Protein 6WOP (pdb70)

InterPro domains:
  IPR004632 4-aminobutyrate aminotransferase, bacterial [TIGR00700] (11-415)
  IPR005814 Aminotransferase class-III [PF00202] (26-413)
  IPR005814 Aminotransferase class-III [PIRSF000521] (18-413)
  IPR005814 Aminotransferase class-III [cd00610] (27-415)
  IPR015421 Pyridoxal phosphate-dependent transferase, major domain [G3DSA:3.40.640.10] (60-319)
  IPR015422 Pyridoxal phosphate-dependent transferase, small domain [G3DSA:3.90.1150.10] (7-411)
  IPR015424 Pyridoxal phosphate-dependent transferase [SSF53383] (26-415)
  IPR049704 Aminotransferases class-III pyridoxal-phosphate attachment site [PS00600] (237-274)
  IPR050103 Class-III Pyridoxal-phosphate-dependent Aminotransferase [PTHR11986] (25-416)

CATH classification: 3.40.640.10

Sequence (834 aa):
TQHSALNARKQQATPRGVGVMCQWYAEKAENATIWDKEGNQFIDFAGGIAVLNTGHRHPKVIAAVTEQLTKFTHTAYQVTPYESYVALAERINERAPIAGPAKAAFFTTGAEAVENAVKIARCYTGRHGIITFGNGFHGRSFMTMAMTGKTAPYKRDFGVMPAGVFHARYPVPAKGISVDAAIESVEDIFSEDIAPHHDVAAIVLEPVQGEEGGFNVVPAEFLKRLRAICDKHGILLVADEVQSGFARTGKLFAMNHYETKADLITMAKSLGGGFPISGVVGRAEVMDAPNPGGLGGTYAGSPIAVAAAHAVIDAIEEEENLCDRANELGAELVATLKDIQQATGDVVTDIRALGSMVAVELETAEQAKVVQNYAMENGLLLLTCGKYGNVIRFLYPLTIPAEQFRQGLDILKQGFATLKQHSALNARKQQATPRGVGVMCQWYAEKAENATIWDKEGNQFIDFAGGIAVLNTGHRHPKVIAAVTEQLTKFTHTAYQVTPYESYVALAERINERAPIAGPAKAAFFTTGAEAVENAVKIARCYTGRHGIITFGNGFHGRRSFMTMAMTGKTAPYKRDFGVMPAGVFHARYPVPAKGISVDAAIESVEDIFSEDIAPHHDVAAIVLEPVQGEGGFNVVPAEFLKRLRAICDKHGILLVADEVQSGFARTGKLFAMNHYETKADLITMAKSLGGGFPISGVVGRAEVMDAPNPGGLGGTYAGSPIAVAAAHAVIDAIEEENLCDRANELGAELVATLKDIQQATGDVVTDIRALGSMVAVELETAEQAKVVQNYAMENGLLLLTCGKYGNVIRFLYPL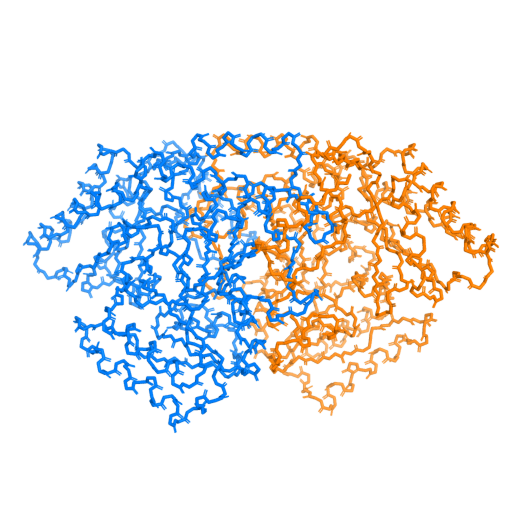TIPAEQFRQGLDILKQGFATLKA

Secondary structure (DSSP, 8-state):
-HHHHHHHHHHHHS-TTB----SS-EEEEEBTEEEETT--EEEESSHHHHT-TT-BT-HHHHHHHHHHHTT-S---TTTS--HHHHHHHHHHHHHS--SSSEEEEEESSHHHHHHHHHHHHHHHHT--EEEEETT----SSHHHHHHSS--TTTTTTS----SSEEEEPPPBGGGTB-HHHHHHHHHHHHHHT--GGGEEEEEE-SEETTTT-EEPPHHHHHHHHHHHHHHT-EEEEE-TTTTTTTTSSSSGGGG-SS--SEEEE-GGGGTSS--EEEEEEHHHHT-SPTTSB--SSTT-HHHHHHHHHHHHHHHHTTHHHHHHHHHHHHHHHHHHHHHH-SS-EEEEEEETTEEEEEES-HHHHHHHHHHHHHTTEE-EEESTTS-EEEE---TT--HHHHHHHHHHHHHHHHTT-/--HHHHHHHHHHS-TTB----SS-EEEEEBTEEEETT--EEEESSHHHHT-TT-BT-HHHHHHHHHHTTT-S---TTTS--HHHHHHHHHHHHHS--SSSEEEEEESSHHHHHHHHHHHHHHHHT--EEEEETT----SSHHHHHHSS--TTTTTTS-PPPSSEEEEPPPBGGGTB-HHHHHHHHHHHHHHT--GGGEEEEEE-SEETTTT-EEPPHHHHHHHHHHHHHHT-EEEEE-TTTTTTTTSSSSGGGGSS---SEEEE-GGGGTSS--EEEEEEHHHHT-SPTTSB--SSTT-HHHHHHHHHHHHHHHHTTHHHHHHHHHHHHHHHHHHHHHHSSS-EEEEEEETTEEEEEES-HHHHHHHHHHHHHTTEE-EEESTTS-EEEE---TT--HHHHHHHHHHHHHHHHHHH-

Nearest PDB structures (foldseek):
  6wop-assembly1_A  TM=1.002E+00  e=9.503E-93  Acinetobacter baumannii ATCC 19606 = CIP 70.34 = JCM 6841
  7jh3-assembly2_B  TM=9.934E-01  e=3.295E-67  Escherichia coli K-12
  1sff-assembly1_A  TM=9.896E-01  e=2.834E-61  Escherichia coli
  1szk-assembly1_D  TM=9.873E-01  e=7.994E-61  Escherichia coli
  1szu-assembly1_D  TM=9.875E-01  e=2.878E-60  Escherichia coli

Structure (mmCIF, N/CA/C/O backbone):
data_6WOP
#
_entry.id   6WOP
#
_cell.length_a   92.379
_cell.length_b   188.453
_cell.length_c   114.113
_cell.angle_alpha   90.000
_cell.angle_beta   90.000
_cell.angle_gamma   90.000
#
_symmetry.space_group_name_H-M   'C 2 2 21'
#
loop_
_entity.id
_entity.type
_entity.pdbx_description
1 polymer '4-aminobutyrate transaminase'
2 non-polymer 'D(-)-TARTARIC ACID'
3 non-polymer 'CHLORIDE ION'
4 water water
#
loop_
_atom_site.group_PDB
_atom_site.id
_atom_site.type_symbol
_atom_site.label_atom_id
_atom_site.label_alt_id
_atom_site.label_comp_id
_atom_site.label_asym_id
_atom_site.label_entity_id
_atom_site.label_seq_id
_atom_site.pdbx_PDB_ins_code
_atom_site.Cartn_x
_atom_site.Cartn_y
_atom_site.Cartn_z
_atom_site.occupancy
_atom_site.B_iso_or_equiv
_atom_site.auth_seq_id
_atom_site.auth_comp_id
_atom_site.auth_asym_id
_atom_site.auth_atom_id
_atom_site.pdbx_PDB_model_num
ATOM 1 N N . THR A 1 3 ? 11.41900 39.90100 30.13900 1.000 76.25300 3 THR A N 1
ATOM 2 C CA . THR A 1 3 ? 10.59700 38.76200 30.51300 1.000 75.45856 3 THR A CA 1
ATOM 3 C C . THR A 1 3 ? 9.34500 38.72000 29.63300 1.000 74.48412 3 THR A C 1
ATOM 4 O O . THR A 1 3 ? 8.58700 37.73100 29.65600 1.000 70.40860 3 THR A O 1
ATOM 8 N N . GLN A 1 4 ? 9.14600 39.77900 28.83200 1.000 76.59514 4 GLN A N 1
ATOM 9 C CA . GLN A 1 4 ? 8.09700 39.73000 27.81300 1.000 74.61356 4 GLN A CA 1
ATOM 10 C C . GLN A 1 4 ? 8.33700 38.60700 26.80600 1.000 68.00065 4 GLN A C 1
ATOM 11 O O . GLN A 1 4 ? 7.36800 38.02400 26.28600 1.000 64.55372 4 GLN A O 1
ATOM 17 N N . HIS A 1 5 ? 9.60500 38.27700 26.50900 1.000 64.82424 5 HIS A N 1
ATOM 18 C CA . HIS A 1 5 ? 9.83700 37.12700 25.62200 1.000 57.00358 5 HIS A CA 1
ATOM 19 C C . HIS A 1 5 ? 9.61500 35.80400 26.36300 1.000 45.21409 5 HIS A C 1
ATOM 20 O O . HIS A 1 5 ? 9.21300 34.81400 25.75700 1.000 39.91720 5 HIS A O 1
ATOM 27 N N . SER A 1 6 ? 9.84600 35.77700 27.67000 1.000 44.68473 6 SER A N 1
ATOM 28 C CA . SER A 1 6 ? 9.43800 34.62100 28.46100 1.000 38.17789 6 SER A CA 1
ATOM 29 C C . SER A 1 6 ? 7.92900 34.44700 28.41900 1.000 33.95089 6 SER A C 1
ATOM 30 O O . SER A 1 6 ? 7.43700 33.32200 28.20700 1.000 28.23818 6 SER A O 1
ATOM 33 N N . ALA A 1 7 ? 7.17200 35.55300 28.58400 1.000 32.77103 7 ALA A N 1
ATOM 34 C CA . ALA A 1 7 ? 5.70700 35.48900 28.48700 1.000 34.16009 7 ALA A CA 1
ATOM 35 C C . ALA A 1 7 ? 5.25300 34.96600 27.12400 1.000 31.86677 7 ALA A C 1
ATOM 36 O O . ALA A 1 7 ? 4.30900 34.15300 27.01900 1.000 26.11187 7 ALA A O 1
ATOM 38 N N . LEU A 1 8 ? 5.95000 35.37100 26.06200 1.000 26.54674 8 LEU A N 1
ATOM 39 C CA . LEU A 1 8 ? 5.57600 34.90700 24.73900 1.000 25.15176 8 LEU A CA 1
ATOM 40 C C . LEU A 1 8 ? 5.89000 33.43700 24.53000 1.000 22.88254 8 LEU A C 1
ATOM 41 O O . LEU A 1 8 ? 5.14700 32.72000 23.83500 1.000 21.39141 8 LEU A O 1
ATOM 46 N N . ASN A 1 9 ? 7.01800 32.96600 25.03500 1.000 23.53520 9 ASN A N 1
ATOM 47 C CA . ASN A 1 9 ? 7.27200 31.54200 24.83800 1.000 27.37051 9 ASN A CA 1
ATOM 48 C C . ASN A 1 9 ? 6.32100 30.69400 25.67800 1.000 22.77968 9 ASN A C 1
ATOM 49 O O . ASN A 1 9 ? 5.96700 29.59100 25.25900 1.000 24.94338 9 ASN A O 1
ATOM 54 N N . ALA A 1 10 ? 5.88300 31.17000 26.85100 1.000 24.27262 10 ALA A N 1
ATOM 55 C CA . ALA A 1 10 ? 4.82300 30.44400 27.56900 1.000 24.51066 10 ALA A CA 1
ATOM 56 C C . ALA A 1 10 ? 3.52300 30.41600 26.74400 1.000 27.02034 10 ALA A C 1
ATOM 57 O O . ALA A 1 10 ? 2.82800 29.39400 26.68500 1.000 23.51295 10 ALA A O 1
ATOM 59 N N . ARG A 1 11 ? 3.15600 31.53100 26.12500 1.000 22.66547 11 ARG A N 1
ATOM 60 C CA . ARG A 1 11 ? 1.94900 31.51100 25.29500 1.000 21.44304 11 ARG A CA 1
ATOM 61 C C . ARG A 1 11 ? 2.10800 30.52700 24.14400 1.000 23.39934 11 ARG A C 1
ATOM 62 O O . ARG A 1 11 ? 1.16800 29.79400 23.80100 1.000 21.06785 11 ARG A O 1
ATOM 70 N N . LYS A 1 12 ? 3.28800 30.52000 23.51700 1.000 24.86133 12 LYS A N 1
ATOM 71 C CA . LYS A 1 12 ? 3.53200 29.58100 22.41500 1.000 21.21874 12 LYS A CA 1
ATOM 72 C C . LYS A 1 12 ? 3.26800 28.15400 22.84800 1.000 20.46871 12 LYS A C 1
ATOM 73 O O . LYS A 1 12 ? 2.62200 27.37100 22.13500 1.000 21.21140 12 LYS A O 1
ATOM 79 N N . GLN A 1 13 ? 3.81700 27.78100 23.98400 1.000 25.05513 13 GLN A N 1
ATOM 80 C CA . GLN A 1 13 ? 3.68200 26.39400 24.40500 1.000 24.45542 13 GLN A CA 1
ATOM 81 C C . GLN A 1 13 ? 2.25200 26.08600 24.77300 1.000 23.86955 13 GLN A C 1
ATOM 82 O O . GLN A 1 13 ? 1.77800 24.97200 24.56500 1.000 26.06281 13 GLN A O 1
ATOM 88 N N . GLN A 1 14 ? 1.55000 27.03700 25.37700 1.000 21.89939 14 GLN A N 1
ATOM 89 C CA . GLN A 1 14 ? 0.15200 26.79900 25.72000 1.000 20.60906 14 GLN A CA 1
ATOM 90 C C . GLN A 1 14 ? -0.71400 26.68100 24.46600 1.000 21.30134 14 GLN A C 1
ATOM 91 O O . GLN A 1 14 ? -1.68800 25.94100 24.47500 1.000 24.05545 14 GLN A O 1
ATOM 97 N N . ALA A 1 15 ? -0.42900 27.45100 23.40000 1.000 18.15446 15 ALA A N 1
ATOM 98 C CA . ALA A 1 15 ? -1.37900 27.53000 22.28400 1.000 17.26250 15 ALA A CA 1
ATOM 99 C C . ALA A 1 15 ? -1.05300 26.61800 21.09000 1.000 18.33759 15 ALA A C 1
ATOM 100 O O . ALA A 1 15 ? -1.93900 26.39300 20.25400 1.000 16.45666 15 ALA A O 1
ATOM 102 N N . THR A 1 16 ? 0.18200 26.12200 20.96500 1.000 19.39837 16 THR A N 1
ATOM 103 C CA . THR A 1 16 ? 0.57300 25.42200 19.75000 1.000 17.99384 16 THR A CA 1
ATOM 104 C C . THR A 1 16 ? 1.22400 24.09300 20.12400 1.000 19.89424 16 THR A C 1
ATOM 105 O O . THR A 1 16 ? 1.74200 23.94900 21.23900 1.000 22.24966 16 THR A O 1
ATOM 109 N N . PRO A 1 17 ? 1.21300 23.09700 19.21000 1.000 18.57935 17 PRO A N 1
ATOM 110 C CA . PRO A 1 17 ? 1.80000 21.79200 19.52000 1.000 21.10458 17 PRO A CA 1
ATOM 111 C C . PRO A 1 17 ? 3.31200 21.82200 19.61400 1.000 23.99007 17 PRO A C 1
ATOM 112 O O . PRO A 1 17 ? 3.99400 22.57300 18.92100 1.000 22.59739 17 PRO A O 1
ATOM 116 N N . ARG A 1 18 ? 3.83500 20.89600 20.41100 1.000 21.67531 18 ARG A N 1
ATOM 117 C CA . ARG A 1 18 ? 5.27900 20.76800 20.49500 1.000 23.93083 18 ARG A CA 1
ATOM 118 C C . ARG A 1 18 ? 5.89600 20.25500 19.20700 1.000 25.35419 18 ARG A C 1
ATOM 119 O O . ARG A 1 18 ? 7.12400 20.36700 19.04400 1.000 26.22772 18 ARG A O 1
ATOM 127 N N . GLY A 1 19 ? 5.08700 19.71600 18.29100 1.000 23.04409 19 GLY A N 1
ATOM 128 C CA . GLY A 1 19 ? 5.62800 19.05800 17.10200 1.000 24.73604 19 GLY A CA 1
ATOM 129 C C . GLY A 1 19 ? 6.26800 20.02900 16.14000 1.000 25.43571 19 GLY A C 1
ATOM 130 O O . GLY A 1 19 ? 7.18000 19.66800 15.40700 1.000 25.70706 19 GLY A O 1
ATOM 131 N N . VAL A 1 20 ? 5.86400 21.28400 16.18300 1.000 25.32224 20 VAL A N 1
ATOM 132 C CA . VAL A 1 20 ? 6.59700 22.30300 15.43300 1.000 27.55357 20 VAL A CA 1
ATOM 133 C C . VAL A 1 20 ? 7.82600 22.72200 16.23500 1.000 25.30811 20 VAL A C 1
ATOM 134 O O . VAL A 1 20 ? 7.68700 23.45500 17.20800 1.000 24.49920 20 VAL A O 1
ATOM 138 N N . GLY A 1 21 ? 9.01700 22.30000 15.80200 1.000 25.67060 21 GLY A N 1
ATOM 139 C CA . GLY A 1 21 ? 10.24600 22.66900 16.50100 1.000 28.31890 21 GLY A CA 1
ATOM 140 C C . GLY A 1 21 ? 10.69900 24.07700 16.08700 1.000 34.40806 21 GLY A C 1
ATOM 141 O O . GLY A 1 21 ? 10.79800 24.39100 14.89200 1.000 41.39343 21 GLY A O 1
ATOM 142 N N . VAL A 1 22 ? 10.92600 24.93600 17.05700 1.000 29.36409 22 VAL A N 1
ATOM 143 C CA . VAL A 1 22 ? 11.26600 26.32500 16.74200 1.000 27.14592 22 VAL A CA 1
ATOM 144 C C . VAL A 1 22 ? 12.68700 26.57800 17.22500 1.000 26.99578 22 VAL A C 1
ATOM 145 O O . VAL A 1 22 ? 13.00200 26.30900 18.39200 1.000 23.24804 22 VAL A O 1
ATOM 149 N N . MET A 1 23 ? 13.55600 27.05900 16.33100 1.000 27.56223 23 MET A N 1
ATOM 150 C CA . MET A 1 23 ? 14.95700 27.16400 16.70800 1.000 28.62149 23 MET A CA 1
ATOM 151 C C . MET A 1 23 ? 15.25700 28.40900 17.53800 1.000 26.37887 23 MET A C 1
ATOM 152 O O . MET A 1 23 ? 15.90800 28.30300 18.57700 1.000 26.21073 23 MET A O 1
ATOM 157 N N . CYS A 1 24 ? 14.86200 29.59500 17.08400 1.000 23.41091 24 CYS A N 1
ATOM 158 C CA . CYS A 1 24 ? 15.27000 30.80000 17.81200 1.000 26.60973 24 CYS A CA 1
ATOM 159 C C . CYS A 1 24 ? 14.34700 31.01500 19.01300 1.000 28.09027 24 CYS A C 1
ATOM 160 O O . CYS A 1 24 ? 13.13300 30.83000 18.92500 1.000 24.65304 24 CYS A O 1
ATOM 163 N N . GLN A 1 25 ? 14.93900 31.47400 20.12400 1.000 32.33258 25 GLN A N 1
ATOM 164 C CA . GLN A 1 25 ? 14.15300 31.74900 21.33000 1.000 33.56844 25 GLN A CA 1
ATOM 165 C C . GLN A 1 25 ? 13.52500 33.14400 21.27900 1.000 35.01711 25 GLN A C 1
ATOM 166 O O . GLN A 1 25 ? 12.60400 33.46300 22.06600 1.000 35.49341 25 GLN A O 1
ATOM 172 N N . TRP A 1 26 ? 14.01100 33.97400 20.36900 1.000 26.78889 26 TRP A N 1
ATOM 173 C CA . TRP A 1 26 ? 13.55300 35.33100 20.20800 1.000 24.34914 26 TRP A CA 1
ATOM 174 C C . TRP A 1 26 ? 12.63000 35.38800 18.99800 1.000 22.98003 26 TRP A C 1
ATOM 175 O O . TRP A 1 26 ? 12.56200 34.44000 18.20800 1.000 22.35067 26 TRP A O 1
ATOM 186 N N . TYR A 1 27 ? 11.86700 36.47500 18.89000 1.000 23.46874 27 TYR A N 1
ATOM 187 C CA . TYR A 1 27 ? 10.79600 36.56600 17.88900 1.000 23.73169 27 TYR A CA 1
ATOM 188 C C . TYR A 1 27 ? 11.11200 37.69300 16.90700 1.000 23.42001 27 TYR A C 1
ATOM 189 O O . TYR A 1 27 ? 11.63300 38.73400 17.31600 1.000 25.14408 27 TYR A O 1
ATOM 198 N N . ALA A 1 28 ? 10.77500 37.51400 15.63400 1.000 21.51246 28 ALA A N 1
ATOM 199 C CA . ALA A 1 28 ? 11.11400 38.52100 14.65100 1.000 20.76371 28 ALA A CA 1
ATOM 200 C C . ALA A 1 28 ? 10.13300 39.68900 14.73100 1.000 21.12242 28 ALA A C 1
ATOM 201 O O . ALA A 1 28 ? 8.90700 39.51300 14.82900 1.000 22.04033 28 ALA A O 1
ATOM 203 N N . GLU A 1 29 ? 10.68600 40.88500 14.66900 1.000 18.67435 29 GLU A N 1
ATOM 204 C CA . GLU A 1 29 ? 9.88200 42.09700 14.60500 1.000 21.01635 29 GLU A CA 1
ATOM 205 C C . GLU A 1 29 ? 9.95100 42.77600 13.24200 1.000 19.43950 29 GLU A C 1
ATOM 206 O O . GLU A 1 29 ? 8.95700 43.34600 12.78300 1.000 21.30998 29 GLU A O 1
ATOM 212 N N . LYS A 1 30 ? 11.07800 42.66600 12.55500 1.000 18.51548 30 LYS A N 1
ATOM 213 C CA . LYS A 1 30 ? 11.26800 43.34700 11.28300 1.000 19.90199 30 LYS A CA 1
ATOM 214 C C . LYS A 1 30 ? 12.46800 42.68900 10.61900 1.000 20.32033 30 LYS A C 1
ATOM 215 O O . LYS A 1 30 ? 13.35500 42.18900 11.31500 1.000 21.05527 30 LYS A O 1
ATOM 221 N N . ALA A 1 31 ? 12.49800 42.69200 9.28900 1.000 14.43503 31 ALA A N 1
ATOM 222 C CA . ALA A 1 31 ? 13.65400 42.13700 8.59800 1.000 19.20087 31 ALA A CA 1
ATOM 223 C C . ALA A 1 31 ? 13.81500 42.90600 7.30000 1.000 18.57838 31 ALA A C 1
ATOM 224 O O . ALA A 1 31 ? 12.82600 43.36300 6.72500 1.000 17.70929 31 ALA A O 1
ATOM 226 N N . GLU A 1 32 ? 15.05600 43.10600 6.87700 1.000 17.56143 32 GLU A N 1
ATOM 227 C CA . GLU A 1 32 ? 15.27800 43.83300 5.62600 1.000 15.33971 32 GLU A CA 1
ATOM 228 C C . GLU A 1 32 ? 16.64000 43.43300 5.08600 1.000 18.70947 32 GLU A C 1
ATOM 229 O O . GLU A 1 32 ? 17.67700 43.64000 5.75800 1.000 19.01724 32 GLU A O 1
ATOM 235 N N . ASN A 1 33 ? 16.62900 42.96400 3.83000 1.000 16.82201 33 ASN A N 1
ATOM 236 C CA . ASN A 1 33 ? 17.79700 42.46400 3.10000 1.000 18.46038 33 ASN A CA 1
ATOM 237 C C . ASN A 1 33 ? 18.37400 41.31800 3.93400 1.000 17.93324 33 ASN A C 1
ATOM 238 O O . ASN A 1 33 ? 17.73500 40.25300 4.00900 1.000 17.71604 33 ASN A O 1
ATOM 243 N N . ALA A 1 34 ? 19.51400 41.51300 4.60800 1.000 18.21431 34 ALA A N 1
ATOM 244 C CA . ALA A 1 34 ? 20.09300 40.44600 5.43200 1.000 19.57983 34 ALA A CA 1
ATOM 245 C C . ALA A 1 34 ? 20.14200 40.83700 6.91600 1.000 18.72692 34 ALA A C 1
ATOM 246 O O . ALA A 1 34 ? 20.97700 40.31500 7.67100 1.000 18.71853 34 ALA A O 1
ATOM 248 N N . THR A 1 35 ? 19.30900 41.78800 7.33800 1.000 19.25450 35 THR A N 1
ATOM 249 C CA . THR A 1 35 ? 19.20700 42.22300 8.73200 1.000 17.68274 35 THR A CA 1
ATOM 250 C C . THR A 1 35 ? 17.84700 41.82300 9.30200 1.000 19.98903 35 THR A C 1
ATOM 251 O O . THR A 1 35 ? 16.81400 42.08700 8.66700 1.000 20.78598 35 THR A O 1
ATOM 255 N N . ILE A 1 36 ? 17.83700 41.22500 10.49600 1.000 19.73010 36 ILE A N 1
ATOM 256 C CA . ILE A 1 36 ? 16.59700 40.85600 11.19300 1.000 17.81227 36 ILE A CA 1
ATOM 257 C C . ILE A 1 36 ? 16.64500 41.48000 12.56900 1.000 19.71331 36 ILE A C 1
ATOM 258 O O . ILE A 1 36 ? 17.70800 41.48200 13.20700 1.000 21.72969 36 ILE A O 1
ATOM 263 N N . TRP A 1 37 ? 15.51200 42.02100 13.03200 1.000 19.52363 37 TRP A N 1
ATOM 264 C CA . TRP A 1 37 ? 15.44900 42.65900 14.35300 1.000 24.05035 37 TRP A CA 1
ATOM 265 C C . TRP A 1 37 ? 14.47100 41.89600 15.22200 1.000 25.78766 37 TRP A C 1
ATOM 266 O O . TRP A 1 37 ? 13.41900 41.46600 14.73500 1.000 25.37741 37 TRP A O 1
ATOM 277 N N . ASP A 1 38 ? 14.80700 41.71400 16.48500 1.000 27.79038 38 ASP A N 1
ATOM 278 C CA . ASP A 1 38 ? 13.86800 41.06800 17.37100 1.000 30.65302 38 ASP A CA 1
ATOM 279 C C . ASP A 1 38 ? 12.98100 42.12400 18.01400 1.000 32.44577 38 ASP A C 1
ATOM 280 O O . ASP A 1 38 ? 13.11700 43.33600 17.79200 1.000 28.91440 38 ASP A O 1
ATOM 285 N N . LYS A 1 39 ? 12.08200 41.64500 18.87100 1.000 35.94749 39 LYS A N 1
ATOM 286 C CA . LYS A 1 39 ? 11.09200 42.52100 19.44700 1.000 42.46084 39 LYS A CA 1
ATOM 287 C C . LYS A 1 39 ? 11.71400 43.52200 20.38800 1.000 47.18590 39 LYS A C 1
ATOM 288 O O . LYS A 1 39 ? 11.11900 44.58000 20.61100 1.000 48.15642 39 LYS A O 1
ATOM 294 N N . GLU A 1 40 ? 12.91700 43.23700 20.89800 1.000 46.38925 40 GLU A N 1
ATOM 295 C CA . GLU A 1 40 ? 13.61900 44.17000 21.76400 1.000 47.66624 40 GLU A CA 1
ATOM 296 C C . GLU A 1 40 ? 14.61900 45.05300 21.05100 1.000 44.29219 40 GLU A C 1
ATOM 297 O O . GLU A 1 40 ? 15.27700 45.84700 21.70900 1.000 46.10018 40 GLU A O 1
ATOM 303 N N . GLY A 1 41 ? 14.74000 44.96600 19.73300 1.000 41.15338 41 GLY A N 1
ATOM 304 C CA . GLY A 1 41 ? 15.59200 45.88100 18.99500 1.000 38.67467 41 GLY A CA 1
ATOM 305 C C . GLY A 1 41 ? 16.95400 45.32500 18.62700 1.000 35.92152 41 GLY A C 1
ATOM 306 O O . GLY A 1 41 ? 17.69300 45.99600 17.88300 1.000 35.06733 41 GLY A O 1
ATOM 307 N N . ASN A 1 42 ? 17.31500 44.13800 19.13600 1.000 33.35044 42 ASN A N 1
ATOM 308 C CA . ASN A 1 42 ? 18.60300 43.52800 18.81900 1.000 27.58632 42 ASN A CA 1
ATOM 309 C C . ASN A 1 42 ? 18.66200 43.20400 17.33400 1.000 25.65533 42 ASN A C 1
ATOM 310 O O . ASN A 1 42 ? 17.69400 42.73900 16.74300 1.000 24.99603 42 ASN A O 1
ATOM 315 N N . GLN A 1 43 ? 19.81800 43.42000 16.74300 1.000 28.18922 43 GLN A N 1
ATOM 316 C CA . GLN A 1 43 ? 20.01600 43.22100 15.31400 1.000 29.81252 43 GLN A CA 1
ATOM 317 C C . GLN A 1 43 ? 20.75800 41.90600 15.08300 1.000 30.74423 43 GLN A C 1
ATOM 318 O O . GLN A 1 43 ? 21.72500 41.60000 15.79900 1.000 32.35049 43 GLN A O 1
ATOM 324 N N . PHE A 1 44 ? 20.31700 41.14100 14.07500 1.000 25.27710 44 PHE A N 1
ATOM 325 C CA . PHE A 1 44 ? 20.94500 39.87900 13.68500 1.000 23.69562 44 PHE A CA 1
ATOM 326 C C . PHE A 1 44 ? 21.33900 39.92700 12.21900 1.000 28.49342 44 PHE A C 1
ATOM 327 O O . PHE A 1 44 ? 20.60800 40.47700 11.38600 1.000 28.71215 44 PHE A O 1
ATOM 335 N N . ILE A 1 45 ? 22.51600 39.41400 11.90400 1.000 26.88317 45 ILE A N 1
ATOM 336 C CA . ILE A 1 45 ? 22.90700 39.30300 10.50300 1.000 23.47194 45 ILE A CA 1
ATOM 337 C C . ILE A 1 45 ? 22.33900 37.97400 10.05200 1.000 24.21044 45 ILE A C 1
ATOM 338 O O . ILE A 1 45 ? 22.53900 36.96100 10.72000 1.000 24.98832 45 ILE A O 1
ATOM 343 N N . ASP A 1 46 ? 21.66300 37.96700 8.93500 1.000 20.65601 46 ASP A N 1
ATOM 344 C CA . ASP A 1 46 ? 20.93600 36.77000 8.51000 1.000 19.83015 46 ASP A CA 1
ATOM 345 C C . ASP A 1 46 ? 21.81700 35.91800 7.59200 1.000 18.77992 46 ASP A C 1
ATOM 346 O O . ASP A 1 46 ? 21.94400 36.20900 6.39700 1.000 19.28132 46 ASP A O 1
ATOM 351 N N . PHE A 1 47 ? 22.37400 34.82500 8.11300 1.000 19.57211 47 PHE A N 1
ATOM 352 C CA . PHE A 1 47 ? 22.95400 33.80800 7.23900 1.000 19.74659 47 PHE A CA 1
ATOM 353 C C . PHE A 1 47 ? 22.01800 32.60900 7.03200 1.000 19.67870 47 PHE A C 1
ATOM 354 O O . PHE A 1 47 ? 22.49200 31.51600 6.67900 1.000 19.01134 47 PHE A O 1
ATOM 362 N N . ALA A 1 48 ? 20.72100 32.78200 7.26900 1.000 21.71802 48 ALA A N 1
ATOM 363 C CA . ALA A 1 48 ? 19.73500 31.71000 7.09500 1.000 20.95085 48 ALA A CA 1
ATOM 364 C C . ALA A 1 48 ? 18.82700 31.91400 5.90800 1.000 20.52178 48 ALA A C 1
ATOM 365 O O . ALA A 1 48 ? 18.38900 30.92700 5.30300 1.000 22.29111 48 ALA A O 1
ATOM 367 N N . GLY A 1 49 ? 18.48100 33.15700 5.61000 1.000 18.83016 49 GLY A N 1
ATOM 368 C CA . GLY A 1 49 ? 17.64400 33.42000 4.46200 1.000 17.63193 49 GLY A CA 1
ATOM 369 C C . GLY A 1 49 ? 16.30100 32.72800 4.55500 1.000 19.61331 49 GLY A C 1
ATOM 370 O O . GLY A 1 49 ? 15.74700 32.33100 3.52500 1.000 20.23481 49 GLY A O 1
ATOM 371 N N . GLY A 1 50 ? 15.77200 32.54700 5.76500 1.000 16.40421 50 GLY A N 1
ATOM 372 C CA . GLY A 1 50 ? 14.51900 31.79800 5.90000 1.000 17.24270 50 GLY A CA 1
ATOM 373 C C . GLY A 1 50 ? 14.63200 30.38500 5.36500 1.000 18.92346 50 GLY A C 1
ATOM 374 O O . GLY A 1 50 ? 13.62100 29.80700 4.95100 1.000 16.55906 50 GLY A O 1
ATOM 375 N N . ILE A 1 51 ? 15.84500 29.81100 5.38300 1.000 19.27305 51 ILE A N 1
ATOM 376 C CA . ILE A 1 51 ? 16.21200 28.50800 4.81700 1.000 21.15491 51 ILE A CA 1
ATOM 377 C C . ILE A 1 51 ? 16.13700 28.59100 3.30500 1.000 18.52601 51 ILE A C 1
ATOM 378 O O . ILE A 1 51 ? 15.28300 27.90300 2.68700 1.000 20.31540 51 ILE A O 1
ATOM 383 N N . ALA A 1 52 ? 16.98400 29.44700 2.72000 1.000 17.46819 52 ALA A N 1
ATOM 384 C CA . ALA A 1 52 ? 17.23100 29.51700 1.26700 1.000 18.68428 52 ALA A CA 1
ATOM 385 C C . ALA A 1 52 ? 16.05500 30.10200 0.50500 1.000 19.45470 52 ALA A C 1
ATOM 386 O O . ALA A 1 52 ? 15.98200 29.97800 -0.72000 1.000 18.28429 52 ALA A O 1
ATOM 388 N N . VAL A 1 53 ? 15.15400 30.79600 1.20200 1.000 17.39535 53 VAL A N 1
ATOM 389 C CA . VAL A 1 53 ? 13.98400 31.43500 0.58400 1.000 17.65975 53 VAL A CA 1
ATOM 390 C C . VAL A 1 53 ? 14.26300 32.86900 0.16100 1.000 15.70709 53 VAL A C 1
ATOM 391 O O . VAL A 1 53 ? 13.52100 33.42200 -0.68500 1.000 18.53882 53 VAL A O 1
ATOM 395 N N . LEU A 1 54 ? 15.32000 33.48500 0.67600 1.000 18.64874 54 LEU A N 1
ATOM 396 C CA . LEU A 1 54 ? 15.52200 34.92300 0.49600 1.000 17.76004 54 LEU A CA 1
ATOM 397 C C . LEU A 1 54 ? 16.84300 35.19400 -0.21000 1.000 19.66586 54 LEU A C 1
ATOM 398 O O . LEU A 1 54 ? 17.63600 36.05100 0.22900 1.000 17.43617 54 LEU A O 1
ATOM 403 N N . ASN A 1 55 ? 17.06300 34.53900 -1.36400 1.000 15.73262 55 ASN A N 1
ATOM 404 C CA . ASN A 1 55 ? 18.27800 34.85200 -2.12600 1.000 14.30924 55 ASN A CA 1
ATOM 405 C C . ASN A 1 55 ? 18.32600 36.32300 -2.51000 1.000 14.54897 55 ASN A C 1
ATOM 406 O O . ASN A 1 55 ? 19.42200 36.89000 -2.61500 1.000 14.88728 55 ASN A O 1
ATOM 411 N N . THR A 1 56 ? 17.16600 36.95300 -2.70800 1.000 15.57160 56 THR A N 1
ATOM 412 C CA . THR A 1 56 ? 17.03900 38.40000 -2.99400 1.000 16.42526 56 THR A CA 1
ATOM 413 C C . THR A 1 56 ? 16.86000 39.24100 -1.73200 1.000 16.38069 56 THR A C 1
ATOM 414 O O . THR A 1 56 ? 16.67200 40.46400 -1.84100 1.000 17.99819 56 THR A O 1
ATOM 418 N N . GLY A 1 57 ? 16.88800 38.62000 -0.55700 1.000 19.54556 57 GLY A N 1
ATOM 419 C CA . GLY A 1 57 ? 16.85300 39.31700 0.71300 1.000 20.03559 57 GLY A CA 1
ATOM 420 C C . GLY A 1 57 ? 15.43400 39.52700 1.20300 1.000 19.82990 57 GLY A C 1
ATOM 421 O O . GLY A 1 57 ? 14.46900 39.46300 0.44400 1.000 19.26945 57 GLY A O 1
ATOM 422 N N . HIS A 1 58 ? 15.30500 39.75300 2.52400 1.000 19.22201 58 HIS A N 1
ATOM 423 C CA . HIS A 1 58 ? 14.01000 40.12000 3.10500 1.000 18.73331 58 HIS A CA 1
ATOM 424 C C . HIS A 1 58 ? 13.51300 41.42900 2.49300 1.000 16.18827 58 HIS A C 1
ATOM 425 O O . HIS A 1 58 ? 14.23800 42.43500 2.47500 1.000 18.25209 58 HIS A O 1
ATOM 432 N N . ARG A 1 59 ? 12.27700 41.43500 2.00800 1.000 16.77201 59 ARG A N 1
ATOM 433 C CA . ARG A 1 59 ? 11.64000 42.66700 1.52600 1.000 14.40090 59 ARG A CA 1
ATOM 434 C C . ARG A 1 59 ? 12.52200 43.40400 0.51300 1.000 14.97329 59 ARG A C 1
ATOM 435 O O . ARG A 1 59 ? 12.72400 44.62200 0.61200 1.000 15.20664 59 ARG A O 1
ATOM 443 N N . HIS A 1 60 ? 13.03900 42.66200 -0.48200 1.000 14.57754 60 HIS A N 1
ATOM 444 C CA . HIS A 1 60 ? 13.74000 43.32900 -1.56700 1.000 15.40291 60 HIS A CA 1
ATOM 445 C C . HIS A 1 60 ? 12.83200 44.40600 -2.15200 1.000 21.28441 60 HIS A C 1
ATOM 446 O O . HIS A 1 60 ? 11.64800 44.13100 -2.42500 1.000 18.38900 60 HIS A O 1
ATOM 453 N N . PRO A 1 61 ? 13.33900 45.63900 -2.36200 1.000 22.51189 61 PRO A N 1
ATOM 454 C CA . PRO A 1 61 ? 12.45100 46.73700 -2.78300 1.000 21.72103 61 PRO A CA 1
ATOM 455 C C . PRO A 1 61 ? 11.66600 46.45600 -4.04300 1.000 22.48294 61 PRO A C 1
ATOM 456 O O . PRO A 1 61 ? 10.50300 46.88100 -4.14200 1.000 23.53691 61 PRO A O 1
ATOM 460 N N . LYS A 1 62 ? 12.26400 45.80600 -5.03700 1.000 19.54833 62 LYS A N 1
ATOM 461 C CA . LYS A 1 62 ? 11.56100 45.49400 -6.26800 1.000 23.31615 62 LYS A CA 1
ATOM 462 C C . LYS A 1 62 ? 10.42500 44.49800 -6.03200 1.000 20.35259 62 LYS A C 1
ATOM 463 O O . LYS A 1 62 ? 9.38700 44.56800 -6.69800 1.000 21.79750 62 LYS A O 1
ATOM 469 N N . VAL A 1 63 ? 10.74700 43.44300 -5.29700 1.000 18.50437 63 VAL A N 1
ATOM 470 C CA . VAL A 1 63 ? 9.74900 42.44700 -4.94800 1.000 17.29726 63 VAL A CA 1
ATOM 471 C C . VAL A 1 63 ? 8.55500 43.09900 -4.24400 1.000 18.19673 63 VAL A C 1
ATOM 472 O O . VAL A 1 63 ? 7.37600 42.85900 -4.59300 1.000 18.69975 63 VAL A O 1
ATOM 476 N N . ILE A 1 64 ? 8.83500 43.90500 -3.20700 1.000 16.61641 64 ILE A N 1
ATOM 477 C CA . ILE A 1 64 ? 7.75800 44.50000 -2.44600 1.000 15.60246 64 ILE A CA 1
ATOM 478 C C . ILE A 1 64 ? 6.95500 45.44700 -3.33400 1.000 18.71694 64 ILE A C 1
ATOM 479 O O . ILE A 1 64 ? 5.71100 45.47800 -3.26000 1.000 19.17109 64 ILE A O 1
ATOM 484 N N . ALA A 1 65 ? 7.64800 46.22500 -4.19600 1.000 21.03270 65 ALA A N 1
ATOM 485 C CA . ALA A 1 65 ? 6.91800 47.09100 -5.12800 1.000 18.77510 65 ALA A CA 1
ATOM 486 C C . ALA A 1 65 ? 5.98400 46.26600 -6.02200 1.000 20.03743 65 ALA A C 1
ATOM 487 O O . ALA A 1 65 ? 4.83000 46.64100 -6.25100 1.000 18.09589 65 ALA A O 1
ATOM 489 N N . ALA A 1 66 ? 6.45300 45.12500 -6.50500 1.000 15.82178 66 ALA A N 1
ATOM 490 C CA . ALA A 1 66 ? 5.59900 44.32800 -7.40000 1.000 17.04457 66 ALA A CA 1
ATOM 491 C C . ALA A 1 66 ? 4.39400 43.79700 -6.66500 1.000 18.83073 66 ALA A C 1
ATOM 492 O O . ALA A 1 66 ? 3.29600 43.71800 -7.24500 1.000 19.90053 66 ALA A O 1
ATOM 494 N N . VAL A 1 67 ? 4.58800 43.36400 -5.40300 1.000 16.27468 67 VAL A N 1
ATOM 495 C CA . VAL A 1 67 ? 3.48600 42.84700 -4.58400 1.000 14.68706 67 VAL A CA 1
ATOM 496 C C . VAL A 1 67 ? 2.54200 43.97700 -4.20900 1.000 16.98028 67 VAL A C 1
ATOM 497 O O . VAL A 1 67 ? 1.31900 43.80600 -4.20800 1.000 15.60821 67 VAL A O 1
ATOM 501 N N . THR A 1 68 ? 3.09400 45.14800 -3.88800 1.000 16.26669 68 THR A N 1
ATOM 502 C CA . THR A 1 68 ? 2.24600 46.29600 -3.57000 1.000 16.76150 68 THR A CA 1
ATOM 503 C C . THR A 1 68 ? 1.35200 46.60500 -4.75000 1.000 19.55796 68 THR A C 1
ATOM 504 O O . THR A 1 68 ? 0.15900 46.90100 -4.57600 1.000 18.06633 68 THR A O 1
ATOM 508 N N . GLU A 1 69 ? 1.90500 46.52000 -5.98100 1.000 18.60304 69 GLU A N 1
ATOM 509 C CA . GLU A 1 69 ? 1.06900 46.82100 -7.14300 1.000 17.47144 69 GLU A CA 1
ATOM 510 C C . GLU A 1 69 ? 0.01100 45.73800 -7.33800 1.000 17.87288 69 GLU A C 1
ATOM 511 O O . GLU A 1 69 ? -1.14600 46.03600 -7.62400 1.000 19.15834 69 GLU A O 1
ATOM 517 N N . GLN A 1 70 ? 0.39000 44.47700 -7.20200 1.000 16.08698 70 GLN A N 1
ATOM 518 C CA . GLN A 1 70 ? -0.62500 43.42000 -7.34300 1.000 15.77567 70 GLN A CA 1
ATOM 519 C C . GLN A 1 70 ? -1.72000 43.52700 -6.27200 1.000 18.95645 70 GLN A C 1
ATOM 520 O O . GLN A 1 70 ? -2.87300 43.13800 -6.52900 1.000 18.72202 70 GLN A O 1
ATOM 526 N N . LEU A 1 71 ? -1.41200 44.05300 -5.07800 1.000 16.46213 71 LEU A N 1
ATOM 527 C CA . LEU A 1 71 ? -2.45300 44.19300 -4.07900 1.000 19.24687 71 LEU A CA 1
ATOM 528 C C . LEU A 1 71 ? -3.52600 45.18100 -4.51500 1.000 21.62344 71 LEU A C 1
ATOM 529 O O . LEU A 1 71 ? -4.61000 45.16600 -3.93100 1.000 21.03964 71 LEU A O 1
ATOM 534 N N . THR A 1 72 ? -3.22700 46.07600 -5.46700 1.000 18.33683 72 THR A N 1
ATOM 535 C CA . THR A 1 72 ? -4.25000 46.97400 -5.97800 1.000 17.64766 72 THR A CA 1
ATOM 536 C C . THR A 1 72 ? -5.09200 46.30000 -7.05500 1.000 18.80528 72 THR A C 1
ATOM 537 O O . THR A 1 72 ? -6.05200 46.89300 -7.54000 1.000 20.40267 72 THR A O 1
ATOM 541 N N . LYS A 1 73 ? -4.75700 45.09100 -7.44900 1.000 15.58413 73 LYS A N 1
ATOM 542 C CA . LYS A 1 73 ? -5.47100 44.43200 -8.53200 1.000 18.64160 73 LYS A CA 1
ATOM 543 C C . LYS A 1 73 ? -6.30600 43.26000 -8.01800 1.000 18.86803 73 LYS A C 1
ATOM 544 O O . LYS A 1 73 ? -7.54300 43.33000 -8.05000 1.000 17.48839 73 LYS A O 1
ATOM 550 N N . PHE A 1 74 ? -5.66300 42.19700 -7.54800 1.000 16.20037 74 PHE A N 1
ATOM 551 C CA . PHE A 1 74 ? -6.35600 41.04400 -6.96900 1.000 16.66647 74 PHE A CA 1
ATOM 552 C C . PHE A 1 74 ? -5.30900 40.16000 -6.31100 1.000 17.85016 74 PHE A C 1
ATOM 553 O O . PHE A 1 74 ? -4.14500 40.16400 -6.71600 1.000 19.89030 74 PHE A O 1
ATOM 561 N N . THR A 1 75 ? -5.72400 39.42600 -5.27400 1.000 13.65099 75 THR A N 1
ATOM 562 C CA . THR A 1 75 ? -4.81300 38.53600 -4.59600 1.000 13.01783 75 THR A CA 1
ATOM 563 C C . THR A 1 75 ? -5.11600 37.07400 -4.83600 1.000 15.67664 75 THR A C 1
ATOM 564 O O . THR A 1 75 ? -4.23400 36.24600 -4.59200 1.000 15.80955 75 THR A O 1
ATOM 568 N N . HIS A 1 76 ? -6.28700 36.73700 -5.33000 1.000 13.98849 76 HIS A N 1
ATOM 569 C CA . HIS A 1 76 ? -6.65700 35.33000 -5.48500 1.000 14.17450 76 HIS A CA 1
ATOM 570 C C . HIS A 1 76 ? -7.90100 35.23400 -6.35500 1.000 17.47137 76 HIS A C 1
ATOM 571 O O . HIS A 1 76 ? -8.94100 35.84500 -6.03300 1.000 18.12880 76 HIS A O 1
ATOM 578 N N . THR A 1 77 ? -7.80600 34.48300 -7.47000 1.000 16.46876 77 THR A N 1
ATOM 579 C CA . THR A 1 77 ? -8.98800 34.09600 -8.24000 1.000 16.75497 77 THR A CA 1
ATOM 580 C C . THR A 1 77 ? -9.23600 32.59900 -8.28500 1.000 18.03039 77 THR A C 1
ATOM 581 O O . THR A 1 77 ? -10.34900 32.20200 -8.66500 1.000 17.48831 77 THR A O 1
ATOM 585 N N . ALA A 1 78 ? -8.23800 31.77200 -7.91000 1.000 18.66623 78 ALA A N 1
ATOM 586 C CA . ALA A 1 78 ? -8.10500 30.35800 -8.25400 1.000 17.90831 78 ALA A CA 1
ATOM 587 C C . ALA A 1 78 ? -7.83800 30.26600 -9.73900 1.000 16.83844 78 ALA A C 1
ATOM 588 O O . ALA A 1 78 ? -8.75100 30.45300 -10.55100 1.000 16.96439 78 ALA A O 1
ATOM 590 N N . TYR A 1 79 ? -6.56100 30.08600 -10.10100 1.000 17.02717 79 TYR A N 1
ATOM 591 C CA . TYR A 1 79 ? -6.19400 30.11400 -11.51400 1.000 19.23296 79 TYR A CA 1
ATOM 592 C C . TYR A 1 79 ? -7.05100 29.14700 -12.34400 1.000 20.27564 79 TYR A C 1
ATOM 593 O O . TYR A 1 79 ? -7.39600 29.44300 -13.49000 1.000 19.20067 79 TYR A O 1
ATOM 602 N N . GLN A 1 80 ? -7.42100 27.98800 -11.78100 1.000 16.72757 80 GLN A N 1
ATOM 603 C CA . GLN A 1 80 ? -8.20100 27.06100 -12.58600 1.000 19.12594 80 GLN A CA 1
ATOM 604 C C . GLN A 1 80 ? -9.62500 27.55200 -12.79700 1.000 20.77744 80 GLN A C 1
ATOM 605 O O . GLN A 1 80 ? -10.30600 27.01900 -13.69100 1.000 23.80172 80 GLN A O 1
ATOM 611 N N . VAL A 1 81 ? -10.06900 28.56900 -12.03200 1.000 17.07641 81 VAL A N 1
ATOM 612 C CA . VAL A 1 81 ? -11.38700 29.17000 -12.27200 1.000 19.13888 81 VAL A CA 1
ATOM 613 C C . VAL A 1 81 ? -11.19500 30.32100 -13.25900 1.000 19.72219 81 VAL A C 1
ATOM 614 O O . VAL A 1 81 ? -11.77400 30.32600 -14.35000 1.000 20.83620 81 VAL A O 1
ATOM 618 N N . THR A 1 82 ? -10.41000 31.31900 -12.87300 1.000 19.38692 82 THR A N 1
ATOM 619 C CA . THR A 1 82 ? -10.14100 32.47800 -13.72900 1.000 17.43409 82 THR A CA 1
ATOM 620 C C . THR A 1 82 ? -8.63300 32.66300 -13.82900 1.000 18.02321 82 THR A C 1
ATOM 621 O O . THR A 1 82 ? -7.97100 32.98800 -12.80900 1.000 18.64985 82 THR A O 1
ATOM 625 N N . PRO A 1 83 ? -8.04900 32.51100 -14.99900 1.000 17.74454 83 PRO A N 1
ATOM 626 C CA . PRO A 1 83 ? -6.60100 32.63500 -15.13000 1.000 16.55946 83 PRO A CA 1
ATOM 627 C C . PRO A 1 83 ? -6.19400 34.10300 -15.15700 1.000 20.36728 83 PRO A C 1
ATOM 628 O O . PRO A 1 83 ? -7.03700 35.02200 -15.22300 1.000 19.17658 83 PRO A O 1
ATOM 632 N N . TYR A 1 84 ? -4.88500 34.31300 -15.07000 1.000 19.52200 84 TYR A N 1
ATOM 633 C CA . TYR A 1 84 ? -4.28300 35.63700 -15.09800 1.000 18.92225 84 TYR A CA 1
ATOM 634 C C . TYR A 1 84 ? -3.09100 35.56800 -16.04100 1.000 19.45395 84 TYR A C 1
ATOM 635 O O . TYR A 1 84 ? -2.48200 34.50900 -16.19500 1.000 20.11289 84 TYR A O 1
ATOM 644 N N . GLU A 1 85 ? -2.75200 36.68500 -16.67300 1.000 16.97955 85 GLU A N 1
ATOM 645 C CA . GLU A 1 85 ? -1.63300 36.69200 -17.61100 1.000 16.63050 85 GLU A CA 1
ATOM 646 C C . GLU A 1 85 ? -0.29700 36.54800 -16.89000 1.000 18.41632 85 GLU A C 1
ATOM 647 O O . GLU A 1 85 ? 0.64700 35.99300 -17.46100 1.000 20.92221 85 GLU A O 1
ATOM 653 N N . SER A 1 86 ? -0.17000 37.05800 -15.63700 1.000 16.99623 86 SER A N 1
ATOM 654 C CA . SER A 1 86 ? 1.17000 37.03100 -15.04100 1.000 16.19730 86 SER A CA 1
ATOM 655 C C . SER A 1 86 ? 1.67400 35.59300 -14.83700 1.000 14.40776 86 SER A C 1
ATOM 656 O O . SER A 1 86 ? 2.89100 35.34400 -14.81400 1.000 15.74346 86 SER A O 1
ATOM 659 N N . TYR A 1 87 ? 0.77100 34.66600 -14.63900 1.000 14.85859 87 TYR A N 1
ATOM 660 C CA . TYR A 1 87 ? 1.09700 33.23200 -14.49600 1.000 16.63811 87 TYR A CA 1
ATOM 661 C C . TYR A 1 87 ? 1.64700 32.65200 -15.81900 1.000 15.53983 87 TYR A C 1
ATOM 662 O O . TYR A 1 87 ? 2.65300 32.04900 -15.87100 1.000 16.28203 87 TYR A O 1
ATOM 671 N N . VAL A 1 88 ? 0.94300 32.94400 -16.88300 1.000 15.05813 88 VAL A N 1
ATOM 672 C CA . VAL A 1 88 ? 1.41400 32.50600 -18.18700 1.000 16.46135 88 VAL A CA 1
ATOM 673 C C . VAL A 1 88 ? 2.77100 33.10400 -18.43900 1.000 15.85428 88 VAL A C 1
ATOM 674 O O . VAL A 1 88 ? 3.64400 32.45500 -18.98000 1.000 19.48068 88 VAL A O 1
ATOM 678 N N . ALA A 1 89 ? 2.90900 34.41900 -18.16900 1.000 18.29944 89 ALA A N 1
ATOM 679 C CA . ALA A 1 89 ? 4.17900 35.08100 -18.46300 1.000 17.95507 89 ALA A CA 1
ATOM 680 C C . ALA A 1 89 ? 5.29800 34.45700 -17.62900 1.000 17.18404 89 ALA A C 1
ATOM 681 O O . ALA A 1 89 ? 6.42800 34.31000 -18.10600 1.000 18.74309 89 ALA A O 1
ATOM 683 N N . LEU A 1 90 ? 5.01500 34.13900 -16.34300 1.000 16.59435 90 LEU A N 1
ATOM 684 C CA . LEU A 1 90 ? 6.04100 33.50500 -15.50400 1.000 17.88259 90 LEU A CA 1
ATOM 685 C C . LEU A 1 90 ? 6.43600 32.14000 -16.06400 1.000 18.15027 90 LEU A C 1
ATOM 686 O O . LEU A 1 90 ? 7.61700 31.80500 -16.11000 1.000 16.98610 90 LEU A O 1
ATOM 691 N N . ALA A 1 91 ? 5.46000 31.35400 -16.52700 1.000 18.36841 91 ALA A N 1
ATOM 692 C CA . ALA A 1 91 ? 5.80100 30.07700 -17.16800 1.000 18.70747 91 ALA A CA 1
ATOM 693 C C . ALA A 1 91 ? 6.71900 30.30600 -18.36800 1.000 20.47052 91 ALA A C 1
ATOM 694 O O . ALA A 1 91 ? 7.74700 29.63000 -18.50900 1.000 17.51388 91 ALA A O 1
ATOM 696 N N . GLU A 1 92 ? 6.41000 31.34300 -19.18700 1.000 17.69841 92 GLU A N 1
ATOM 697 C CA . GLU A 1 92 ? 7.24100 31.61900 -20.36400 1.000 20.08149 92 GLU A CA 1
ATOM 698 C C . GLU A 1 92 ? 8.66700 31.94900 -19.95600 1.000 18.26866 92 GLU A C 1
ATOM 699 O O . GLU A 1 92 ? 9.64000 31.49100 -20.57700 1.000 19.31841 92 GLU A O 1
ATOM 705 N N . ARG A 1 93 ? 8.81200 32.76400 -18.89900 1.000 17.21971 93 ARG A N 1
ATOM 706 C CA . ARG A 1 93 ? 10.13900 33.17500 -18.46200 1.000 23.48381 93 ARG A CA 1
ATOM 707 C C . ARG A 1 93 ? 10.95400 32.00100 -17.90000 1.000 22.17590 93 ARG A C 1
ATOM 708 O O . ARG A 1 93 ? 12.16800 31.92300 -18.10500 1.000 20.79262 93 ARG A O 1
ATOM 716 N N . ILE A 1 94 ? 10.32200 31.10900 -17.15800 1.000 19.53082 94 ILE A N 1
ATOM 717 C CA . ILE A 1 94 ? 11.03300 29.92600 -16.66100 1.000 17.54658 94 ILE A CA 1
ATOM 718 C C . ILE A 1 94 ? 11.33100 28.97200 -17.79200 1.000 19.02324 94 ILE A C 1
ATOM 719 O O . ILE A 1 94 ? 12.42000 28.38200 -17.84600 1.000 22.80869 94 ILE A O 1
ATOM 724 N N . ASN A 1 95 ? 10.34900 28.73700 -18.69400 1.000 18.20599 95 ASN A N 1
ATOM 725 C CA . ASN A 1 95 ? 10.60500 27.85500 -19.84600 1.000 19.66479 95 ASN A CA 1
ATOM 726 C C . ASN A 1 95 ? 11.81900 28.33300 -20.61800 1.000 26.43346 95 ASN A C 1
ATOM 727 O O . ASN A 1 95 ? 12.63500 27.53700 -21.10600 1.000 26.82636 95 ASN A O 1
ATOM 732 N N . GLU A 1 96 ? 11.95700 29.64500 -20.75800 1.000 20.82802 96 GLU A N 1
ATOM 733 C CA . GLU A 1 96 ? 13.07400 30.15200 -21.53400 1.000 22.18972 96 GLU A CA 1
ATOM 734 C C . GLU A 1 96 ? 14.40900 29.85400 -20.84600 1.000 22.21930 96 GLU A C 1
ATOM 735 O O . GLU A 1 96 ? 15.40700 29.58300 -21.51000 1.000 27.85903 96 GLU A O 1
ATOM 741 N N . ARG A 1 97 ? 14.43700 29.89900 -19.52100 1.000 22.01440 97 ARG A N 1
ATOM 742 C CA . ARG A 1 97 ? 15.67000 29.82300 -18.75600 1.000 23.04292 97 ARG A CA 1
ATOM 743 C C . ARG A 1 97 ? 16.05500 28.42500 -18.28100 1.000 27.77382 97 ARG A C 1
ATOM 744 O O . ARG A 1 97 ? 17.23300 28.19600 -17.94400 1.000 31.01020 97 ARG A O 1
ATOM 752 N N . ALA A 1 98 ? 15.12000 27.51200 -18.22300 1.000 20.62231 98 ALA A N 1
ATOM 753 C CA . ALA A 1 98 ? 15.36300 26.22600 -17.54700 1.000 19.95107 98 ALA A CA 1
ATOM 754 C C . ALA A 1 98 ? 16.18300 25.30700 -18.44200 1.000 19.98969 98 ALA A C 1
ATOM 755 O O . ALA A 1 98 ? 15.98200 25.28600 -19.65200 1.000 21.78775 98 ALA A O 1
ATOM 757 N N . PRO A 1 99 ? 17.07900 24.51400 -17.87500 1.000 21.99570 99 PRO A N 1
ATOM 758 C CA . PRO A 1 99 ? 17.88300 23.59900 -18.71700 1.000 22.87259 99 PRO A CA 1
ATOM 759 C C . PRO A 1 99 ? 17.13300 22.30300 -19.04900 1.000 23.90656 99 PRO A C 1
ATOM 760 O O . PRO A 1 99 ? 17.33600 21.25200 -18.46000 1.000 26.71376 99 PRO A O 1
ATOM 764 N N . ILE A 1 100 ? 16.28900 22.37600 -20.06600 1.000 21.08748 100 ILE A N 1
ATOM 765 C CA . ILE A 1 100 ? 15.38200 21.31000 -20.49500 1.000 19.54372 100 ILE A CA 1
ATOM 766 C C . ILE A 1 100 ? 15.66300 21.08700 -21.97700 1.000 24.52774 100 ILE A C 1
ATOM 767 O O . ILE A 1 100 ? 15.80200 22.05000 -22.73400 1.000 25.24702 100 ILE A O 1
ATOM 772 N N . ALA A 1 101 ? 15.70900 19.84000 -22.39400 1.000 22.32281 101 ALA A N 1
ATOM 773 C CA . ALA A 1 101 ? 15.96800 19.52300 -23.79500 1.000 26.79661 101 ALA A CA 1
ATOM 774 C C . ALA A 1 101 ? 14.67300 19.65800 -24.59500 1.000 26.73311 101 ALA A C 1
ATOM 775 O O . ALA A 1 101 ? 13.70100 18.93600 -24.33500 1.000 26.04289 101 ALA A O 1
ATOM 777 N N . GLY A 1 102 ? 14.67400 20.55900 -25.59300 1.000 23.78822 102 GLY A N 1
ATOM 778 C CA . GLY A 1 102 ? 13.52100 20.74800 -26.44800 1.000 25.95097 102 GLY A CA 1
ATOM 779 C C . GLY A 1 102 ? 12.55700 21.70800 -25.77600 1.000 25.57297 102 GLY A C 1
ATOM 780 O O . GLY A 1 102 ? 12.89600 22.26300 -24.74100 1.000 25.09023 102 GLY A O 1
ATOM 781 N N . PRO A 1 103 ? 11.35200 21.89600 -26.31200 1.000 24.92996 103 PRO A N 1
ATOM 782 C CA . PRO A 1 103 ? 10.42800 22.88000 -25.73000 1.000 26.18129 103 PRO A CA 1
ATOM 783 C C . PRO A 1 103 ? 10.02900 22.48600 -24.31300 1.000 21.56426 103 PRO A C 1
ATOM 784 O O . PRO A 1 103 ? 9.75800 21.31700 -24.03500 1.000 19.48256 103 PRO A O 1
ATOM 788 N N . ALA A 1 104 ? 9.97200 23.47300 -23.43400 1.000 19.87901 104 ALA A N 1
ATOM 789 C CA . ALA A 1 104 ? 9.59600 23.20000 -22.05000 1.000 20.62620 104 ALA A CA 1
ATOM 790 C C . ALA A 1 104 ? 8.18000 23.69600 -21.78000 1.000 21.28286 104 ALA A C 1
ATOM 791 O O . ALA A 1 104 ? 7.64200 24.54500 -22.50300 1.000 21.76129 104 ALA A O 1
ATOM 793 N N . LYS A 1 105 ? 7.55300 23.14200 -20.74200 1.000 18.85911 105 LYS A N 1
ATOM 794 C CA . LYS A 1 105 ? 6.33900 23.74900 -20.20700 1.000 16.72432 105 LYS A CA 1
ATOM 795 C C . LYS A 1 105 ? 6.47700 23.84500 -18.69200 1.000 19.08571 105 LYS A C 1
ATOM 796 O O . LYS A 1 105 ? 7.27100 23.12100 -18.10200 1.000 17.96580 105 LYS A O 1
ATOM 802 N N . ALA A 1 106 ? 5.69000 24.71700 -18.05700 1.000 15.97525 106 ALA A N 1
ATOM 803 C CA . ALA A 1 106 ? 5.80500 24.88500 -16.61900 1.000 17.04118 106 ALA A CA 1
ATOM 804 C C . ALA A 1 106 ? 4.42000 25.06500 -16.01900 1.000 16.70948 106 ALA A C 1
ATOM 805 O O . ALA A 1 106 ? 3.50100 25.59100 -16.65300 1.000 18.62081 106 ALA A O 1
ATOM 807 N N . ALA A 1 107 ? 4.28800 24.69300 -14.76000 1.000 14.56546 107 ALA A N 1
ATOM 808 C CA . ALA A 1 107 ? 3.07200 24.99600 -14.02700 1.000 13.95832 107 ALA A CA 1
ATOM 809 C C . ALA A 1 107 ? 3.48700 25.36900 -12.62200 1.000 14.49846 107 ALA A C 1
ATOM 810 O O . ALA A 1 107 ? 4.54300 24.93700 -12.17100 1.000 15.23083 107 ALA A O 1
ATOM 812 N N . PHE A 1 108 ? 2.63700 26.11200 -11.91900 1.000 14.08304 108 PHE A N 1
ATOM 813 C CA . PHE A 1 108 ? 2.98600 26.62100 -10.58000 1.000 13.28730 108 PHE A CA 1
ATOM 814 C C . PHE A 1 108 ? 2.03700 26.03800 -9.55900 1.000 16.14765 108 PHE A C 1
ATOM 815 O O . PHE A 1 108 ? 0.83700 25.88200 -9.83400 1.000 16.49190 108 PHE A O 1
ATOM 823 N N . PHE A 1 109 ? 2.60100 25.67600 -8.40300 1.000 15.02702 109 PHE A N 1
ATOM 824 C CA . PHE A 1 109 ? 1.80200 25.22700 -7.26700 1.000 14.58838 109 PHE A CA 1
ATOM 825 C C . PHE A 1 109 ? 2.11500 26.15000 -6.10400 1.000 13.91963 109 PHE A C 1
ATOM 826 O O . PHE A 1 109 ? 2.43400 27.33500 -6.34500 1.000 16.96113 109 PHE A O 1
ATOM 834 N N . THR A 1 110 ? 2.01200 25.65000 -4.87000 1.000 13.10948 110 THR A N 1
ATOM 835 C CA . THR A 1 110 ? 2.26000 26.53000 -3.72300 1.000 15.59703 110 THR A CA 1
ATOM 836 C C . THR A 1 110 ? 3.50200 26.15900 -2.93500 1.000 16.73570 110 THR A C 1
ATOM 837 O O . THR A 1 110 ? 4.30200 27.04800 -2.61500 1.000 15.23685 110 THR A O 1
ATOM 841 N N . THR A 1 111 ? 3.67600 24.88400 -2.57000 1.000 14.49320 111 THR A N 1
ATOM 842 C CA . THR A 1 111 ? 4.79300 24.52000 -1.70100 1.000 14.66403 111 THR A CA 1
ATOM 843 C C . THR A 1 111 ? 5.88300 23.73200 -2.42900 1.000 14.74654 111 THR A C 1
ATOM 844 O O . THR A 1 111 ? 5.66500 23.13000 -3.49300 1.000 15.79100 111 THR A O 1
ATOM 848 N N . GLY A 1 112 ? 7.06300 23.68700 -1.80400 1.000 14.33227 112 GLY A N 1
ATOM 849 C CA . GLY A 1 112 ? 8.12900 22.85200 -2.34700 1.000 12.62266 112 GLY A CA 1
ATOM 850 C C . GLY A 1 112 ? 7.71200 21.39200 -2.43900 1.000 14.04894 112 GLY A C 1
ATOM 851 O O . GLY A 1 112 ? 7.94400 20.74100 -3.45600 1.000 14.97337 112 GLY A O 1
ATOM 852 N N . ALA A 1 113 ? 7.03900 20.88800 -1.41000 1.000 15.34687 113 ALA A N 1
ATOM 853 C CA . ALA A 1 113 ? 6.56700 19.48100 -1.43800 1.000 14.81386 113 ALA A CA 1
ATOM 854 C C . ALA A 1 113 ? 5.57400 19.25000 -2.57400 1.000 13.42221 113 ALA A C 1
ATOM 855 O O . ALA A 1 113 ? 5.59400 18.19300 -3.24200 1.000 14.40402 113 ALA A O 1
ATOM 857 N N . GLU A 1 114 ? 4.66200 20.22000 -2.80300 1.000 16.41496 114 GLU A N 1
ATOM 858 C CA . GLU A 1 114 ? 3.73500 20.10400 -3.93600 1.000 13.75418 114 GLU A CA 1
ATOM 859 C C . GLU A 1 114 ? 4.47500 20.03700 -5.24300 1.000 15.36975 114 GLU A C 1
ATOM 860 O O . GLU A 1 114 ? 4.08000 19.30800 -6.15000 1.000 18.76836 114 GLU A O 1
ATOM 866 N N . ALA A 1 115 ? 5.50000 20.86800 -5.41900 1.000 17.19194 115 ALA A N 1
ATOM 867 C CA . ALA A 1 115 ? 6.26000 20.78200 -6.67900 1.000 17.03323 115 ALA A CA 1
ATOM 868 C C . ALA A 1 115 ? 6.86400 19.38500 -6.86100 1.000 17.43197 115 ALA A C 1
ATOM 869 O O . ALA A 1 115 ? 6.73500 18.76700 -7.93900 1.000 13.93622 115 ALA A O 1
ATOM 871 N N . VAL A 1 116 ? 7.49700 18.86300 -5.80700 1.000 16.94879 116 VAL A N 1
ATOM 872 C CA . VAL A 1 116 ? 8.06200 17.49500 -5.88100 1.000 14.17696 116 VAL A CA 1
ATOM 873 C C . VAL A 1 116 ? 6.95000 16.48000 -6.13600 1.000 14.41762 116 VAL A C 1
ATOM 874 O O . VAL A 1 116 ? 7.07800 15.57800 -6.98100 1.000 15.34506 116 VAL A O 1
ATOM 878 N N . GLU A 1 117 ? 5.84400 16.61000 -5.40000 1.000 16.53710 117 GLU A N 1
ATOM 879 C CA . GLU A 1 117 ? 4.76900 15.61500 -5.50700 1.000 15.75195 117 GLU A CA 1
ATOM 880 C C . GLU A 1 117 ? 4.13500 15.65400 -6.89700 1.000 15.94650 117 GLU A C 1
ATOM 881 O O . GLU A 1 117 ? 3.82400 14.59600 -7.47900 1.000 15.26396 117 GLU A O 1
ATOM 887 N N . ASN A 1 118 ? 3.97400 16.86800 -7.47000 1.000 13.84583 118 ASN A N 1
ATOM 888 C CA . ASN A 1 118 ? 3.46700 16.94600 -8.83700 1.000 12.08549 118 ASN A CA 1
ATOM 889 C C . ASN A 1 118 ? 4.48500 16.48500 -9.86000 1.000 14.50320 118 ASN A C 1
ATOM 890 O O . ASN A 1 118 ? 4.09800 15.91900 -10.87700 1.000 16.83995 118 ASN A O 1
ATOM 895 N N . ALA A 1 119 ? 5.76900 16.64500 -9.61600 1.000 11.90598 119 ALA A N 1
ATOM 896 C CA . ALA A 1 119 ? 6.70900 16.05700 -10.58300 1.000 12.62638 119 ALA A CA 1
ATOM 897 C C . ALA A 1 119 ? 6.59700 14.53600 -10.58900 1.000 16.21463 119 ALA A C 1
ATOM 898 O O . ALA A 1 119 ? 6.69700 13.88500 -11.65100 1.000 12.74638 119 ALA A O 1
ATOM 900 N N . VAL A 1 120 ? 6.33600 13.95100 -9.40800 1.000 18.12818 120 VAL A N 1
ATOM 901 C CA . VAL A 1 120 ? 6.14200 12.49600 -9.32800 1.000 17.48739 120 VAL A CA 1
ATOM 902 C C . VAL A 1 120 ? 4.83000 12.08400 -10.01000 1.000 15.72703 120 VAL A C 1
ATOM 903 O O . VAL A 1 120 ? 4.77900 11.05700 -10.72500 1.000 14.80517 120 VAL A O 1
ATOM 907 N N . LYS A 1 121 ? 3.73300 12.81800 -9.74400 1.000 15.92890 121 LYS A N 1
ATOM 908 C CA . LYS A 1 121 ? 2.47700 12.57200 -10.44300 1.000 15.36192 121 LYS A CA 1
ATOM 909 C C . LYS A 1 121 ? 2.65600 12.60500 -11.95900 1.000 16.14582 121 LYS A C 1
ATOM 910 O O . LYS A 1 121 ? 2.13300 11.74600 -12.69300 1.000 15.44595 121 LYS A O 1
ATOM 916 N N . ILE A 1 122 ? 3.33800 13.63400 -12.45400 1.000 15.86121 122 ILE A N 1
ATOM 917 C CA . ILE A 1 122 ? 3.56600 13.78200 -13.89800 1.000 15.71292 122 ILE A CA 1
ATOM 918 C C . ILE A 1 122 ? 4.39900 12.61200 -14.43400 1.000 14.57175 122 ILE A C 1
ATOM 919 O O . ILE A 1 122 ? 4.09200 12.01300 -15.48100 1.000 16.22534 122 ILE A O 1
ATOM 924 N N . ALA A 1 123 ? 5.46100 12.26700 -13.73100 1.000 14.23868 123 ALA A N 1
ATOM 925 C CA . ALA A 1 123 ? 6.31200 11.15400 -14.17200 1.000 16.63899 123 ALA A CA 1
ATOM 926 C C . ALA A 1 123 ? 5.56000 9.83200 -14.15700 1.000 17.64212 123 ALA A C 1
ATOM 927 O O . ALA A 1 123 ? 5.72300 9.01100 -15.06600 1.000 16.61802 123 ALA A O 1
ATOM 929 N N . ARG A 1 124 ? 4.77700 9.58600 -13.10900 1.000 14.94837 124 ARG A N 1
ATOM 930 C CA . ARG A 1 124 ? 3.98000 8.36600 -13.06800 1.000 17.32483 124 ARG A CA 1
ATOM 931 C C . ARG A 1 124 ? 3.03000 8.34200 -14.24600 1.000 17.69702 124 ARG A C 1
ATOM 932 O O . ARG A 1 124 ? 2.89000 7.32500 -14.91200 1.000 17.35325 124 ARG A O 1
ATOM 940 N N . CYS A 1 125 ? 2.38800 9.46600 -14.53500 1.000 18.90142 125 CYS A N 1
ATOM 941 C CA . CYS A 1 125 ? 1.42200 9.53100 -15.61800 1.000 17.69971 125 CYS A CA 1
ATOM 942 C C . CYS A 1 125 ? 2.12300 9.25700 -16.95200 1.000 15.72216 125 CYS A C 1
ATOM 943 O O . CYS A 1 125 ? 1.65500 8.44800 -17.74900 1.000 14.69793 125 CYS A O 1
ATOM 946 N N . TYR A 1 126 ? 3.22700 9.97600 -17.19400 1.000 17.02570 126 TYR A N 1
ATOM 947 C CA . TYR A 1 126 ? 3.92000 9.87600 -18.49100 1.000 18.34968 126 TYR A CA 1
ATOM 948 C C . TYR A 1 126 ? 4.44500 8.46400 -18.74500 1.000 19.55837 126 TYR A C 1
ATOM 949 O O . TYR A 1 126 ? 4.35000 7.94300 -19.87000 1.000 19.04825 126 TYR A O 1
ATOM 958 N N . THR A 1 127 ? 5.02700 7.83500 -17.72300 1.000 18.01980 127 THR A N 1
ATOM 959 C CA . THR A 1 127 ? 5.61900 6.52100 -17.89900 1.000 18.07682 127 THR A CA 1
ATOM 960 C C . THR A 1 127 ? 4.61500 5.39800 -17.69300 1.000 20.00376 127 THR A C 1
ATOM 961 O O . THR A 1 127 ? 4.86100 4.25000 -18.12800 1.000 19.64748 127 THR A O 1
ATOM 965 N N . GLY A 1 128 ? 3.48600 5.66700 -17.05200 1.000 18.28451 128 GLY A N 1
ATOM 966 C CA . GLY A 1 128 ? 2.60600 4.59200 -16.65200 1.000 20.10226 128 GLY A CA 1
ATOM 967 C C . GLY A 1 128 ? 3.21100 3.65200 -15.63900 1.000 20.86468 128 GLY A C 1
ATOM 968 O O . GLY A 1 128 ? 2.76000 2.51100 -15.52900 1.000 21.21424 128 GLY A O 1
ATOM 969 N N . ARG A 1 129 ? 4.20900 4.10700 -14.88200 1.000 16.34638 129 ARG A N 1
ATOM 970 C CA . ARG A 1 129 ? 4.89500 3.35100 -13.85300 1.000 16.83663 129 ARG A CA 1
ATOM 971 C C . ARG A 1 129 ? 4.70600 4.00300 -12.50000 1.000 18.97490 129 ARG A C 1
ATOM 972 O O . ARG A 1 129 ? 4.29100 5.15700 -12.42800 1.000 19.45746 129 ARG A O 1
ATOM 980 N N . HIS A 1 130 ? 5.00300 3.25200 -11.41300 1.000 18.36562 130 HIS A N 1
ATOM 981 C CA . HIS A 1 130 ? 4.72400 3.78500 -10.08300 1.000 16.98964 130 HIS A CA 1
ATOM 982 C C . HIS A 1 130 ? 5.95500 4.06600 -9.26300 1.000 16.69436 130 HIS A C 1
ATOM 983 O O . HIS A 1 130 ? 5.87000 4.86000 -8.30700 1.000 15.69419 130 HIS A O 1
ATOM 990 N N . GLY A 1 131 ? 7.09800 3.44600 -9.57100 1.000 15.27400 131 GLY A N 1
ATOM 991 C CA . GLY A 1 131 ? 8.18300 3.46500 -8.60000 1.000 15.95384 131 GLY A CA 1
ATOM 992 C C . GLY A 1 131 ? 8.98700 4.75000 -8.63200 1.000 16.58811 131 GLY A C 1
ATOM 993 O O . GLY A 1 131 ? 9.12700 5.39700 -9.68000 1.000 16.81324 131 GLY A O 1
ATOM 994 N N . ILE A 1 132 ? 9.62300 5.05800 -7.49200 1.000 14.24787 132 ILE A N 1
ATOM 995 C CA . ILE A 1 132 ? 10.43300 6.26300 -7.36100 1.000 15.67411 132 ILE A CA 1
ATOM 996 C C . ILE A 1 132 ? 11.70700 5.91700 -6.61500 1.000 16.79002 132 ILE A C 1
ATOM 997 O O . ILE A 1 132 ? 11.64600 5.31000 -5.54400 1.000 18.98829 132 ILE A O 1
ATOM 1002 N N . ILE A 1 133 ? 12.85800 6.31300 -7.13900 1.000 17.12293 133 ILE A N 1
ATOM 1003 C CA . ILE A 1 133 ? 14.10800 6.12700 -6.43600 1.000 15.67579 133 ILE A CA 1
ATOM 1004 C C . ILE A 1 133 ? 14.62700 7.50000 -6.01900 1.000 17.60093 133 ILE A C 1
ATOM 1005 O O . ILE A 1 133 ? 14.77300 8.40000 -6.86200 1.000 14.99619 133 ILE A O 1
ATOM 1010 N N . THR A 1 134 ? 14.89600 7.66300 -4.73700 1.000 17.53462 134 THR A N 1
ATOM 1011 C CA . THR A 1 134 ? 15.54400 8.84900 -4.21000 1.000 14.87732 134 THR A CA 1
ATOM 1012 C C . THR A 1 134 ? 16.82300 8.39100 -3.50500 1.000 15.98228 134 THR A C 1
ATOM 1013 O O . THR A 1 134 ? 17.24800 7.23100 -3.61900 1.000 18.93318 134 THR A O 1
ATOM 1017 N N . PHE A 1 135 ? 17.47100 9.31200 -2.76600 1.000 14.41452 135 PHE A N 1
ATOM 1018 C CA . PHE A 1 135 ? 18.77900 9.02600 -2.19600 1.000 16.96755 135 PHE A CA 1
ATOM 1019 C C . PHE A 1 135 ? 18.78300 9.27700 -0.69100 1.000 16.84271 135 PHE A C 1
ATOM 1020 O O . PHE A 1 135 ? 18.09300 10.15200 -0.17800 1.000 18.86007 135 PHE A O 1
ATOM 1028 N N . GLY A 1 136 ? 19.60600 8.51300 0.00800 1.000 17.90930 136 GLY A N 1
ATOM 1029 C CA . GLY A 1 136 ? 19.72200 8.70100 1.42900 1.000 18.79050 136 GLY A CA 1
ATOM 1030 C C . GLY A 1 136 ? 20.15500 10.13000 1.68600 1.000 19.20229 136 GLY A C 1
ATOM 1031 O O . GLY A 1 136 ? 20.97000 10.68700 0.94300 1.000 19.07409 136 GLY A O 1
ATOM 1032 N N . ASN A 1 137 ? 19.59300 10.71600 2.73900 1.000 17.44542 137 ASN A N 1
ATOM 1033 C CA . ASN A 1 137 ? 19.80200 12.10600 3.15400 1.000 17.24120 137 ASN A CA 1
ATOM 1034 C C . ASN A 1 137 ? 19.12800 13.09100 2.21500 1.000 20.24880 137 ASN A C 1
ATOM 1035 O O . ASN A 1 137 ? 19.20800 14.32300 2.46800 1.000 23.44764 137 ASN A O 1
ATOM 1040 N N . GLY A 1 138 ? 18.44400 12.63400 1.16100 1.000 22.09151 138 GLY A N 1
ATOM 1041 C CA . GLY A 1 138 ? 17.69400 13.55300 0.32900 1.000 20.80387 138 GLY A CA 1
ATOM 1042 C C . GLY A 1 138 ? 16.54500 14.13400 1.13700 1.000 21.51067 138 GLY A C 1
ATOM 1043 O O . GLY A 1 138 ? 16.03100 13.49600 2.06800 1.000 18.11183 138 GLY A O 1
ATOM 1044 N N . PHE A 1 139 ? 16.15900 15.38800 0.84100 1.000 17.72593 139 PHE A N 1
ATOM 1045 C CA . PHE A 1 139 ? 15.00600 15.93000 1.55700 1.000 15.85771 139 PHE A CA 1
ATOM 1046 C C . PHE A 1 139 ? 14.03800 16.51800 0.55100 1.000 16.92867 139 PHE A C 1
ATOM 1047 O O . PHE A 1 139 ? 14.43100 17.38600 -0.23400 1.000 18.00227 139 PHE A O 1
ATOM 1055 N N . HIS A 1 140 ? 12.75900 16.09000 0.60200 1.000 13.90264 140 HIS A N 1
ATOM 1056 C CA . HIS A 1 140 ? 11.81400 16.40800 -0.46700 1.000 12.87181 140 HIS A CA 1
ATOM 1057 C C . HIS A 1 140 ? 10.46700 16.91100 0.01100 1.000 16.29945 140 HIS A C 1
ATOM 1058 O O . HIS A 1 140 ? 9.67600 17.34700 -0.82700 1.000 17.85939 140 HIS A O 1
ATOM 1065 N N . GLY A 1 141 ? 10.17900 16.87500 1.31300 1.000 16.57788 141 GLY A N 1
ATOM 1066 C CA . GLY A 1 141 ? 8.93700 17.46900 1.80600 1.000 17.81691 141 GLY A CA 1
ATOM 1067 C C . GLY A 1 141 ? 8.32300 16.62200 2.90900 1.000 20.20171 141 GLY A C 1
ATOM 1068 O O . GLY A 1 141 ? 8.85800 15.56100 3.25500 1.000 19.01333 141 GLY A O 1
ATOM 1069 N N . ARG A 1 142 ? 7.17100 17.05900 3.43800 1.000 16.26579 142 ARG A N 1
ATOM 1070 C CA . ARG A 1 142 ? 6.60600 16.46600 4.63100 1.000 15.51135 142 ARG A CA 1
ATOM 1071 C C . ARG A 1 142 ? 5.24300 15.82300 4.38500 1.000 16.50656 142 ARG A C 1
ATOM 1072 O O . ARG A 1 142 ? 4.53800 15.52000 5.34600 1.000 18.00254 142 ARG A O 1
ATOM 1080 N N . SER A 1 143 ? 4.83300 15.64300 3.12900 1.000 13.89760 143 SER A N 1
ATOM 1081 C CA . SER A 1 143 ? 3.65600 14.87800 2.74400 1.000 14.49371 143 SER A CA 1
ATOM 1082 C C . SER A 1 143 ? 3.98400 13.38600 2.97700 1.000 16.10241 143 SER A C 1
ATOM 1083 O O . SER A 1 143 ? 5.13500 13.01000 3.25500 1.000 16.40769 143 SER A O 1
ATOM 1086 N N . PHE A 1 144 ? 2.97700 12.50700 2.90300 1.000 14.28274 144 PHE A N 1
ATOM 1087 C CA . PHE A 1 144 ? 3.31500 11.09000 3.03800 1.000 14.04351 144 PHE A CA 1
ATOM 1088 C C . PHE A 1 144 ? 4.19900 10.66600 1.88700 1.000 17.49079 144 PHE A C 1
ATOM 1089 O O . PHE A 1 144 ? 5.25000 10.05500 2.11000 1.000 19.66603 144 PHE A O 1
ATOM 1097 N N . MET A 1 145 ? 3.88600 11.09900 0.64500 1.000 16.46210 145 MET A N 1
ATOM 1098 C CA . MET A 1 145 ? 4.78800 10.65000 -0.41500 1.000 15.45285 145 MET A CA 1
ATOM 1099 C C . MET A 1 145 ? 6.16300 11.31700 -0.31500 1.000 16.63977 145 MET A C 1
ATOM 1100 O O . MET A 1 145 ? 7.19200 10.65600 -0.55700 1.000 14.86047 145 MET A O 1
ATOM 1105 N N . THR A 1 146 ? 6.22500 12.65700 -0.06400 1.000 15.10281 146 THR A N 1
ATOM 1106 C CA . THR A 1 146 ? 7.55000 13.25300 -0.00100 1.000 16.51659 146 THR A CA 1
ATOM 1107 C C . THR A 1 146 ? 8.30000 12.86100 1.27600 1.000 17.57219 146 THR A C 1
ATOM 1108 O O . THR A 1 146 ? 9.53500 12.88700 1.28200 1.000 18.46451 146 THR A O 1
ATOM 1112 N N . MET A 1 147 ? 7.60100 12.47500 2.34600 1.000 13.96611 147 MET A N 1
ATOM 1113 C CA . MET A 1 147 ? 8.33200 11.93700 3.49600 1.000 16.19742 147 MET A CA 1
ATOM 1114 C C . MET A 1 147 ? 8.97800 10.60600 3.13800 1.000 16.43578 147 MET A C 1
ATOM 1115 O O . MET A 1 147 ? 10.08400 10.30700 3.59700 1.000 16.37370 147 MET A O 1
ATOM 1120 N N . ALA A 1 148 ? 8.25900 9.76100 2.40500 1.000 17.57376 148 ALA A N 1
ATOM 1121 C CA . ALA A 1 148 ? 8.84500 8.48300 1.98200 1.000 17.13214 148 ALA A CA 1
ATOM 1122 C C . ALA A 1 148 ? 10.05800 8.73500 1.10000 1.000 17.43981 148 ALA A C 1
ATOM 1123 O O . ALA A 1 148 ? 11.07400 8.06600 1.21500 1.000 17.36203 148 ALA A O 1
ATOM 1125 N N . MET A 1 149 ? 9.97900 9.72700 0.22700 1.000 12.94564 149 MET A N 1
ATOM 1126 C CA . MET A 1 149 ? 11.11700 10.06200 -0.62900 1.000 12.84055 149 MET A CA 1
ATOM 1127 C C . MET A 1 149 ? 12.29000 10.61600 0.17000 1.000 16.17092 149 MET A C 1
ATOM 1128 O O . MET A 1 149 ? 13.45800 10.33000 -0.15000 1.000 14.75648 149 MET A O 1
ATOM 1133 N N . THR A 1 150 ? 11.99600 11.44100 1.18100 1.000 15.43957 150 THR A N 1
ATOM 1134 C CA . THR A 1 150 ? 13.01500 11.99200 2.06600 1.000 13.70838 150 THR A CA 1
ATOM 1135 C C . THR A 1 150 ? 13.80000 10.86300 2.73500 1.000 16.61839 150 THR A C 1
ATOM 1136 O O . THR A 1 150 ? 13.19600 9.92700 3.29000 1.000 17.50842 150 THR A O 1
ATOM 1140 N N . GLY A 1 151 ? 15.15100 10.99300 2.72300 1.000 15.85606 151 GLY A N 1
ATOM 1141 C CA . GLY A 1 151 ? 16.02600 9.89700 3.12600 1.000 15.54738 151 GLY A CA 1
ATOM 1142 C C . GLY A 1 151 ? 16.55400 10.13100 4.52100 1.000 16.98549 151 GLY A C 1
ATOM 1143 O O . GLY A 1 151 ? 17.74300 10.00100 4.79100 1.000 18.71421 151 GLY A O 1
ATOM 1144 N N . LYS A 1 152 ? 15.68500 10.54100 5.40700 1.000 15.46380 152 LYS A N 1
ATOM 1145 C CA . LYS A 1 152 ? 16.02100 10.74400 6.78800 1.000 16.82501 152 LYS A CA 1
ATOM 1146 C C . LYS A 1 152 ? 14.77300 10.44400 7.59900 1.000 22.25364 152 LYS A C 1
ATOM 1147 O O . LYS A 1 152 ? 13.81500 11.10600 7.48200 1.000 21.40269 152 LYS A O 1
ATOM 1153 N N . THR A 1 153 ? 14.83200 9.48800 8.48600 1.000 21.86677 153 THR A N 1
ATOM 1154 C CA . THR A 1 153 ? 13.60900 9.12000 9.17200 1.000 18.96953 153 THR A CA 1
ATOM 1155 C C . THR A 1 153 ? 13.40600 9.99700 10.38700 1.000 23.90712 153 THR A C 1
ATOM 1156 O O . THR A 1 153 ? 12.26200 10.28200 10.75900 1.000 25.88492 153 THR A O 1
ATOM 1160 N N . ALA A 1 154 ? 14.50300 10.42100 11.04900 1.000 20.77261 154 ALA A N 1
ATOM 1161 C CA . ALA A 1 154 ? 14.26500 11.20700 12.25900 1.000 19.70096 154 ALA A CA 1
ATOM 1162 C C . ALA A 1 154 ? 14.71700 12.62300 12.01500 1.000 26.04724 154 ALA A C 1
ATOM 1163 O O . ALA A 1 154 ? 15.84500 12.79100 11.55300 1.000 27.18032 154 ALA A O 1
ATOM 1165 N N . PRO A 1 155 ? 13.91200 13.66600 12.34200 1.000 23.64363 155 PRO A N 1
ATOM 1166 C CA . PRO A 1 155 ? 12.61000 13.64200 13.02200 1.000 25.55599 155 PRO A CA 1
ATOM 1167 C C . PRO A 1 155 ? 11.40000 13.52300 12.08200 1.000 24.79100 155 PRO A C 1
ATOM 1168 O O . PRO A 1 155 ? 10.28200 13.49200 12.58900 1.000 24.23092 155 PRO A O 1
ATOM 1172 N N . TYR A 1 156 ? 11.63300 13.45100 10.76300 1.000 19.45997 156 TYR A N 1
ATOM 1173 C CA . TYR A 1 156 ? 10.60400 13.79300 9.78700 1.000 20.41553 156 TYR A CA 1
ATOM 1174 C C . TYR A 1 156 ? 9.51900 12.73200 9.68300 1.000 20.14880 156 TYR A C 1
ATOM 1175 O O . TYR A 1 156 ? 8.34300 13.06000 9.48400 1.000 24.39266 156 TYR A O 1
ATOM 1184 N N . LYS A 1 157 ? 9.86900 11.46900 9.72900 1.000 20.06170 157 LYS A N 1
ATOM 1185 C CA . LYS A 1 157 ? 8.79100 10.50400 9.47400 1.000 22.69374 157 LYS A CA 1
ATOM 1186 C C . LYS A 1 157 ? 8.66300 9.39500 10.49700 1.000 20.97689 157 LYS A C 1
ATOM 1187 O O . LYS A 1 157 ? 7.68700 8.64500 10.40400 1.000 22.38907 157 LYS A O 1
ATOM 1193 N N . ARG A 1 158 ? 9.55300 9.32600 11.52700 1.000 19.09690 158 ARG A N 1
ATOM 1194 C CA . ARG A 1 158 ? 9.46900 8.29300 12.56300 1.000 19.90483 158 ARG A CA 1
ATOM 1195 C C . ARG A 1 158 ? 8.12500 8.26800 13.32000 1.000 18.97706 158 ARG A C 1
ATOM 1196 O O . ARG A 1 158 ? 7.78400 7.25100 13.94900 1.000 20.62005 158 ARG A O 1
ATOM 1204 N N . ASP A 1 159 ? 7.39900 9.38000 13.37700 1.000 19.03216 159 ASP A N 1
ATOM 1205 C CA . ASP A 1 159 ? 6.16200 9.39400 14.15300 1.000 19.67020 159 ASP A CA 1
ATOM 1206 C C . ASP A 1 159 ? 4.97000 8.86300 13.36100 1.000 19.24407 159 ASP A C 1
ATOM 1207 O O . ASP A 1 159 ? 3.88700 8.75500 13.93300 1.000 19.81194 159 ASP A O 1
ATOM 1212 N N . PHE A 1 160 ? 5.09600 8.63900 12.04300 1.000 18.34372 160 PHE A N 1
ATOM 1213 C CA . PHE A 1 160 ? 3.89600 8.59400 11.19400 1.000 17.97584 160 PHE A CA 1
ATOM 1214 C C . PHE A 1 160 ? 3.67800 7.25000 10.48100 1.000 21.34602 160 PHE A C 1
ATOM 1215 O O . PHE A 1 160 ? 2.78100 7.15200 9.62400 1.000 17.28461 160 PHE A O 1
ATOM 1223 N N . GLY A 1 161 ? 4.31700 6.17400 10.94000 1.000 20.27628 161 GLY A N 1
ATOM 1224 C CA . GLY A 1 161 ? 3.81700 4.85200 10.50800 1.000 17.73284 161 GLY A CA 1
ATOM 1225 C C . GLY A 1 161 ? 4.15900 4.51800 9.06100 1.000 17.49538 161 GLY A C 1
ATOM 1226 O O . GLY A 1 161 ? 5.15500 4.97500 8.49200 1.000 16.52184 161 GLY A O 1
ATOM 1227 N N . VAL A 1 162 ? 3.32500 3.68400 8.44300 1.000 16.77351 162 VAL A N 1
ATOM 1228 C CA . VAL A 1 162 ? 3.72100 3.08000 7.17500 1.000 16.14852 162 VAL A CA 1
ATOM 1229 C C . VAL A 1 162 ? 3.78100 4.12300 6.07000 1.000 18.90697 162 VAL A C 1
ATOM 1230 O O . VAL A 1 162 ? 2.98000 5.06500 6.02700 1.000 17.42333 162 VAL A O 1
ATOM 1234 N N . MET A 1 163 ? 4.73200 3.95400 5.15000 1.000 18.11529 163 MET A N 1
ATOM 1235 C CA . MET A 1 163 ? 4.96700 4.92600 4.07900 1.000 18.09782 163 MET A CA 1
ATOM 1236 C C . MET A 1 163 ? 4.48900 4.27300 2.78900 1.000 17.31278 163 MET A C 1
ATOM 1237 O O . MET A 1 163 ? 4.45700 3.03800 2.70300 1.000 14.98120 163 MET A O 1
ATOM 1242 N N . PRO A 1 164 ? 4.12700 5.05300 1.76500 1.000 16.77655 164 PRO A N 1
ATOM 1243 C CA . PRO A 1 164 ? 3.64800 4.42300 0.52500 1.000 18.91201 164 PRO A CA 1
ATOM 1244 C C . PRO A 1 164 ? 4.67200 3.51900 -0.14800 1.000 21.13038 164 PRO A C 1
ATOM 1245 O O . PRO A 1 164 ? 5.88100 3.76400 -0.14900 1.000 19.37715 164 PRO A O 1
ATOM 1249 N N . ALA A 1 165 ? 4.15100 2.47300 -0.76800 1.000 17.02399 165 ALA A N 1
ATOM 1250 C CA . ALA A 1 165 ? 4.96000 1.49000 -1.46400 1.000 18.73395 165 ALA A CA 1
ATOM 1251 C C . ALA A 1 165 ? 5.65200 2.08800 -2.68500 1.000 19.14008 165 ALA A C 1
ATOM 1252 O O . ALA A 1 165 ? 5.18200 3.07200 -3.26700 1.000 20.50943 165 ALA A O 1
ATOM 1254 N N . GLY A 1 166 ? 6.72600 1.40500 -3.12900 1.000 15.81192 166 GLY A N 1
ATOM 1255 C CA . GLY A 1 166 ? 7.39200 1.73100 -4.39200 1.000 18.26764 166 GLY A CA 1
ATOM 1256 C C . GLY A 1 166 ? 8.38600 2.88300 -4.31200 1.000 18.75346 166 GLY A C 1
ATOM 1257 O O . GLY A 1 166 ? 8.72700 3.47800 -5.33900 1.000 22.12768 166 GLY A O 1
ATOM 1258 N N . VAL A 1 167 ? 8.84500 3.23600 -3.11500 1.000 12.95843 167 VAL A N 1
ATOM 1259 C CA . VAL A 1 167 ? 9.87600 4.26700 -2.94400 1.000 12.89628 167 VAL A CA 1
ATOM 1260 C C . VAL A 1 167 ? 11.10600 3.62700 -2.32900 1.000 18.44147 167 VAL A C 1
ATOM 1261 O O . VAL A 1 167 ? 10.99900 2.99000 -1.27000 1.000 17.12774 167 VAL A O 1
ATOM 1265 N N . PHE A 1 168 ? 12.28900 3.83700 -2.94300 1.000 15.65656 168 PHE A N 1
ATOM 1266 C CA . PHE A 1 168 ? 13.49100 3.20000 -2.41600 1.000 14.72857 168 PHE A CA 1
ATOM 1267 C C . PHE A 1 168 ? 14.63700 4.19400 -2.40500 1.000 16.94157 168 PHE A C 1
ATOM 1268 O O . PHE A 1 168 ? 14.69600 5.06900 -3.25900 1.000 19.32018 168 PHE A O 1
ATOM 1276 N N . HIS A 1 169 ? 15.60400 3.99900 -1.49800 1.000 19.79753 169 HIS A N 1
ATOM 1277 C CA . HIS A 1 169 ? 16.73800 4.92300 -1.38300 1.000 16.33963 169 HIS A CA 1
ATOM 1278 C C . HIS A 1 169 ? 18.05700 4.30700 -1.81600 1.000 22.74091 169 HIS A C 1
ATOM 1279 O O . HIS A 1 169 ? 18.49100 3.26900 -1.26800 1.000 19.32598 169 HIS A O 1
ATOM 1286 N N . ALA A 1 170 ? 18.74400 4.99500 -2.72700 1.000 22.25961 170 ALA A N 1
ATOM 1287 C CA . ALA A 1 170 ? 20.12600 4.65400 -3.08600 1.000 22.47000 170 ALA A CA 1
ATOM 1288 C C . ALA A 1 170 ? 21.12000 5.53800 -2.31400 1.000 22.43777 170 ALA A C 1
ATOM 1289 O O . ALA A 1 170 ? 20.71400 6.46600 -1.59300 1.000 17.76579 170 ALA A O 1
ATOM 1291 N N . ARG A 1 171 ? 22.40900 5.27700 -2.51600 1.000 20.78043 171 ARG A N 1
ATOM 1292 C CA . ARG A 1 171 ? 23.44400 6.07100 -1.90700 1.000 20.23471 171 ARG A CA 1
ATOM 1293 C C . ARG A 1 171 ? 23.82700 7.24300 -2.78900 1.000 23.10119 171 ARG A C 1
ATOM 1294 O O . ARG A 1 171 ? 24.19800 7.05600 -3.90700 1.000 22.19132 171 ARG A O 1
ATOM 1302 N N . TYR A 1 172 ? 23.72700 8.43800 -2.25500 1.000 20.62593 172 TYR A N 1
ATOM 1303 C CA . TYR A 1 172 ? 24.22600 9.60800 -2.94500 1.000 19.49560 172 TYR A CA 1
ATOM 1304 C C . TYR A 1 172 ? 25.75500 9.59600 -2.97300 1.000 21.78505 172 TYR A C 1
ATOM 1305 O O . TYR A 1 172 ? 26.39300 9.25900 -1.96700 1.000 22.20570 172 TYR A O 1
ATOM 1314 N N . PRO A 1 173 ? 26.37300 10.02100 -4.08400 1.000 22.72143 173 PRO A N 1
ATOM 1315 C CA . PRO A 1 173 ? 27.83700 10.01600 -4.20000 1.000 22.49297 173 PRO A CA 1
ATOM 1316 C C . PRO A 1 173 ? 28.45400 11.12100 -3.35700 1.000 21.41306 173 PRO A C 1
ATOM 1317 O O . PRO A 1 173 ? 28.12000 12.31400 -3.52200 1.000 20.27118 173 PRO A O 1
ATOM 1321 N N . VAL A 1 174 ? 29.33000 10.72300 -2.44400 1.000 20.26131 174 VAL A N 1
ATOM 1322 C CA . VAL A 1 174 ? 30.05500 11.64000 -1.55500 1.000 23.31665 174 VAL A CA 1
ATOM 1323 C C . VAL A 1 174 ? 31.48000 11.10300 -1.47700 1.000 25.62411 174 VAL A C 1
ATOM 1324 O O . VAL A 1 174 ? 31.83200 10.38400 -0.53300 1.000 23.80618 174 VAL A O 1
ATOM 1328 N N . PRO A 1 175 ? 32.32800 11.38700 -2.46900 1.000 26.98998 175 PRO A N 1
ATOM 1329 C CA . PRO A 1 175 ? 33.63400 10.73400 -2.50600 1.000 29.83203 175 PRO A CA 1
ATOM 1330 C C . PRO A 1 175 ? 34.46900 11.06700 -1.28600 1.000 32.69338 175 PRO A C 1
ATOM 1331 O O . PRO A 1 175 ? 35.19900 10.18900 -0.83600 1.000 29.30090 175 PRO A O 1
ATOM 1335 N N . ALA A 1 176 ? 34.36200 12.29200 -0.71600 1.000 31.72088 176 ALA A N 1
ATOM 1336 C CA . ALA A 1 176 ? 35.06100 12.60800 0.53800 1.000 37.74197 176 ALA A CA 1
ATOM 1337 C C . ALA A 1 176 ? 34.67200 11.68200 1.68600 1.000 37.97467 176 ALA A C 1
ATOM 1338 O O . ALA A 1 176 ? 35.41500 11.55800 2.66000 1.000 38.37188 176 ALA A O 1
ATOM 1340 N N . LYS A 1 177 ? 33.52200 11.04300 1.60800 1.000 35.04174 177 LYS A N 1
ATOM 1341 C CA . LYS A 1 177 ? 33.08400 10.15300 2.66400 1.000 34.11783 177 LYS A CA 1
ATOM 1342 C C . LYS A 1 177 ? 33.17900 8.72000 2.20700 1.000 34.38323 177 LYS A C 1
ATOM 1343 O O . LYS A 1 177 ? 32.55000 7.85200 2.79800 1.000 36.37846 177 LYS A O 1
ATOM 1349 N N . GLY A 1 178 ? 33.93900 8.46800 1.15300 1.000 31.69643 178 GLY A N 1
ATOM 1350 C CA . GLY A 1 178 ? 34.15700 7.10500 0.73500 1.000 31.39318 178 GLY A CA 1
ATOM 1351 C C . GLY A 1 178 ? 32.95900 6.46200 0.08100 1.000 33.63828 178 GLY A C 1
ATOM 1352 O O . GLY A 1 178 ? 32.82600 5.23700 0.12800 1.000 37.24562 178 GLY A O 1
ATOM 1353 N N . ILE A 1 179 ? 32.05500 7.24800 -0.50000 1.000 27.34587 179 ILE A N 1
ATOM 1354 C CA . ILE A 1 179 ? 31.01400 6.70300 -1.35700 1.000 25.49206 179 ILE A CA 1
ATOM 1355 C C . ILE A 1 179 ? 31.29800 7.20800 -2.77100 1.000 27.58924 179 ILE A C 1
ATOM 1356 O O . ILE A 1 179 ? 30.92800 8.32200 -3.14200 1.000 26.05229 179 ILE A O 1
ATOM 1361 N N . SER A 1 180 ? 31.99100 6.39300 -3.56200 1.000 28.19868 180 SER A N 1
ATOM 1362 C CA . SER A 1 180 ? 32.39500 6.78800 -4.89900 1.000 27.58436 180 SER A CA 1
ATOM 1363 C C . SER A 1 180 ? 31.18800 6.86600 -5.83300 1.000 29.94263 180 SER A C 1
ATOM 1364 O O . SER A 1 180 ? 30.08500 6.39100 -5.52800 1.000 28.01940 180 SER A O 1
ATOM 1367 N N . VAL A 1 181 ? 31.40200 7.49500 -6.98600 1.000 27.92971 181 VAL A N 1
ATOM 1368 C CA . VAL A 1 181 ? 30.37000 7.45600 -8.02500 1.000 27.33345 181 VAL A CA 1
ATOM 1369 C C . VAL A 1 181 ? 30.04300 6.01000 -8.39100 1.000 26.98730 181 VAL A C 1
ATOM 1370 O O . VAL A 1 181 ? 28.86900 5.63500 -8.49200 1.000 26.29490 181 VAL A O 1
ATOM 1374 N N . ASP A 1 182 ? 31.07600 5.15500 -8.52900 1.000 25.17237 182 ASP A N 1
ATOM 1375 C CA . ASP A 1 182 ? 30.80000 3.72900 -8.78200 1.000 25.78926 182 ASP A CA 1
ATOM 1376 C C . ASP A 1 182 ? 29.87300 3.14100 -7.73600 1.000 31.69515 182 ASP A C 1
ATOM 1377 O O . ASP A 1 182 ? 28.91900 2.41000 -8.06700 1.000 28.90510 182 ASP A O 1
ATOM 1382 N N . ALA A 1 183 ? 30.16900 3.38700 -6.44700 1.000 26.97976 183 ALA A N 1
ATOM 1383 C CA . ALA A 1 183 ? 29.33400 2.78400 -5.40100 1.000 27.67817 183 ALA A CA 1
ATOM 1384 C C . ALA A 1 183 ? 27.92100 3.30100 -5.46200 1.000 26.28769 183 ALA A C 1
ATOM 1385 O O . ALA A 1 183 ? 26.96600 2.56000 -5.16500 1.000 24.76755 183 ALA A O 1
ATOM 1387 N N . ALA A 1 184 ? 27.75400 4.60400 -5.74800 1.000 23.80545 184 ALA A N 1
ATOM 1388 C CA . ALA A 1 184 ? 26.40700 5.16100 -5.83100 1.000 19.55700 184 ALA A CA 1
ATOM 1389 C C . ALA A 1 184 ? 25.64100 4.56400 -7.00600 1.000 22.78708 184 ALA A C 1
ATOM 1390 O O . ALA A 1 184 ? 24.45100 4.21900 -6.89800 1.000 22.03377 184 ALA A O 1
ATOM 1392 N N . ILE A 1 185 ? 26.28700 4.45900 -8.16000 1.000 23.94900 185 ILE A N 1
ATOM 1393 C CA . ILE A 1 185 ? 25.60000 3.88300 -9.30100 1.000 20.96150 185 ILE A CA 1
ATOM 1394 C C . ILE A 1 185 ? 25.27100 2.42600 -9.01000 1.000 20.77084 185 ILE A C 1
ATOM 1395 O O . ILE A 1 185 ? 24.15500 1.95200 -9.26100 1.000 21.94533 185 ILE A O 1
ATOM 1400 N N . GLU A 1 186 ? 26.20700 1.71400 -8.40000 1.000 23.11120 186 GLU A N 1
ATOM 1401 C CA . GLU A 1 186 ? 25.95000 0.31100 -8.06500 1.000 24.71217 186 GLU A CA 1
ATOM 1402 C C . GLU A 1 186 ? 24.75700 0.17300 -7.14500 1.000 25.68028 186 GLU A C 1
ATOM 1403 O O . GLU A 1 186 ? 23.98200 -0.78900 -7.28200 1.000 22.90909 186 GLU A O 1
ATOM 1409 N N . SER A 1 187 ? 24.56100 1.13700 -6.20500 1.000 21.84636 187 SER A N 1
ATOM 1410 C CA . SER A 1 187 ? 23.40600 1.02900 -5.29200 1.000 23.80815 187 SER A CA 1
ATOM 1411 C C . SER A 1 187 ? 22.08000 1.22700 -6.02000 1.000 20.53821 187 SER A C 1
ATOM 1412 O O . SER A 1 187 ? 21.08800 0.57900 -5.68200 1.000 19.54444 187 SER A O 1
ATOM 1415 N N . VAL A 1 188 ? 22.04400 2.07600 -7.06300 1.000 19.41512 188 VAL A N 1
ATOM 1416 C CA . VAL A 1 188 ? 20.84500 2.15600 -7.91900 1.000 16.71649 188 VAL A CA 1
ATOM 1417 C C . VAL A 1 188 ? 20.58200 0.81400 -8.62300 1.000 19.28874 188 VAL A C 1
ATOM 1418 O O . VAL A 1 188 ? 19.45900 0.27000 -8.65600 1.000 19.74686 188 VAL A O 1
ATOM 1422 N N . GLU A 1 189 ? 21.62500 0.23400 -9.17900 1.000 19.34465 189 GLU A N 1
ATOM 1423 C CA . GLU A 1 189 ? 21.42700 -1.02900 -9.86500 1.000 20.07628 189 GLU A CA 1
ATOM 1424 C C . GLU A 1 189 ? 20.99100 -2.13100 -8.88800 1.000 23.29940 189 GLU A C 1
ATOM 1425 O O . GLU A 1 189 ? 20.27100 -3.06200 -9.27900 1.000 26.18003 189 GLU A O 1
ATOM 1431 N N . ASP A 1 190 ? 21.47100 -2.09800 -7.64200 1.000 25.29242 190 ASP A N 1
ATOM 1432 C CA . ASP A 1 190 ? 20.99800 -3.09500 -6.67600 1.000 25.26051 190 ASP A CA 1
ATOM 1433 C C . ASP A 1 190 ? 19.50000 -2.92000 -6.41900 1.000 21.36629 190 ASP A C 1
ATOM 1434 O O . ASP A 1 190 ? 18.79200 -3.88800 -6.15000 1.000 18.19913 190 ASP A O 1
ATOM 1439 N N . ILE A 1 191 ? 19.00600 -1.67600 -6.42900 1.000 19.45050 191 ILE A N 1
ATOM 1440 C CA . ILE A 1 191 ? 17.56000 -1.47500 -6.28800 1.000 17.24122 191 ILE A CA 1
ATOM 1441 C C . ILE A 1 191 ? 16.82300 -2.17900 -7.43100 1.000 17.63289 191 ILE A C 1
ATOM 1442 O O . ILE A 1 191 ? 15.81400 -2.86800 -7.21400 1.000 19.78919 191 ILE A O 1
ATOM 1447 N N . PHE A 1 192 ? 17.30600 -2.00800 -8.67300 1.000 17.73722 192 PHE A N 1
ATOM 1448 C CA . PHE A 1 192 ? 16.68300 -2.73000 -9.79500 1.000 18.14175 192 PHE A CA 1
ATOM 1449 C C . PHE A 1 192 ? 16.75200 -4.22600 -9.57000 1.000 19.40150 192 PHE A C 1
ATOM 1450 O O . PHE A 1 192 ? 15.84400 -4.98500 -9.97800 1.000 19.11112 192 PHE A O 1
ATOM 1458 N N . SER A 1 193 ? 17.89900 -4.69700 -9.04400 1.000 18.94531 193 SER A N 1
ATOM 1459 C CA . SER A 1 193 ? 18.09400 -6.13200 -8.92700 1.000 26.49185 193 SER A CA 1
ATOM 1460 C C . SER A 1 193 ? 17.26400 -6.73700 -7.81000 1.000 20.69525 193 SER A C 1
ATOM 1461 O O . SER A 1 193 ? 17.00900 -7.93200 -7.84300 1.000 20.32082 193 SER A O 1
ATOM 1464 N N . GLU A 1 194 ? 16.94700 -5.96800 -6.78000 1.000 20.13196 194 GLU A N 1
ATOM 1465 C CA . GLU A 1 194 ? 16.41200 -6.49300 -5.52600 1.000 20.24210 194 GLU A CA 1
ATOM 1466 C C . GLU A 1 194 ? 15.01100 -6.02400 -5.19300 1.000 18.99596 194 GLU A C 1
ATOM 1467 O O . GLU A 1 194 ? 14.27000 -6.79200 -4.55300 1.000 18.17593 194 GLU A O 1
ATOM 1473 N N . ASP A 1 195 ? 14.68000 -4.76000 -5.49200 1.000 18.50592 195 ASP A N 1
ATOM 1474 C CA . ASP A 1 195 ? 13.47700 -4.09900 -4.99600 1.000 21.05760 195 ASP A CA 1
ATOM 1475 C C . ASP A 1 195 ? 12.40900 -3.92700 -6.06300 1.000 20.60630 195 ASP A C 1
ATOM 1476 O O . ASP A 1 195 ? 11.19800 -4.13300 -5.80600 1.000 16.99112 195 ASP A O 1
ATOM 1481 N N . ILE A 1 196 ? 12.81400 -3.45800 -7.23800 1.000 21.66372 196 ILE A N 1
ATOM 1482 C CA . ILE A 1 196 ? 11.82100 -3.00800 -8.21600 1.000 19.98037 196 ILE A CA 1
ATOM 1483 C C . ILE A 1 196 ? 12.43900 -3.05300 -9.61000 1.000 21.57596 196 ILE A C 1
ATOM 1484 O O . ILE A 1 196 ? 13.53600 -2.51700 -9.83700 1.000 20.75451 196 ILE A O 1
ATOM 1489 N N . ALA A 1 197 ? 11.74800 -3.68000 -10.56100 1.000 20.40976 197 ALA A N 1
ATOM 1490 C CA . ALA A 1 197 ? 12.29100 -3.77800 -11.90100 1.000 21.92199 197 ALA A CA 1
ATOM 1491 C C . ALA A 1 197 ? 12.40800 -2.39100 -12.54500 1.000 18.46802 197 ALA A C 1
ATOM 1492 O O . ALA A 1 197 ? 11.58900 -1.50000 -12.30800 1.000 17.98346 197 ALA A O 1
ATOM 1494 N N . PRO A 1 198 ? 13.42000 -2.18300 -13.40300 1.000 22.30636 198 PRO A N 1
ATOM 1495 C CA . PRO A 1 198 ? 13.54300 -0.84700 -14.02600 1.000 23.63635 198 PRO A CA 1
ATOM 1496 C C . PRO A 1 198 ? 12.26000 -0.40300 -14.73800 1.000 19.92533 198 PRO A C 1
ATOM 1497 O O . PRO A 1 198 ? 11.92500 0.78400 -14.71200 1.000 19.69477 198 PRO A O 1
ATOM 1501 N N . HIS A 1 199 ? 11.50900 -1.32100 -15.37800 1.000 18.53513 199 HIS A N 1
ATOM 1502 C CA A HIS A 1 199 ? 10.34400 -0.87700 -16.13500 0.500 19.23279 199 HIS A CA 1
ATOM 1503 C CA B HIS A 1 199 ? 10.33000 -0.89700 -16.13200 0.500 19.23116 199 HIS A CA 1
ATOM 1504 C C . HIS A 1 199 ? 9.14700 -0.62300 -15.22700 1.000 18.37313 199 HIS A C 1
ATOM 1505 O O . HIS A 1 199 ? 8.05400 -0.28600 -15.71700 1.000 21.44695 199 HIS A O 1
ATOM 1518 N N . ASP A 1 200 ? 9.31900 -0.75300 -13.91200 1.000 18.29934 200 ASP A N 1
ATOM 1519 C CA . ASP A 1 200 ? 8.30200 -0.24000 -12.99800 1.000 17.80100 200 ASP A CA 1
ATOM 1520 C C . ASP A 1 200 ? 8.71900 1.04800 -12.30800 1.000 19.73268 200 ASP A C 1
ATOM 1521 O O . ASP A 1 200 ? 8.03700 1.46200 -11.36000 1.000 16.78042 200 ASP A O 1
ATOM 1526 N N . VAL A 1 201 ? 9.86700 1.62100 -12.66500 1.000 17.50678 201 VAL A N 1
ATOM 1527 C CA . VAL A 1 201 ? 10.35600 2.85700 -12.02600 1.000 17.87590 201 VAL A CA 1
ATOM 1528 C C . VAL A 1 201 ? 9.95000 4.02800 -12.91700 1.000 15.80784 201 VAL A C 1
ATOM 1529 O O . VAL A 1 201 ? 10.38400 4.10800 -14.06700 1.000 14.82276 201 VAL A O 1
ATOM 1533 N N . ALA A 1 202 ? 9.15200 4.96600 -12.36300 1.000 16.46854 202 ALA A N 1
ATOM 1534 C CA . ALA A 1 202 ? 8.75100 6.17500 -13.08700 1.000 16.80771 202 ALA A CA 1
ATOM 1535 C C . ALA A 1 202 ? 9.86500 7.20800 -13.12200 1.000 16.29669 202 ALA A C 1
ATOM 1536 O O . ALA A 1 202 ? 10.08500 7.85200 -14.15900 1.000 16.38767 202 ALA A O 1
ATOM 1538 N N . ALA A 1 203 ? 10.55600 7.42200 -12.00600 1.000 13.50620 203 ALA A N 1
ATOM 1539 C CA . ALA A 1 203 ? 11.53200 8.49100 -11.97500 1.000 18.22489 203 ALA A CA 1
ATOM 1540 C C . ALA A 1 203 ? 12.60000 8.17800 -10.96000 1.000 14.99101 203 ALA A C 1
ATOM 1541 O O . ALA A 1 203 ? 12.34000 7.52100 -9.93400 1.000 17.50359 203 ALA A O 1
ATOM 1543 N N . ILE A 1 204 ? 13.79500 8.71800 -11.23000 1.000 16.36964 204 ILE A N 1
ATOM 1544 C CA . ILE A 1 204 ? 14.85200 8.86500 -10.22500 1.000 17.38865 204 ILE A CA 1
ATOM 1545 C C . ILE A 1 204 ? 14.96700 10.33000 -9.88200 1.000 18.62423 204 ILE A C 1
ATOM 1546 O O . ILE A 1 204 ? 15.13700 11.18100 -10.78500 1.000 19.51562 204 ILE A O 1
ATOM 1551 N N . VAL A 1 205 ? 14.91000 10.63400 -8.58900 1.000 17.11562 205 VAL A N 1
ATOM 1552 C CA . VAL A 1 205 ? 14.78500 12.02200 -8.13800 1.000 16.83844 205 VAL A CA 1
ATOM 1553 C C . VAL A 1 205 ? 15.95000 12.35300 -7.22700 1.000 16.68639 205 VAL A C 1
ATOM 1554 O O . VAL A 1 205 ? 16.17900 11.64600 -6.23000 1.000 15.82909 205 VAL A O 1
ATOM 1558 N N . LEU A 1 206 ? 16.64100 13.46100 -7.51800 1.000 17.47279 206 LEU A N 1
ATOM 1559 C CA . LEU A 1 206 ? 17.76700 13.82600 -6.67400 1.000 16.72481 206 LEU A CA 1
ATOM 1560 C C . LEU A 1 206 ? 17.95700 15.33700 -6.65100 1.000 18.26379 206 LEU A C 1
ATOM 1561 O O . LEU A 1 206 ? 17.70400 16.02900 -7.64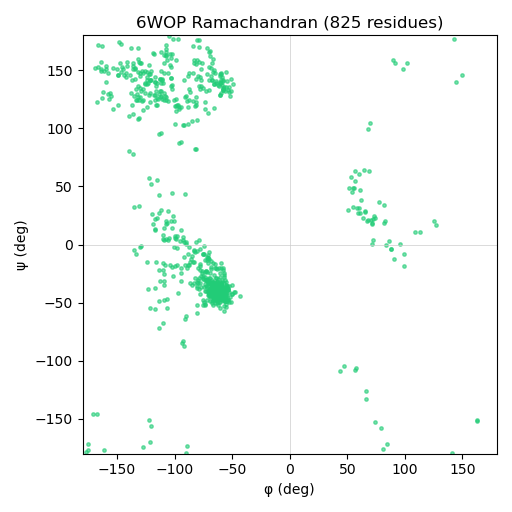000 1.000 18.40775 206 LEU A O 1
ATOM 1566 N N . GLU A 1 207 ? 18.48300 15.80200 -5.54700 1.000 19.36981 207 GLU A N 1
ATOM 1567 C CA . GLU A 1 207 ? 18.93800 17.19400 -5.45600 1.000 19.30337 207 GLU A CA 1
ATOM 1568 C C . GLU A 1 207 ? 20.31900 17.29900 -6.08100 1.000 21.35267 207 GLU A C 1
ATOM 1569 O O . GLU A 1 207 ? 21.23700 16.58800 -5.63300 1.000 24.51218 207 GLU A O 1
ATOM 1575 N N . PRO A 1 208 ? 20.53000 18.15700 -7.10200 1.000 20.91115 208 PRO A N 1
ATOM 1576 C CA . PRO A 1 208 ? 21.90900 18.37200 -7.59200 1.000 23.40346 208 PRO A CA 1
ATOM 1577 C C . PRO A 1 208 ? 22.84400 18.83900 -6.48900 1.000 22.25921 208 PRO A C 1
ATOM 1578 O O . PRO A 1 208 ? 24.04700 18.58700 -6.57100 1.000 25.62850 208 PRO A O 1
ATOM 1582 N N . VAL A 1 209 ? 22.35200 19.51900 -5.45200 1.000 21.07953 209 VAL A N 1
ATOM 1583 C CA . VAL A 1 209 ? 23.13600 19.79200 -4.24700 1.000 21.70623 209 VAL A CA 1
ATOM 1584 C C . VAL A 1 209 ? 22.23100 19.41500 -3.07000 1.000 19.37134 209 VAL A C 1
ATOM 1585 O O . VAL A 1 209 ? 21.26100 20.12500 -2.79300 1.000 17.15193 209 VAL A O 1
ATOM 1589 N N . GLN A 1 210 ? 22.51000 18.31500 -2.36400 1.000 18.73018 210 GLN A N 1
ATOM 1590 C CA . GLN A 1 210 ? 21.56200 17.96100 -1.29300 1.000 16.86938 210 GLN A CA 1
ATOM 1591 C C . GLN A 1 210 ? 21.55300 19.07100 -0.25900 1.000 18.76858 210 GLN A C 1
ATOM 1592 O O . GLN A 1 210 ? 22.60500 19.58600 0.09800 1.000 21.85854 210 GLN A O 1
ATOM 1598 N N . GLY A 1 211 ? 20.36000 19.43200 0.20700 1.000 19.33390 211 GLY A N 1
ATOM 1599 C CA . GLY A 1 211 ? 20.17800 20.62500 1.04300 1.000 19.35667 211 GLY A CA 1
ATOM 1600 C C . GLY A 1 211 ? 20.27600 20.27400 2.52300 1.000 23.14612 211 GLY A C 1
ATOM 1601 O O . GLY A 1 211 ? 21.34200 20.34000 3.13500 1.000 27.14173 211 GLY A O 1
ATOM 1602 N N . GLU A 1 212 ? 19.15100 19.88100 3.10700 1.000 22.10202 212 GLU A N 1
ATOM 1603 C CA A GLU A 1 212 ? 19.17100 19.42300 4.48900 0.500 23.56134 212 GLU A CA 1
ATOM 1604 C CA B GLU A 1 212 ? 19.14300 19.38600 4.48200 0.500 23.63149 212 GLU A CA 1
ATOM 1605 C C . GLU A 1 212 ? 20.19800 18.31700 4.69800 1.000 23.89244 212 GLU A C 1
ATOM 1606 O O . GLU A 1 212 ? 20.71900 18.17000 5.80200 1.000 26.66200 212 GLU A O 1
ATOM 1617 N N . GLY A 1 213 ? 20.50700 17.53400 3.64700 1.000 21.56214 213 GLY A N 1
ATOM 1618 C CA . GLY A 1 213 ? 21.44400 16.44700 3.73500 1.000 24.42284 213 GLY A CA 1
ATOM 1619 C C . GLY A 1 213 ? 22.89400 16.82300 3.89800 1.000 26.34558 213 GLY A C 1
ATOM 1620 O O . GLY A 1 213 ? 23.69900 15.92200 4.13300 1.000 26.37744 213 GLY A O 1
ATOM 1621 N N . GLY A 1 214 ? 23.26100 18.10400 3.77500 1.000 27.60550 214 GLY A N 1
ATOM 1622 C CA . GLY A 1 214 ? 24.59700 18.55700 4.16800 1.000 24.20476 214 GLY A CA 1
ATOM 1623 C C . GLY A 1 214 ? 25.36200 19.33200 3.10800 1.000 21.40486 214 GLY A C 1
ATOM 1624 O O . GLY A 1 214 ? 26.58000 19.47800 3.22000 1.000 25.11836 214 GLY A O 1
ATOM 1625 N N . PHE A 1 215 ? 24.64800 19.82400 2.07800 1.000 19.84138 215 PHE A N 1
ATOM 1626 C CA . PHE A 1 215 ? 25.25800 20.51100 0.95300 1.000 21.21164 215 PHE A CA 1
ATOM 1627 C C . PHE A 1 215 ? 26.30400 19.63200 0.28600 1.000 19.03229 215 PHE A C 1
ATOM 1628 O O . PHE A 1 215 ? 27.48000 19.95900 0.25300 1.000 20.31081 215 PHE A O 1
ATOM 1636 N N . ASN A 1 216 ? 25.83400 18.51300 -0.24800 1.000 20.45706 216 ASN A N 1
ATOM 1637 C CA . ASN A 1 216 ? 26.62000 17.58000 -1.02800 1.000 20.91371 216 ASN A CA 1
ATOM 1638 C C . ASN A 1 216 ? 26.40200 17.85700 -2.51200 1.000 20.21887 216 ASN A C 1
ATOM 1639 O O . ASN A 1 216 ? 25.27700 17.65800 -3.00900 1.000 21.57914 216 ASN A O 1
ATOM 1644 N N . VAL A 1 217 ? 27.48700 18.18700 -3.23100 1.000 23.13758 217 VAL A N 1
ATOM 1645 C CA . VAL A 1 217 ? 27.39400 18.58300 -4.64400 1.000 21.23607 217 VAL A CA 1
ATOM 1646 C C . VAL A 1 217 ? 27.55100 17.33000 -5.49900 1.000 21.98102 217 VAL A C 1
ATOM 1647 O O . VAL A 1 217 ? 28.50900 16.58200 -5.31800 1.000 22.19934 217 VAL A O 1
ATOM 1651 N N . VAL A 1 218 ? 26.60700 17.09500 -6.40900 1.000 22.30690 218 VAL A N 1
ATOM 1652 C CA . VAL A 1 218 ? 26.63300 15.83900 -7.19700 1.000 23.06568 218 VAL A CA 1
ATOM 1653 C C . VAL A 1 218 ? 27.79900 15.88700 -8.17400 1.000 24.30660 218 VAL A C 1
ATOM 1654 O O . VAL A 1 218 ? 28.00000 16.91000 -8.83800 1.000 22.66347 218 VAL A O 1
ATOM 1658 N N . PRO A 1 219 ? 28.61400 14.84100 -8.27500 1.000 24.23711 219 PRO A N 1
ATOM 1659 C CA . PRO A 1 219 ? 29.64000 14.84000 -9.31900 1.000 27.69170 219 PRO A CA 1
ATOM 1660 C C . PRO A 1 219 ? 29.01100 14.75800 -10.70400 1.000 27.08399 219 PRO A C 1
ATOM 1661 O O . PRO A 1 219 ? 28.02200 14.04600 -10.90200 1.000 23.48780 219 PRO A O 1
ATOM 1665 N N . ALA A 1 220 ? 29.60000 15.49700 -11.66900 1.000 26.96999 220 ALA A N 1
ATOM 1666 C CA . ALA A 1 220 ? 29.12700 15.42400 -13.05800 1.000 27.98976 220 ALA A CA 1
ATOM 1667 C C . ALA A 1 220 ? 29.07500 13.97500 -13.56600 1.000 27.66023 220 ALA A C 1
ATOM 1668 O O . ALA A 1 220 ? 28.14600 13.59400 -14.28700 1.000 27.64727 220 ALA A O 1
ATOM 1670 N N . GLU A 1 221 ? 30.08200 13.16700 -13.23600 1.000 24.60109 221 GLU A N 1
ATOM 1671 C CA . GLU A 1 221 ? 30.10500 11.79000 -13.73600 1.000 29.35011 221 GLU A CA 1
ATOM 1672 C C . GLU A 1 221 ? 28.89600 11.01300 -13.22900 1.000 28.31691 221 GLU A C 1
ATOM 1673 O O . GLU A 1 221 ? 28.35100 10.13500 -13.92700 1.000 26.52604 221 GLU A O 1
ATOM 1679 N N . PHE A 1 222 ? 28.44500 11.32100 -12.01600 1.000 24.05508 222 PHE A N 1
ATOM 1680 C CA . PHE A 1 222 ? 27.29000 10.59800 -11.51700 1.000 24.57114 222 PHE A CA 1
ATOM 1681 C C . PHE A 1 222 ? 26.03500 10.96200 -12.31200 1.000 26.50381 222 PHE A C 1
ATOM 1682 O O . PHE A 1 222 ? 25.25800 10.08000 -12.68500 1.000 23.60424 222 PHE A O 1
ATOM 1690 N N . LEU A 1 223 ? 25.82100 12.26200 -12.58100 1.000 21.43932 223 LEU A N 1
ATOM 1691 C CA . LEU A 1 223 ? 24.69400 12.67000 -13.41300 1.000 21.96101 223 LEU A CA 1
ATOM 1692 C C . LEU A 1 223 ? 24.72500 12.04000 -14.78900 1.000 20.99668 223 LEU A C 1
ATOM 1693 O O . LEU A 1 223 ? 23.67900 11.61600 -15.29500 1.000 24.72923 223 LEU A O 1
ATOM 1698 N N . LYS A 1 224 ? 25.90700 12.00400 -15.42400 1.000 22.23417 224 LYS A N 1
ATOM 1699 C CA . LYS A 1 224 ? 25.90700 11.44500 -16.76500 1.000 24.06045 224 LYS A CA 1
ATOM 1700 C C . LYS A 1 224 ? 25.66500 9.94300 -16.71500 1.000 22.76298 224 LYS A C 1
ATOM 1701 O O . LYS A 1 224 ? 24.89700 9.40100 -17.50900 1.000 24.63232 224 LYS A O 1
ATOM 1707 N N . ARG A 1 225 ? 26.21200 9.21000 -15.78200 1.000 23.34792 225 ARG A N 1
ATOM 1708 C CA . ARG A 1 225 ? 25.90100 7.79200 -15.68100 1.000 24.32253 225 ARG A CA 1
ATOM 1709 C C . ARG A 1 225 ? 24.43200 7.53900 -15.31900 1.000 24.51039 225 ARG A C 1
ATOM 1710 O O . ARG A 1 225 ? 23.79600 6.69800 -15.86500 1.000 24.31389 225 ARG A O 1
ATOM 1718 N N . LEU A 1 226 ? 23.93100 8.32100 -14.39000 1.000 22.59288 226 LEU A N 1
ATOM 1719 C CA . LEU A 1 226 ? 22.50700 8.20900 -14.06800 1.000 27.31529 226 LEU A CA 1
ATOM 1720 C C . LEU A 1 226 ? 21.63500 8.50500 -15.28100 1.000 26.86521 226 LEU A C 1
ATOM 1721 O O . LEU A 1 226 ? 20.62200 7.84200 -15.50100 1.000 18.96190 226 LEU A O 1
ATOM 1726 N N . ARG A 1 227 ? 21.96400 9.55100 -16.03200 1.000 22.44024 227 ARG A N 1
ATOM 1727 C CA . ARG A 1 227 ? 21.21600 9.86800 -17.24300 1.000 24.70921 227 ARG A CA 1
ATOM 1728 C C . ARG A 1 227 ? 21.21300 8.68400 -18.21800 1.000 24.76050 227 ARG A C 1
ATOM 1729 O O . ARG A 1 227 ? 20.17000 8.32300 -18.78900 1.000 26.47706 227 ARG A O 1
ATOM 1737 N N . ALA A 1 228 ? 22.36400 8.05600 -18.41300 1.000 22.25723 228 ALA A N 1
ATOM 1738 C CA . ALA A 1 228 ? 22.41600 6.92500 -19.34200 1.000 25.01802 228 ALA A CA 1
ATOM 1739 C C . ALA A 1 228 ? 21.54800 5.75600 -18.84100 1.000 25.77374 228 ALA A C 1
ATOM 1740 O O . ALA A 1 228 ? 20.88400 5.07500 -19.64000 1.000 23.29716 228 ALA A O 1
ATOM 1742 N N . ILE A 1 229 ? 21.51300 5.52000 -17.52600 1.000 25.16908 229 ILE A N 1
ATOM 1743 C CA . ILE A 1 229 ? 20.65100 4.44700 -16.98600 1.000 23.57583 229 ILE A CA 1
ATOM 1744 C C . ILE A 1 229 ? 19.18400 4.78200 -17.20000 1.000 23.12247 229 ILE A C 1
ATOM 1745 O O . ILE A 1 229 ? 18.39900 3.92400 -17.64800 1.000 25.01339 229 ILE A O 1
ATOM 1750 N N . CYS A 1 230 ? 18.78400 6.02500 -16.87200 1.000 23.16054 230 CYS A N 1
ATOM 1751 C CA . CYS A 1 230 ? 17.40000 6.41600 -17.15900 1.000 22.59565 230 CYS A CA 1
ATOM 1752 C C . CYS A 1 230 ? 17.05400 6.28000 -18.64200 1.000 23.50474 230 CYS A C 1
ATOM 1753 O O . CYS A 1 230 ? 15.99400 5.74500 -18.99600 1.000 23.29151 230 CYS A O 1
ATOM 1756 N N . ASP A 1 231 ? 17.92900 6.70400 -19.56700 1.000 23.15012 231 ASP A N 1
ATOM 1757 C CA . ASP A 1 231 ? 17.59100 6.63300 -20.98700 1.000 23.76147 231 ASP A CA 1
ATOM 1758 C C . ASP A 1 231 ? 17.43600 5.18700 -21.42500 1.000 26.07191 231 ASP A C 1
ATOM 1759 O O . ASP A 1 231 ? 16.53000 4.85200 -22.20300 1.000 27.08548 231 ASP A O 1
ATOM 1764 N N . LYS A 1 232 ? 18.28100 4.35800 -20.92000 1.000 24.82528 232 LYS A N 1
ATOM 1765 C CA . LYS A 1 232 ? 18.27000 2.96000 -21.24300 1.000 26.31681 232 LYS A CA 1
ATOM 1766 C C . LYS A 1 232 ? 16.98600 2.27200 -20.81200 1.000 25.62884 232 LYS A C 1
ATOM 1767 O O . LYS A 1 232 ? 16.51000 1.39800 -21.46600 1.000 26.16377 232 LYS A O 1
ATOM 1773 N N . HIS A 1 233 ? 16.45000 2.68700 -19.68300 1.000 23.08013 233 HIS A N 1
ATOM 1774 C CA . HIS A 1 233 ? 15.25300 2.04900 -19.12100 1.000 24.37057 233 HIS A CA 1
ATOM 1775 C C . HIS A 1 233 ? 13.96200 2.85400 -19.27100 1.000 24.13953 233 HIS A C 1
ATOM 1776 O O . HIS A 1 233 ? 12.92900 2.42600 -18.73800 1.000 21.72652 233 HIS A O 1
ATOM 1783 N N . GLY A 1 234 ? 13.98700 4.00500 -19.95400 1.000 24.14944 234 GLY A N 1
ATOM 1784 C CA . GLY A 1 234 ? 12.77600 4.78400 -20.07800 1.000 25.42856 234 GLY A CA 1
ATOM 1785 C C . GLY A 1 234 ? 12.34200 5.43600 -18.78600 1.000 24.89570 234 GLY A C 1
ATOM 1786 O O . GLY A 1 234 ? 11.17600 5.78900 -18.65200 1.000 22.28946 234 GLY A O 1
ATOM 1787 N N . ILE A 1 235 ? 13.25100 5.61100 -17.82900 1.000 17.37967 235 ILE A N 1
ATOM 1788 C CA . ILE A 1 235 ? 12.93100 6.23700 -16.54600 1.000 16.56022 235 ILE A CA 1
ATOM 1789 C C . ILE A 1 235 ? 13.12500 7.75500 -16.69100 1.000 16.97094 235 ILE A C 1
ATOM 1790 O O . ILE A 1 235 ? 14.07200 8.17600 -17.36300 1.000 18.86363 235 ILE A O 1
ATOM 1795 N N . LEU A 1 236 ? 12.30200 8.58000 -16.01500 1.000 16.95712 236 LEU A N 1
ATOM 1796 C CA . LEU A 1 236 ? 12.58600 10.02200 -15.99800 1.000 16.76281 236 LEU A CA 1
ATOM 1797 C C . LEU A 1 236 ? 13.59700 10.45400 -14.93800 1.000 20.17680 236 LEU A C 1
ATOM 1798 O O . LEU A 1 236 ? 13.60800 9.95900 -13.81200 1.000 19.88269 236 LEU A O 1
ATOM 1803 N N . LEU A 1 237 ? 14.38600 11.49700 -15.26200 1.000 18.44307 237 LEU A N 1
ATOM 1804 C CA . LEU A 1 237 ? 15.33200 12.03300 -14.29500 1.000 17.58152 237 LEU A CA 1
ATOM 1805 C C . LEU A 1 237 ? 14.76300 13.35100 -13.78700 1.000 16.34944 237 LEU A C 1
ATOM 1806 O O . LEU A 1 237 ? 14.46500 14.22400 -14.59400 1.000 17.40059 237 LEU A O 1
ATOM 1811 N N . VAL A 1 238 ? 14.59100 13.48400 -12.47100 1.000 15.00517 238 VAL A N 1
ATOM 1812 C CA . VAL A 1 238 ? 14.01500 14.69700 -11.87900 1.000 16.22859 238 VAL A CA 1
ATOM 1813 C C . VAL A 1 238 ? 15.07600 15.38400 -11.03300 1.000 17.15694 238 VAL A C 1
ATOM 1814 O O . VAL A 1 238 ? 15.61600 14.77100 -10.11300 1.000 19.04429 238 VAL A O 1
ATOM 1818 N N . ALA A 1 239 ? 15.35000 16.65200 -11.29600 1.000 16.36991 239 ALA A N 1
ATOM 1819 C CA . ALA A 1 239 ? 16.25900 17.45100 -10.47200 1.000 16.09632 239 ALA A CA 1
ATOM 1820 C C . ALA A 1 239 ? 15.43100 18.24700 -9.48600 1.000 17.93282 239 ALA A C 1
ATOM 1821 O O . ALA A 1 239 ? 14.61500 19.05600 -9.90600 1.000 18.14090 239 ALA A O 1
ATOM 1823 N N . ASP A 1 240 ? 15.61800 18.02800 -8.18600 1.000 17.62819 240 ASP A N 1
ATOM 1824 C CA . ASP A 1 240 ? 14.87500 18.80600 -7.17700 1.000 16.10235 240 ASP A CA 1
ATOM 1825 C C . ASP A 1 240 ? 15.72700 20.02000 -6.81700 1.000 16.93138 240 ASP A C 1
ATOM 1826 O O . ASP A 1 240 ? 16.71500 19.91100 -6.08700 1.000 18.50965 240 ASP A O 1
ATOM 1831 N N . GLU A 1 241 ? 15.36100 21.18800 -7.36500 1.000 16.48211 241 GLU A N 1
ATOM 1832 C CA . GLU A 1 241 ? 16.04000 22.44200 -7.10000 1.000 16.93978 241 GLU A CA 1
ATOM 1833 C C . GLU A 1 241 ? 15.23500 23.36300 -6.18500 1.000 17.92241 241 GLU A C 1
ATOM 1834 O O . GLU A 1 241 ? 15.36600 24.59300 -6.25000 1.000 16.86358 241 GLU A O 1
ATOM 1840 N N . VAL A 1 242 ? 14.40900 22.78900 -5.29600 1.000 17.08401 242 VAL A N 1
ATOM 1841 C CA . VAL A 1 242 ? 13.67400 23.64700 -4.36200 1.000 13.69423 242 VAL A CA 1
ATOM 1842 C C . VAL A 1 242 ? 14.63600 24.50100 -3.54100 1.000 16.22238 242 VAL A C 1
ATOM 1843 O O . VAL A 1 242 ? 14.41900 25.71300 -3.38300 1.000 16.62035 242 VAL A O 1
ATOM 1847 N N . GLN A 1 243 ? 15.75500 23.92000 -3.07500 1.000 19.76761 243 GLN A N 1
ATOM 1848 C CA . GLN A 1 243 ? 16.75700 24.67900 -2.29400 1.000 20.49315 243 GLN A CA 1
ATOM 1849 C C . GLN A 1 243 ? 17.91300 25.24100 -3.12100 1.000 21.91431 243 GLN A C 1
ATOM 1850 O O . GLN A 1 243 ? 18.42500 26.32400 -2.80300 1.000 22.67580 243 GLN A O 1
ATOM 1856 N N . SER A 1 244 ? 18.33100 24.59000 -4.20100 1.000 19.00129 244 SER A N 1
ATOM 1857 C CA . SER A 1 244 ? 19.49800 24.96300 -5.02400 1.000 16.52747 244 SER A CA 1
ATOM 1858 C C . SER A 1 244 ? 19.21900 26.04800 -6.06000 1.000 22.09854 244 SER A C 1
ATOM 1859 O O . SER A 1 244 ? 20.16600 26.51700 -6.69800 1.000 24.76372 244 SER A O 1
ATOM 1862 N N . GLY A 1 245 ? 17.93700 26.32900 -6.35100 1.000 21.79879 245 GLY A N 1
ATOM 1863 C CA . GLY A 1 245 ? 17.53800 27.14900 -7.48800 1.000 20.43721 245 GLY A CA 1
ATOM 1864 C C . GLY A 1 245 ? 17.65500 28.63900 -7.22400 1.000 23.73774 245 GLY A C 1
ATOM 1865 O O . GLY A 1 245 ? 18.01500 29.08400 -6.12800 1.000 26.09522 245 GLY A O 1
ATOM 1866 N N . PHE A 1 246 ? 17.38300 29.41100 -8.28500 1.000 20.30504 246 PHE A N 1
ATOM 1867 C CA . PHE A 1 246 ? 17.35000 30.88000 -8.23900 1.000 17.64080 246 PHE A CA 1
ATOM 1868 C C . PHE A 1 246 ? 18.62800 31.47100 -7.64600 1.000 18.17378 246 PHE A C 1
ATOM 1869 O O . PHE A 1 246 ? 18.60900 32.25600 -6.68300 1.000 17.94944 246 PHE A O 1
ATOM 1877 N N . ALA A 1 247 ? 19.73400 31.11600 -8.32000 1.000 17.00310 247 ALA A N 1
ATOM 1878 C CA . ALA A 1 247 ? 21.05600 31.76500 -8.30800 1.000 19.52298 247 ALA A CA 1
ATOM 1879 C C . ALA A 1 247 ? 21.92100 31.32700 -7.12900 1.000 18.70989 247 ALA A C 1
ATOM 1880 O O . ALA A 1 247 ? 23.09100 31.74800 -7.05400 1.000 20.31920 247 ALA A O 1
ATOM 1882 N N . ARG A 1 248 ? 21.43100 30.45600 -6.25200 1.000 20.30766 248 ARG A N 1
ATOM 1883 C CA . ARG A 1 248 ? 22.21200 30.05000 -5.07100 1.000 20.95904 248 ARG A CA 1
ATOM 1884 C C . ARG A 1 248 ? 23.59800 29.52500 -5.43100 1.000 22.24229 248 ARG A C 1
ATOM 1885 O O . ARG A 1 248 ? 24.58100 29.80200 -4.73900 1.000 17.98050 248 ARG A O 1
ATOM 1893 N N . THR A 1 249 ? 23.70400 28.76900 -6.51600 1.000 23.07034 249 THR A N 1
ATOM 1894 C CA . THR A 1 249 ? 24.94400 28.06300 -6.82900 1.000 18.51307 249 THR A CA 1
ATOM 1895 C C . THR A 1 249 ? 25.76900 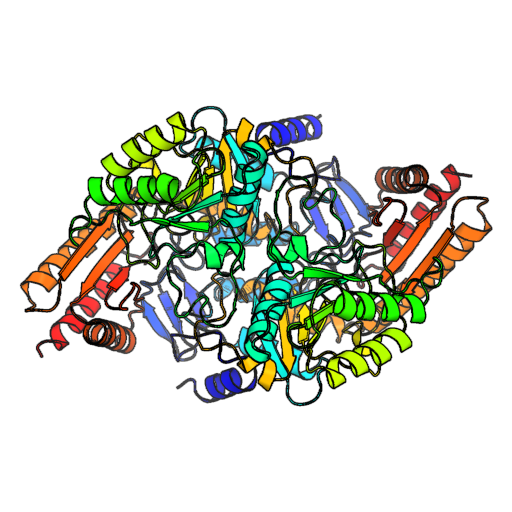28.82300 -7.83900 1.000 22.68935 249 THR A C 1
ATOM 1896 O O . THR A 1 249 ? 26.75400 28.28700 -8.33700 1.000 23.32147 249 THR A O 1
ATOM 1900 N N . GLY A 1 250 ? 25.37600 30.04900 -8.18900 1.000 19.27792 250 GLY A N 1
ATOM 1901 C CA . GLY A 1 250 ? 26.24400 30.85300 -9.05100 1.000 20.24428 250 GLY A CA 1
ATOM 1902 C C . GLY A 1 250 ? 25.85200 30.75100 -10.51300 1.000 23.84339 250 GLY A C 1
ATOM 1903 O O . GLY A 1 250 ? 26.47600 31.40500 -11.37000 1.000 23.76282 250 GLY A O 1
ATOM 1904 N N . LYS A 1 251 ? 24.81200 29.97500 -10.80300 1.000 24.94730 251 LYS A N 1
ATOM 1905 C CA . LYS A 1 251 ? 24.06900 29.99800 -12.06200 1.000 26.69667 251 LYS A CA 1
ATOM 1906 C C . LYS A 1 251 ? 22.61500 29.90200 -11.64900 1.000 23.58192 251 LYS A C 1
ATOM 1907 O O . LYS A 1 251 ? 22.33000 29.63200 -10.48400 1.000 20.75813 251 LYS A O 1
ATOM 1913 N N . LEU A 1 252 ? 21.67500 30.12900 -12.57500 1.000 22.74742 252 LEU A N 1
ATOM 1914 C CA . LEU A 1 252 ? 20.29100 30.25200 -12.11000 1.000 20.12262 252 LEU A CA 1
ATOM 1915 C C . LEU A 1 252 ? 19.83000 28.95500 -11.45600 1.000 18.88267 252 LEU A C 1
ATOM 1916 O O . LEU A 1 252 ? 19.31100 28.94900 -10.32400 1.000 17.47302 252 LEU A O 1
ATOM 1921 N N . PHE A 1 253 ? 20.07600 27.82500 -12.12600 1.000 20.89474 253 PHE A N 1
ATOM 1922 C CA . PHE A 1 253 ? 19.79700 26.47800 -11.61100 1.000 20.50215 253 PHE A CA 1
ATOM 1923 C C . PHE A 1 253 ? 21.11800 25.75100 -11.37600 1.000 20.93359 253 PHE A C 1
ATOM 1924 O O . PHE A 1 253 ? 22.04600 25.87800 -12.17700 1.000 20.75572 253 PHE A O 1
ATOM 1932 N N . ALA A 1 254 ? 21.20200 24.95500 -10.31300 1.000 19.39207 254 ALA A N 1
ATOM 1933 C CA . ALA A 1 254 ? 22.41900 24.15300 -10.15500 1.000 19.89372 254 ALA A CA 1
ATOM 1934 C C . ALA A 1 254 ? 22.64600 23.26500 -11.37600 1.000 21.48328 254 ALA A C 1
ATOM 1935 O O . ALA A 1 254 ? 23.78400 23.00300 -11.75300 1.000 22.03676 254 ALA A O 1
ATOM 1937 N N . MET A 1 255 ? 21.57100 22.80200 -12.01300 1.000 21.84755 255 MET A N 1
ATOM 1938 C CA . MET A 1 255 ? 21.71700 21.92300 -13.17700 1.000 18.25502 255 MET A CA 1
ATOM 1939 C C . MET A 1 255 ? 22.38300 22.66400 -14.32000 1.000 22.67575 255 MET A C 1
ATOM 1940 O O . MET A 1 255 ? 22.91800 22.03700 -15.24100 1.000 24.10189 255 MET A O 1
ATOM 1945 N N . ASN A 1 256 ? 22.42000 24.01100 -14.26200 1.000 20.41205 256 ASN A N 1
ATOM 1946 C CA . ASN A 1 256 ? 23.12700 24.74100 -15.31700 1.000 20.29339 256 ASN A CA 1
ATOM 1947 C C . ASN A 1 256 ? 24.61500 24.51200 -15.30400 1.000 22.93703 256 ASN A C 1
ATOM 1948 O O . ASN A 1 256 ? 25.27400 24.85400 -16.28700 1.000 24.49110 256 ASN A O 1
ATOM 1953 N N . HIS A 1 257 ? 25.16500 23.97900 -14.22200 1.000 24.09452 257 HIS A N 1
ATOM 1954 C CA . HIS A 1 257 ? 26.59200 23.64300 -14.19500 1.000 27.06226 257 HIS A CA 1
ATOM 1955 C C . HIS A 1 257 ? 26.91800 22.34700 -14.92500 1.000 29.03349 257 HIS A C 1
ATOM 1956 O O . HIS A 1 257 ? 28.10000 21.99300 -15.00500 1.000 29.99619 257 HIS A O 1
ATOM 1963 N N . TYR A 1 258 ? 25.91900 21.62900 -15.43300 1.000 26.86552 258 TYR A N 1
ATOM 1964 C CA . TYR A 1 258 ? 26.11700 20.27000 -15.91600 1.000 28.16713 258 TYR A CA 1
ATOM 1965 C C . TYR A 1 258 ? 25.65300 20.15400 -17.35800 1.000 29.11882 258 TYR A C 1
ATOM 1966 O O . TYR A 1 258 ? 24.72500 20.84600 -17.78400 1.000 25.70210 258 TYR A O 1
ATOM 1975 N N . GLU A 1 259 ? 26.33100 19.27100 -18.09400 1.000 25.91604 259 GLU A N 1
ATOM 1976 C CA . GLU A 1 259 ? 25.95900 18.90500 -19.45800 1.000 27.91904 259 GLU A CA 1
ATOM 1977 C C . GLU A 1 259 ? 24.66900 18.10200 -19.45800 1.000 25.15899 259 GLU A C 1
ATOM 1978 O O . GLU A 1 259 ? 23.85800 18.19900 -20.38900 1.000 26.34063 259 GLU A O 1
ATOM 1984 N N . THR A 1 260 ? 24.55600 17.21300 -18.48600 1.000 24.34764 260 THR A N 1
ATOM 1985 C CA . THR A 1 260 ? 23.39500 16.34800 -18.40300 1.000 23.64353 260 THR A CA 1
ATOM 1986 C C . THR A 1 260 ? 22.15900 17.17400 -18.12100 1.000 23.35048 260 THR A C 1
ATOM 1987 O O . THR A 1 260 ? 22.17400 18.04300 -17.23700 1.000 21.83911 260 THR A O 1
ATOM 1991 N N . LYS A 1 261 ? 21.05600 16.84700 -18.80300 1.000 21.74708 261 LYS A N 1
ATOM 1992 C CA . LYS A 1 261 ? 19.78500 17.51000 -18.55800 1.000 26.93936 261 LYS A CA 1
ATOM 1993 C C . LYS A 1 261 ? 18.75600 16.57000 -17.92900 1.000 26.67290 261 LYS A C 1
ATOM 1994 O O . LYS A 1 261 ? 18.60300 15.41000 -18.33500 1.000 29.14068 261 LYS A O 1
ATOM 2000 N N . ALA A 1 262 ? 18.02000 17.10500 -16.97400 1.000 23.06612 262 ALA A N 1
ATOM 2001 C CA . ALA A 1 262 ? 16.89100 16.42300 -16.34600 1.000 20.41302 262 ALA A CA 1
ATOM 2002 C C . ALA A 1 262 ? 15.63700 16.58600 -17.20000 1.000 22.18359 262 ALA A C 1
ATOM 2003 O O . ALA A 1 262 ? 15.51600 17.53800 -17.98600 1.000 20.97552 262 ALA A O 1
ATOM 2005 N N . ASP A 1 263 ? 14.68900 15.64800 -17.04500 1.000 18.90469 263 ASP A N 1
ATOM 2006 C CA . ASP A 1 263 ? 13.44200 15.73700 -17.77300 1.000 18.68557 263 ASP A CA 1
ATOM 2007 C C . ASP A 1 263 ? 12.47500 16.69700 -17.10600 1.000 16.93970 263 ASP A C 1
ATOM 2008 O O . ASP A 1 263 ? 11.61900 17.27300 -17.78800 1.000 18.17780 263 ASP A O 1
ATOM 2013 N N . LEU A 1 264 ? 12.53900 16.77600 -15.76800 1.000 17.83305 264 LEU A N 1
ATOM 2014 C CA . LEU A 1 264 ? 11.69900 17.61200 -14.91300 1.000 19.31374 264 LEU A CA 1
ATOM 2015 C C . LEU A 1 264 ? 12.56100 18.32000 -13.87100 1.000 19.44112 264 LEU A C 1
ATOM 2016 O O . LEU A 1 264 ? 13.51500 17.73100 -13.33200 1.000 16.65766 264 LEU A O 1
ATOM 2021 N N . ILE A 1 265 ? 12.22300 19.57700 -13.55000 1.000 20.30619 265 ILE A N 1
ATOM 2022 C CA . ILE A 1 265 ? 12.93700 20.31100 -12.50500 1.000 16.70229 265 ILE A CA 1
ATOM 2023 C C . ILE A 1 265 ? 11.92000 20.91100 -11.55100 1.000 17.30457 265 ILE A C 1
ATOM 2024 O O . ILE A 1 265 ? 10.95000 21.53900 -11.99800 1.000 20.33178 265 ILE A O 1
ATOM 2029 N N . THR A 1 266 ? 12.15700 20.78200 -10.23500 1.000 14.34950 266 THR A N 1
ATOM 2030 C CA . THR A 1 266 ? 11.22600 21.40500 -9.31100 1.000 14.82188 266 THR A CA 1
ATOM 2031 C C . THR A 1 266 ? 11.83900 22.68300 -8.74800 1.000 18.28074 266 THR A C 1
ATOM 2032 O O . THR A 1 266 ? 13.06400 22.78800 -8.61100 1.000 18.48922 266 THR A O 1
ATOM 2036 N N . MET A 1 267 ? 10.97300 23.62400 -8.36100 1.000 14.54957 267 MET A N 1
ATOM 2037 C CA . MET A 1 267 ? 11.39200 24.94500 -7.87400 1.000 18.31260 267 MET A CA 1
ATOM 2038 C C . MET A 1 267 ? 10.49000 25.36600 -6.74200 1.000 17.04364 267 MET A C 1
ATOM 2039 O O . MET A 1 267 ? 9.28700 25.10300 -6.76700 1.000 17.80142 267 MET A O 1
ATOM 2044 N N . ALA A 1 268 ? 11.05400 26.11500 -5.79500 1.000 15.27402 268 ALA A N 1
ATOM 2045 C CA . ALA A 1 268 ? 10.22900 26.81600 -4.81100 1.000 14.57598 268 ALA A CA 1
ATOM 2046 C C . ALA A 1 268 ? 11.12000 27.80900 -4.07400 1.000 13.81592 268 ALA A C 1
ATOM 2047 O O . ALA A 1 268 ? 12.06000 28.33600 -4.68200 1.000 15.68426 268 ALA A O 1
ATOM 2049 N N . LYS A 1 269 ? 10.85800 28.02400 -2.77400 1.000 15.07313 269 LYS A N 1
ATOM 2050 C CA . LYS A 1 269 ? 11.68800 28.84600 -1.90100 1.000 15.52143 269 LYS A CA 1
ATOM 2051 C C . LYS A 1 269 ? 12.03800 30.17200 -2.57900 1.000 14.45557 269 LYS A C 1
ATOM 2052 O O . LYS A 1 269 ? 11.18200 31.05200 -2.67400 1.000 16.31243 269 LYS A O 1
ATOM 2058 N N . SER A 1 270 ? 13.27900 30.33400 -3.06200 1.000 13.82275 270 SER A N 1
ATOM 2059 C CA . SER A 1 270 ? 13.61500 31.68900 -3.47900 1.000 15.79297 270 SER A CA 1
ATOM 2060 C C . SER A 1 270 ? 12.95300 32.08900 -4.79800 1.000 16.77086 270 SER A C 1
ATOM 2061 O O . SER A 1 270 ? 12.95700 33.28500 -5.12100 1.000 18.91811 270 SER A O 1
ATOM 2064 N N . LEU A 1 271 ? 12.30000 31.14900 -5.51600 1.000 16.04123 271 LEU A N 1
ATOM 2065 C CA . LEU A 1 271 ? 11.41600 31.49400 -6.63700 1.000 15.64799 271 LEU A CA 1
ATOM 2066 C C . LEU A 1 271 ? 10.54800 32.69300 -6.24200 1.000 16.39115 271 LEU A C 1
ATOM 2067 O O . LEU A 1 271 ? 10.37800 33.62300 -7.02400 1.000 16.28728 271 LEU A O 1
ATOM 2072 N N . GLY A 1 272 ? 9.99800 32.68200 -5.04200 1.000 14.82564 272 GLY A N 1
ATOM 2073 C CA . GLY A 1 272 ? 8.97800 33.64300 -4.63500 1.000 13.00821 272 GLY A CA 1
ATOM 2074 C C . GLY A 1 272 ? 9.53400 34.78000 -3.78600 1.000 15.40691 272 GLY A C 1
ATOM 2075 O O . GLY A 1 272 ? 8.76600 35.68400 -3.38400 1.000 14.76428 272 GLY A O 1
ATOM 2076 N N . GLY A 1 273 ? 10.82900 34.73500 -3.48400 1.000 14.54718 273 GLY A N 1
ATOM 2077 C CA . GLY A 1 273 ? 11.46700 35.83700 -2.71100 1.000 15.82645 273 GLY A CA 1
ATOM 2078 C C . GLY A 1 273 ? 10.80100 36.16100 -1.38500 1.000 15.88086 273 GLY A C 1
ATOM 2079 O O . GLY A 1 273 ? 10.87400 37.31200 -0.91700 1.000 18.08128 273 GLY A O 1
ATOM 2080 N N . GLY A 1 274 ? 10.23000 35.17600 -0.72200 1.000 15.39707 274 GLY A N 1
ATOM 2081 C CA . GLY A 1 274 ? 9.54200 35.42500 0.52200 1.000 16.30760 274 GLY A CA 1
ATOM 2082 C C . GLY A 1 274 ? 8.01500 35.30900 0.46100 1.000 15.82820 274 GLY A C 1
ATOM 2083 O O . GLY A 1 274 ? 7.34600 35.71600 1.44300 1.000 17.76479 274 GLY A O 1
ATOM 2084 N N . PHE A 1 275 ? 7.45000 34.77900 -0.64400 1.000 13.21375 275 PHE A N 1
ATOM 2085 C CA . PHE A 1 275 ? 5.99700 34.57300 -0.72900 1.000 15.47096 275 PHE A CA 1
ATOM 2086 C C . PHE A 1 275 ? 5.70500 33.15900 -1.23200 1.000 14.54284 275 PHE A C 1
ATOM 2087 O O . PHE A 1 275 ? 6.46100 32.65100 -2.06400 1.000 17.41467 275 PHE A O 1
ATOM 2095 N N . PRO A 1 276 ? 4.59500 32.53800 -0.82100 1.000 17.35198 276 PRO A N 1
ATOM 2096 C CA . PRO A 1 276 ? 4.42200 31.08600 -1.11600 1.000 14.00712 276 PRO A CA 1
ATOM 2097 C C . PRO A 1 276 ? 4.10000 30.84400 -2.58100 1.000 15.98442 276 PRO A C 1
ATOM 2098 O O . PRO A 1 276 ? 3.02400 31.23200 -3.08000 1.000 14.57367 276 PRO A O 1
ATOM 2102 N N . ILE A 1 277 ? 5.01900 30.13400 -3.25000 1.000 17.39791 277 ILE A N 1
ATOM 2103 C CA . ILE A 1 277 ? 4.79800 29.62900 -4.60000 1.000 15.20246 277 ILE A CA 1
ATOM 2104 C C . ILE A 1 277 ? 5.84900 28.56300 -4.86000 1.000 14.68672 277 ILE A C 1
ATOM 2105 O O . ILE A 1 277 ? 6.95000 28.61400 -4.30100 1.000 13.11388 277 ILE A O 1
ATOM 2110 N N . SER A 1 278 ? 5.55400 27.65700 -5.80600 1.000 13.77439 278 SER A N 1
ATOM 2111 C CA . SER A 1 278 ? 6.45800 26.58100 -6.25000 1.000 13.54384 278 SER A CA 1
ATOM 2112 C C . SER A 1 278 ? 6.20000 26.35400 -7.72400 1.000 15.80458 278 SER A C 1
ATOM 2113 O O . SER A 1 278 ? 5.31000 26.98600 -8.31100 1.000 15.37999 278 SER A O 1
ATOM 2116 N N . GLY A 1 279 ? 7.03100 25.50300 -8.37200 1.000 17.80168 279 GLY A N 1
ATOM 2117 C CA . GLY A 1 279 ? 6.68500 25.15200 -9.74100 1.000 16.22636 279 GLY A CA 1
ATOM 2118 C C . GLY A 1 279 ? 7.42600 23.91800 -10.21500 1.000 14.74266 279 GLY A C 1
ATOM 2119 O O . GLY A 1 279 ? 8.36200 23.45500 -9.57600 1.000 13.19336 279 GLY A O 1
ATOM 2120 N N . VAL A 1 280 ? 7.01600 23.43900 -11.38300 1.000 14.24401 280 VAL A N 1
ATOM 2121 C CA . VAL A 1 280 ? 7.63000 22.30500 -12.06000 1.000 14.31190 280 VAL A CA 1
ATOM 2122 C C . VAL A 1 280 ? 7.80300 22.76900 -13.47400 1.000 19.02599 280 VAL A C 1
ATOM 2123 O O . VAL A 1 280 ? 6.83800 23.27100 -14.06400 1.000 16.94905 280 VAL A O 1
ATOM 2127 N N . VAL A 1 281 ? 9.02100 22.61700 -14.01500 1.000 19.40084 281 VAL A N 1
ATOM 2128 C CA . VAL A 1 281 ? 9.25000 22.89400 -15.43300 1.000 15.85934 281 VAL A CA 1
ATOM 2129 C C . VAL A 1 281 ? 9.79800 21.61100 -16.04600 1.000 18.33927 281 VAL A C 1
ATOM 2130 O O . VAL A 1 281 ? 10.50100 20.86100 -15.36200 1.000 20.25828 281 VAL A O 1
ATOM 2134 N N . GLY A 1 282 ? 9.46900 21.34100 -17.31200 1.000 18.06058 282 GLY A N 1
ATOM 2135 C CA . GLY A 1 282 ? 10.08000 20.16600 -17.91000 1.000 18.66729 282 GLY A CA 1
ATOM 2136 C C . GLY A 1 282 ? 9.74200 19.98800 -19.37000 1.000 17.66815 282 GLY A C 1
ATOM 2137 O O . GLY A 1 282 ? 9.09600 20.83200 -19.98100 1.000 17.94551 282 GLY A O 1
ATOM 2138 N N . ARG A 1 283 ? 10.13900 18.82600 -19.90800 1.000 17.60705 283 ARG A N 1
ATOM 2139 C CA . ARG A 1 283 ? 9.89800 18.58000 -21.32500 1.000 21.60171 283 ARG A CA 1
ATOM 2140 C C . ARG A 1 283 ? 8.40900 18.67700 -21.59600 1.000 22.40392 283 ARG A C 1
ATOM 2141 O O . ARG A 1 283 ? 7.60200 18.14300 -20.84300 1.000 20.81423 283 ARG A O 1
ATOM 2149 N N . ALA A 1 284 ? 8.03000 19.40200 -22.64800 1.000 20.94723 284 ALA A N 1
ATOM 2150 C CA . ALA A 1 284 ? 6.59300 19.63100 -22.90300 1.000 21.60345 284 ALA A CA 1
ATOM 2151 C C . ALA A 1 284 ? 5.78000 18.33100 -22.92900 1.000 22.64119 284 ALA A C 1
ATOM 2152 O O . ALA A 1 284 ? 4.65400 18.27600 -22.41600 1.000 21.07688 284 ALA A O 1
ATOM 2154 N N . GLU A 1 285 ? 6.28400 17.30100 -23.62600 1.000 21.21777 285 GLU A N 1
ATOM 2155 C CA . GLU A 1 285 ? 5.45700 16.11000 -23.81900 1.000 21.30850 285 GLU A CA 1
ATOM 2156 C C . GLU A 1 285 ? 5.35300 15.33200 -22.52400 1.000 21.48305 285 GLU A C 1
ATOM 2157 O O . GLU A 1 285 ? 4.33600 14.65400 -22.29100 1.000 22.65410 285 GLU A O 1
ATOM 2163 N N . VAL A 1 286 ? 6.31100 15.52100 -21.62500 1.000 19.47703 286 VAL A N 1
ATOM 2164 C CA . VAL A 1 286 ? 6.19200 14.90400 -20.29200 1.000 18.97025 286 VAL A CA 1
ATOM 2165 C C . VAL A 1 286 ? 5.18200 15.66800 -19.44100 1.000 19.70136 286 VAL A C 1
ATOM 2166 O O . VAL A 1 286 ? 4.27100 15.08300 -18.85100 1.000 17.06948 286 VAL A O 1
ATOM 2170 N N . MET A 1 287 ? 5.30700 17.00400 -19.41500 1.000 17.00080 287 MET A N 1
ATOM 2171 C CA . MET A 1 287 ? 4.37500 17.84000 -18.66300 1.000 18.36678 287 MET A CA 1
ATOM 2172 C C . MET A 1 287 ? 2.93200 17.69100 -19.13800 1.000 20.29161 287 MET A C 1
ATOM 2173 O O . MET A 1 287 ? 2.01000 17.81500 -18.32700 1.000 21.31325 287 MET A O 1
ATOM 2178 N N . ASP A 1 288 ? 2.70900 17.45800 -20.42900 1.000 18.33743 288 ASP A N 1
ATOM 2179 C CA . ASP A 1 288 ? 1.35900 17.33800 -20.96300 1.000 19.57442 288 ASP A CA 1
ATOM 2180 C C . ASP A 1 288 ? 0.72700 15.96700 -20.70300 1.000 20.08738 288 ASP A C 1
ATOM 2181 O O . ASP A 1 288 ? -0.37300 15.71700 -21.20700 1.000 23.38455 288 ASP A O 1
ATOM 2186 N N . ALA A 1 289 ? 1.40000 15.08500 -19.97100 1.000 17.83512 289 ALA A N 1
ATOM 2187 C CA . ALA A 1 289 ? 0.84900 13.74300 -19.82800 1.000 21.75649 289 ALA A CA 1
ATOM 2188 C C . ALA A 1 289 ? -0.44700 13.76500 -19.04700 1.000 21.85244 289 ALA A C 1
ATOM 2189 O O . ALA A 1 289 ? -1.42900 13.15100 -19.52400 1.000 20.60438 289 ALA A O 1
ATOM 2191 N N . PRO A 1 290 ? -0.53800 14.36500 -17.84900 1.000 18.26790 290 PRO A N 1
ATOM 2192 C CA . PRO A 1 290 ? -1.82100 14.32000 -17.12100 1.000 19.23244 290 PRO A CA 1
ATOM 2193 C C . PRO A 1 290 ? -2.93900 14.97500 -17.91300 1.000 23.83160 290 PRO A C 1
ATOM 2194 O O . PRO A 1 290 ? -2.71700 15.94800 -18.64200 1.000 22.48865 290 PRO A O 1
ATOM 2198 N N . ASN A 1 291 ? -4.14600 14.42200 -17.78100 1.000 18.23962 291 ASN A N 1
ATOM 2199 C CA . ASN A 1 291 ? -5.30200 14.96500 -18.46400 1.000 19.10931 291 ASN A CA 1
ATOM 2200 C C . ASN A 1 291 ? -5.86000 16.19500 -17.74100 1.000 18.93433 291 ASN A C 1
ATOM 2201 O O . ASN A 1 291 ? -5.58300 16.42800 -16.55400 1.000 20.26763 291 ASN A O 1
ATOM 2206 N N . PRO A 1 292 ? -6.57500 17.05100 -18.45900 1.000 19.67030 292 PRO A N 1
ATOM 2207 C CA . PRO A 1 292 ? -7.09600 18.26400 -17.83300 1.000 22.34947 292 PRO A CA 1
ATOM 2208 C C . PRO A 1 292 ? -7.95400 17.90300 -16.62800 1.000 24.99673 292 PRO A C 1
ATOM 2209 O O . PRO A 1 292 ? -8.78100 16.98700 -16.67900 1.000 21.98357 292 PRO A O 1
ATOM 2213 N N . GLY A 1 293 ? -7.74500 18.62400 -15.54800 1.000 20.15301 293 GLY A N 1
ATOM 2214 C CA . GLY A 1 293 ? -8.34500 18.32500 -14.27100 1.000 23.45774 293 GLY A CA 1
ATOM 2215 C C . GLY A 1 293 ? -7.40200 17.58600 -13.35900 1.000 26.76919 293 GLY A C 1
ATOM 2216 O O . GLY A 1 293 ? -7.61800 17.56200 -12.14600 1.000 27.47228 293 GLY A O 1
ATOM 2217 N N . GLY A 1 294 ? -6.35600 16.98700 -13.93300 1.000 20.24601 294 GLY A N 1
ATOM 2218 C CA . GLY A 1 294 ? -5.42400 16.15000 -13.19800 1.000 23.38230 294 GLY A CA 1
ATOM 2219 C C . GLY A 1 294 ? -4.41500 16.88800 -12.37000 1.000 22.20148 294 GLY A C 1
ATOM 2220 O O . GLY A 1 294 ? -3.79400 16.27500 -11.49400 1.000 22.40625 294 GLY A O 1
ATOM 2221 N N . LEU A 1 295 ? -4.21300 18.18300 -12.62600 1.000 21.92464 295 LEU A N 1
ATOM 2222 C CA . LEU A 1 295 ? -3.25700 18.98400 -11.90200 1.000 17.69338 295 LEU A CA 1
ATOM 2223 C C . LEU A 1 295 ? -3.96400 20.25900 -11.44500 1.000 23.48547 295 LEU A C 1
ATOM 2224 O O . LEU A 1 295 ? -4.84300 20.76400 -12.13700 1.000 27.11311 295 LEU A O 1
ATOM 2229 N N . GLY A 1 296 ? -3.57400 20.77700 -10.30700 1.000 22.71063 296 GLY A N 1
ATOM 2230 C CA . GLY A 1 296 ? -4.17800 22.07500 -9.99900 1.000 23.07394 296 GLY A CA 1
ATOM 2231 C C . GLY A 1 296 ? -4.00100 22.37600 -8.52800 1.000 20.76648 296 GLY A C 1
ATOM 2232 O O . GLY A 1 296 ? -3.10500 21.84900 -7.88800 1.000 21.34717 296 GLY A O 1
ATOM 2233 N N . GLY A 1 297 ? -4.93800 23.16200 -7.99000 1.000 23.11385 297 GLY A N 1
ATOM 2234 C CA . GLY A 1 297 ? -4.76100 23.53000 -6.59300 1.000 24.15916 297 GLY A CA 1
ATOM 2235 C C . GLY A 1 297 ? -5.23700 24.94400 -6.28800 1.000 22.33847 297 GLY A C 1
ATOM 2236 O O . GLY A 1 297 ? -5.02000 25.85200 -7.08700 1.000 24.35750 297 GLY A O 1
ATOM 2237 N N . THR A 1 298 ? -5.87800 25.11200 -5.13800 1.000 20.30423 298 THR A N 1
ATOM 2238 C CA . THR A 1 298 ? -6.56100 26.36200 -4.77900 1.000 18.91392 298 THR A CA 1
ATOM 2239 C C . THR A 1 298 ? -5.58900 27.53200 -4.73400 1.000 19.79088 298 THR A C 1
ATOM 2240 O O . THR A 1 298 ? -5.79900 28.57800 -5.36800 1.000 18.72480 298 THR A O 1
ATOM 2244 N N . TYR A 1 299 ? -4.52300 27.39200 -3.96300 1.000 17.43853 299 TYR A N 1
ATOM 2245 C CA . TYR A 1 299 ? -3.55300 28.47800 -3.83400 1.000 18.79372 299 TYR A CA 1
ATOM 2246 C C . TYR A 1 299 ? -2.47100 28.45800 -4.90300 1.000 18.59494 299 TYR A C 1
ATOM 2247 O O . TYR A 1 299 ? -1.59300 29.32600 -4.89000 1.000 26.01163 299 TYR A O 1
ATOM 2256 N N . ALA A 1 300 ? -2.46500 27.48600 -5.79500 1.000 14.59906 300 ALA A N 1
ATOM 2257 C CA . ALA A 1 300 ? -1.37700 27.33700 -6.74000 1.000 14.53899 300 ALA A CA 1
ATOM 2258 C C . ALA A 1 300 ? -1.14200 28.63100 -7.54800 1.000 15.78055 300 ALA A C 1
ATOM 2259 O O . ALA A 1 300 ? -2.09000 29.22300 -8.05600 1.000 18.61436 300 ALA A O 1
ATOM 2261 N N . GLY A 1 301 ? 0.12700 29.03000 -7.70600 1.000 17.15644 301 GLY A N 1
ATOM 2262 C CA . GLY A 1 301 ? 0.45100 30.17100 -8.56700 1.000 14.57710 301 GLY A CA 1
ATOM 2263 C C . GLY A 1 301 ? -0.21300 31.43700 -8.06800 1.000 16.06604 301 GLY A C 1
ATOM 2264 O O . GLY A 1 301 ? -0.81600 32.17800 -8.84100 1.000 18.02165 301 GLY A O 1
ATOM 2265 N N . SER A 1 302 ? -0.10500 31.68600 -6.76400 1.000 17.07761 302 SER A N 1
ATOM 2266 C CA . SER A 1 302 ? -0.81200 32.81000 -6.17400 1.000 16.85655 302 SER A CA 1
ATOM 2267 C C . SER A 1 302 ? -0.42700 34.11200 -6.89200 1.000 19.74352 302 SER A C 1
ATOM 2268 O O . SER A 1 302 ? 0.76100 34.35600 -7.12300 1.000 18.04166 302 SER A O 1
ATOM 2271 N N . PRO A 1 303 ? -1.41600 34.93900 -7.26800 1.000 19.62755 303 PRO A N 1
ATOM 2272 C CA . PRO A 1 303 ? -1.11200 36.20400 -7.97600 1.000 17.64191 303 PRO A CA 1
ATOM 2273 C C . PRO A 1 303 ? -0.04300 37.04300 -7.28500 1.000 16.70476 303 PRO A C 1
ATOM 2274 O O . PRO A 1 303 ? 0.78700 37.67000 -7.97000 1.000 16.95113 303 PRO A O 1
ATOM 2278 N N . ILE A 1 304 ? -0.13700 37.13100 -5.94600 1.000 16.66484 304 ILE A N 1
ATOM 2279 C CA . ILE A 1 304 ? 0.84200 37.84900 -5.10900 1.000 18.66641 304 ILE A CA 1
ATOM 2280 C C . ILE A 1 304 ? 2.24000 37.28100 -5.32500 1.000 17.46805 304 ILE A C 1
ATOM 2281 O O . ILE A 1 304 ? 3.20100 38.00800 -5.59600 1.000 15.39925 304 ILE A O 1
ATOM 2286 N N . ALA A 1 305 ? 2.37300 35.95600 -5.18600 1.000 14.59245 305 ALA A N 1
ATOM 2287 C CA . ALA A 1 305 ? 3.67200 35.30400 -5.30000 1.000 21.56113 305 ALA A CA 1
ATOM 2288 C C . ALA A 1 305 ? 4.17400 35.29300 -6.72300 1.000 18.97252 305 ALA A C 1
ATOM 2289 O O . ALA A 1 305 ? 5.39100 35.28700 -6.94000 1.000 16.26299 305 ALA A O 1
ATOM 2291 N N . VAL A 1 306 ? 3.27200 35.25100 -7.70100 1.000 14.42566 306 VAL A N 1
ATOM 2292 C CA . VAL A 1 306 ? 3.68200 35.32100 -9.09500 1.000 14.76972 306 VAL A CA 1
ATOM 2293 C C . VAL A 1 306 ? 4.28400 36.70900 -9.37600 1.000 17.74077 306 VAL A C 1
ATOM 2294 O O . VAL A 1 306 ? 5.32100 36.85000 -10.03100 1.000 14.74922 306 VAL A O 1
ATOM 2298 N N . ALA A 1 307 ? 3.68000 37.74500 -8.81800 1.000 17.38019 307 ALA A N 1
ATOM 2299 C CA . ALA A 1 307 ? 4.25800 39.07700 -9.02700 1.000 19.06521 307 ALA A CA 1
ATOM 2300 C C . ALA A 1 307 ? 5.63500 39.15300 -8.41200 1.000 18.11778 307 ALA A C 1
ATOM 2301 O O . ALA A 1 307 ? 6.55500 39.78400 -8.97500 1.000 20.01196 307 ALA A O 1
ATOM 2303 N N . ALA A 1 308 ? 5.77900 38.55800 -7.24000 1.000 15.98781 308 ALA A N 1
ATOM 2304 C CA . ALA A 1 308 ? 7.04800 38.58100 -6.52000 1.000 17.78001 308 ALA A CA 1
ATOM 2305 C C . ALA A 1 308 ? 8.09800 37.82500 -7.31100 1.000 16.02497 308 ALA A C 1
ATOM 2306 O O . ALA A 1 308 ? 9.22800 38.30100 -7.44800 1.000 17.88516 308 ALA A O 1
ATOM 2308 N N . ALA A 1 309 ? 7.72100 36.68700 -7.88300 1.000 15.32717 309 ALA A N 1
ATOM 2309 C CA . ALA A 1 309 ? 8.68200 35.84600 -8.61000 1.000 14.00826 309 ALA A CA 1
ATOM 2310 C C . ALA A 1 309 ? 9.14800 36.54800 -9.87700 1.000 16.08763 309 ALA A C 1
ATOM 2311 O O . ALA A 1 309 ? 10.29700 36.37000 -10.30700 1.000 18.29113 309 ALA A O 1
ATOM 2313 N N . HIS A 1 310 ? 8.26100 37.28500 -10.55100 1.000 16.39729 310 HIS A N 1
ATOM 2314 C CA . HIS A 1 310 ? 8.74200 38.05300 -11.70400 1.000 17.91306 310 HIS A CA 1
ATOM 2315 C C . HIS A 1 310 ? 9.83100 39.02500 -11.26700 1.000 15.79666 310 HIS A C 1
ATOM 2316 O O . HIS A 1 310 ? 10.78200 39.27500 -12.01400 1.000 17.70566 310 HIS A O 1
ATOM 2323 N N . ALA A 1 311 ? 9.65400 39.64000 -10.08500 1.000 17.77110 311 ALA A N 1
ATOM 2324 C CA . ALA A 1 311 ? 10.63100 40.62700 -9.66200 1.000 19.69422 311 ALA A CA 1
ATOM 2325 C C . ALA A 1 311 ? 11.88900 39.94300 -9.15400 1.000 21.68643 311 ALA A C 1
ATOM 2326 O O . ALA A 1 311 ? 12.98500 40.52200 -9.23700 1.000 19.35268 311 ALA A O 1
ATOM 2328 N N . VAL A 1 312 ? 11.76500 38.71500 -8.64900 1.000 16.11560 312 VAL A N 1
ATOM 2329 C CA . VAL A 1 312 ? 12.97300 37.96600 -8.26100 1.000 18.48124 312 VAL A CA 1
ATOM 2330 C C . VAL A 1 312 ? 13.85900 37.70800 -9.48300 1.000 18.68524 312 VAL A C 1
ATOM 2331 O O . VAL A 1 312 ? 15.08900 37.90200 -9.46400 1.000 21.14610 312 VAL A O 1
ATOM 2335 N N . ILE A 1 313 ? 13.25400 37.22000 -10.56700 1.000 17.01565 313 ILE A N 1
ATOM 2336 C CA . ILE A 1 313 ? 14.03800 36.99200 -11.76200 1.000 17.63739 313 ILE A CA 1
ATOM 2337 C C . ILE A 1 313 ? 14.63600 38.29500 -12.24400 1.000 20.46708 313 ILE A C 1
ATOM 2338 O O . ILE A 1 313 ? 15.79700 38.33400 -12.67700 1.000 18.69337 313 ILE A O 1
ATOM 2343 N N . ASP A 1 314 ? 13.83500 39.36200 -12.25800 1.000 17.84373 314 ASP A N 1
ATO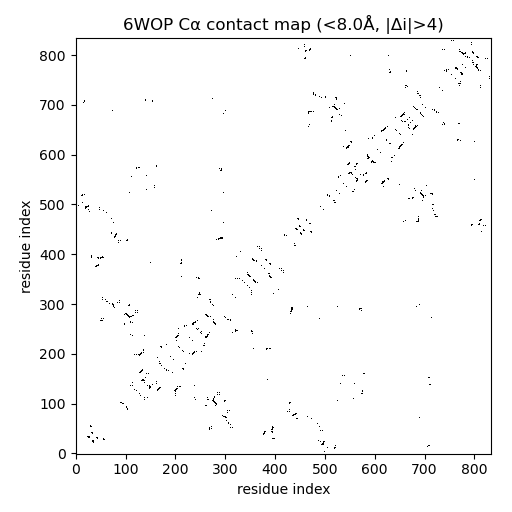M 2344 C CA . ASP A 1 314 ? 14.37100 40.67100 -12.65700 1.000 23.12550 314 ASP A CA 1
ATOM 2345 C C . ASP A 1 314 ? 15.59600 41.01200 -11.83300 1.000 21.76624 314 ASP A C 1
ATOM 2346 O O . ASP A 1 314 ? 16.61600 41.48900 -12.34900 1.000 21.84015 314 ASP A O 1
ATOM 2351 N N . ALA A 1 315 ? 15.49200 40.81600 -10.51800 1.000 18.88982 315 ALA A N 1
ATOM 2352 C CA . ALA A 1 315 ? 16.57000 41.28000 -9.64300 1.000 21.30552 315 ALA A CA 1
ATOM 2353 C C . ALA A 1 315 ? 17.80500 40.42100 -9.85100 1.000 22.79972 315 ALA A C 1
ATOM 2354 O O . ALA A 1 315 ? 18.92800 40.94000 -9.92000 1.000 24.21147 315 ALA A O 1
ATOM 2356 N N . ILE A 1 316 ? 17.62400 39.09800 -9.96100 1.000 17.43060 316 ILE A N 1
ATOM 2357 C CA . ILE A 1 316 ? 18.77400 38.21700 -10.16500 1.000 17.88059 316 ILE A CA 1
ATOM 2358 C C . ILE A 1 316 ? 19.56500 38.65200 -11.38700 1.000 20.32468 316 ILE A C 1
ATOM 2359 O O . ILE A 1 316 ? 20.80500 38.69900 -11.37600 1.000 25.44195 316 ILE A O 1
ATOM 2364 N N . GLU A 1 317 ? 18.86500 38.99900 -12.46900 1.000 20.82964 317 GLU A N 1
ATOM 2365 C CA . GLU A 1 317 ? 19.57600 39.31600 -13.70800 1.000 23.16772 317 GLU A CA 1
ATOM 2366 C C . GLU A 1 317 ? 20.03600 40.76500 -13.74600 1.000 25.60587 317 GLU A C 1
ATOM 2367 O O . GLU A 1 317 ? 21.13200 41.06000 -14.24700 1.000 26.64926 317 GLU A O 1
ATOM 2373 N N . GLU A 1 318 ? 19.23700 41.66500 -13.17300 1.000 23.97023 318 GLU A N 1
ATOM 2374 C CA A GLU A 1 318 ? 19.61100 43.07700 -13.15600 0.500 27.57790 318 GLU A CA 1
ATOM 2375 C CA B GLU A 1 318 ? 19.59800 43.08000 -13.15300 0.500 27.57980 318 GLU A CA 1
ATOM 2376 C C . GLU A 1 318 ? 20.73700 43.34000 -12.17100 1.000 25.83138 318 GLU A C 1
ATOM 2377 O O . GLU A 1 318 ? 21.58000 44.20600 -12.40900 1.000 28.03790 318 GLU A O 1
ATOM 2388 N N . GLU A 1 319 ? 20.76100 42.62900 -11.05200 1.000 24.39033 319 GLU A N 1
ATOM 2389 C CA . GLU A 1 319 ? 21.74600 42.84300 -10.00500 1.000 26.88098 319 GLU A CA 1
ATOM 2390 C C . GLU A 1 319 ? 22.87900 41.83900 -10.07400 1.000 28.19719 319 GLU A C 1
ATOM 2391 O O . GLU A 1 319 ? 23.73600 41.83600 -9.19200 1.000 28.30225 319 GLU A O 1
ATOM 2397 N N . ASN A 1 320 ? 22.90700 40.98900 -11.11100 1.000 26.18917 320 ASN A N 1
ATOM 2398 C CA . ASN A 1 320 ? 24.01200 40.05100 -11.31400 1.000 27.29196 320 ASN A CA 1
ATOM 2399 C C . ASN A 1 320 ? 24.22700 39.18700 -10.07800 1.000 23.36993 320 ASN A C 1
ATOM 2400 O O . ASN A 1 320 ? 25.34700 39.04800 -9.57500 1.000 24.04513 320 ASN A O 1
ATOM 2405 N N . LEU A 1 321 ? 23.14700 38.62100 -9.57200 1.000 21.31907 321 LEU A N 1
ATOM 2406 C CA . LEU A 1 321 ? 23.25100 37.86500 -8.34000 1.000 23.30594 321 LEU A CA 1
ATOM 2407 C C . LEU A 1 321 ? 23.87200 36.47700 -8.51700 1.000 23.12994 321 LEU A C 1
ATOM 2408 O O . LEU A 1 321 ? 24.40300 35.95300 -7.53000 1.000 23.25700 321 LEU A O 1
ATOM 2413 N N . CYS A 1 322 ? 23.84700 35.87900 -9.71900 1.000 23.03483 322 CYS A N 1
ATOM 2414 C CA . CYS A 1 322 ? 24.68800 34.69700 -9.94600 1.000 25.23018 322 CYS A CA 1
ATOM 2415 C C . CYS A 1 322 ? 26.16300 35.03300 -9.71400 1.000 27.27122 322 CYS A C 1
ATOM 2416 O O . CYS A 1 322 ? 26.87100 34.31700 -8.98800 1.000 26.57411 322 CYS A O 1
ATOM 2419 N N . ASP A 1 323 ? 26.63400 36.13900 -10.29600 1.000 25.31313 323 ASP A N 1
ATOM 2420 C CA . ASP A 1 323 ? 28.02000 36.54300 -10.07100 1.000 28.52230 323 ASP A CA 1
ATOM 2421 C C . ASP A 1 323 ? 28.28400 36.84500 -8.59300 1.000 27.59053 323 ASP A C 1
ATOM 2422 O O . ASP A 1 323 ? 29.34000 36.47700 -8.06400 1.000 27.06410 323 ASP A O 1
ATOM 2427 N N . ARG A 1 324 ? 27.36200 37.55000 -7.92400 1.000 25.10176 324 ARG A N 1
ATOM 2428 C CA . ARG A 1 324 ? 27.54000 37.80700 -6.49700 1.000 24.65819 324 ARG A CA 1
ATOM 2429 C C . ARG A 1 324 ? 27.62000 36.50900 -5.70100 1.000 25.21448 324 ARG A C 1
ATOM 2430 O O . ARG A 1 324 ? 28.40000 36.41600 -4.73700 1.000 24.59560 324 ARG A O 1
ATOM 2438 N N . ALA A 1 325 ? 26.80400 35.50500 -6.07700 1.000 20.82891 325 ALA A N 1
ATOM 2439 C CA . ALA A 1 325 ? 26.86500 34.20400 -5.39400 1.000 20.06190 325 ALA A CA 1
ATOM 2440 C C . ALA A 1 325 ? 28.26500 33.61500 -5.49500 1.000 23.78977 325 ALA A C 1
ATOM 2441 O O . ALA A 1 325 ? 28.80100 33.06600 -4.51400 1.000 24.50453 325 ALA A O 1
ATOM 2443 N N . ASN A 1 326 ? 28.87200 33.69300 -6.68100 1.000 24.63831 326 ASN A N 1
ATOM 2444 C CA . ASN A 1 326 ? 30.22300 33.14100 -6.80100 1.000 26.55334 326 ASN A CA 1
ATOM 2445 C C . ASN A 1 326 ? 31.23100 33.93900 -5.98100 1.000 26.57053 326 ASN A C 1
ATOM 2446 O O . ASN A 1 326 ? 32.11100 33.35200 -5.32600 1.000 27.75774 326 ASN A O 1
ATOM 2451 N N . GLU A 1 327 ? 31.12900 35.27200 -6.01200 1.000 26.43886 327 GLU A N 1
ATOM 2452 C CA . GLU A 1 327 ? 32.05200 36.13900 -5.26500 1.000 29.92181 327 GLU A CA 1
ATOM 2453 C C . GLU A 1 327 ? 31.91700 35.96900 -3.76000 1.000 27.00264 327 GLU A C 1
ATOM 2454 O O . GLU A 1 327 ? 32.92500 35.86900 -3.05000 1.000 27.44970 327 GLU A O 1
ATOM 2460 N N . LEU A 1 328 ? 30.69200 36.03300 -3.24200 1.000 24.33063 328 LEU A N 1
ATOM 2461 C CA . LEU A 1 328 ? 30.50700 35.81000 -1.81400 1.000 25.41025 328 LEU A CA 1
ATOM 2462 C C . LEU A 1 328 ? 30.93600 34.38500 -1.42300 1.000 23.24554 328 LEU A C 1
ATOM 2463 O O . LEU A 1 328 ? 31.57000 34.17800 -0.38400 1.000 23.76001 328 LEU A O 1
ATOM 2468 N N . GLY A 1 329 ? 30.53900 33.37200 -2.20000 1.000 22.72735 329 GLY A N 1
ATOM 2469 C CA . GLY A 1 329 ? 30.95600 32.02900 -1.83500 1.000 23.77390 329 GLY A CA 1
ATOM 2470 C C . GLY A 1 329 ? 32.46300 31.88500 -1.79800 1.000 30.17793 329 GLY A C 1
ATOM 2471 O O . GLY A 1 329 ? 33.01500 31.22300 -0.91400 1.000 30.43822 329 GLY A O 1
ATOM 2472 N N . ALA A 1 330 ? 33.15300 32.47100 -2.77500 1.000 26.57845 330 ALA A N 1
ATOM 2473 C CA . ALA A 1 330 ? 34.59600 32.36400 -2.78200 1.000 28.84434 330 ALA A CA 1
ATOM 2474 C C . ALA A 1 330 ? 35.18200 32.95600 -1.50000 1.000 34.88037 330 ALA A C 1
ATOM 2475 O O . ALA A 1 330 ? 36.11600 32.38400 -0.91100 1.000 30.45335 330 ALA A O 1
ATOM 2477 N N . GLU A 1 331 ? 34.63900 34.10300 -1.04900 1.000 30.56278 331 GLU A N 1
ATOM 2478 C CA . GLU A 1 331 ? 35.15300 34.79300 0.12500 1.000 30.55260 331 GLU A CA 1
ATOM 2479 C C . GLU A 1 331 ? 34.84900 34.01500 1.39300 1.000 32.11369 331 GLU A C 1
ATOM 2480 O O . GLU A 1 331 ? 35.70700 33.91200 2.29900 1.000 29.94370 331 GLU A O 1
ATOM 2486 N N . LEU A 1 332 ? 33.62700 33.46200 1.48100 1.000 26.18273 332 LEU A N 1
ATOM 2487 C CA . LEU A 1 332 ? 33.33100 32.57600 2.59400 1.000 27.42672 332 LEU A CA 1
ATOM 2488 C C . LEU A 1 332 ? 34.22400 31.32900 2.58500 1.000 29.03399 332 LEU A C 1
ATOM 2489 O O . LEU A 1 332 ? 34.65600 30.87300 3.65300 1.000 29.96737 332 LEU A O 1
ATOM 2494 N N . VAL A 1 333 ? 34.49200 30.73100 1.41500 1.000 27.10309 333 VAL A N 1
ATOM 2495 C CA . VAL A 1 333 ? 35.32400 29.52800 1.41600 1.000 28.46882 333 VAL A CA 1
ATOM 2496 C C . VAL A 1 333 ? 36.73900 29.84900 1.91000 1.000 34.29162 333 VAL A C 1
ATOM 2497 O O . VAL A 1 333 ? 37.31100 29.11300 2.72400 1.000 32.93877 333 VAL A O 1
ATOM 2501 N N . ALA A 1 334 ? 37.31700 30.97700 1.47400 1.000 31.63020 334 ALA A N 1
ATOM 2502 C CA . ALA A 1 334 ? 38.64700 31.32700 1.96200 1.000 33.90801 334 ALA A CA 1
ATOM 2503 C C . ALA A 1 334 ? 38.64900 31.50700 3.47500 1.000 33.80955 334 ALA A C 1
ATOM 2504 O O . ALA A 1 334 ? 39.64900 31.20600 4.13100 1.000 35.57872 334 ALA A O 1
ATOM 2506 N N . THR A 1 335 ? 37.58200 32.09200 4.04000 1.000 32.09998 335 THR A N 1
ATOM 2507 C CA . THR A 1 335 ? 37.46800 32.20600 5.49400 1.000 32.19422 335 THR A CA 1
ATOM 2508 C C . THR A 1 335 ? 37.40700 30.82500 6.16300 1.000 32.06912 335 THR A C 1
ATOM 2509 O O . THR A 1 335 ? 38.04000 30.59900 7.19600 1.000 37.71769 335 THR A O 1
ATOM 2513 N N . LEU A 1 336 ? 36.62600 29.89600 5.59900 1.000 31.67428 336 LEU A N 1
ATOM 2514 C CA . LEU A 1 336 ? 36.55300 28.55300 6.16700 1.000 33.07832 336 LEU A CA 1
ATOM 2515 C C . LEU A 1 336 ? 37.90600 27.85600 6.09800 1.000 35.34131 336 LEU A C 1
ATOM 2516 O O . LEU A 1 336 ? 38.26700 27.07500 6.99700 1.000 39.97357 336 LEU A O 1
ATOM 2521 N N . LYS A 1 337 ? 38.65500 28.07600 5.01300 1.000 35.53858 337 LYS A N 1
ATOM 2522 C CA . LYS A 1 337 ? 39.96500 27.40300 4.96500 1.000 38.04173 337 LYS A CA 1
ATOM 2523 C C . LYS A 1 337 ? 40.93200 28.00200 5.97700 1.000 39.05855 337 LYS A C 1
ATOM 2524 O O . LYS A 1 337 ? 41.74400 27.29100 6.59000 1.000 40.03817 337 LYS A O 1
ATOM 2530 N N . ASP A 1 338 ? 40.83000 29.30200 6.24400 1.000 39.97635 338 ASP A N 1
ATOM 2531 C CA . ASP A 1 338 ? 41.63600 29.90300 7.30200 1.000 42.82708 338 ASP A CA 1
ATOM 2532 C C . ASP A 1 338 ? 41.24700 29.35300 8.67100 1.000 40.84842 338 ASP A C 1
ATOM 2533 O O . ASP A 1 338 ? 42.11600 29.06900 9.50600 1.000 42.42016 338 ASP A O 1
ATOM 2538 N N . ILE A 1 339 ? 39.93600 29.25200 8.93300 1.000 37.40922 339 ILE A N 1
ATOM 2539 C CA . ILE A 1 339 ? 39.45200 28.62300 10.16300 1.000 37.40548 339 ILE A CA 1
ATOM 2540 C C . ILE A 1 339 ? 40.00100 27.20800 10.28900 1.000 43.96857 339 ILE A C 1
ATOM 2541 O O . ILE A 1 339 ? 40.46300 26.79300 11.35700 1.000 40.29490 339 ILE A O 1
ATOM 2546 N N . GLN A 1 340 ? 39.88800 26.42200 9.21200 1.000 40.73896 340 GLN A N 1
ATOM 2547 C CA . GLN A 1 340 ? 40.42500 25.06200 9.22100 1.000 43.09340 340 GLN A CA 1
ATOM 2548 C C . GLN A 1 340 ? 41.91300 25.03200 9.59100 1.000 46.02143 340 GLN A C 1
ATOM 2549 O O . GLN A 1 340 ? 42.37100 24.07800 10.24100 1.000 47.43282 340 GLN A O 1
ATOM 2555 N N . GLN A 1 341 ? 42.69000 26.04900 9.17800 1.000 45.65471 341 GLN A N 1
ATOM 2556 C CA . GLN A 1 341 ? 44.12600 26.09500 9.52000 1.000 52.28988 341 GLN A CA 1
ATOM 2557 C C . GLN A 1 341 ? 44.35700 26.50200 10.96500 1.000 54.00334 341 GLN A C 1
ATOM 2558 O O . GLN A 1 341 ? 45.09500 25.83900 11.69700 1.000 58.67020 341 GLN A O 1
ATOM 2564 N N . ALA A 1 342 ? 43.76000 27.61900 11.36400 1.000 52.84465 342 ALA A N 1
ATOM 2565 C CA . ALA A 1 342 ? 43.92600 28.11100 12.71800 1.000 53.67956 342 ALA A CA 1
ATOM 2566 C C . ALA A 1 342 ? 43.43600 27.09900 13.75500 1.000 55.17340 342 ALA A C 1
ATOM 2567 O O . ALA A 1 342 ? 43.86400 27.16500 14.90800 1.000 55.52382 342 ALA A O 1
ATOM 2569 N N . THR A 1 343 ? 42.58600 26.13900 13.38000 1.000 50.29012 343 THR A N 1
ATOM 2570 C CA . THR A 1 343 ? 42.05600 25.19700 14.35800 1.000 52.24810 343 THR A CA 1
ATOM 2571 C C . THR A 1 343 ? 42.71100 23.81700 14.26500 1.000 55.02590 343 THR A C 1
ATOM 2572 O O . THR A 1 343 ? 43.31300 23.42500 13.25100 1.000 54.64231 343 THR A O 1
ATOM 2576 N N . GLY A 1 344 ? 42.51800 23.04800 15.33200 1.000 56.82505 344 GLY A N 1
ATOM 2577 C CA . GLY A 1 344 ? 43.15100 21.75100 15.46000 1.000 58.16876 344 GLY A CA 1
ATOM 2578 C C . GLY A 1 344 ? 42.27400 20.63300 14.95100 1.000 55.89704 344 GLY A C 1
ATOM 2579 O O . GLY A 1 344 ? 42.43000 20.19400 13.80600 1.000 57.89989 344 GLY A O 1
ATOM 2580 N N . ASP A 1 345 ? 41.34600 20.15300 15.77700 1.000 52.44357 345 ASP A N 1
ATOM 2581 C CA . ASP A 1 345 ? 40.59800 18.95400 15.39000 1.000 51.06462 345 ASP A CA 1
ATOM 2582 C C . ASP A 1 345 ? 39.13100 19.27500 15.21200 1.000 47.22473 345 ASP A C 1
ATOM 2583 O O . ASP A 1 345 ? 38.29600 18.68300 15.90900 1.000 45.83063 345 ASP A O 1
ATOM 2588 N N . VAL A 1 346 ? 38.78100 20.24500 14.35600 1.000 41.49862 346 VAL A N 1
ATOM 2589 C CA . VAL A 1 346 ? 37.43200 20.78500 14.29700 1.000 41.63342 346 VAL A CA 1
ATOM 2590 C C . VAL A 1 346 ? 36.80700 20.62500 12.91000 1.000 39.24285 346 VAL A C 1
ATOM 2591 O O . VAL A 1 346 ? 35.70200 20.11800 12.78700 1.000 38.27040 346 VAL A O 1
ATOM 2595 N N . VAL A 1 347 ? 37.50100 21.11700 11.88200 1.000 39.64208 347 VAL A N 1
ATOM 2596 C CA . VAL A 1 347 ? 36.92500 21.13400 10.53900 1.000 36.22398 347 VAL A CA 1
ATOM 2597 C C . VAL A 1 347 ? 37.28100 19.84400 9.81200 1.000 36.57934 347 VAL A C 1
ATOM 2598 O O . VAL A 1 347 ? 38.45600 19.47500 9.75200 1.000 34.87256 347 VAL A O 1
ATOM 2602 N N . THR A 1 348 ? 36.27000 19.14300 9.26000 1.000 35.49128 348 THR A N 1
ATOM 2603 C CA . THR A 1 348 ? 36.52200 17.91100 8.50700 1.000 36.16036 348 THR A CA 1
ATOM 2604 C C . THR A 1 348 ? 36.26800 18.03500 7.01200 1.000 37.75292 348 THR A C 1
ATOM 2605 O O . THR A 1 348 ? 36.80300 17.22100 6.24600 1.000 37.61851 348 THR A O 1
ATOM 2609 N N . ASP A 1 349 ? 35.46500 19.00500 6.58000 1.000 34.32194 349 ASP A N 1
ATOM 2610 C CA . ASP A 1 349 ? 35.15000 19.15400 5.16700 1.000 32.13442 349 ASP A CA 1
ATOM 2611 C C . ASP A 1 349 ? 34.67000 20.57400 4.95700 1.000 31.24442 349 ASP A C 1
ATOM 2612 O O . ASP A 1 349 ? 34.08800 21.18100 5.85700 1.000 30.97413 349 ASP A O 1
ATOM 2617 N N . ILE A 1 350 ? 34.89800 21.07800 3.75100 1.000 31.95276 350 ILE A N 1
ATOM 2618 C CA . ILE A 1 350 ? 34.30900 22.31800 3.25800 1.000 28.56910 350 ILE A CA 1
ATOM 2619 C C . ILE A 1 350 ? 33.68600 21.98200 1.91100 1.000 29.41280 350 ILE A C 1
ATOM 2620 O O . ILE A 1 350 ? 34.35800 21.40600 1.05700 1.000 35.31903 350 ILE A O 1
ATOM 2625 N N . ARG A 1 351 ? 32.38900 22.24000 1.74500 1.000 26.12817 351 ARG A N 1
ATOM 2626 C CA . ARG A 1 351 ? 31.71700 21.91900 0.49100 1.000 24.02206 351 ARG A CA 1
ATOM 2627 C C . ARG A 1 351 ? 31.12800 23.18700 -0.09000 1.000 26.03149 351 ARG A C 1
ATOM 2628 O O . ARG A 1 351 ? 30.65500 24.04000 0.65800 1.000 25.63856 351 ARG A O 1
ATOM 2636 N N . ALA A 1 352 ? 31.09800 23.29700 -1.41600 1.000 23.95224 352 ALA A N 1
ATOM 2637 C CA . ALA A 1 352 ? 30.71200 24.59500 -1.98600 1.000 24.12625 352 ALA A CA 1
ATOM 2638 C C . ALA A 1 352 ? 30.31200 24.44000 -3.44500 1.000 29.27123 352 ALA A C 1
ATOM 2639 O O . ALA A 1 352 ? 31.04400 23.82600 -4.24100 1.000 28.38704 352 ALA A O 1
ATOM 2641 N N . LEU A 1 353 ? 29.17200 25.01200 -3.80600 1.000 27.32441 353 LEU A N 1
ATOM 2642 C CA . LEU A 1 353 ? 28.92200 25.35000 -5.20400 1.000 27.68029 353 LEU A CA 1
ATOM 2643 C C . LEU A 1 353 ? 28.31300 26.74700 -5.21400 1.000 25.80392 353 LEU A C 1
ATOM 2644 O O . LEU A 1 353 ? 27.23200 26.92900 -4.65300 1.000 24.46149 353 LEU A O 1
ATOM 2649 N N . GLY A 1 354 ? 29.04200 27.74400 -5.74800 1.000 24.90015 354 GLY A N 1
ATOM 2650 C CA . GLY A 1 354 ? 28.48900 29.09700 -5.71300 1.000 25.03993 354 GLY A CA 1
ATOM 2651 C C . GLY A 1 354 ? 28.40100 29.55900 -4.26900 1.000 26.58382 354 GLY A C 1
ATOM 2652 O O . GLY A 1 354 ? 29.38100 29.51300 -3.51400 1.000 21.73648 354 GLY A O 1
ATOM 2653 N N . SER A 1 355 ? 27.20400 29.98800 -3.87100 1.000 27.53480 355 SER A N 1
ATOM 2654 C CA . SER A 1 355 ? 27.02000 30.32500 -2.46300 1.000 22.06444 355 SER A CA 1
ATOM 2655 C C . SER A 1 355 ? 26.08600 29.34200 -1.78700 1.000 24.19958 355 SER A C 1
ATOM 2656 O O . SER A 1 355 ? 25.54700 29.64000 -0.72800 1.000 25.98895 355 SER A O 1
ATOM 2659 N N . MET A 1 356 ? 26.08500 28.09800 -2.28800 1.000 23.52438 356 MET A N 1
ATOM 2660 C CA . MET A 1 356 ? 25.62000 26.95400 -1.51700 1.000 22.22997 356 MET A CA 1
ATOM 2661 C C . MET A 1 356 ? 26.87600 26.36100 -0.87900 1.000 23.42761 356 MET A C 1
ATOM 2662 O O . MET A 1 356 ? 27.54700 25.50500 -1.47500 1.000 24.95700 356 MET A O 1
ATOM 2667 N N . VAL A 1 357 ? 27.22000 26.87100 0.32200 1.000 25.81796 357 VAL A N 1
ATOM 2668 C CA . VAL A 1 357 ? 28.46600 26.56800 1.02900 1.000 27.27833 357 VAL A CA 1
ATOM 2669 C C . VAL A 1 357 ? 28.14800 26.02200 2.41200 1.000 25.81727 357 VAL A C 1
ATOM 2670 O O . VAL A 1 357 ? 27.25300 26.53500 3.09800 1.000 23.86457 357 VAL A O 1
ATOM 2674 N N . ALA A 1 358 ? 28.93800 25.03600 2.84900 1.000 25.34493 358 ALA A N 1
ATOM 2675 C CA . ALA A 1 358 ? 28.78100 24.44900 4.17300 1.000 24.74542 358 ALA A CA 1
ATOM 2676 C C . ALA A 1 358 ? 30.13900 24.06300 4.73100 1.000 27.56377 358 ALA A C 1
ATOM 2677 O O . ALA A 1 358 ? 31.04600 23.70300 3.98200 1.000 27.99848 358 ALA A O 1
ATOM 2679 N N . VAL A 1 359 ? 30.24300 24.04500 6.06300 1.000 26.81790 359 VAL A N 1
ATOM 2680 C CA . VAL A 1 359 ? 31.42200 23.54100 6.76500 1.000 25.76584 359 VAL A CA 1
ATOM 2681 C C . VAL A 1 359 ? 30.98800 22.39600 7.68600 1.000 26.02723 359 VAL A C 1
ATOM 2682 O O . VAL A 1 359 ? 29.98100 22.50700 8.39500 1.000 24.73737 359 VAL A O 1
ATOM 2686 N N . GLU A 1 360 ? 31.68600 21.27200 7.61700 1.000 30.91157 360 GLU A N 1
ATOM 2687 C CA . GLU A 1 360 ? 31.36000 20.13200 8.47600 1.000 28.04903 360 GLU A CA 1
ATOM 2688 C C . GLU A 1 360 ? 32.37400 20.06600 9.60500 1.000 28.83545 360 GLU A C 1
ATOM 2689 O O . GLU A 1 360 ? 33.59100 20.24100 9.39100 1.000 29.99961 360 GLU A O 1
ATOM 2695 N N . LEU A 1 361 ? 31.87900 19.82800 10.80600 1.000 28.16305 361 LEU A N 1
ATOM 2696 C CA . LEU A 1 361 ? 32.74500 19.77800 11.97200 1.000 31.04904 361 LEU A CA 1
ATOM 2697 C C . LEU A 1 361 ? 32.78600 18.35000 12.48700 1.000 33.52455 361 LEU A C 1
ATOM 2698 O O . LEU A 1 361 ? 31.97200 17.51200 12.09700 1.000 36.83185 361 LEU A O 1
ATOM 2703 N N . GLU A 1 362 ? 33.74700 18.08000 13.35900 1.000 32.69264 362 GLU A N 1
ATOM 2704 C CA . GLU A 1 362 ? 33.84900 16.71400 13.87100 1.000 37.28894 362 GLU A CA 1
ATOM 2705 C C . GLU A 1 362 ? 32.57600 16.28300 14.58400 1.000 38.67900 362 GLU A C 1
ATOM 2706 O O . GLU A 1 362 ? 32.10800 15.15300 14.41700 1.000 39.00882 362 GLU A O 1
ATOM 2712 N N . THR A 1 363 ? 31.90400 17.20000 15.24600 1.000 37.39664 363 THR A N 1
ATOM 2713 C CA . THR A 1 363 ? 30.91200 16.89900 16.25200 1.000 39.12626 363 THR A CA 1
ATOM 2714 C C . THR A 1 363 ? 29.76600 17.89900 16.19500 1.000 36.36006 363 THR A C 1
ATOM 2715 O O . THR A 1 363 ? 29.98800 19.07900 15.90600 1.000 35.52226 363 THR A O 1
ATOM 2719 N N . ALA A 1 364 ? 28.53900 17.44300 16.48500 1.000 33.72226 364 ALA A N 1
ATOM 2720 C CA . ALA A 1 364 ? 27.43500 18.40900 16.55100 1.000 32.90977 364 ALA A CA 1
ATOM 2721 C C . ALA A 1 364 ? 27.54700 19.31300 17.76600 1.000 33.67466 364 ALA A C 1
ATOM 2722 O O . ALA A 1 364 ? 27.04800 20.44300 17.74100 1.000 34.57389 364 ALA A O 1
ATOM 2724 N N . GLU A 1 365 ? 28.14700 18.83100 18.85600 1.000 34.83886 365 GLU A N 1
ATOM 2725 C CA . GLU A 1 365 ? 28.43000 19.72700 19.96800 1.000 37.06273 365 GLU A CA 1
ATOM 2726 C C . GLU A 1 365 ? 29.30900 20.87600 19.50600 1.000 38.02486 365 GLU A C 1
ATOM 2727 O O . GLU A 1 365 ? 29.09900 22.03000 19.91300 1.000 40.64855 365 GLU A O 1
ATOM 2733 N N . GLN A 1 366 ? 30.27900 20.58400 18.63100 1.000 34.50852 366 GLN A N 1
ATOM 2734 C CA . GLN A 1 366 ? 31.10700 21.65400 18.07100 1.000 35.40648 366 GLN A CA 1
ATOM 2735 C C . GLN A 1 366 ? 30.27100 22.62200 17.24300 1.000 34.52109 366 GLN A C 1
ATOM 2736 O O . GLN A 1 366 ? 30.40600 23.85100 17.35900 1.000 36.21126 366 GLN A O 1
ATOM 2742 N N . ALA A 1 367 ? 29.40800 22.08400 16.38300 1.000 31.83294 367 ALA A N 1
ATOM 2743 C CA . ALA A 1 367 ? 28.56400 22.94600 15.55100 1.000 28.91183 367 ALA A CA 1
ATOM 2744 C C . ALA A 1 367 ? 27.65600 23.82900 16.40300 1.000 32.12130 367 ALA A C 1
ATOM 2745 O O . ALA A 1 367 ? 27.44400 25.01200 16.08900 1.000 31.94861 367 ALA A O 1
ATOM 2747 N N . LYS A 1 368 ? 27.12700 23.28600 17.50300 1.000 32.27400 368 LYS A N 1
ATOM 2748 C CA . LYS A 1 368 ? 26.24300 24.06900 18.36100 1.000 34.06287 368 LYS A CA 1
ATOM 2749 C C . LYS A 1 368 ? 27.01900 25.14100 19.11700 1.000 35.21625 368 LYS A C 1
ATOM 2750 O O . LYS A 1 368 ? 26.48400 26.23100 19.35900 1.000 37.41986 368 LYS A O 1
ATOM 2756 N N . VAL A 1 369 ? 28.27200 24.88100 19.47500 1.000 33.75320 369 VAL A N 1
ATOM 2757 C CA . VAL A 1 369 ? 29.04000 25.91400 20.18000 1.000 36.04066 369 VAL A CA 1
ATOM 2758 C C . VAL A 1 369 ? 29.19600 27.14600 19.28500 1.000 34.34005 369 VAL A C 1
ATOM 2759 O O . VAL A 1 369 ? 28.97200 28.27400 19.71200 1.000 34.47325 369 VAL A O 1
ATOM 2763 N N . VAL A 1 370 ? 29.52500 26.93200 18.01500 1.000 34.56251 370 VAL A N 1
ATOM 2764 C CA . VAL A 1 370 ? 29.70600 28.03000 17.06900 1.000 33.43212 370 VAL A CA 1
ATOM 2765 C C . VAL A 1 370 ? 28.36700 28.71900 16.79900 1.000 34.18428 370 VAL A C 1
ATOM 2766 O O . VAL A 1 370 ? 28.26300 29.95600 16.80900 1.000 33.60510 370 VAL A O 1
ATOM 2770 N N . GLN A 1 371 ? 27.33600 27.91600 16.51400 1.000 28.05094 371 GLN A N 1
ATOM 2771 C CA . GLN A 1 371 ? 26.01200 28.44900 16.26000 1.000 30.05740 371 GLN A CA 1
ATOM 2772 C C . GLN A 1 371 ? 25.54400 29.30500 17.42400 1.000 29.71590 371 GLN A C 1
ATOM 2773 O O . GLN A 1 371 ? 24.95600 30.37700 17.20300 1.000 30.45064 371 GLN A O 1
ATOM 2779 N N . ASN A 1 372 ? 25.75000 28.83300 18.66600 1.000 29.95519 372 ASN A N 1
ATOM 2780 C CA . ASN A 1 372 ? 25.20800 29.63200 19.75700 1.000 38.70518 372 ASN A CA 1
ATOM 2781 C C . ASN A 1 372 ? 26.08500 30.84800 20.05300 1.000 39.19118 372 ASN A C 1
ATOM 2782 O O . ASN A 1 372 ? 25.56300 31.93100 20.36500 1.000 36.87569 372 ASN A O 1
ATOM 2787 N N . TYR A 1 373 ? 27.41000 30.75900 19.88700 1.000 32.82990 373 TYR A N 1
ATOM 2788 C CA . TYR A 1 373 ? 28.22300 31.96700 19.97700 1.000 34.01387 373 TYR A CA 1
ATOM 2789 C C . TYR A 1 373 ? 27.74900 33.00000 18.97100 1.000 35.02455 373 TYR A C 1
ATOM 2790 O O . TYR A 1 373 ? 27.65600 34.19500 19.28500 1.000 36.29786 373 TYR A O 1
ATOM 2799 N N . ALA A 1 374 ? 27.50900 32.55800 17.73600 1.000 36.56881 374 ALA A N 1
ATOM 2800 C CA . ALA A 1 374 ? 27.07400 33.47500 16.70000 1.000 30.97731 374 ALA A CA 1
ATOM 2801 C C . ALA A 1 374 ? 25.76600 34.12200 17.09100 1.000 32.52981 374 ALA A C 1
ATOM 2802 O O . ALA A 1 374 ? 25.61200 35.34800 16.98600 1.000 32.72437 374 ALA A O 1
ATOM 2804 N N . MET A 1 375 ? 24.81600 33.31400 17.56300 1.000 34.08164 375 MET A N 1
ATOM 2805 C CA . MET A 1 375 ? 23.52700 33.86000 17.97400 1.000 35.75055 375 MET A CA 1
ATOM 2806 C C . MET A 1 375 ? 23.70500 34.91600 19.06400 1.000 37.85936 375 MET A C 1
ATOM 2807 O O . MET A 1 375 ? 23.06600 35.96800 19.00500 1.000 34.01938 375 MET A O 1
ATOM 2812 N N . GLU A 1 376 ? 24.57800 34.66400 20.05500 1.000 34.46933 376 GLU A N 1
ATOM 2813 C CA . GLU A 1 376 ? 24.72900 35.69300 21.08800 1.000 42.91995 376 GLU A CA 1
ATOM 2814 C C . GLU A 1 376 ? 25.49700 36.89600 20.58200 1.000 37.60828 376 GLU A C 1
ATOM 2815 O O . GLU A 1 376 ? 25.40700 37.96400 21.19200 1.000 39.55400 376 GLU A O 1
ATOM 2821 N N . ASN A 1 377 ? 26.16300 36.81800 19.43000 1.000 36.42402 377 ASN A N 1
ATOM 2822 C CA . ASN A 1 377 ? 26.83200 38.00600 18.90600 1.000 39.66146 377 ASN A CA 1
ATOM 2823 C C . ASN A 1 377 ? 26.21200 38.52700 17.60700 1.000 38.69164 377 ASN A C 1
ATOM 2824 O O . ASN A 1 377 ? 26.88300 39.21800 16.82900 1.000 42.23212 377 ASN A O 1
ATOM 2829 N N . GLY A 1 378 ? 24.91700 38.27700 17.40400 1.000 29.27863 378 GLY A N 1
ATOM 2830 C CA . GLY A 1 378 ? 24.17500 38.93000 16.32900 1.000 28.87294 378 GLY A CA 1
ATOM 2831 C C . GLY A 1 378 ? 24.32500 38.30800 14.95800 1.000 27.21157 378 GLY A C 1
ATOM 2832 O O . GLY A 1 378 ? 24.27900 39.02800 13.93100 1.000 23.22617 378 GLY A O 1
ATOM 2833 N N . LEU A 1 379 ? 24.46600 36.99200 14.90100 1.000 26.74481 379 LEU A N 1
ATOM 2834 C CA . LEU A 1 379 ? 24.65400 36.25900 13.65200 1.000 25.65276 379 LEU A CA 1
ATOM 2835 C C . LEU A 1 379 ? 23.79300 34.99300 13.68500 1.000 23.81733 379 LEU A C 1
ATOM 2836 O O . LEU A 1 379 ? 23.94200 34.16100 14.56700 1.000 23.08173 379 LEU A O 1
ATOM 2841 N N . LEU A 1 380 ? 22.86500 34.86000 12.73900 1.000 24.58025 380 LEU A N 1
ATOM 2842 C CA . LEU A 1 380 ? 21.93000 33.74500 12.70100 1.000 21.83937 380 LEU A CA 1
ATOM 2843 C C . LEU A 1 380 ? 22.47700 32.68700 11.76400 1.000 21.83880 380 LEU A C 1
ATOM 2844 O O . LEU A 1 380 ? 22.53200 32.92300 10.55200 1.000 20.72599 380 LEU A O 1
ATOM 2849 N N . LEU A 1 381 ? 22.78800 31.49300 12.30900 1.000 19.85593 381 LEU A N 1
ATOM 2850 C CA . LEU A 1 381 ? 23.38300 30.37400 11.58000 1.000 20.19347 381 LEU A CA 1
ATOM 2851 C C . LEU A 1 381 ? 22.49700 29.14400 11.64200 1.000 20.82095 381 LEU A C 1
ATOM 2852 O O . LEU A 1 381 ? 21.93000 28.85000 12.70000 1.000 25.54782 381 LEU A O 1
ATOM 2857 N N . LEU A 1 382 ? 22.42800 28.39500 10.52800 1.000 19.52109 382 LEU A N 1
ATOM 2858 C CA . LEU A 1 382 ? 21.72700 27.11000 10.49100 1.000 20.28429 382 LEU A CA 1
ATOM 2859 C C . LEU A 1 382 ? 22.67600 25.91300 10.46100 1.000 23.16499 382 LEU A C 1
ATOM 2860 O O . LEU A 1 382 ? 23.73200 25.96200 9.82000 1.000 23.21782 382 LEU A O 1
ATOM 2865 N N . THR A 1 383 ? 22.23500 24.80300 11.06900 1.000 21.50483 383 THR A N 1
ATOM 2866 C CA . THR A 1 383 ? 22.93600 23.52000 10.94000 1.000 26.37563 383 THR A CA 1
ATOM 2867 C C . THR A 1 383 ? 22.15900 22.54000 10.05400 1.000 27.52605 383 THR A C 1
ATOM 2868 O O . THR A 1 383 ? 21.03300 22.78900 9.61800 1.000 31.16175 383 THR A O 1
ATOM 2872 N N . CYS A 1 384 ? 22.78500 21.41600 9.74100 1.000 24.56960 384 CYS A N 1
ATOM 2873 C CA . CYS A 1 384 ? 22.20400 20.46400 8.81900 1.000 27.20739 384 CYS A CA 1
ATOM 2874 C C . CYS A 1 384 ? 22.91800 19.16000 9.06400 1.000 27.60699 384 CYS A C 1
ATOM 2875 O O . CYS A 1 384 ? 23.66800 19.03200 10.04200 1.000 29.10569 384 CYS A O 1
ATOM 2878 N N . GLY A 1 385 ? 22.55100 18.18100 8.23600 1.000 26.05476 385 GLY A N 1
ATOM 2879 C CA . GLY A 1 385 ? 23.35900 16.97600 8.13800 1.000 24.87182 385 GLY A CA 1
ATOM 2880 C C . GLY A 1 385 ? 22.78000 15.86600 8.97500 1.000 28.31330 385 GLY A C 1
ATOM 2881 O O . GLY A 1 385 ? 22.11000 16.09800 9.99200 1.000 27.12046 385 GLY A O 1
ATOM 2882 N N . LYS A 1 386 ? 23.03400 14.62400 8.52500 1.000 28.97698 386 LYS A N 1
ATOM 2883 C CA . LYS A 1 386 ? 22.53500 13.45400 9.22200 1.000 30.66771 386 LYS A CA 1
ATOM 2884 C C . LYS A 1 386 ? 22.87900 13.53000 10.70300 1.000 32.83665 386 LYS A C 1
ATOM 2885 O O . LYS A 1 386 ? 22.09200 13.09900 11.54800 1.000 30.75920 386 LYS A O 1
ATOM 2891 N N . TYR A 1 387 ? 24.04100 14.09600 11.03600 1.000 34.68071 387 TYR A N 1
ATOM 2892 C CA . TYR A 1 387 ? 24.52800 14.10300 12.41000 1.000 34.49774 387 TYR A CA 1
ATOM 2893 C C . TYR A 1 387 ? 24.48200 15.50200 13.00900 1.000 35.09516 387 TYR A C 1
ATOM 2894 O O . TYR A 1 387 ? 24.99600 15.70900 14.11400 1.000 38.37286 387 TYR A O 1
ATOM 2903 N N . GLY A 1 388 ? 23.87400 16.45400 12.30200 1.000 30.44920 388 GLY A N 1
ATOM 2904 C CA . GLY A 1 388 ? 23.77700 17.80800 12.82000 1.000 33.69562 388 GLY A CA 1
ATOM 2905 C C . GLY A 1 388 ? 25.11000 18.47600 13.06500 1.000 34.52788 388 GLY A C 1
ATOM 2906 O O . GLY A 1 388 ? 25.19100 19.37200 13.91700 1.000 34.03767 388 GLY A O 1
ATOM 2907 N N . ASN A 1 389 ? 26.15900 18.08100 12.33400 1.000 30.68785 389 ASN A N 1
ATOM 2908 C CA . ASN A 1 389 ? 27.49600 18.62200 12.53700 1.000 31.02021 389 ASN A CA 1
ATOM 2909 C C . ASN A 1 389 ? 27.91600 19.52300 11.39000 1.000 27.77030 389 ASN A C 1
ATOM 2910 O O . ASN A 1 389 ? 29.09700 19.84400 11.25400 1.000 28.42514 389 ASN A O 1
ATOM 2915 N N . VAL A 1 390 ? 26.97900 19.92900 10.54100 1.000 26.17242 390 VAL A N 1
ATOM 2916 C CA . VAL A 1 390 ? 27.27800 20.75900 9.38300 1.000 27.15204 390 VAL A CA 1
ATOM 2917 C C . VAL A 1 390 ? 26.63500 22.11700 9.57700 1.000 25.88686 390 VAL A C 1
ATOM 2918 O O . VAL A 1 390 ? 25.43900 22.20100 9.86200 1.000 25.10093 390 VAL A O 1
ATOM 2922 N N . ILE A 1 391 ? 27.40100 23.18500 9.40000 1.000 24.23642 391 ILE A N 1
ATOM 2923 C CA . ILE A 1 391 ? 26.82900 24.53900 9.34500 1.000 22.57231 391 ILE A CA 1
ATOM 2924 C C . ILE A 1 391 ? 26.69600 24.90800 7.88600 1.000 24.09880 391 ILE A C 1
ATOM 2925 O O . ILE A 1 391 ? 27.68100 24.85600 7.14500 1.000 25.57007 391 ILE A O 1
ATOM 2930 N N . ARG A 1 392 ? 25.49800 25.28600 7.45600 1.000 20.24957 392 ARG A N 1
ATOM 2931 C CA . ARG A 1 392 ? 25.28800 25.61600 6.05400 1.000 24.26955 392 ARG A CA 1
ATOM 2932 C C . ARG A 1 392 ? 25.02300 27.10000 5.96800 1.000 24.27619 392 ARG A C 1
ATOM 2933 O O . ARG A 1 392 ? 24.50900 27.69100 6.92100 1.000 29.45029 392 ARG A O 1
ATOM 2941 N N . PHE A 1 393 ? 25.41700 27.72400 4.85400 1.000 19.97488 393 PHE A N 1
ATOM 2942 C CA . PHE A 1 393 ? 25.33300 29.18600 4.72200 1.000 17.83331 393 PHE A CA 1
ATOM 2943 C C . PHE A 1 393 ? 24.35400 29.55400 3.62200 1.000 18.59976 393 PHE A C 1
ATOM 2944 O O . PHE A 1 393 ? 24.54600 29.17500 2.45600 1.000 19.96523 393 PHE A O 1
ATOM 2952 N N . LEU A 1 394 ? 23.30200 30.29400 3.99500 1.000 21.11417 394 LEU A N 1
ATOM 2953 C CA . LEU A 1 394 ? 22.20400 30.67400 3.11100 1.000 18.23362 394 LEU A CA 1
ATOM 2954 C C . LEU A 1 394 ? 21.87900 32.16000 3.18500 1.000 19.54631 394 LEU A C 1
ATOM 2955 O O . LEU A 1 394 ? 20.68900 32.56500 3.06400 1.000 19.77452 394 LEU A O 1
ATOM 2960 N N . TYR A 1 395 ? 22.92000 33.00500 3.41300 1.000 19.37063 395 TYR A N 1
ATOM 2961 C CA . TYR A 1 395 ? 22.75500 34.45500 3.45600 1.000 19.33498 395 TYR A CA 1
ATOM 2962 C C . TYR A 1 395 ? 22.10500 34.93600 2.17500 1.000 17.59950 395 TYR A C 1
ATOM 2963 O O . TYR A 1 395 ? 22.36700 34.35200 1.11900 1.000 21.33008 395 TYR A O 1
ATOM 2972 N N . PRO A 1 396 ? 21.31000 36.01800 2.20200 1.000 18.83881 396 PRO A N 1
ATOM 2973 C CA . PRO A 1 396 ? 20.83700 36.61700 0.95000 1.000 14.53822 396 PRO A CA 1
ATOM 2974 C C . PRO A 1 396 ? 21.99100 36.95100 0.03800 1.000 18.95160 396 PRO A C 1
ATOM 2975 O O . PRO A 1 396 ? 23.03700 37.40300 0.51100 1.000 21.26497 396 PRO A O 1
ATOM 2979 N N . LEU A 1 397 ? 21.80400 36.72600 -1.28800 1.000 15.76814 397 LEU A N 1
ATOM 2980 C CA . LEU A 1 397 ? 22.84700 37.06200 -2.26600 1.000 16.62569 397 LEU A CA 1
ATOM 2981 C C . LEU A 1 397 ? 23.00700 38.57700 -2.42000 1.000 19.82939 397 LEU A C 1
ATOM 2982 O O . LEU A 1 397 ? 24.01900 39.04700 -3.00100 1.000 23.59799 397 LEU A O 1
ATOM 2987 N N . THR A 1 398 ? 22.06000 39.30700 -1.88000 1.000 16.99194 398 THR A N 1
ATOM 2988 C CA . THR A 1 398 ? 22.05900 40.77500 -1.85100 1.000 19.28041 398 THR A CA 1
ATOM 2989 C C . THR A 1 398 ? 22.74300 41.34600 -0.59200 1.000 20.63683 398 THR A C 1
ATOM 2990 O O . THR A 1 398 ? 22.72400 42.57500 -0.39200 1.000 17.79781 398 THR A O 1
ATOM 2994 N N . ILE A 1 399 ? 23.28900 40.50300 0.28200 1.000 18.10741 399 ILE A N 1
ATOM 2995 C CA . ILE A 1 399 ? 23.84700 41.01500 1.55700 1.000 18.28018 399 ILE A CA 1
ATOM 2996 C C . ILE A 1 399 ? 24.94400 42.05500 1.26900 1.000 19.68836 399 ILE A C 1
ATOM 2997 O O . ILE A 1 399 ? 25.78400 41.85900 0.37600 1.000 20.36147 399 ILE A O 1
ATOM 3002 N N . PRO A 1 400 ? 24.96300 43.21100 1.93100 1.000 20.38167 400 PRO A N 1
ATOM 3003 C CA . PRO A 1 400 ? 26.04800 44.16800 1.68700 1.000 20.97039 400 PRO A CA 1
ATOM 3004 C C . PRO A 1 400 ? 27.38100 43.53300 2.02200 1.000 21.88501 400 PRO A C 1
ATOM 3005 O O . PRO A 1 400 ? 27.49400 42.85700 3.03100 1.000 22.03943 400 PRO A O 1
ATOM 3009 N N . ALA A 1 401 ? 28.41000 43.81800 1.21600 1.000 25.31719 401 ALA A N 1
ATOM 3010 C CA . ALA A 1 401 ? 29.70800 43.14500 1.38600 1.000 24.48813 401 ALA A CA 1
ATOM 3011 C C . ALA A 1 401 ? 30.27600 43.40600 2.78800 1.000 26.13459 401 ALA A C 1
ATOM 3012 O O . ALA A 1 401 ? 30.87500 42.51700 3.40700 1.000 26.48720 401 ALA A O 1
ATOM 3014 N N . GLU A 1 402 ? 30.05700 44.61900 3.32400 1.000 25.63460 402 GLU A N 1
ATOM 3015 C CA . GLU A 1 402 ? 30.60800 44.96100 4.63800 1.000 26.81913 402 GLU A CA 1
ATOM 3016 C C . GLU A 1 402 ? 29.89500 44.24000 5.77500 1.000 25.86952 402 GLU A C 1
ATOM 3017 O O . GLU A 1 402 ? 30.51800 43.90200 6.78100 1.000 27.69650 402 GLU A O 1
ATOM 3023 N N . GLN A 1 403 ? 28.60600 43.95400 5.62400 1.000 24.24085 403 GLN A N 1
ATOM 3024 C CA . GLN A 1 403 ? 27.86800 43.19100 6.61700 1.000 23.39895 403 GLN A CA 1
ATOM 3025 C C . GLN A 1 403 ? 28.18700 41.69300 6.51900 1.000 25.72380 403 GLN A C 1
ATOM 3026 O O . GLN A 1 403 ? 28.31700 41.00500 7.54100 1.000 26.90926 403 GLN A O 1
ATOM 3032 N N . PHE A 1 404 ? 28.37800 41.19100 5.30200 1.000 24.10263 404 PHE A N 1
ATOM 3033 C CA . PHE A 1 404 ? 28.86100 39.82800 5.11800 1.000 25.09164 404 PHE A CA 1
ATOM 3034 C C . PHE A 1 404 ? 30.21500 39.62900 5.80900 1.000 30.19880 404 PHE A C 1
ATOM 3035 O O . PHE A 1 404 ? 30.43500 38.62800 6.51500 1.000 31.41441 404 PHE A O 1
ATOM 3043 N N . ARG A 1 405 ? 31.10100 40.61000 5.65800 1.000 27.76609 405 ARG A N 1
ATOM 3044 C CA . ARG A 1 405 ? 32.42700 40.53900 6.26500 1.000 29.80098 405 ARG A CA 1
ATOM 3045 C C . ARG A 1 405 ? 32.30800 40.46900 7.78400 1.000 27.83398 405 ARG A C 1
ATOM 3046 O O . ARG A 1 405 ? 33.02400 39.70800 8.43500 1.000 31.20942 405 ARG A O 1
ATOM 3054 N N . GLN A 1 406 ? 31.40200 41.26400 8.34400 1.000 27.52761 406 GLN A N 1
ATOM 3055 C CA . GLN A 1 406 ? 31.16200 41.24800 9.79100 1.000 28.54329 406 GLN A CA 1
ATOM 3056 C C . GLN A 1 406 ? 30.67500 39.88900 10.25300 1.000 26.96123 406 GLN A C 1
ATOM 3057 O O . GLN A 1 406 ? 31.03500 39.41600 11.34500 1.000 27.87530 406 GLN A O 1
ATOM 3063 N N . GLY A 1 407 ? 29.79900 39.28800 9.43800 1.000 25.94097 407 GLY A N 1
ATOM 3064 C CA . GLY A 1 407 ? 29.30800 37.94700 9.71100 1.000 24.35202 407 GLY A CA 1
ATOM 3065 C C . GLY A 1 407 ? 30.43100 36.94700 9.71500 1.000 26.04181 407 GLY A C 1
ATOM 3066 O O . GLY A 1 407 ? 30.45800 36.06500 10.56100 1.000 26.52948 407 GLY A O 1
ATOM 3067 N N . LEU A 1 408 ? 31.39500 37.09100 8.78900 1.000 27.79338 408 LEU A N 1
ATOM 3068 C CA . LEU A 1 408 ? 32.50100 36.12100 8.73600 1.000 30.39320 408 LEU A CA 1
ATOM 3069 C C . LEU A 1 408 ? 33.45700 36.33100 9.89600 1.000 29.98642 408 LEU A C 1
ATOM 3070 O O . LEU A 1 408 ? 34.08200 35.38600 10.37900 1.000 31.47935 408 LEU A O 1
ATOM 3075 N N . ASP A 1 409 ? 33.58700 37.57700 10.36400 1.000 31.14357 409 ASP A N 1
ATOM 3076 C CA . ASP A 1 409 ? 34.39800 37.82000 11.55100 1.000 33.02176 409 ASP A CA 1
ATOM 3077 C C . ASP A 1 409 ? 33.75300 37.20700 12.80200 1.000 32.69924 409 ASP A C 1
ATOM 3078 O O . ASP A 1 409 ? 34.45100 36.66500 13.66200 1.000 33.10161 409 ASP A O 1
ATOM 3083 N N . ILE A 1 410 ? 32.43500 37.32500 12.95300 1.000 29.54328 410 ILE A N 1
ATOM 3084 C CA . ILE A 1 410 ? 31.79100 36.68800 14.09600 1.000 31.83914 410 ILE A CA 1
ATOM 3085 C C . ILE A 1 410 ? 31.95100 35.16900 14.01100 1.000 29.65288 410 ILE A C 1
ATOM 3086 O O . ILE A 1 410 ? 32.20100 34.50000 15.02600 1.000 30.55827 410 ILE A O 1
ATOM 3091 N N . LEU A 1 411 ? 31.77500 34.61000 12.80500 1.000 28.04760 411 LEU A N 1
ATOM 3092 C CA . LEU A 1 411 ? 31.94500 33.16900 12.60300 1.000 27.91724 411 LEU A CA 1
ATOM 3093 C C . LEU A 1 411 ? 33.32100 32.73500 13.07100 1.000 32.61411 411 LEU A C 1
ATOM 3094 O O . LEU A 1 411 ? 33.46400 31.76100 13.83000 1.000 31.74374 411 LEU A O 1
ATOM 3099 N N . LYS A 1 412 ? 34.36100 33.47800 12.65100 1.000 32.29822 412 LYS A N 1
ATOM 3100 C CA . LYS A 1 412 ? 35.71800 33.12800 13.07000 1.000 36.98102 412 LYS A CA 1
ATOM 3101 C C . LYS A 1 412 ? 35.88700 33.21400 14.58500 1.000 37.65146 412 LYS A C 1
ATOM 3102 O O . LYS A 1 412 ? 36.58100 32.38300 15.19200 1.000 37.11696 412 LYS A O 1
ATOM 3108 N N . GLN A 1 413 ? 35.29600 34.22400 15.22000 1.000 35.81225 413 GLN A N 1
ATOM 3109 C CA . GLN A 1 413 ? 35.40200 34.31100 16.67100 1.000 39.60179 413 GLN A CA 1
ATOM 3110 C C . GLN A 1 413 ? 34.71600 33.12100 17.32100 1.000 38.13542 413 GLN A C 1
ATOM 3111 O O . GLN A 1 413 ? 35.21300 32.56800 18.31300 1.000 37.26533 413 GLN A O 1
ATOM 3117 N N . GLY A 1 414 ? 33.58000 32.69100 16.75900 1.000 34.53139 414 GLY A N 1
ATOM 3118 C CA . GLY A 1 414 ? 32.90000 31.54000 17.32300 1.000 34.36427 414 GLY A CA 1
ATOM 3119 C C . GLY A 1 414 ? 33.75200 30.29300 17.28300 1.000 36.19104 414 GLY A C 1
ATOM 3120 O O . GLY A 1 414 ? 33.85000 29.56600 18.27300 1.000 36.64572 414 GLY A O 1
ATOM 3121 N N . PHE A 1 415 ? 34.37800 30.02800 16.13200 1.000 36.04897 415 PHE A N 1
ATOM 3122 C CA . PHE A 1 415 ? 35.29300 28.89300 16.03900 1.000 39.27754 415 PHE A CA 1
ATOM 3123 C C . PHE A 1 415 ? 36.44200 29.04500 17.01600 1.000 40.69683 415 PHE A C 1
ATOM 3124 O O . PHE A 1 415 ? 36.91500 28.05100 17.57400 1.000 38.85561 415 PHE A O 1
ATOM 3132 N N . ALA A 1 416 ? 36.90100 30.28300 17.25000 1.000 41.00995 416 ALA A N 1
ATOM 3133 C CA . ALA A 1 416 ? 38.02700 30.44800 18.14100 1.000 43.84337 416 ALA A CA 1
ATOM 3134 C C . ALA A 1 416 ? 37.67900 30.05700 19.57500 1.000 45.08633 416 ALA A C 1
ATOM 3135 O O . ALA A 1 416 ? 38.57000 29.66800 20.33300 1.000 44.70762 416 ALA A O 1
ATOM 3137 N N . THR A 1 417 ? 36.40500 30.14300 19.97400 1.000 43.90328 417 THR A N 1
ATOM 3138 C CA . THR A 1 417 ? 36.06200 29.72300 21.33300 1.000 43.73851 417 THR A CA 1
ATOM 3139 C C . THR A 1 417 ? 36.14600 28.21400 21.51200 1.000 45.67726 417 THR A C 1
ATOM 3140 O O . THR A 1 417 ? 36.03200 27.74400 22.64400 1.000 47.85079 417 THR A O 1
ATOM 3144 N N . LEU A 1 418 ? 36.27300 27.45300 20.41500 1.000 46.21183 418 LEU A N 1
ATOM 3145 C CA . LEU A 1 418 ? 36.61100 26.03000 20.39700 1.000 52.01411 418 LEU A CA 1
ATOM 3146 C C . LEU A 1 418 ? 38.04200 25.82900 20.83800 1.000 59.65254 418 LEU A C 1
ATOM 3147 O O . LEU A 1 418 ? 38.33700 24.89700 21.58500 1.000 60.13556 418 LEU A O 1
ATOM 3152 N N . LYS A 1 419 ? 38.90600 26.63800 20.21700 1.000 67.34709 419 LYS A N 1
ATOM 3153 C CA . LYS A 1 419 ? 40.36600 26.57200 20.33500 1.000 75.34356 419 LYS A CA 1
ATOM 3154 C C . LYS A 1 419 ? 40.86600 26.82100 21.73900 1.000 78.37008 419 LYS A C 1
ATOM 3155 O O . LYS A 1 419 ? 42.07200 26.82400 21.95800 1.000 81.19932 419 LYS A O 1
ATOM 3161 N N . GLN B 1 4 ? -11.76300 39.28600 -27.35400 1.000 90.08333 4 GLN B N 1
ATOM 3162 C CA . GLN B 1 4 ? -11.32100 37.94200 -26.98600 1.000 87.19724 4 GLN B CA 1
ATOM 3163 C C . GLN B 1 4 ? -10.00700 37.97600 -26.20100 1.000 82.88547 4 GLN B C 1
ATOM 3164 O O . GLN B 1 4 ? -9.34900 39.02400 -26.09000 1.000 85.53540 4 GLN B O 1
ATOM 3170 N N . HIS B 1 5 ? -9.64500 36.81500 -25.65600 1.000 75.96769 5 HIS B N 1
ATOM 3171 C CA . HIS B 1 5 ? -8.35400 36.58400 -25.00900 1.000 68.69406 5 HIS B CA 1
ATOM 3172 C C . HIS B 1 5 ? -7.52500 35.57100 -25.81700 1.000 60.54477 5 HIS B C 1
ATOM 3173 O O . HIS B 1 5 ? -6.87700 34.68900 -25.27400 1.000 54.28241 5 HIS B O 1
ATOM 3180 N N . SER B 1 6 ? -7.50700 35.69200 -27.14100 1.000 60.14501 6 SER B N 1
ATOM 3181 C CA . SER B 1 6 ? -7.04500 34.46300 -27.76200 1.000 56.45226 6 SER B CA 1
ATOM 3182 C C . SER B 1 6 ? -5.54700 34.46800 -28.05300 1.000 46.59060 6 SER B C 1
ATOM 3183 O O . SER B 1 6 ? -4.91500 33.42400 -27.88300 1.000 39.53802 6 SER B O 1
ATOM 3186 N N . ALA B 1 7 ? -4.83800 35.60400 -28.21600 1.000 41.21532 7 ALA B N 1
ATOM 3187 C CA . ALA B 1 7 ? -3.37000 35.56000 -28.06400 1.000 33.50729 7 ALA B CA 1
ATOM 3188 C C . ALA B 1 7 ? -2.94300 35.01500 -26.69300 1.000 28.69563 7 ALA B C 1
ATOM 3189 O O . ALA B 1 7 ? -2.02500 34.16700 -26.59800 1.000 24.59899 7 ALA B O 1
ATOM 3191 N N . LEU B 1 8 ? -3.63300 35.42300 -25.62500 1.000 25.49185 8 LEU B N 1
ATOM 3192 C CA . LEU B 1 8 ? -3.29300 34.94200 -24.27900 1.000 26.00641 8 LEU B CA 1
ATOM 3193 C C . LEU B 1 8 ? -3.52700 33.44700 -24.14700 1.000 22.97285 8 LEU B C 1
ATOM 3194 O O . LEU B 1 8 ? -2.69100 32.72100 -23.59100 1.000 25.18377 8 LEU B O 1
ATOM 3199 N N . ASN B 1 9 ? -4.67000 32.96300 -24.63400 1.000 23.50920 9 ASN B N 1
ATOM 3200 C CA . ASN B 1 9 ? -4.90000 31.51600 -24.54200 1.000 22.54671 9 ASN B CA 1
ATOM 3201 C C . ASN B 1 9 ? -3.90400 30.75100 -25.38800 1.000 20.40130 9 ASN B C 1
ATOM 3202 O O . ASN B 1 9 ? -3.53800 29.61500 -25.05200 1.000 23.61693 9 ASN B O 1
ATOM 3207 N N . ALA B 1 10 ? -3.53100 31.28300 -26.54100 1.000 22.18379 10 ALA B N 1
ATOM 3208 C CA . ALA B 1 10 ? -2.49900 30.59200 -27.31100 1.000 22.42896 10 ALA B CA 1
ATOM 3209 C C . ALA B 1 10 ? -1.20700 30.50000 -26.51300 1.000 25.03022 10 ALA B C 1
ATOM 3210 O O . ALA B 1 10 ? -0.55400 29.43300 -26.45200 1.000 21.79689 10 ALA B O 1
ATOM 3212 N N . ARG B 1 11 ? -0.80900 31.62400 -25.91100 1.000 22.74061 11 ARG B N 1
ATOM 3213 C CA . ARG B 1 11 ? 0.33200 31.63600 -25.00400 1.000 23.66259 11 ARG B CA 1
ATOM 3214 C C . ARG B 1 11 ? 0.14800 30.64700 -23.85600 1.000 21.82671 11 ARG B C 1
ATOM 3215 O O . ARG B 1 11 ? 1.07900 29.91100 -23.51400 1.000 19.58082 11 ARG B O 1
ATOM 3223 N N . LYS B 1 12 ? -1.05500 30.59400 -23.26800 1.000 21.85011 12 LYS B N 1
ATOM 3224 C CA . LYS B 1 12 ? -1.29800 29.65000 -22.17000 1.000 20.46528 12 LYS B CA 1
ATOM 3225 C C . LYS B 1 12 ? -1.07400 28.21000 -22.63400 1.000 22.96851 12 LYS B C 1
ATOM 3226 O O . LYS B 1 12 ? -0.37900 27.42700 -21.96400 1.000 20.15417 12 LYS B O 1
ATOM 3232 N N . GLN B 1 13 ? -1.60500 27.85100 -23.81100 1.000 18.67580 13 GLN B N 1
ATOM 3233 C CA . GLN B 1 13 ? -1.48300 26.44300 -24.24200 1.000 19.90793 13 GLN B CA 1
ATOM 3234 C C . GLN B 1 13 ? -0.05700 26.08700 -24.64800 1.000 24.19308 13 GLN B C 1
ATOM 3235 O O . GLN B 1 13 ? 0.34700 24.92100 -24.53200 1.000 24.59216 13 GLN B O 1
ATOM 3241 N N . GLN B 1 14 ? 0.72000 27.05900 -25.14800 1.000 24.50664 14 GLN B N 1
ATOM 3242 C CA . GLN B 1 14 ? 2.12300 26.81100 -25.51200 1.000 24.93079 14 GLN B CA 1
ATOM 3243 C C . GLN B 1 14 ? 3.00900 26.64100 -24.28400 1.000 22.59872 14 GLN B C 1
ATOM 3244 O O . GLN B 1 14 ? 3.97700 25.88600 -24.32500 1.000 24.76043 14 GLN B O 1
ATOM 3250 N N . ALA B 1 15 ? 2.73900 27.37700 -23.20600 1.000 20.74394 15 ALA B N 1
ATOM 3251 C CA . ALA B 1 15 ? 3.70600 27.53100 -22.11500 1.000 19.41704 15 ALA B CA 1
ATOM 3252 C C . ALA B 1 15 ? 3.40900 26.66800 -20.88800 1.000 17.11084 15 ALA B C 1
ATOM 3253 O O . ALA B 1 15 ? 4.31800 26.44900 -20.07900 1.000 17.69196 15 ALA B O 1
ATOM 3255 N N . THR B 1 16 ? 2.17900 26.19100 -20.74100 1.000 21.73181 16 THR B N 1
ATOM 3256 C CA . THR B 1 16 ? 1.73200 25.48500 -19.54600 1.000 20.29751 16 THR B CA 1
ATOM 3257 C C . THR B 1 16 ? 1.07400 24.17500 -19.94300 1.000 21.26501 16 THR B C 1
ATOM 3258 O O . THR B 1 16 ? 0.56100 24.03500 -21.05300 1.000 20.24681 16 THR B O 1
ATOM 3262 N N . PRO B 1 17 ? 1.04500 23.20000 -19.03800 1.000 19.55495 17 PRO B N 1
ATOM 3263 C CA . PRO B 1 17 ? 0.54300 21.87900 -19.40000 1.000 19.07667 17 PRO B CA 1
ATOM 3264 C C . PRO B 1 17 ? -0.97000 21.84100 -19.48200 1.000 20.72830 17 PRO B C 1
ATOM 3265 O O . PRO B 1 17 ? -1.66200 22.59300 -18.82600 1.000 20.52777 17 PRO B O 1
ATOM 3269 N N . ARG B 1 18 ? -1.49300 20.92000 -20.22900 1.000 21.49755 18 ARG B N 1
ATOM 3270 C CA . ARG B 1 18 ? -2.89400 20.83600 -20.31400 1.000 24.80044 18 ARG B CA 1
ATOM 3271 C C . ARG B 1 18 ? -3.56900 20.32000 -19.05100 1.000 25.64759 18 ARG B C 1
ATOM 3272 O O . ARG B 1 18 ? -4.74600 20.44100 -18.91000 1.000 23.28258 18 ARG B O 1
ATOM 3280 N N . GLY B 1 19 ? -2.82300 19.71500 -18.15700 1.000 22.03557 19 GLY B N 1
ATOM 3281 C CA . GLY B 1 19 ? -3.45600 19.07400 -17.01400 1.000 24.15431 19 GLY B CA 1
ATOM 3282 C C . GLY B 1 19 ? -4.08600 20.03100 -16.03600 1.000 22.33503 19 GLY B C 1
ATOM 3283 O O . GLY B 1 19 ? -4.93300 19.61100 -15.24200 1.000 24.67467 19 GLY B O 1
ATOM 3284 N N . VAL B 1 20 ? -3.69900 21.31300 -16.05700 1.000 21.85427 20 VAL B N 1
ATOM 3285 C CA . VAL B 1 20 ? -4.40400 22.30900 -15.25500 1.000 24.31026 20 VAL B CA 1
ATOM 3286 C C . VAL B 1 20 ? -5.60200 22.78200 -16.08000 1.000 24.05261 20 VAL B C 1
ATOM 3287 O O . VAL B 1 20 ? -5.45000 23.53800 -17.04500 1.000 26.07454 20 VAL B O 1
ATOM 3291 N N . GLY B 1 21 ? -6.78400 22.34100 -15.69300 1.000 27.69677 21 GLY B N 1
ATOM 3292 C CA . GLY B 1 21 ? -7.96300 22.75600 -16.39200 1.000 31.73049 21 GLY B CA 1
ATOM 3293 C C . GLY B 1 21 ? -8.19700 24.20200 -16.03600 1.000 32.56054 21 GLY B C 1
ATOM 3294 O O . GLY B 1 21 ? -7.80800 24.66000 -14.95000 1.000 34.22901 21 GLY B O 1
ATOM 3295 N N . VAL B 1 22 ? -8.72200 24.96200 -16.97400 1.000 25.99712 22 VAL B N 1
ATOM 3296 C CA . VAL B 1 22 ? -9.01700 26.37300 -16.67800 1.000 25.41030 22 VAL B CA 1
ATOM 3297 C C . VAL B 1 22 ? -10.43000 26.64000 -17.16500 1.000 22.11155 22 VAL B C 1
ATOM 3298 O O . VAL B 1 22 ? -10.75900 26.30600 -18.31100 1.000 22.73457 22 VAL B O 1
ATOM 3302 N N . MET B 1 23 ? -11.28500 27.17700 -16.29800 1.000 22.50884 23 MET B N 1
ATOM 3303 C CA . MET B 1 23 ? -12.69400 27.31200 -16.65500 1.000 28.30308 23 MET B CA 1
ATOM 3304 C C . MET B 1 23 ? -12.95600 28.54200 -17.53300 1.000 24.91580 23 MET B C 1
ATOM 3305 O O . MET B 1 23 ? -13.49200 28.42700 -18.64100 1.000 25.90727 23 MET B O 1
ATOM 3310 N N . CYS B 1 24 ? -12.63100 29.72600 -17.04100 1.000 22.88012 24 CYS B N 1
ATOM 3311 C CA . CYS B 1 24 ? -12.93500 30.93500 -17.80600 1.000 25.15371 24 CYS B CA 1
ATOM 3312 C C . CYS B 1 24 ? -11.95100 31.15500 -18.96200 1.000 28.13225 24 CYS B C 1
ATOM 3313 O O . CYS B 1 24 ? -10.73200 31.02000 -18.79700 1.000 23.93854 24 CYS B O 1
ATOM 3316 N N . GLN B 1 25 ? -12.50300 31.63600 -20.08600 1.000 29.85847 25 GLN B N 1
ATOM 3317 C CA . GLN B 1 25 ? -11.71800 31.93100 -21.28600 1.000 27.66475 25 GLN B CA 1
ATOM 3318 C C . GLN B 1 25 ? -11.12300 33.32900 -21.27100 1.000 31.09111 25 GLN B C 1
ATOM 3319 O O . GLN B 1 25 ? -10.21500 33.60400 -22.07400 1.000 30.85998 25 GLN B O 1
ATOM 3325 N N . TRP B 1 26 ? -11.61700 34.19300 -20.37700 1.000 27.45891 26 TRP B N 1
ATOM 3326 C CA . TRP B 1 26 ? -11.15400 35.54700 -20.11400 1.000 23.83131 26 TRP B CA 1
ATOM 3327 C C . TRP B 1 26 ? -10.23600 35.59000 -18.89500 1.000 21.35116 26 TRP B C 1
ATOM 3328 O O . TRP B 1 26 ? -10.23000 34.68600 -18.06000 1.000 20.50473 26 TRP B O 1
ATOM 3339 N N . TYR B 1 27 ? -9.42900 36.64400 -18.81700 1.000 24.33628 27 TYR B N 1
ATOM 3340 C CA . TYR B 1 27 ? -8.38000 36.74300 -17.80000 1.000 24.15458 27 TYR B CA 1
ATOM 3341 C C . TYR B 1 27 ? -8.72400 37.83700 -16.77600 1.000 21.69669 27 TYR B C 1
ATOM 3342 O O . TYR B 1 27 ? -9.23500 38.89000 -17.14000 1.000 23.84127 27 TYR B O 1
ATOM 3351 N N . ALA B 1 28 ? -8.40700 37.61200 -15.50800 1.000 20.82790 28 ALA B N 1
ATOM 3352 C CA . ALA B 1 28 ? -8.71400 38.61800 -14.48900 1.000 18.80387 28 ALA B CA 1
ATOM 3353 C C . ALA B 1 28 ? -7.70100 39.74800 -14.56700 1.000 21.40512 28 ALA B C 1
ATOM 3354 O O . ALA B 1 28 ? -6.48400 39.50900 -14.67800 1.000 23.83210 28 ALA B O 1
ATOM 3356 N N . GLU B 1 29 ? -8.20400 40.98100 -14.48500 1.000 18.78414 29 GLU B N 1
ATOM 3357 C CA . GLU B 1 29 ? -7.35900 42.17800 -14.40200 1.000 22.29046 29 GLU B CA 1
ATOM 3358 C C . GLU B 1 29 ? -7.47200 42.88800 -13.05700 1.000 20.95801 29 GLU B C 1
ATOM 3359 O O . GLU B 1 29 ? -6.48900 43.45100 -12.57400 1.000 17.80825 29 GLU B O 1
ATOM 3365 N N . LYS B 1 30 ? -8.62600 42.82100 -12.42500 1.000 18.03679 30 LYS B N 1
ATOM 3366 C CA . LYS B 1 30 ? -8.81300 43.50100 -11.13900 1.000 19.52449 30 LYS B CA 1
ATOM 3367 C C . LYS B 1 30 ? -10.02000 42.84800 -10.48600 1.000 18.39010 30 LYS B C 1
ATOM 3368 O O . LYS B 1 30 ? -10.91300 42.39400 -11.19000 1.000 18.85332 30 LYS B O 1
ATOM 3374 N N . ALA B 1 31 ? -10.04500 42.79000 -9.15000 1.000 18.26816 31 ALA B N 1
ATOM 3375 C CA . ALA B 1 31 ? -11.23400 42.30500 -8.45800 1.000 19.25462 31 ALA B CA 1
ATOM 3376 C C . ALA B 1 31 ? -11.37600 43.05300 -7.13700 1.000 19.27613 31 ALA B C 1
ATOM 3377 O O . ALA B 1 31 ? -10.37700 43.38000 -6.50000 1.000 17.94274 31 ALA B O 1
ATOM 3379 N N . GLU B 1 32 ? -12.62600 43.25200 -6.68800 1.000 15.27332 32 GLU B N 1
ATOM 3380 C CA . GLU B 1 32 ? -12.83300 43.90000 -5.38400 1.000 16.26967 32 GLU B CA 1
ATOM 3381 C C . GLU B 1 32 ? -14.20900 43.47600 -4.85700 1.000 17.93249 32 GLU B C 1
ATOM 3382 O O . GLU B 1 32 ? -15.22000 43.60800 -5.57700 1.000 17.22184 32 GLU B O 1
ATOM 3388 N N . ASN B 1 33 ? -14.24700 43.01600 -3.59300 1.000 17.39022 33 ASN B N 1
ATOM 3389 C CA . ASN B 1 33 ? -15.44600 42.50500 -2.94500 1.000 16.24891 33 ASN B CA 1
ATOM 3390 C C . ASN B 1 33 ? -15.98100 41.37100 -3.79500 1.000 17.52850 33 ASN B C 1
ATOM 3391 O O . ASN B 1 33 ? -15.38600 40.28600 -3.80800 1.000 16.36314 33 ASN B O 1
ATOM 3396 N N . ALA B 1 34 ? -17.10800 41.57900 -4.50200 1.000 17.50440 34 ALA B N 1
ATOM 3397 C CA . ALA B 1 34 ? -17.68100 40.48700 -5.31100 1.000 20.02107 34 ALA B CA 1
ATOM 3398 C C . ALA B 1 34 ? -17.74600 40.87700 -6.79200 1.000 21.07150 34 ALA B C 1
ATOM 3399 O O . ALA B 1 34 ? -18.58800 40.35800 -7.53300 1.000 20.77154 34 ALA B O 1
ATOM 3401 N N . THR B 1 35 ? -16.87300 41.78600 -7.24500 1.000 18.39346 35 THR B N 1
ATOM 3402 C CA . THR B 1 35 ? -16.81100 42.19500 -8.64900 1.000 18.29112 35 THR B CA 1
ATOM 3403 C C . THR B 1 35 ? -15.46900 41.80200 -9.23800 1.000 19.33184 35 THR B C 1
ATOM 3404 O O . THR B 1 35 ? -14.42500 42.06000 -8.62800 1.000 19.21100 35 THR B O 1
ATOM 3408 N N . ILE B 1 36 ? -15.47700 41.24800 -10.45700 1.000 18.71314 36 ILE B N 1
ATOM 3409 C CA . ILE B 1 36 ? -14.24200 40.90900 -11.15600 1.000 18.38761 36 ILE B CA 1
ATOM 3410 C C . ILE B 1 36 ? -14.30800 41.55500 -12.52900 1.000 18.90371 36 ILE B C 1
ATOM 3411 O O . ILE B 1 36 ? -15.36200 41.51000 -13.19000 1.000 22.36492 36 ILE B O 1
ATOM 3416 N N . TRP B 1 37 ? -13.20600 42.20500 -12.93200 1.000 19.07291 37 TRP B N 1
ATOM 3417 C CA . TRP B 1 37 ? -13.07400 42.82800 -14.24100 1.000 20.97502 37 TRP B CA 1
ATOM 3418 C C . TRP B 1 37 ? -12.08100 42.05200 -15.09100 1.000 20.22241 37 TRP B C 1
ATOM 3419 O O . TRP B 1 37 ? -11.01400 41.64700 -14.59600 1.000 23.58863 37 TRP B O 1
ATOM 3430 N N . ASP B 1 38 ? -12.39500 41.88600 -16.36700 1.000 24.25484 38 ASP B N 1
ATOM 3431 C CA . ASP B 1 38 ? -11.40400 41.34700 -17.28700 1.000 25.23607 38 ASP B CA 1
ATOM 3432 C C . ASP B 1 38 ? -10.56200 42.46900 -17.89100 1.000 32.28012 38 ASP B C 1
ATOM 3433 O O . ASP B 1 38 ? -10.66300 43.64200 -17.52300 1.000 30.42267 38 ASP B O 1
ATOM 3438 N N . LYS B 1 39 ? -9.72000 42.10200 -18.84600 1.000 41.94310 39 LYS B N 1
ATOM 3439 C CA . LYS B 1 39 ? -8.81600 43.05200 -19.47100 1.000 47.63174 39 LYS B CA 1
ATOM 3440 C C . LYS B 1 39 ? -9.59100 44.15000 -20.21100 1.000 50.89067 39 LYS B C 1
ATOM 3441 O O . LYS B 1 39 ? -9.15600 45.30800 -20.24200 1.000 52.34721 39 LYS B O 1
ATOM 3447 N N . GLU B 1 40 ? -10.77000 43.82200 -20.73700 1.000 49.65874 40 GLU B N 1
ATOM 3448 C CA . GLU B 1 40 ? -11.53600 44.78600 -21.52500 1.000 48.38334 40 GLU B CA 1
ATOM 3449 C C . GLU B 1 40 ? -12.37000 45.72900 -20.66900 1.000 43.13066 40 GLU B C 1
ATOM 3450 O O . GLU B 1 40 ? -12.97200 46.65600 -21.20400 1.000 46.33543 40 GLU B O 1
ATOM 3456 N N . GLY B 1 41 ? -12.42100 45.52700 -19.36600 1.000 34.88595 41 GLY B N 1
ATOM 3457 C CA . GLY B 1 41 ? -13.37400 46.19500 -18.50800 1.000 33.08438 41 GLY B CA 1
ATOM 3458 C C . GLY B 1 41 ? -14.73300 45.52100 -18.38800 1.000 32.48442 41 GLY B C 1
ATOM 3459 O O . GLY B 1 41 ? -15.63100 46.08500 -17.73900 1.000 28.98561 41 GLY B O 1
ATOM 3460 N N . ASN B 1 42 ? -14.94300 44.36100 -19.00600 1.000 28.59384 42 ASN B N 1
ATOM 3461 C CA . ASN B 1 42 ? -16.16800 43.63200 -18.71000 1.000 27.31574 42 ASN B CA 1
ATOM 3462 C C . ASN B 1 42 ? -16.19300 43.26400 -17.22600 1.000 26.21203 42 ASN B C 1
ATOM 3463 O O . ASN B 1 42 ? -15.17700 42.86900 -16.66100 1.000 25.14058 42 ASN B O 1
ATOM 3468 N N . GLN B 1 43 ? -17.35600 43.45600 -16.58800 1.000 26.08082 43 GLN B N 1
ATOM 3469 C CA . GLN B 1 43 ? -17.56000 43.17100 -15.16300 1.000 24.98603 43 GLN B CA 1
ATOM 3470 C C . GLN B 1 43 ? -18.31700 41.87200 -14.94500 1.000 26.98462 43 GLN B C 1
ATOM 3471 O O . GLN B 1 43 ? -19.29800 41.57200 -15.65000 1.000 30.35916 43 GLN B O 1
ATOM 3477 N N . PHE B 1 44 ? -17.92900 41.15500 -13.89800 1.000 22.29953 44 PHE B N 1
ATOM 3478 C CA . PHE B 1 44 ? -18.56400 39.89800 -13.53200 1.000 24.93009 44 PHE B CA 1
ATOM 3479 C C . PHE B 1 44 ? -18.93000 39.95900 -12.06300 1.000 28.63922 44 PHE B C 1
ATOM 3480 O O . PHE B 1 44 ? -18.10300 40.36100 -11.22600 1.000 26.77401 44 PHE B O 1
ATOM 3488 N N . ILE B 1 45 ? -20.16500 39.58000 -11.76200 1.000 21.73188 45 ILE B N 1
ATOM 3489 C CA . ILE B 1 45 ? -20.55000 39.33900 -10.38100 1.000 20.40218 45 ILE B CA 1
ATOM 3490 C C . ILE B 1 45 ? -20.01700 37.96600 -9.97400 1.000 20.03969 45 ILE B C 1
ATOM 3491 O O . ILE B 1 45 ? -20.19400 36.97700 -10.68900 1.000 20.26053 45 ILE B O 1
ATOM 3496 N N . ASP B 1 46 ? -19.40900 37.89000 -8.81400 1.000 18.55259 46 ASP B N 1
ATOM 3497 C CA . ASP B 1 46 ? -18.62200 36.71200 -8.42700 1.000 19.98442 46 ASP B CA 1
ATOM 3498 C C . ASP B 1 46 ? -19.46000 35.83600 -7.51200 1.000 20.20713 46 ASP B C 1
ATOM 3499 O O . ASP B 1 46 ? -19.58200 36.13300 -6.32500 1.000 21.60861 46 ASP B O 1
ATOM 3504 N N . PHE B 1 47 ? -19.99500 34.72000 -8.02200 1.000 19.67636 47 PHE B N 1
ATOM 3505 C CA . PHE B 1 47 ? -20.59000 33.72700 -7.13200 1.000 18.90286 47 PHE B CA 1
ATOM 3506 C C . PHE B 1 47 ? -19.65700 32.51700 -6.90600 1.000 20.61970 47 PHE B C 1
ATOM 3507 O O . PHE B 1 47 ? -20.10000 31.49100 -6.36400 1.000 23.68327 47 PHE B O 1
ATOM 3515 N N . ALA B 1 48 ? -18.36900 32.63500 -7.28100 1.000 18.77175 48 ALA B N 1
ATOM 3516 C CA . ALA B 1 48 ? -17.33400 31.64500 -7.04700 1.000 19.22575 48 ALA B CA 1
ATOM 3517 C C . ALA B 1 48 ? -16.47200 31.91500 -5.81900 1.000 18.98103 48 ALA B C 1
ATOM 3518 O O . ALA B 1 48 ? -16.10900 30.95700 -5.13700 1.000 24.56576 48 ALA B O 1
ATOM 3520 N N . GLY B 1 49 ? -16.07100 33.15500 -5.55800 1.000 19.12093 49 GLY B N 1
ATOM 3521 C CA . GLY B 1 49 ? -15.27400 33.41400 -4.38500 1.000 17.95723 49 GLY B CA 1
ATOM 3522 C C . GLY B 1 49 ? -13.92000 32.75200 -4.46900 1.000 17.51194 49 GLY B C 1
ATOM 3523 O O . GLY B 1 49 ? -13.33700 32.41500 -3.42700 1.000 20.97977 49 GLY B O 1
ATOM 3524 N N . GLY B 1 50 ? -13.40600 32.54700 -5.68300 1.000 13.70721 50 GLY B N 1
ATOM 3525 C CA . GLY B 1 50 ? -12.15900 31.78700 -5.82800 1.000 18.34261 50 GLY B CA 1
ATOM 3526 C C . GLY B 1 50 ? -12.25700 30.38400 -5.26400 1.000 20.28795 50 GLY B C 1
ATOM 3527 O O . GLY B 1 50 ? -11.24800 29.84000 -4.78600 1.000 18.29003 50 GLY B O 1
ATOM 3528 N N . ILE B 1 51 ? -13.44600 29.78600 -5.31900 1.000 18.48566 51 ILE B N 1
ATOM 3529 C CA . ILE B 1 51 ? -13.81400 28.49600 -4.71300 1.000 16.08125 51 ILE B CA 1
ATOM 3530 C C . ILE B 1 51 ? -13.73200 28.59800 -3.18600 1.000 15.20562 51 ILE B C 1
ATOM 3531 O O . ILE B 1 51 ? -12.90200 27.91100 -2.55000 1.000 14.66330 51 ILE B O 1
ATOM 3536 N N . ALA B 1 52 ? -14.58100 29.45400 -2.60900 1.000 16.60110 52 ALA B N 1
ATOM 3537 C CA . ALA B 1 52 ? -14.86800 29.52100 -1.15800 1.000 17.31665 52 ALA B CA 1
ATOM 3538 C C . ALA B 1 52 ? -13.70000 30.08500 -0.35600 1.000 17.96832 52 ALA B C 1
ATOM 3539 O O . ALA B 1 52 ? -13.66900 29.95400 0.87800 1.000 18.78822 52 ALA B O 1
ATOM 3541 N N . VAL B 1 53 ? -12.78100 30.77900 -1.04500 1.000 13.91540 53 VAL B N 1
ATOM 3542 C CA . VAL B 1 53 ? -11.62300 31.42200 -0.41900 1.000 12.99618 53 VAL B CA 1
ATOM 3543 C C . VAL B 1 53 ? -11.90400 32.83400 0.02900 1.000 16.62214 53 VAL B C 1
ATOM 3544 O O . VAL B 1 53 ? -11.12800 33.39200 0.84700 1.000 15.70449 53 VAL B O 1
ATOM 3548 N N . LEU B 1 54 ? -12.95700 33.46800 -0.52800 1.000 18.14339 54 LEU B N 1
ATOM 3549 C CA . LEU B 1 54 ? -13.10500 34.91600 -0.29200 1.000 17.22064 54 LEU B CA 1
ATOM 3550 C C . LEU B 1 54 ? -14.44700 35.17700 0.34200 1.000 16.85113 54 LEU B C 1
ATOM 3551 O O . LEU B 1 54 ? -15.23700 36.00400 -0.14200 1.000 18.44473 54 LEU B O 1
ATOM 3556 N N . ASN B 1 55 ? -14.70100 34.53900 1.48400 1.000 17.09755 55 ASN B N 1
ATOM 3557 C CA . ASN B 1 55 ? -15.91400 34.86100 2.24000 1.000 16.14385 55 ASN B CA 1
ATOM 3558 C C . ASN B 1 55 ? -15.93600 36.31500 2.66700 1.000 14.82025 55 ASN B C 1
ATOM 3559 O O . ASN B 1 55 ? -17.03000 36.90200 2.79600 1.000 16.62383 55 ASN B O 1
ATOM 3564 N N . THR B 1 56 ? -14.74600 36.93400 2.85100 1.000 16.04053 56 THR B N 1
ATOM 3565 C CA . THR B 1 56 ? -14.67100 38.37000 3.13700 1.000 18.85463 56 THR B CA 1
ATOM 3566 C C . THR B 1 56 ? -14.50000 39.22300 1.86700 1.000 17.71417 56 THR B C 1
ATOM 3567 O O . THR B 1 56 ? -14.33200 40.44900 1.96900 1.000 16.82948 56 THR B O 1
ATOM 3571 N N . GLY B 1 57 ? -14.57100 38.62300 0.68000 1.000 17.21557 57 GLY B N 1
ATOM 3572 C CA . GLY B 1 57 ? -14.50000 39.40200 -0.54700 1.000 19.03068 57 GLY B CA 1
ATOM 3573 C C . GLY B 1 57 ? -13.07400 39.55200 -1.07800 1.000 20.78232 57 GLY B C 1
ATOM 3574 O O . GLY B 1 57 ? -12.08000 39.46300 -0.34400 1.000 19.52514 57 GLY B O 1
ATOM 3575 N N . HIS B 1 58 ? -12.97700 39.79600 -2.38800 1.000 17.01446 58 HIS B N 1
ATOM 3576 C CA . HIS B 1 58 ? -11.69200 40.16700 -2.97500 1.000 15.05315 58 HIS B CA 1
ATOM 3577 C C . HIS B 1 58 ? -11.21300 41.44600 -2.32800 1.000 16.21689 58 HIS B C 1
ATOM 3578 O O . HIS B 1 58 ? -11.90900 42.48100 -2.35400 1.000 19.69153 58 HIS B O 1
ATOM 3585 N N . ARG B 1 59 ? -9.98400 41.42700 -1.85800 1.000 15.45631 59 ARG B N 1
ATOM 3586 C CA . ARG B 1 59 ? -9.33700 42.68500 -1.41000 1.000 14.19278 59 ARG B CA 1
ATOM 3587 C C . ARG B 1 59 ? -10.19700 43.39500 -0.37400 1.000 19.27813 59 ARG B C 1
ATOM 3588 O O . ARG B 1 59 ? -10.37200 44.60900 -0.40500 1.000 19.81145 59 ARG B O 1
ATOM 3596 N N . HIS B 1 60 ? -10.70700 42.64100 0.59900 1.000 18.66853 60 HIS B N 1
ATOM 3597 C CA . HIS B 1 60 ? -11.39400 43.27900 1.72400 1.000 17.83362 60 HIS B CA 1
ATOM 3598 C C . HIS B 1 60 ? -10.50300 44.37800 2.30500 1.000 20.22289 60 HIS B C 1
ATOM 3599 O O . HIS B 1 60 ? -9.30500 44.15600 2.48300 1.000 19.69003 60 HIS B O 1
ATOM 3606 N N . PRO B 1 61 ? -11.01800 45.58300 2.53800 1.000 20.21396 61 PRO B N 1
ATOM 3607 C CA . PRO B 1 61 ? -10.10300 46.68800 2.90400 1.000 21.00255 61 PRO B CA 1
ATOM 3608 C C . PRO B 1 61 ? -9.30800 46.43600 4.16300 1.000 21.32252 61 PRO B C 1
ATOM 3609 O O . PRO B 1 61 ? -8.14600 46.83900 4.22500 1.000 24.76445 61 PRO B O 1
ATOM 3613 N N . LYS B 1 62 ? -9.86500 45.76700 5.15700 1.000 21.97935 62 LYS B N 1
ATOM 3614 C CA . LYS B 1 62 ? -9.09600 45.57600 6.38500 1.000 23.94965 62 LYS B CA 1
ATOM 3615 C C . LYS B 1 62 ? -8.07000 44.45700 6.25200 1.000 21.03861 62 LYS B C 1
ATOM 3616 O O . LYS B 1 62 ? -7.02100 44.48200 6.91200 1.000 21.19119 62 LYS B O 1
ATOM 3622 N N . VAL B 1 63 ? -8.36100 43.47300 5.41300 1.000 17.12041 63 VAL B N 1
ATOM 3623 C CA . VAL B 1 63 ? -7.39000 42.45200 5.07700 1.000 18.39465 63 VAL B CA 1
ATOM 3624 C C . VAL B 1 63 ? -6.22300 43.05700 4.33600 1.000 16.70156 63 VAL B C 1
ATOM 3625 O O . VAL B 1 63 ? -5.04300 42.76900 4.62200 1.000 16.59295 63 VAL B O 1
ATOM 3629 N N . ILE B 1 64 ? -6.51300 43.89700 3.35000 1.000 17.41703 64 ILE B N 1
ATOM 3630 C CA . ILE B 1 64 ? -5.40600 44.49500 2.61400 1.000 17.49947 64 ILE B CA 1
ATOM 3631 C C . ILE B 1 64 ? -4.61900 45.45000 3.50800 1.000 16.93460 64 ILE B C 1
ATOM 3632 O O . ILE B 1 64 ? -3.38700 45.51500 3.41600 1.000 17.62316 64 ILE B O 1
ATOM 3637 N N . ALA B 1 65 ? -5.29500 46.18300 4.40600 1.000 18.40860 65 ALA B N 1
ATOM 3638 C CA . ALA B 1 65 ? -4.53500 47.04500 5.32100 1.000 19.35240 65 ALA B CA 1
ATOM 3639 C C . ALA B 1 65 ? -3.58300 46.23700 6.20300 1.000 19.62782 65 ALA B C 1
ATOM 3640 O O . ALA B 1 65 ? -2.45600 46.67600 6.48600 1.000 21.03195 65 ALA B O 1
ATOM 3642 N N . ALA B 1 66 ? -4.00700 45.05500 6.62200 1.000 15.93896 66 ALA B N 1
ATOM 3643 C CA . ALA B 1 66 ? -3.22300 44.21700 7.51600 1.000 18.52515 66 ALA B CA 1
ATOM 3644 C C . ALA B 1 66 ? -2.01500 43.69200 6.79300 1.000 18.77022 66 ALA B C 1
ATOM 3645 O O . ALA B 1 66 ? -0.91200 43.64400 7.36100 1.000 16.80159 66 ALA B O 1
ATOM 3647 N N . VAL B 1 67 ? -2.21200 43.29700 5.53800 1.000 16.59167 67 VAL B N 1
ATOM 3648 C CA . VAL B 1 67 ? -1.11700 42.79400 4.72800 1.000 15.26068 67 VAL B CA 1
ATOM 3649 C C . VAL B 1 67 ? -0.17500 43.92900 4.39300 1.000 17.23380 67 VAL B C 1
ATOM 3650 O O . VAL B 1 67 ? 1.04600 43.76600 4.45900 1.000 16.27076 67 VAL B O 1
ATOM 3654 N N . THR B 1 68 ? -0.72700 45.08700 4.03500 1.000 19.04203 68 THR B N 1
ATOM 3655 C CA . THR B 1 68 ? 0.09800 46.24600 3.73900 1.000 16.63734 68 THR B CA 1
ATOM 3656 C C . THR B 1 68 ? 0.99600 46.57100 4.92000 1.000 19.41426 68 THR B C 1
ATOM 3657 O O . THR B 1 68 ? 2.17800 46.88500 4.74500 1.000 20.27479 68 THR B O 1
ATOM 3661 N N . GLU B 1 69 ? 0.44600 46.50400 6.13500 1.000 18.49069 69 GLU B N 1
ATOM 3662 C CA . GLU B 1 69 ? 1.23900 46.82100 7.32000 1.000 19.66641 69 GLU B CA 1
ATOM 3663 C C . GLU B 1 69 ? 2.30700 45.74900 7.54900 1.000 18.95203 69 GLU B C 1
ATOM 3664 O O . GLU B 1 69 ? 3.46200 46.07800 7.86600 1.000 21.64027 69 GLU B O 1
ATOM 3670 N N . GLN B 1 70 ? 1.96600 44.47600 7.30700 1.000 18.18771 70 GLN B N 1
ATOM 3671 C CA . GLN B 1 70 ? 2.95900 43.41600 7.48600 1.000 16.66632 70 GLN B CA 1
ATOM 3672 C C . GLN B 1 70 ? 4.08800 43.50700 6.46100 1.000 17.33615 70 GLN B C 1
ATOM 3673 O O . GLN B 1 70 ? 5.24400 43.14000 6.76000 1.000 18.47356 70 GLN B O 1
ATOM 3679 N N . LEU B 1 71 ? 3.79800 43.97800 5.24800 1.000 15.75796 71 LEU B N 1
ATOM 3680 C CA . LEU B 1 71 ? 4.84900 44.16500 4.24700 1.000 17.22541 71 LEU B CA 1
ATOM 3681 C C . LEU B 1 71 ? 5.90400 45.17300 4.67900 1.000 19.08903 71 LEU B C 1
ATOM 3682 O O . LEU B 1 71 ? 6.97500 45.20400 4.05500 1.000 19.31357 71 LEU B O 1
ATOM 3687 N N . THR B 1 72 ? 5.60900 46.06400 5.65200 1.000 18.86259 72 THR B N 1
ATOM 3688 C CA . THR B 1 72 ? 6.64300 46.97900 6.18900 1.000 19.02439 72 THR B CA 1
ATOM 3689 C C . THR B 1 72 ? 7.52900 46.30900 7.22200 1.000 20.55211 72 THR B C 1
ATOM 3690 O O . THR B 1 72 ? 8.49400 46.93500 7.67900 1.000 19.15822 72 THR B O 1
ATOM 3694 N N . LYS B 1 73 ? 7.23000 45.06300 7.60400 1.000 17.37727 73 LYS B N 1
ATOM 3695 C CA . LYS B 1 73 ? 7.89600 44.39400 8.72300 1.000 18.43713 73 LYS B CA 1
ATOM 3696 C C . LYS B 1 73 ? 8.72200 43.22000 8.22700 1.000 19.56826 73 LYS B C 1
ATOM 3697 O O . LYS B 1 73 ? 9.96500 43.30800 8.20500 1.000 20.35126 73 LYS B O 1
ATOM 3703 N N . PHE B 1 74 ? 8.06300 42.14600 7.79800 1.000 16.55216 74 PHE B N 1
ATOM 3704 C CA . PHE B 1 74 ? 8.74400 41.02000 7.16800 1.000 16.42616 74 PHE B CA 1
ATOM 3705 C C . PHE B 1 74 ? 7.69200 40.12500 6.49900 1.000 16.89512 74 PHE B C 1
ATOM 3706 O O . PHE B 1 74 ? 6.52500 40.13700 6.87200 1.000 18.02803 74 PHE B O 1
ATOM 3714 N N . THR B 1 75 ? 8.09100 39.42100 5.45400 1.000 13.20304 75 THR B N 1
ATOM 3715 C CA . THR B 1 75 ? 7.16000 38.55400 4.78600 1.000 13.42305 75 THR B CA 1
ATOM 3716 C C . THR B 1 75 ? 7.45300 37.06600 5.02700 1.000 16.02911 75 THR B C 1
ATOM 3717 O O . THR B 1 75 ? 6.58400 36.24900 4.74300 1.000 14.68435 75 THR B O 1
ATOM 3721 N N . HIS B 1 76 ? 8.65100 36.71100 5.47400 1.000 16.82522 76 HIS B N 1
ATOM 3722 C CA . HIS B 1 76 ? 9.05100 35.30200 5.61300 1.000 17.01962 76 HIS B CA 1
ATOM 3723 C C . HIS B 1 76 ? 10.27600 35.22600 6.51400 1.000 14.91694 76 HIS B C 1
ATOM 3724 O O . HIS B 1 76 ? 11.30500 35.85100 6.22000 1.000 16.89865 76 HIS B O 1
ATOM 3731 N N . THR B 1 77 ? 10.20000 34.40300 7.56800 1.000 16.71156 77 THR B N 1
ATOM 3732 C CA . THR B 1 77 ? 11.38400 34.06000 8.37700 1.000 17.66405 77 THR B CA 1
ATOM 3733 C C . THR B 1 77 ? 11.63400 32.56400 8.46600 1.000 19.12759 77 THR B C 1
ATOM 3734 O O . THR B 1 77 ? 12.74400 32.14900 8.88600 1.000 18.32182 77 THR B O 1
ATOM 3738 N N . ALA B 1 78 ? 10.62700 31.77200 8.09100 1.000 15.95632 78 ALA B N 1
ATOM 3739 C CA . ALA B 1 78 ? 10.46500 30.36000 8.37800 1.000 18.91076 78 ALA B CA 1
ATOM 3740 C C . ALA B 1 78 ? 10.19300 30.25500 9.86100 1.000 19.47005 78 ALA B C 1
ATOM 3741 O O . ALA B 1 78 ? 11.11100 30.42400 10.67800 1.000 17.83713 78 ALA B O 1
ATOM 3743 N N . TYR B 1 79 ? 8.92800 30.01200 10.20800 1.000 18.34216 79 TYR B N 1
ATOM 3744 C CA . TYR B 1 79 ? 8.58200 30.00500 11.62100 1.000 17.83368 79 TYR B CA 1
ATOM 3745 C C . TYR B 1 79 ? 9.47100 29.05300 12.42500 1.000 16.87630 79 TYR B C 1
ATOM 3746 O O . TYR B 1 79 ? 9.81100 29.33600 13.57500 1.000 18.78598 79 TYR B O 1
ATOM 3755 N N . GLN B 1 80 ? 9.82000 27.87800 11.86600 1.000 17.10515 80 GLN B N 1
ATOM 3756 C CA . GLN B 1 80 ? 10.62500 26.96400 12.66700 1.000 23.31306 80 GLN B CA 1
ATOM 3757 C C . GLN B 1 80 ? 12.05700 27.43700 12.86300 1.000 21.99325 80 GLN B C 1
ATOM 3758 O O . GLN B 1 80 ? 12.76600 26.88200 13.72700 1.000 21.90747 80 GLN B O 1
ATOM 3764 N N . VAL B 1 81 ? 12.47800 28.44700 12.12200 1.000 19.92004 81 VAL B N 1
ATOM 3765 C CA . VAL B 1 81 ? 13.76200 29.05100 12.39900 1.000 20.41659 81 VAL B CA 1
ATOM 3766 C C . VAL B 1 81 ? 13.55000 30.19700 13.37500 1.000 20.53027 81 VAL B C 1
ATOM 3767 O O . VAL B 1 81 ? 14.10200 30.19000 14.48800 1.000 20.66195 81 VAL B O 1
ATOM 3771 N N . THR B 1 82 ? 12.80900 31.22100 12.93400 1.000 20.32341 82 THR B N 1
ATOM 3772 C CA . THR B 1 82 ? 12.53300 32.36500 13.77800 1.000 18.02559 82 THR B CA 1
ATOM 3773 C C . THR B 1 82 ? 11.02800 32.57500 13.88800 1.000 20.81644 82 THR B C 1
ATOM 3774 O O . THR B 1 82 ? 10.36000 32.89300 12.88800 1.000 18.67391 82 THR B O 1
ATOM 3778 N N . PRO B 1 83 ? 10.47100 32.48500 15.06700 1.000 19.10506 83 PRO B N 1
ATOM 3779 C CA . PRO B 1 83 ? 9.02900 32.57400 15.20000 1.000 17.99100 83 PRO B CA 1
ATOM 3780 C C . PRO B 1 83 ? 8.61000 34.03700 15.26400 1.000 17.16479 83 PRO B C 1
ATOM 3781 O O . PRO B 1 83 ? 9.44200 34.95200 15.34200 1.000 20.63606 83 PRO B O 1
ATOM 3785 N N . TYR B 1 84 ? 7.29800 34.23900 15.20200 1.000 17.09875 84 TYR B N 1
ATOM 3786 C CA . TYR B 1 84 ? 6.68900 35.56000 15.26300 1.000 19.19251 84 TYR B CA 1
ATOM 3787 C C . TYR B 1 84 ? 5.51000 35.48900 16.22600 1.000 22.87181 84 TYR B C 1
ATOM 3788 O O . TYR B 1 84 ? 4.90300 34.43100 16.39200 1.000 25.86552 84 TYR B O 1
ATOM 3797 N N . GLU B 1 85 ? 5.18500 36.60900 16.86000 1.000 16.46542 85 GLU B N 1
ATOM 3798 C CA . GLU B 1 85 ? 4.09500 36.63600 17.80600 1.000 15.03195 85 GLU B CA 1
ATOM 3799 C C . GLU B 1 85 ? 2.76000 36.45500 17.10500 1.000 18.20584 85 GLU B C 1
ATOM 3800 O O . GLU B 1 85 ? 1.86000 35.82500 17.66800 1.000 20.85506 85 GLU B O 1
ATOM 3806 N N . SER B 1 86 ? 2.60400 36.96100 15.87500 1.000 15.43982 86 SER B N 1
ATOM 3807 C CA . SER B 1 86 ? 1.27700 36.90700 15.26200 1.000 17.72932 86 SER B CA 1
ATOM 3808 C C . SER B 1 86 ? 0.81800 35.47500 15.03000 1.000 15.10212 86 SER B C 1
ATOM 3809 O O . SER B 1 86 ? -0.38700 35.20100 14.97200 1.000 16.92722 86 SER B O 1
ATOM 3812 N N . TYR B 1 87 ? 1.74200 34.56800 14.82500 1.000 13.57401 87 TYR B N 1
ATOM 3813 C CA . TYR B 1 87 ? 1.33300 33.17100 14.63800 1.000 16.85834 87 TYR B CA 1
ATOM 3814 C C . TYR B 1 87 ? 0.73600 32.61900 15.92800 1.000 15.08246 87 TYR B C 1
ATOM 3815 O O . TYR B 1 87 ? -0.32400 31.96200 15.92900 1.000 14.96800 87 TYR B O 1
ATOM 3824 N N . VAL B 1 88 ? 1.40300 32.89400 17.03300 1.000 13.74713 88 VAL B N 1
ATOM 3825 C CA . VAL B 1 88 ? 0.89700 32.45100 18.33100 1.000 17.42652 88 VAL B CA 1
ATOM 3826 C C . VAL B 1 88 ? -0.45100 33.11600 18.60900 1.000 20.14349 88 VAL B C 1
ATOM 3827 O O . VAL B 1 88 ? -1.38200 32.50400 19.12600 1.000 18.50743 88 VAL B O 1
ATOM 3831 N N . ALA B 1 89 ? -0.57400 34.39000 18.30500 1.000 15.45635 89 ALA B N 1
ATOM 3832 C CA . ALA B 1 89 ? -1.85700 35.01500 18.58400 1.000 16.06217 89 ALA B CA 1
ATOM 3833 C C . ALA B 1 89 ? -2.96700 34.38700 17.73800 1.000 16.89817 89 ALA B C 1
ATOM 3834 O O . ALA B 1 89 ? -4.12800 34.25700 18.18700 1.000 18.52167 89 ALA B O 1
ATOM 3836 N N . LEU B 1 90 ? -2.67500 34.07900 16.48300 1.000 14.88359 90 LEU B N 1
ATOM 3837 C CA . LEU B 1 90 ? -3.72000 33.49600 15.64000 1.000 15.92909 90 LEU B CA 1
ATOM 3838 C C . LEU B 1 90 ? -4.13000 32.14300 16.18900 1.000 17.43891 90 LEU B C 1
ATOM 3839 O O . LEU B 1 90 ? -5.31600 31.82600 16.22400 1.000 17.49157 90 LEU B O 1
ATOM 3844 N N . ALA B 1 91 ? -3.15500 31.34100 16.65600 1.000 13.62688 91 ALA B N 1
ATOM 3845 C CA . ALA B 1 91 ? -3.49500 30.07600 17.29500 1.000 16.02065 91 ALA B CA 1
ATOM 3846 C C . ALA B 1 91 ? -4.40200 30.30500 18.48100 1.000 17.61366 91 ALA B C 1
ATOM 3847 O O . ALA B 1 91 ? -5.38900 29.58100 18.68300 1.000 18.10421 91 ALA B O 1
ATOM 3849 N N . GLU B 1 92 ? -4.07200 31.30900 19.29600 1.000 17.81233 92 GLU B N 1
ATOM 3850 C CA . GLU B 1 92 ? -4.90100 31.61200 20.45800 1.000 18.69286 92 GLU B CA 1
ATOM 3851 C C . GLU B 1 92 ? -6.32300 31.95000 20.04400 1.000 19.17944 92 GLU B C 1
ATOM 3852 O O . GLU B 1 92 ? -7.30000 31.47100 20.64000 1.000 17.62217 92 GLU B O 1
ATOM 3858 N N . ARG B 1 93 ? -6.46300 32.75500 19.00000 1.000 15.94263 93 ARG B N 1
ATOM 3859 C CA . ARG B 1 93 ? -7.82100 33.14700 18.60600 1.000 20.86713 93 ARG B CA 1
ATOM 3860 C C . ARG B 1 93 ? -8.62500 31.97400 18.04700 1.000 20.01389 93 ARG B C 1
ATOM 3861 O O . ARG B 1 93 ? -9.85400 31.89300 18.24700 1.000 21.76603 93 ARG B O 1
ATOM 3869 N N . ILE B 1 94 ? -7.96100 31.10000 17.29300 1.000 14.99916 94 ILE B N 1
ATOM 3870 C CA . ILE B 1 94 ? -8.63700 29.90600 16.79800 1.000 16.39518 94 ILE B CA 1
ATOM 3871 C C . ILE B 1 94 ? -8.95000 28.96000 17.95600 1.000 19.26155 94 ILE B C 1
ATOM 3872 O O . ILE B 1 94 ? -10.05200 28.39400 18.02700 1.000 22.21961 94 ILE B O 1
ATOM 3877 N N . ASN B 1 95 ? -8.01800 28.78200 18.89400 1.000 17.99788 95 ASN B N 1
ATOM 3878 C CA . ASN B 1 95 ? -8.29900 27.87800 20.01900 1.000 20.61165 95 ASN B CA 1
ATOM 3879 C C . ASN B 1 95 ? -9.53800 28.33100 20.77500 1.000 23.52732 95 ASN B C 1
ATOM 3880 O O . ASN B 1 95 ? -10.36600 27.51400 21.20800 1.000 23.15112 95 ASN B O 1
ATOM 3885 N N . GLU B 1 96 ? -9.71900 29.64000 20.91500 1.000 21.05719 96 GLU B N 1
ATOM 3886 C CA . GLU B 1 96 ? -10.87300 30.11400 21.67300 1.000 22.92803 96 GLU B CA 1
ATOM 3887 C C . GLU B 1 96 ? -12.17700 29.83700 20.92800 1.000 21.45656 96 GLU B C 1
ATOM 3888 O O . GLU B 1 96 ? -13.23200 29.73300 21.54500 1.000 26.57397 96 GLU B O 1
ATOM 3894 N N . ARG B 1 97 ? -12.13400 29.80600 19.61900 1.000 21.46760 97 ARG B N 1
ATOM 3895 C CA . ARG B 1 97 ? -13.34100 29.77400 18.81200 1.000 22.03334 97 ARG B CA 1
ATOM 3896 C C . ARG B 1 97 ? -13.70700 28.40500 18.30400 1.000 22.98221 97 ARG B C 1
ATOM 3897 O O . ARG B 1 97 ? -14.88300 28.18900 17.99600 1.000 27.30309 97 ARG B O 1
ATOM 3905 N N . ALA B 1 98 ? -12.80900 27.50100 18.28900 1.000 23.34650 98 ALA B N 1
ATOM 3906 C CA . ALA B 1 98 ? -13.09000 26.20900 17.63100 1.000 21.96333 98 ALA B CA 1
ATOM 3907 C C . ALA B 1 98 ? -13.91400 25.30800 18.54000 1.000 22.26964 98 ALA B C 1
ATOM 3908 O O . ALA B 1 98 ? -13.71200 25.31200 19.75000 1.000 22.62393 98 ALA B O 1
ATOM 3910 N N . PRO B 1 99 ? -14.81400 24.50200 17.98200 1.000 23.71564 99 PRO B N 1
ATOM 3911 C CA . PRO B 1 99 ? -15.58100 23.55200 18.83400 1.000 27.14367 99 PRO B CA 1
ATOM 3912 C C . PRO B 1 99 ? -14.79500 22.27800 19.14600 1.000 27.66889 99 PRO B C 1
ATOM 3913 O O . PRO B 1 99 ? -14.94500 21.20500 18.51200 1.000 25.84511 99 PRO B O 1
ATOM 3917 N N . ILE B 1 100 ? -13.94000 22.39100 20.15900 1.000 22.03834 100 ILE B N 1
ATOM 3918 C CA . ILE B 1 100 ? -13.03400 21.33300 20.61500 1.000 27.94072 100 ILE B CA 1
ATOM 3919 C C . ILE B 1 100 ? -13.32600 21.09000 22.08900 1.000 28.47702 100 ILE B C 1
ATOM 3920 O O . ILE B 1 100 ? -13.51500 22.03900 22.85200 1.000 28.28414 100 ILE B O 1
ATOM 3925 N N . ALA B 1 101 ? -13.32800 19.83200 22.49300 1.000 27.81168 101 ALA B N 1
ATOM 3926 C CA . ALA B 1 101 ? -13.57300 19.47100 23.90000 1.000 30.12893 101 ALA B CA 1
ATOM 3927 C C . ALA B 1 101 ? -12.28800 19.61700 24.71500 1.000 29.96926 101 ALA B C 1
ATOM 3928 O O . ALA B 1 101 ? -11.29000 18.92200 24.45200 1.000 29.36062 101 ALA B O 1
ATOM 3930 N N . GLY B 1 102 ? -12.31100 20.49300 25.71800 1.000 29.17839 102 GLY B N 1
ATOM 3931 C CA . GLY B 1 102 ? -11.13400 20.69500 26.53100 1.000 32.13157 102 GLY B CA 1
ATOM 3932 C C . GLY B 1 102 ? -10.17400 21.63900 25.82200 1.000 31.92189 102 GLY B C 1
ATOM 3933 O O . GLY B 1 102 ? -10.50100 22.21500 24.77600 1.000 30.83130 102 GLY B O 1
ATOM 3934 N N . PRO B 1 103 ? -8.99500 21.85600 26.40300 1.000 32.25525 103 PRO B N 1
ATOM 3935 C CA . PRO B 1 103 ? -8.06400 22.84400 25.83500 1.000 30.01036 103 PRO B CA 1
ATOM 3936 C C . PRO B 1 103 ? -7.68900 22.44000 24.41600 1.000 23.96336 103 PRO B C 1
ATOM 3937 O O . PRO B 1 103 ? -7.53100 21.25000 24.11900 1.000 22.87497 103 PRO B O 1
ATOM 3941 N N . ALA B 1 104 ? -7.62200 23.41700 23.51600 1.000 22.93490 104 ALA B N 1
ATOM 3942 C CA . ALA B 1 104 ? -7.23600 23.12500 22.13600 1.000 24.88296 104 ALA B CA 1
ATOM 3943 C C . ALA B 1 104 ? -5.83500 23.65000 21.87600 1.000 22.85196 104 ALA B C 1
ATOM 3944 O O . ALA B 1 104 ? -5.36400 24.54500 22.58100 1.000 24.64530 104 ALA B O 1
ATOM 3946 N N . LYS B 1 105 ? -5.21100 23.15500 20.82000 1.000 21.89942 105 LYS B N 1
ATOM 3947 C CA . LYS B 1 105 ? -3.96900 23.73300 20.29700 1.000 20.28078 105 LYS B CA 1
ATOM 3948 C C . LYS B 1 105 ? -4.10500 23.79000 18.80200 1.000 19.27580 105 LYS B C 1
ATOM 3949 O O . LYS B 1 105 ? -4.89600 23.05300 18.22600 1.000 18.78257 105 LYS B O 1
ATOM 3955 N N . ALA B 1 106 ? -3.35100 24.70100 18.17700 1.000 19.54576 106 ALA B N 1
ATOM 3956 C CA . ALA B 1 106 ? -3.47400 24.90200 16.73000 1.000 18.41350 106 ALA B CA 1
ATOM 3957 C C . ALA B 1 106 ? -2.09500 25.08400 16.10400 1.000 18.21870 106 ALA B C 1
ATOM 3958 O O . ALA B 1 106 ? -1.20400 25.66200 16.72300 1.000 19.19771 106 ALA B O 1
ATOM 3960 N N . ALA B 1 107 ? -1.92500 24.59200 14.88400 1.000 17.41077 107 ALA B N 1
ATOM 3961 C CA . ALA B 1 107 ? -0.73400 24.91500 14.10100 1.000 20.55912 107 ALA B CA 1
ATOM 3962 C C . ALA B 1 107 ? -1.18800 25.35400 12.72000 1.000 18.82419 107 ALA B C 1
ATOM 3963 O O . ALA B 1 107 ? -2.25900 24.94600 12.2640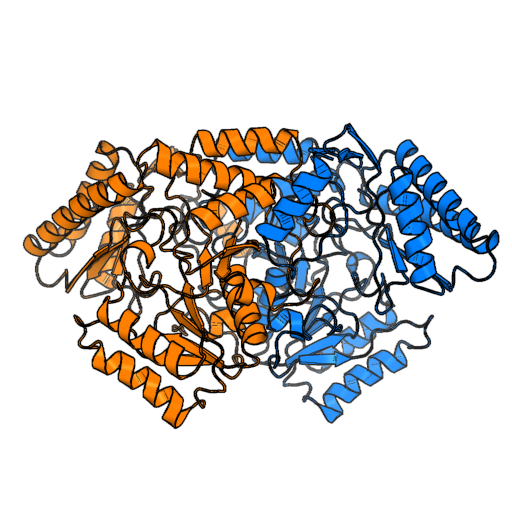0 1.000 18.31866 107 ALA B O 1
ATOM 3965 N N . PHE B 1 108 ? -0.33600 26.12100 12.02100 1.000 18.03094 108 PHE B N 1
ATOM 3966 C CA . PHE B 1 108 ? -0.66400 26.61200 10.68400 1.000 16.68421 108 PHE B CA 1
ATOM 3967 C C . PHE B 1 108 ? 0.27900 26.02600 9.65400 1.000 19.80830 108 PHE B C 1
ATOM 3968 O O . PHE B 1 108 ? 1.47500 25.87700 9.91900 1.000 19.48270 108 PHE B O 1
ATOM 3976 N N . PHE B 1 109 ? -0.29000 25.65600 8.50300 1.000 15.69595 109 PHE B N 1
ATOM 3977 C CA . PHE B 1 109 ? 0.47700 25.22400 7.35900 1.000 15.38882 109 PHE B CA 1
ATOM 3978 C C . PHE B 1 109 ? 0.14800 26.15900 6.20600 1.000 15.55093 109 PHE B C 1
ATOM 3979 O O . PHE B 1 109 ? -0.25300 27.33600 6.41800 1.000 16.08473 109 PHE B O 1
ATOM 3987 N N . THR B 1 110 ? 0.34100 25.68900 4.98500 1.000 15.21487 110 THR B N 1
ATOM 3988 C CA . THR B 1 110 ? 0.08900 26.56400 3.84100 1.000 16.86066 110 THR B CA 1
ATOM 3989 C C . THR B 1 110 ? -1.19300 26.18600 3.11100 1.000 15.11758 110 THR B C 1
ATOM 3990 O O . THR B 1 110 ? -2.05400 27.03900 2.91500 1.000 15.46230 110 THR B O 1
ATOM 3994 N N . THR B 1 111 ? -1.34900 24.92600 2.68000 1.000 14.51347 111 THR B N 1
ATOM 3995 C CA . THR B 1 111 ? -2.45200 24.58300 1.78900 1.000 14.30065 111 THR B CA 1
ATOM 3996 C C . THR B 1 111 ? -3.52300 23.76900 2.52300 1.000 15.61496 111 THR B C 1
ATOM 3997 O O . THR B 1 111 ? -3.28900 23.21800 3.60200 1.000 14.59492 111 THR B O 1
ATOM 4001 N N . GLY B 1 112 ? -4.70200 23.66700 1.89400 1.000 16.25093 112 GLY B N 1
ATOM 4002 C CA . GLY B 1 112 ? -5.74600 22.83000 2.46400 1.000 15.75913 112 GLY B CA 1
ATOM 4003 C C . GLY B 1 112 ? -5.33700 21.37600 2.54000 1.000 16.46860 112 GLY B C 1
ATOM 4004 O O . GLY B 1 112 ? -5.59400 20.68000 3.53900 1.000 15.36058 112 GLY B O 1
ATOM 4005 N N . ALA B 1 113 ? -4.74900 20.87200 1.45700 1.000 13.29698 113 ALA B N 1
ATOM 4006 C CA . ALA B 1 113 ? -4.25800 19.49500 1.47900 1.000 14.57588 113 ALA B CA 1
ATOM 4007 C C . ALA B 1 113 ? -3.25100 19.28500 2.61500 1.000 12.93477 113 ALA B C 1
ATOM 4008 O O . ALA B 1 113 ? -3.23200 18.22400 3.26800 1.000 16.21673 113 ALA B O 1
ATOM 4010 N N . GLU B 1 114 ? -2.35300 20.26300 2.84200 1.000 14.74452 114 GLU B N 1
ATOM 4011 C CA . GLU B 1 114 ? -1.41500 20.09900 3.96500 1.000 16.65171 114 GLU B CA 1
ATOM 4012 C C . GLU B 1 114 ? -2.15500 20.00000 5.28800 1.000 19.55072 114 GLU B C 1
ATOM 4013 O O . GLU B 1 114 ? -1.75900 19.24200 6.18500 1.000 18.40395 114 GLU B O 1
ATOM 4019 N N . ALA B 1 115 ? -3.19400 20.83000 5.47600 1.000 17.31781 115 ALA B N 1
ATOM 4020 C CA . ALA B 1 115 ? -3.90800 20.76100 6.74800 1.000 15.95983 115 ALA B CA 1
ATOM 4021 C C . ALA B 1 115 ? -4.52200 19.36600 6.95100 1.000 15.14948 115 ALA B C 1
ATOM 4022 O O . ALA B 1 115 ? -4.38000 18.76900 8.03400 1.000 13.56357 115 ALA B O 1
ATOM 4024 N N . VAL B 1 116 ? -5.20200 18.83000 5.91400 1.000 14.94680 116 VAL B N 1
ATOM 4025 C CA . VAL B 1 116 ? -5.76600 17.47200 6.00800 1.000 13.24931 116 VAL B CA 1
ATOM 4026 C C . VAL B 1 116 ? -4.65700 16.45100 6.22500 1.000 15.18578 116 VAL B C 1
ATOM 4027 O O . VAL B 1 116 ? -4.76400 15.54500 7.05500 1.000 15.07321 116 VAL B O 1
ATOM 4031 N N . GLU B 1 117 ? -3.57400 16.57000 5.44700 1.000 15.93743 117 GLU B N 1
ATOM 4032 C CA . GLU B 1 117 ? -2.51200 15.57700 5.58300 1.000 18.07224 117 GLU B CA 1
ATOM 4033 C C . GLU B 1 117 ? -1.87200 15.63000 6.98000 1.000 17.89814 117 GLU B C 1
ATOM 4034 O O . GLU B 1 117 ? -1.49400 14.59200 7.54100 1.000 17.76655 117 GLU B O 1
ATOM 4040 N N . ASN B 1 118 ? -1.74100 16.84000 7.56900 1.000 14.60502 118 ASN B N 1
ATOM 4041 C CA . ASN B 1 118 ? -1.13900 16.90200 8.91100 1.000 13.22716 118 ASN B CA 1
ATOM 4042 C C . ASN B 1 118 ? -2.09900 16.44100 9.96400 1.000 15.02857 118 ASN B C 1
ATOM 4043 O O . ASN B 1 118 ? -1.68400 15.86100 10.98100 1.000 16.05896 118 ASN B O 1
ATOM 4048 N N . ALA B 1 119 ? -3.39100 16.64100 9.72800 1.000 13.39696 119 ALA B N 1
ATOM 4049 C CA . ALA B 1 119 ? -4.35500 16.04300 10.64700 1.000 14.89137 119 ALA B CA 1
ATOM 4050 C C . ALA B 1 119 ? -4.22700 14.53200 10.63400 1.000 14.76947 119 ALA B C 1
ATOM 4051 O O . ALA B 1 119 ? -4.34700 13.89000 11.67300 1.000 17.62831 119 ALA B O 1
ATOM 4053 N N . VAL B 1 120 ? -3.99300 13.94700 9.46200 1.000 14.14635 120 VAL B N 1
ATOM 4054 C CA . VAL B 1 120 ? -3.83500 12.49400 9.37700 1.000 15.51346 120 VAL B CA 1
ATOM 4055 C C . VAL B 1 120 ? -2.52800 12.06900 10.04000 1.000 17.44881 120 VAL B C 1
ATOM 4056 O O . VAL B 1 120 ? -2.48600 11.05700 10.74200 1.000 18.39415 120 VAL B O 1
ATOM 4060 N N . LYS B 1 121 ? -1.42700 12.82500 9.80300 1.000 13.84989 121 LYS B N 1
ATOM 4061 C CA . LYS B 1 121 ? -0.15800 12.58400 10.51000 1.000 15.61538 121 LYS B CA 1
ATOM 4062 C C . LYS B 1 121 ? -0.33100 12.61200 12.02600 1.000 13.68430 121 LYS B C 1
ATOM 4063 O O . LYS B 1 121 ? 0.08300 11.68900 12.74500 1.000 14.26323 121 LYS B O 1
ATOM 4069 N N . ILE B 1 122 ? -0.90800 13.69000 12.53800 1.000 14.34724 122 ILE B N 1
ATOM 4070 C CA . ILE B 1 122 ? -1.20300 13.80500 13.97500 1.000 15.95555 122 ILE B CA 1
ATOM 4071 C C . ILE B 1 122 ? -2.04000 12.62400 14.47800 1.000 16.01482 122 ILE B C 1
ATOM 4072 O O . ILE B 1 122 ? -1.73500 12.01600 15.51300 1.000 17.96532 122 ILE B O 1
ATOM 4077 N N . ALA B 1 123 ? -3.06300 12.23500 13.71300 1.000 14.86357 123 ALA B N 1
ATOM 4078 C CA . ALA B 1 123 ? -3.95600 11.16200 14.17200 1.000 16.62375 123 ALA B CA 1
ATOM 4079 C C . ALA B 1 123 ? -3.23900 9.82500 14.15400 1.000 17.52786 123 ALA B C 1
ATOM 4080 O O . ALA B 1 123 ? -3.34500 9.02600 15.10100 1.000 18.62726 123 ALA B O 1
ATOM 4082 N N . ARG B 1 124 ? -2.47000 9.58300 13.09400 1.000 15.89139 124 ARG B N 1
ATOM 4083 C CA . ARG B 1 124 ? -1.65800 8.35900 13.03000 1.000 18.44613 124 ARG B CA 1
ATOM 4084 C C . ARG B 1 124 ? -0.72600 8.27200 14.21600 1.000 18.67583 124 ARG B C 1
ATOM 4085 O O . ARG B 1 124 ? -0.56000 7.19200 14.83000 1.000 18.48354 124 ARG B O 1
ATOM 4093 N N . CYS B 1 125 ? -0.12700 9.41000 14.57800 1.000 16.68724 125 CYS B N 1
ATOM 4094 C CA . CYS B 1 125 ? 0.88100 9.31700 15.62800 1.000 16.92777 125 CYS B CA 1
ATOM 4095 C C . CYS B 1 125 ? 0.22200 9.22800 16.99200 1.000 20.84063 125 CYS B C 1
ATOM 4096 O O . CYS B 1 125 ? 0.58400 8.36200 17.80800 1.000 21.66518 125 CYS B O 1
ATOM 4099 N N . TYR B 1 126 ? -0.87300 9.95800 17.24300 1.000 16.50351 126 TYR B N 1
ATOM 4100 C CA . TYR B 1 126 ? -1.56600 9.86100 18.52900 1.000 20.63460 126 TYR B CA 1
ATOM 4101 C C . TYR B 1 126 ? -2.08300 8.44400 18.77400 1.000 21.78836 126 TYR B C 1
ATOM 4102 O O . TYR B 1 126 ? -1.95200 7.91900 19.88600 1.000 19.29272 126 TYR B O 1
ATOM 4111 N N . THR B 1 127 ? -2.66100 7.81400 17.75100 1.000 18.94988 127 THR B N 1
ATOM 4112 C CA . THR B 1 127 ? -3.30900 6.51100 17.92500 1.000 18.53962 127 THR B CA 1
ATOM 4113 C C . THR B 1 127 ? -2.36700 5.34700 17.74200 1.000 22.69998 127 THR B C 1
ATOM 4114 O O . THR B 1 127 ? -2.68700 4.22100 18.19000 1.000 20.77529 127 THR B O 1
ATOM 4118 N N . GLY B 1 128 ? -1.21200 5.57900 17.11900 1.000 19.29670 128 GLY B N 1
ATOM 4119 C CA . GLY B 1 128 ? -0.35400 4.47900 16.72300 1.000 21.10832 128 GLY B CA 1
ATOM 4120 C C . GLY B 1 128 ? -0.92600 3.60000 15.63400 1.000 25.23244 128 GLY B C 1
ATOM 4121 O O . GLY B 1 128 ? -0.45200 2.48100 15.47000 1.000 24.91384 128 GLY B O 1
ATOM 4122 N N . ARG B 1 129 ? -1.90100 4.07900 14.86100 1.000 15.68787 129 ARG B N 1
ATOM 4123 C CA . ARG B 1 129 ? -2.55900 3.29400 13.81100 1.000 19.23908 129 ARG B CA 1
ATOM 4124 C C . ARG B 1 129 ? -2.34600 3.94400 12.45000 1.000 17.92418 129 ARG B C 1
ATOM 4125 O O . ARG B 1 129 ? -1.92400 5.09200 12.37700 1.000 19.03567 129 ARG B O 1
ATOM 4133 N N . HIS B 1 130 ? -2.61100 3.19900 11.36200 1.000 17.54117 130 HIS B N 1
ATOM 4134 C CA . HIS B 1 130 ? -2.37600 3.74200 10.03000 1.000 15.83326 130 HIS B CA 1
ATOM 4135 C C . HIS B 1 130 ? -3.64700 4.05400 9.27000 1.000 20.22883 130 HIS B C 1
ATOM 4136 O O . HIS B 1 130 ? -3.58700 4.87900 8.34400 1.000 19.89548 130 HIS B O 1
ATOM 4143 N N . GLY B 1 131 ? -4.78900 3.38100 9.57200 1.000 15.55273 131 GLY B N 1
ATOM 4144 C CA . GLY B 1 131 ? -5.90200 3.40300 8.62900 1.000 14.57362 131 GLY B CA 1
ATOM 4145 C C . GLY B 1 131 ? -6.65100 4.70400 8.67900 1.000 15.76663 131 GLY B C 1
ATOM 4146 O O . GLY B 1 131 ? -6.72700 5.33300 9.73000 1.000 16.94009 131 GLY B O 1
ATOM 4147 N N . ILE B 1 132 ? -7.24000 5.08100 7.54100 1.000 16.27909 132 ILE B N 1
ATOM 4148 C CA . ILE B 1 132 ? -8.02700 6.31200 7.40800 1.000 16.71791 132 ILE B CA 1
ATOM 4149 C C . ILE B 1 132 ? -9.28800 5.95900 6.63700 1.000 17.32422 132 ILE B C 1
ATOM 4150 O O . ILE B 1 132 ? -9.19800 5.39000 5.53800 1.000 16.17334 132 ILE B O 1
ATOM 4155 N N . ILE B 1 133 ? -10.45900 6.31000 7.18200 1.000 16.14890 133 ILE B N 1
ATOM 4156 C CA . ILE B 1 133 ? -11.71700 6.13400 6.48400 1.000 17.40884 133 ILE B CA 1
ATOM 4157 C C . ILE B 1 133 ? -12.27600 7.47900 6.07900 1.000 20.88795 133 ILE B C 1
ATOM 4158 O O . ILE B 1 133 ? -12.39400 8.38100 6.91400 1.000 17.14260 133 ILE B O 1
ATOM 4163 N N . THR B 1 134 ? -12.65000 7.59100 4.80700 1.000 16.00471 134 THR B N 1
ATOM 4164 C CA . THR B 1 134 ? -13.24900 8.78500 4.23500 1.000 17.49766 134 THR B CA 1
ATOM 4165 C C . THR B 1 134 ? -14.52800 8.32600 3.54900 1.000 17.56124 134 THR B C 1
ATOM 4166 O O . THR B 1 134 ? -14.94700 7.15900 3.71600 1.000 16.10998 134 THR B O 1
ATOM 4170 N N . PHE B 1 135 ? -15.19800 9.25900 2.84600 1.000 18.18401 135 PHE B N 1
ATOM 4171 C CA . PHE B 1 135 ? -16.48900 9.01700 2.21000 1.000 17.15004 135 PHE B CA 1
ATOM 4172 C C . PHE B 1 135 ? -16.42800 9.24200 0.69300 1.000 18.05783 135 PHE B C 1
ATOM 4173 O O . PHE B 1 135 ? -15.70900 10.11600 0.18700 1.000 17.80598 135 PHE B O 1
ATOM 4181 N N . GLY B 1 136 ? -17.24900 8.49600 -0.02200 1.000 18.64640 136 GLY B N 1
ATOM 4182 C CA . GLY B 1 136 ? -17.39100 8.73300 -1.43500 1.000 17.37357 136 GLY B CA 1
ATOM 4183 C C . GLY B 1 136 ? -17.83100 10.16300 -1.67300 1.000 18.84513 136 GLY B C 1
ATOM 4184 O O . GLY B 1 136 ? -18.65100 10.70500 -0.92600 1.000 21.87319 136 GLY B O 1
ATOM 4185 N N . ASN B 1 137 ? -17.26900 10.77200 -2.72400 1.000 18.99915 137 ASN B N 1
ATOM 4186 C CA . ASN B 1 137 ? -17.50900 12.14600 -3.14800 1.000 19.52098 137 ASN B CA 1
ATOM 4187 C C . ASN B 1 137 ? -16.86300 13.13700 -2.19000 1.000 20.69232 137 ASN B C 1
ATOM 4188 O O . ASN B 1 137 ? -16.99300 14.35100 -2.39700 1.000 20.64132 137 ASN B O 1
ATOM 4193 N N . GLY B 1 138 ? -16.12800 12.66500 -1.17900 1.000 16.50476 138 GLY B N 1
ATOM 4194 C CA . GLY B 1 138 ? -15.35700 13.57200 -0.35200 1.000 18.42750 138 GLY B CA 1
ATOM 4195 C C . GLY B 1 138 ? -14.22400 14.17300 -1.15900 1.000 20.12731 138 GLY B C 1
ATOM 4196 O O . GLY B 1 138 ? -13.75000 13.58700 -2.13900 1.000 18.63944 138 GLY B O 1
ATOM 4197 N N . PHE B 1 139 ? -13.79800 15.38300 -0.78400 1.000 18.34161 139 PHE B N 1
ATOM 4198 C CA . PHE B 1 139 ? -12.66900 15.98800 -1.48200 1.000 17.80796 139 PHE B CA 1
ATOM 4199 C C . PHE B 1 139 ? -11.70700 16.53100 -0.44300 1.000 17.52612 139 PHE B C 1
ATOM 4200 O O . PHE B 1 139 ? -12.09100 17.37900 0.37900 1.000 17.22613 139 PHE B O 1
ATOM 4208 N N . HIS B 1 140 ? -10.44200 16.09900 -0.51300 1.000 15.20639 140 HIS B N 1
ATOM 4209 C CA . HIS B 1 140 ? -9.47700 16.43600 0.54400 1.000 14.01136 140 HIS B CA 1
ATOM 4210 C C . HIS B 1 140 ? -8.11200 16.89800 0.05300 1.000 16.86170 140 HIS B C 1
ATOM 4211 O O . HIS B 1 140 ? -7.29600 17.30100 0.88700 1.000 13.75159 140 HIS B O 1
ATOM 4218 N N . GLY B 1 141 ? -7.83900 16.87800 -1.25500 1.000 19.32754 141 GLY B N 1
ATOM 4219 C CA . GLY B 1 141 ? -6.58100 17.40700 -1.74700 1.000 18.48646 141 GLY B CA 1
ATOM 4220 C C . GLY B 1 141 ? -6.02000 16.59800 -2.88900 1.000 15.07277 141 GLY B C 1
ATOM 4221 O O . GLY B 1 141 ? -6.52500 15.50400 -3.18200 1.000 15.06556 141 GLY B O 1
ATOM 4222 N N . ARG B 1 142 ? -4.89000 17.07200 -3.44400 1.000 15.39784 142 ARG B N 1
ATOM 4223 C CA A ARG B 1 142 ? -4.29100 16.48800 -4.62900 0.500 16.71935 142 ARG B CA 1
ATOM 4224 C CA B ARG B 1 142 ? -4.27300 16.50800 -4.63100 0.500 16.73347 142 ARG B CA 1
ATOM 4225 C C . ARG B 1 142 ? -2.91800 15.86300 -4.37000 1.000 17.80225 142 ARG B C 1
ATOM 4226 O O . ARG B 1 142 ? -2.21300 15.55400 -5.32300 1.000 18.27150 142 ARG B O 1
ATOM 4241 N N . SER B 1 143 ? -2.51900 15.68400 -3.11100 1.000 17.98304 143 SER B N 1
ATOM 4242 C CA . SER B 1 143 ? -1.38600 14.90800 -2.63100 1.000 14.14212 143 SER B CA 1
ATOM 4243 C C . SER B 1 143 ? -1.67600 13.41500 -2.86300 1.000 15.51035 143 SER B C 1
ATOM 4244 O O . SER B 1 143 ? -2.78200 13.03000 -3.26100 1.000 16.81780 143 SER B O 1
ATOM 4247 N N . PHE B 1 144 ? -0.66200 12.54800 -2.83700 1.000 14.55488 144 PHE B N 1
ATOM 4248 C CA . PHE B 1 144 ? -0.98900 11.13400 -2.99800 1.000 15.37668 144 PHE B CA 1
ATOM 4249 C C . PHE B 1 144 ? -1.88800 10.66300 -1.85800 1.000 16.92128 144 PHE B C 1
ATOM 4250 O O . PHE B 1 144 ? -2.86800 9.95100 -2.10000 1.000 17.68920 144 PHE B O 1
ATOM 4258 N N . MET B 1 145 ? -1.57500 11.04900 -0.59900 1.000 17.47247 145 MET B N 1
ATOM 4259 C CA . MET B 1 145 ? -2.48800 10.62900 0.48000 1.000 14.76436 145 MET B CA 1
ATOM 4260 C C . MET B 1 145 ? -3.86100 11.30900 0.34500 1.000 14.54016 145 MET B C 1
ATOM 4261 O O . MET B 1 145 ? -4.89400 10.67400 0.58600 1.000 14.50419 145 MET B O 1
ATOM 4266 N N . THR B 1 146 ? -3.89800 12.62500 0.05600 1.000 12.97599 146 THR B N 1
ATOM 4267 C CA . THR B 1 146 ? -5.20000 13.25400 0.03000 1.000 15.76713 146 THR B CA 1
ATOM 4268 C C . THR B 1 146 ? -5.96600 12.90000 -1.24300 1.000 16.29354 146 THR B C 1
ATOM 4269 O O . THR B 1 146 ? -7.20700 12.91200 -1.23100 1.000 15.78502 146 THR B O 1
ATOM 4273 N N . MET B 1 147 ? -5.27900 12.54700 -2.34000 1.000 13.01714 147 MET B N 1
ATOM 4274 C CA . MET B 1 147 ? -5.99100 11.95900 -3.47700 1.000 15.50634 147 MET B CA 1
ATOM 4275 C C . MET B 1 147 ? -6.63900 10.63600 -3.09100 1.000 16.30692 147 MET B C 1
ATOM 4276 O O . MET B 1 147 ? -7.77200 10.33400 -3.51300 1.000 16.12534 147 MET B O 1
ATOM 4281 N N . ALA B 1 148 ? -5.90300 9.80000 -2.38000 1.000 13.50528 148 ALA B N 1
ATOM 4282 C CA . ALA B 1 148 ? -6.48500 8.51200 -1.96700 1.000 16.89040 148 ALA B CA 1
ATOM 4283 C C . ALA B 1 148 ? -7.71600 8.76100 -1.09700 1.000 18.63486 148 ALA B C 1
ATOM 4284 O O . ALA B 1 148 ? -8.77800 8.13300 -1.27900 1.000 18.72328 148 ALA B O 1
ATOM 4286 N N . MET B 1 149 ? -7.60900 9.72600 -0.16900 1.000 16.58580 149 MET B N 1
ATOM 4287 C CA . MET B 1 149 ? -8.74800 10.05700 0.68400 1.000 16.56262 149 MET B CA 1
ATOM 4288 C C . MET B 1 149 ? -9.90200 10.61200 -0.12100 1.000 15.56986 149 MET B C 1
ATOM 4289 O O . MET B 1 149 ? -11.06900 10.28100 0.15300 1.000 15.99023 149 MET B O 1
ATOM 4294 N N . THR B 1 150 ? -9.60100 11.45800 -1.10700 1.000 17.51608 150 THR B N 1
ATOM 4295 C CA . THR B 1 150 ? -10.62000 11.97600 -2.01200 1.000 15.91697 150 THR B CA 1
ATOM 4296 C C . THR B 1 150 ? -11.44800 10.83300 -2.62400 1.000 19.95472 150 THR B C 1
ATOM 4297 O O . THR B 1 150 ? -10.88600 9.89100 -3.18600 1.000 21.28636 150 THR B O 1
ATOM 4301 N N . GLY B 1 151 ? -12.79900 10.93900 -2.51400 1.000 19.74835 151 GLY B N 1
ATOM 4302 C CA . GLY B 1 151 ? -13.75200 9.94000 -3.01100 1.000 19.74949 151 GLY B CA 1
ATOM 4303 C C . GLY B 1 151 ? -14.21600 10.18500 -4.44500 1.000 16.67985 151 GLY B C 1
ATOM 4304 O O . GLY B 1 151 ? -15.39100 10.00700 -4.76700 1.000 15.72960 151 GLY B O 1
ATOM 4305 N N . LYS B 1 152 ? -13.30000 10.53200 -5.33400 1.000 18.97849 152 LYS B N 1
ATOM 4306 C CA . LYS B 1 152 ? -13.66900 10.76800 -6.72100 1.000 20.57778 152 LYS B CA 1
ATOM 4307 C C . LYS B 1 152 ? -12.43600 10.49800 -7.57300 1.000 21.93732 152 LYS B C 1
ATOM 4308 O O . LYS B 1 152 ? -11.39600 11.17100 -7.40400 1.000 18.41630 152 LYS B O 1
ATOM 4314 N N . THR B 1 153 ? -12.52400 9.49000 -8.44500 1.000 20.46795 153 THR B N 1
ATOM 4315 C CA . THR B 1 153 ? -11.33200 9.09800 -9.20000 1.000 21.49932 153 THR B CA 1
ATOM 4316 C C . THR B 1 153 ? -11.10000 9.95900 -10.43400 1.000 23.04493 153 THR B C 1
ATOM 4317 O O . THR B 1 153 ? -9.93300 10.23000 -10.77400 1.000 26.02505 153 THR B O 1
ATOM 4321 N N . ALA B 1 154 ? -12.18700 10.44600 -11.08600 1.000 23.46604 154 ALA B N 1
ATOM 4322 C CA . ALA B 1 154 ? -12.08800 11.25200 -12.30500 1.000 23.05541 154 ALA B CA 1
ATOM 4323 C C . ALA B 1 154 ? -12.47200 12.67500 -11.98600 1.000 25.14059 154 ALA B C 1
ATOM 4324 O O . ALA B 1 154 ? -13.59700 12.88400 -11.52800 1.000 23.21601 154 ALA B O 1
ATOM 4326 N N . PRO B 1 155 ? -11.63400 13.67900 -12.26100 1.000 24.60747 155 PRO B N 1
ATOM 4327 C CA . PRO B 1 155 ? -10.35600 13.59300 -12.98300 1.000 23.73368 155 PRO B CA 1
ATOM 4328 C C . PRO B 1 155 ? -9.15300 13.54300 -12.02400 1.000 23.37849 155 PRO B C 1
ATOM 4329 O O . PRO B 1 155 ? -8.02400 13.56700 -12.49800 1.000 23.93721 155 PRO B O 1
ATOM 4333 N N . TYR B 1 156 ? -9.37600 13.48500 -10.70100 1.000 21.52327 156 TYR B N 1
ATOM 4334 C CA . TYR B 1 156 ? -8.31800 13.81800 -9.74800 1.000 20.71001 156 TYR B CA 1
ATOM 4335 C C . TYR B 1 156 ? -7.23700 12.74500 -9.62000 1.000 22.33160 156 TYR B C 1
ATOM 4336 O O . TYR B 1 156 ? -6.07900 13.07000 -9.32400 1.000 23.15469 156 TYR B O 1
ATOM 4345 N N . LYS B 1 157 ? -7.57500 11.46400 -9.69000 1.000 19.23970 157 LYS B N 1
ATOM 4346 C CA . LYS B 1 157 ? -6.49600 10.50200 -9.47400 1.000 21.24226 157 LYS B CA 1
ATOM 4347 C C . LYS B 1 157 ? -6.35200 9.43200 -10.52400 1.000 19.27882 157 LYS B C 1
ATOM 4348 O O . LYS B 1 157 ? -5.37800 8.68100 -10.43600 1.000 23.06682 157 LYS B O 1
ATOM 4354 N N . ARG B 1 158 ? -7.20200 9.40800 -11.55600 1.000 16.19642 158 ARG B N 1
ATOM 4355 C CA . ARG B 1 158 ? -7.16700 8.32900 -12.53800 1.000 20.14221 158 ARG B CA 1
ATOM 4356 C C . ARG B 1 158 ? -5.86400 8.28300 -13.33500 1.000 18.33205 158 ARG B C 1
ATOM 4357 O O . ARG B 1 158 ? -5.55000 7.22400 -13.90100 1.000 21.00187 158 ARG B O 1
ATOM 4365 N N . ASP B 1 159 ? -5.101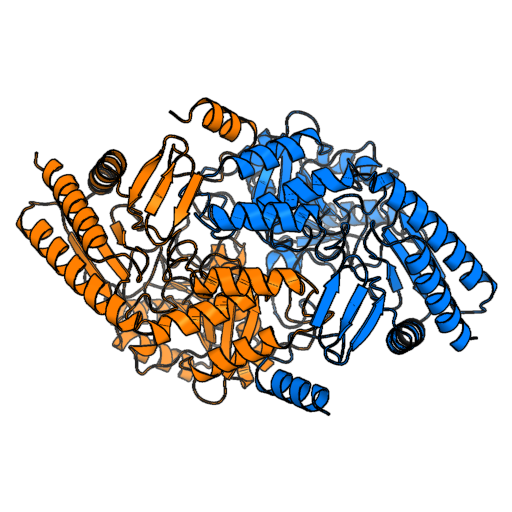00 9.37500 -13.39000 1.000 19.29152 159 ASP B N 1
ATOM 4366 C CA . ASP B 1 159 ? -3.83600 9.42000 -14.13900 1.000 20.12687 159 ASP B CA 1
ATOM 4367 C C . ASP B 1 159 ? -2.61600 8.90900 -13.34500 1.000 17.85528 159 ASP B C 1
ATOM 4368 O O . ASP B 1 159 ? -1.54100 8.76400 -13.94500 1.000 20.15147 159 ASP B O 1
ATOM 4373 N N . PHE B 1 160 ? -2.71600 8.71800 -12.02000 1.000 15.46742 160 PHE B N 1
ATOM 4374 C CA . PHE B 1 160 ? -1.55800 8.65300 -11.15100 1.000 18.16015 160 PHE B CA 1
ATOM 4375 C C . PHE B 1 160 ? -1.35400 7.30900 -10.44500 1.000 20.91225 160 PHE B C 1
ATOM 4376 O O . PHE B 1 160 ? -0.47000 7.22200 -9.58600 1.000 20.08629 160 PHE B O 1
ATOM 4384 N N . GLY B 1 161 ? -2.03800 6.23800 -10.85700 1.000 17.51332 161 GLY B N 1
ATOM 4385 C CA . GLY B 1 161 ? -1.51000 4.92300 -10.44800 1.000 16.45093 161 GLY B CA 1
ATOM 4386 C C . GLY B 1 161 ? -1.86100 4.55500 -9.01300 1.000 19.01908 161 GLY B C 1
ATOM 4387 O O . GLY B 1 161 ? -2.86800 5.01300 -8.43300 1.000 15.56709 161 GLY B O 1
ATOM 4388 N N . VAL B 1 162 ? -1.04500 3.63300 -8.45100 1.000 17.54449 162 VAL B N 1
ATOM 4389 C CA . VAL B 1 162 ? -1.39700 3.01200 -7.17300 1.000 16.87338 162 VAL B CA 1
ATOM 4390 C C . VAL B 1 162 ? -1.51000 4.06400 -6.08100 1.000 15.31663 162 VAL B C 1
ATOM 4391 O O . VAL B 1 162 ? -0.68000 4.99000 -5.98800 1.000 17.90955 162 VAL B O 1
ATOM 4395 N N . MET B 1 163 ? -2.52900 3.90900 -5.19300 1.000 15.99826 163 MET B N 1
ATOM 4396 C CA . MET B 1 163 ? -2.70800 4.85900 -4.08800 1.000 15.75962 163 MET B CA 1
ATOM 4397 C C . MET B 1 163 ? -2.20200 4.26700 -2.75400 1.000 18.22571 163 MET B C 1
ATOM 4398 O O . MET B 1 163 ? -2.01500 3.06200 -2.63100 1.000 17.67187 163 MET B O 1
ATOM 4403 N N . PRO B 1 164 ? -1.92600 5.09800 -1.74200 1.000 17.82766 164 PRO B N 1
ATOM 4404 C CA . PRO B 1 164 ? -1.42600 4.56500 -0.47000 1.000 19.11028 164 PRO B CA 1
ATOM 4405 C C . PRO B 1 164 ? -2.38800 3.57400 0.17100 1.000 20.58318 164 PRO B C 1
ATOM 4406 O O . PRO B 1 164 ? -3.60500 3.75700 0.17300 1.000 18.57979 164 PRO B O 1
ATOM 4410 N N . ALA B 1 165 ? -1.80800 2.55700 0.80000 1.000 17.56723 165 ALA B N 1
ATOM 4411 C CA . ALA B 1 165 ? -2.59000 1.51600 1.47700 1.000 19.19619 165 ALA B CA 1
ATOM 4412 C C . ALA B 1 165 ? -3.31800 2.08400 2.68800 1.000 16.57037 165 ALA B C 1
ATOM 4413 O O . ALA B 1 165 ? -2.87200 3.04300 3.30500 1.000 18.43256 165 ALA B O 1
ATOM 4415 N N . GLY B 1 166 ? -4.41200 1.40000 3.07900 1.000 17.43183 166 GLY B N 1
ATOM 4416 C CA . GLY B 1 166 ? -5.08800 1.68000 4.33600 1.000 17.89602 166 GLY B CA 1
ATOM 4417 C C . GLY B 1 166 ? -6.05600 2.84500 4.25600 1.000 19.22001 166 GLY B C 1
ATOM 4418 O O . GLY B 1 166 ? -6.39000 3.41100 5.27600 1.000 19.19122 166 GLY B O 1
ATOM 4419 N N . VAL B 1 167 ? -6.52400 3.22800 3.07400 1.000 15.94622 167 VAL B N 1
ATOM 4420 C CA . VAL B 1 167 ? -7.53100 4.27200 2.95300 1.000 14.97601 167 VAL B CA 1
ATOM 4421 C C . VAL B 1 167 ? -8.74100 3.61400 2.31200 1.000 18.23172 167 VAL B C 1
ATOM 4422 O O . VAL B 1 167 ? -8.60400 2.95000 1.25500 1.000 16.47052 167 VAL B O 1
ATOM 4426 N N . PHE B 1 168 ? -9.91600 3.80200 2.94300 1.000 12.89029 168 PHE B N 1
ATOM 4427 C CA . PHE B 1 168 ? -11.15400 3.15800 2.47500 1.000 14.49971 168 PHE B CA 1
ATOM 4428 C C . PHE B 1 168 ? -12.29400 4.16200 2.49200 1.000 13.78174 168 PHE B C 1
ATOM 4429 O O . PHE B 1 168 ? -12.26200 5.10100 3.28100 1.000 16.53574 168 PHE B O 1
ATOM 4437 N N . HIS B 1 169 ? -13.27400 3.97600 1.58500 1.000 14.25866 169 HIS B N 1
ATOM 4438 C CA . HIS B 1 169 ? -14.39800 4.91100 1.42600 1.000 14.71716 169 HIS B CA 1
ATOM 4439 C C . HIS B 1 169 ? -15.70800 4.29400 1.85400 1.000 18.12423 169 HIS B C 1
ATOM 4440 O O . HIS B 1 169 ? -16.05800 3.18100 1.40900 1.000 16.68356 169 HIS B O 1
ATOM 4447 N N . ALA B 1 170 ? -16.42200 5.00300 2.73700 1.000 18.22977 170 ALA B N 1
ATOM 4448 C CA . ALA B 1 170 ? -17.77600 4.62800 3.12400 1.000 18.85290 170 ALA B CA 1
ATOM 4449 C C . ALA B 1 170 ? -18.78000 5.51900 2.37500 1.000 23.50439 170 ALA B C 1
ATOM 4450 O O . ALA B 1 170 ? -18.40200 6.47300 1.67300 1.000 19.42338 170 ALA B O 1
ATOM 4452 N N . ARG B 1 171 ? -20.07900 5.25300 2.58600 1.000 18.28481 171 ARG B N 1
ATOM 4453 C CA . ARG B 1 171 ? -21.16600 6.03200 1.98000 1.000 18.34169 171 ARG B CA 1
ATOM 4454 C C . ARG B 1 171 ? -21.53800 7.22200 2.83400 1.000 20.10474 171 ARG B C 1
ATOM 4455 O O . ARG B 1 171 ? -21.85000 7.05900 4.01700 1.000 21.34583 171 ARG B O 1
ATOM 4463 N N . TYR B 1 172 ? -21.49100 8.43400 2.22600 1.000 20.64675 172 TYR B N 1
ATOM 4464 C CA . TYR B 1 172 ? -21.95300 9.61800 2.93800 1.000 18.73085 172 TYR B CA 1
ATOM 4465 C C . TYR B 1 172 ? -23.48900 9.65500 2.98400 1.000 23.16919 172 TYR B C 1
ATOM 4466 O O . TYR B 1 172 ? -24.16400 9.39500 1.97500 1.000 26.02413 172 TYR B O 1
ATOM 4475 N N . PRO B 1 173 ? -24.06800 9.95900 4.14500 1.000 22.19654 173 PRO B N 1
ATOM 4476 C CA . PRO B 1 173 ? -25.53600 9.98900 4.28300 1.000 23.85357 173 PRO B CA 1
ATOM 4477 C C . PRO B 1 173 ? -26.15300 11.10400 3.43700 1.000 23.24796 173 PRO B C 1
ATOM 4478 O O . PRO B 1 173 ? -25.83800 12.29500 3.62400 1.000 22.73370 173 PRO B O 1
ATOM 4482 N N . VAL B 1 174 ? -26.97400 10.72200 2.47000 1.000 21.29965 174 VAL B N 1
ATOM 4483 C CA . VAL B 1 174 ? -27.69700 11.64900 1.58600 1.000 27.83555 174 VAL B CA 1
ATOM 4484 C C . VAL B 1 174 ? -29.12300 11.11300 1.48700 1.000 31.27303 174 VAL B C 1
ATOM 4485 O O . VAL B 1 174 ? -29.48800 10.46200 0.49200 1.000 29.17269 174 VAL B O 1
ATOM 4489 N N . PRO B 1 175 ? -29.94300 11.34200 2.51300 1.000 31.92411 175 PRO B N 1
ATOM 4490 C CA . PRO B 1 175 ? -31.28800 10.73500 2.54600 1.000 36.00393 175 PRO B CA 1
ATOM 4491 C C . PRO B 1 175 ? -32.12300 11.02000 1.31600 1.000 39.56925 175 PRO B C 1
ATOM 4492 O O . PRO B 1 175 ? -32.90200 10.15300 0.90400 1.000 44.81280 175 PRO B O 1
ATOM 4496 N N . ALA B 1 176 ? -32.03200 12.22800 0.74500 1.000 37.97485 176 ALA B N 1
ATOM 4497 C CA . ALA B 1 176 ? -32.83000 12.53300 -0.44600 1.000 38.17193 176 ALA B CA 1
ATOM 4498 C C . ALA B 1 176 ? -32.44900 11.65600 -1.63400 1.000 37.93491 176 ALA B C 1
ATOM 4499 O O . ALA B 1 176 ? -33.24500 11.48700 -2.55100 1.000 39.88523 176 ALA B O 1
ATOM 4501 N N . LYS B 1 177 ? -31.26100 11.07800 -1.63300 1.000 35.29280 177 LYS B N 1
ATOM 4502 C CA . LYS B 1 177 ? -30.85400 10.15300 -2.67500 1.000 34.62991 177 LYS B CA 1
ATOM 4503 C C . LYS B 1 177 ? -30.92400 8.72000 -2.19300 1.000 37.16752 177 LYS B C 1
ATOM 4504 O O . LYS B 1 177 ? -30.29300 7.85200 -2.78700 1.000 40.20652 177 LYS B O 1
ATOM 4510 N N . GLY B 1 178 ? -31.68400 8.45300 -1.13700 1.000 36.98263 178 GLY B N 1
ATOM 4511 C CA . GLY B 1 178 ? -31.87200 7.09500 -0.68700 1.000 35.70794 178 GLY B CA 1
ATOM 4512 C C . GLY B 1 178 ? -30.65500 6.50000 -0.01500 1.000 32.59946 178 GLY B C 1
ATOM 4513 O O . GLY B 1 178 ? -30.51000 5.27100 0.00200 1.000 32.92799 178 GLY B O 1
ATOM 4514 N N . ILE B 1 179 ? -29.73900 7.33200 0.50100 1.000 32.18289 179 ILE B N 1
ATOM 4515 C CA . ILE B 1 179 ? -28.70300 6.77400 1.37100 1.000 27.92338 179 ILE B CA 1
ATOM 4516 C C . ILE B 1 179 ? -28.94100 7.28600 2.78600 1.000 29.30077 179 ILE B C 1
ATOM 4517 O O . ILE B 1 179 ? -28.48200 8.37800 3.14900 1.000 30.63478 179 ILE B O 1
ATOM 4522 N N . SER B 1 180 ? -29.63400 6.48000 3.59500 1.000 31.82441 180 SER B N 1
ATOM 4523 C CA . SER B 1 180 ? -30.05000 6.83500 4.94200 1.000 33.72822 180 SER B CA 1
ATOM 4524 C C . SER B 1 180 ? -28.85200 6.91300 5.86900 1.000 31.52634 180 SER B C 1
ATOM 4525 O O . SER B 1 180 ? -27.77400 6.43900 5.55600 1.000 28.72360 180 SER B O 1
ATOM 4528 N N . VAL B 1 181 ? -29.06600 7.49400 7.05300 1.000 29.72466 181 VAL B N 1
ATOM 4529 C CA . VAL B 1 181 ? -28.02300 7.45400 8.09000 1.000 26.49623 181 VAL B CA 1
ATOM 4530 C C . VAL B 1 181 ? -27.65200 6.01200 8.42600 1.000 24.19568 181 VAL B C 1
ATOM 4531 O O . VAL B 1 181 ? -26.47500 5.68100 8.62900 1.000 24.53799 181 VAL B O 1
ATOM 4535 N N . ASP B 1 182 ? -28.66300 5.15800 8.56400 1.000 24.78483 182 ASP B N 1
ATOM 4536 C CA . ASP B 1 182 ? -28.41600 3.73300 8.79900 1.000 27.37422 182 ASP B CA 1
ATOM 4537 C C . ASP B 1 182 ? -27.48600 3.15900 7.75300 1.000 27.63280 182 ASP B C 1
ATOM 4538 O O . ASP B 1 182 ? -26.56400 2.39600 8.07400 1.000 26.03180 182 ASP B O 1
ATOM 4543 N N . ALA B 1 183 ? -27.78900 3.41600 6.48000 1.000 27.90223 183 ALA B N 1
ATOM 4544 C CA . ALA B 1 183 ? -26.98600 2.82000 5.41400 1.000 28.27221 183 ALA B CA 1
ATOM 4545 C C . ALA B 1 183 ? -25.56400 3.32500 5.49000 1.000 25.71651 183 ALA B C 1
ATOM 4546 O O . ALA B 1 183 ? -24.58900 2.55700 5.32100 1.000 24.13539 183 ALA B O 1
ATOM 4548 N N . ALA B 1 184 ? -25.40400 4.61700 5.80800 1.000 22.82008 184 ALA B N 1
ATOM 4549 C CA . ALA B 1 184 ? -24.06200 5.17800 5.91300 1.000 21.97854 184 ALA B CA 1
ATOM 4550 C C . ALA B 1 184 ? -23.30400 4.57500 7.08000 1.000 20.95566 184 ALA B C 1
ATOM 4551 O O . ALA B 1 184 ? -22.13200 4.22500 6.93500 1.000 18.51881 184 ALA B O 1
ATOM 4553 N N . ILE B 1 185 ? -23.95100 4.41900 8.24600 1.000 22.20031 185 ILE B N 1
ATOM 4554 C CA . ILE B 1 185 ? -23.24200 3.82700 9.38000 1.000 19.47044 185 ILE B CA 1
ATOM 4555 C C . ILE B 1 185 ? -22.92300 2.39100 9.05600 1.000 20.79371 185 ILE B C 1
ATOM 4556 O O . ILE B 1 185 ? -21.81100 1.90800 9.30900 1.000 23.25934 185 ILE B O 1
ATOM 4561 N N . GLU B 1 186 ? -23.86900 1.71000 8.40500 1.000 22.80945 186 GLU B N 1
ATOM 4562 C CA . GLU B 1 186 ? -23.62300 0.30500 8.06400 1.000 23.03974 186 GLU B CA 1
ATOM 4563 C C . GLU B 1 186 ? -22.45200 0.17900 7.09800 1.000 21.60863 186 GLU B C 1
ATOM 4564 O O . GLU B 1 186 ? -21.67900 -0.78400 7.19700 1.000 21.27413 186 GLU B O 1
ATOM 4570 N N . SER B 1 187 ? -22.24100 1.16600 6.20500 1.000 17.27274 187 SER B N 1
ATOM 4571 C CA . SER B 1 187 ? -21.09400 1.04000 5.29900 1.000 19.27880 187 SER B CA 1
ATOM 4572 C C . SER B 1 187 ? -19.76800 1.21400 6.03200 1.000 19.78990 187 SER B C 1
ATOM 4573 O O . SER B 1 187 ? -18.76900 0.62200 5.61900 1.000 20.47542 187 SER B O 1
ATOM 4576 N N . VAL B 1 188 ? -19.71800 2.06900 7.07600 1.000 18.37270 188 VAL B N 1
ATOM 4577 C CA . VAL B 1 188 ? -18.50900 2.16500 7.87900 1.000 18.20007 188 VAL B CA 1
ATOM 4578 C C . VAL B 1 188 ? -18.24600 0.82400 8.58600 1.000 20.01108 188 VAL B C 1
ATOM 4579 O O . VAL B 1 188 ? -17.09300 0.34100 8.67500 1.000 18.09137 188 VAL B O 1
ATOM 4583 N N . GLU B 1 189 ? -19.30900 0.20700 9.10100 1.000 18.30307 189 GLU B N 1
ATOM 4584 C CA . GLU B 1 189 ? -19.12800 -1.04400 9.82900 1.000 20.98062 189 GLU B CA 1
ATOM 4585 C C . GLU B 1 189 ? -18.65900 -2.16500 8.89700 1.000 21.50230 189 GLU B C 1
ATOM 4586 O O . GLU B 1 189 ? -17.93800 -3.07900 9.33500 1.000 23.41989 189 GLU B O 1
ATOM 4592 N N . ASP B 1 190 ? -19.09200 -2.13500 7.63200 1.000 21.53466 190 ASP B N 1
ATOM 4593 C CA . ASP B 1 190 ? -18.64200 -3.11500 6.63700 1.000 21.74616 190 ASP B CA 1
ATOM 4594 C C . ASP B 1 190 ? -17.15100 -2.96900 6.36900 1.000 20.82373 190 ASP B C 1
ATOM 4595 O O . ASP B 1 190 ? -16.46200 -3.94700 6.06000 1.000 18.78959 190 ASP B O 1
ATOM 4600 N N . ILE B 1 191 ? -16.64300 -1.73700 6.42900 1.000 18.32436 191 ILE B N 1
ATOM 4601 C CA . ILE B 1 191 ? -15.20300 -1.53700 6.29400 1.000 16.22879 191 ILE B CA 1
ATOM 4602 C C . ILE B 1 191 ? -14.47300 -2.22700 7.44000 1.000 18.24739 191 ILE B C 1
ATOM 4603 O O . ILE B 1 191 ? -13.46500 -2.92500 7.22000 1.000 19.88875 191 ILE B O 1
ATOM 4608 N N . PHE B 1 192 ? -14.97500 -2.06900 8.67600 1.000 15.23556 192 PHE B N 1
ATOM 4609 C CA . PHE B 1 192 ? -14.38100 -2.76800 9.81200 1.000 16.59204 192 PHE B CA 1
ATOM 4610 C C . PHE B 1 192 ? -14.45300 -4.27400 9.60400 1.000 17.21069 192 PHE B C 1
ATOM 4611 O O . PHE B 1 192 ? -13.53600 -5.02000 10.00000 1.000 21.53337 192 PHE B O 1
ATOM 4619 N N . SER B 1 193 ? -15.57300 -4.75500 9.05300 1.000 17.82149 193 SER B N 1
ATOM 4620 C CA . SER B 1 193 ? -15.72700 -6.19500 8.90700 1.000 19.48092 193 SER B CA 1
ATOM 4621 C C . SER B 1 193 ? -14.94200 -6.79100 7.73600 1.000 19.37105 193 SER B C 1
ATOM 4622 O O . SER B 1 193 ? -14.74000 -8.02300 7.70100 1.000 18.13817 193 SER B O 1
ATOM 4625 N N . GLU B 1 194 ? -14.52600 -5.99200 6.79200 1.000 18.73530 194 GLU B N 1
ATOM 4626 C CA . GLU B 1 194 ? -14.04200 -6.49500 5.50900 1.000 17.91023 194 GLU B CA 1
ATOM 4627 C C . GLU B 1 194 ? -12.63900 -6.05400 5.15500 1.000 18.96839 194 GLU B C 1
ATOM 4628 O O . GLU B 1 194 ? -11.85500 -6.82600 4.52800 1.000 20.59359 194 GLU B O 1
ATOM 4634 N N . ASP B 1 195 ? -12.32500 -4.82200 5.48200 1.000 17.49380 195 ASP B N 1
ATOM 4635 C CA . ASP B 1 195 ? -11.11900 -4.15000 5.01700 1.000 19.70606 195 ASP B CA 1
ATOM 4636 C C . ASP B 1 195 ? -10.08800 -3.94500 6.11100 1.000 16.99340 195 ASP B C 1
ATOM 4637 O O . ASP B 1 195 ? -8.89200 -4.11300 5.84700 1.000 17.30730 195 ASP B O 1
ATOM 4642 N N . ILE B 1 196 ? -10.49100 -3.43100 7.28100 1.000 16.17245 196 ILE B N 1
ATOM 4643 C CA . ILE B 1 196 ? -9.50200 -3.00900 8.27700 1.000 15.43113 196 ILE B CA 1
ATOM 4644 C C . ILE B 1 196 ? -10.13100 -3.04600 9.67000 1.000 20.96649 196 ILE B C 1
ATOM 4645 O O . ILE B 1 196 ? -11.23800 -2.55000 9.87500 1.000 22.26440 196 ILE B O 1
ATOM 4650 N N . ALA B 1 197 ? -9.47100 -3.71400 10.61100 1.000 19.71448 197 ALA B N 1
ATOM 4651 C CA . ALA B 1 197 ? -10.04100 -3.85200 11.93200 1.000 21.26707 197 ALA B CA 1
ATOM 4652 C C . ALA B 1 197 ? -10.12200 -2.47100 12.58000 1.000 17.73236 197 ALA B C 1
ATOM 4653 O O . ALA B 1 197 ? -9.29300 -1.61200 12.33000 1.000 16.57766 197 ALA B O 1
ATOM 4655 N N . PRO B 1 198 ? -11.08800 -2.25100 13.44800 1.000 17.45144 198 PRO B N 1
ATOM 4656 C CA . PRO B 1 198 ? -11.21100 -0.90200 14.04300 1.000 18.14640 198 PRO B CA 1
ATOM 4657 C C . PRO B 1 198 ? -9.97200 -0.47100 14.80300 1.000 21.13250 198 PRO B C 1
ATOM 4658 O O . PRO B 1 198 ? -9.67000 0.72800 14.83400 1.000 20.06568 198 PRO B O 1
ATOM 4662 N N . HIS B 1 199 ? -9.24600 -1.40500 15.46300 1.000 19.99379 199 HIS B N 1
ATOM 4663 C CA A HIS B 1 199 ? -8.03800 -0.99500 16.18700 0.500 22.49966 199 HIS B CA 1
ATOM 4664 C CA B HIS B 1 199 ? -8.05900 -0.95700 16.18400 0.500 22.45731 199 HIS B CA 1
ATOM 4665 C C . HIS B 1 199 ? -6.85900 -0.67600 15.26900 1.000 20.00319 199 HIS B C 1
ATOM 4666 O O . HIS B 1 199 ? -5.76900 -0.37200 15.76000 1.000 20.24416 199 HIS B O 1
ATOM 4679 N N . ASP B 1 200 ? -7.01800 -0.76300 13.95600 1.000 19.12984 200 ASP B N 1
ATOM 4680 C CA . ASP B 1 200 ? -6.02500 -0.29200 13.01000 1.000 18.34826 200 ASP B CA 1
ATOM 4681 C C . ASP B 1 200 ? -6.47300 0.98900 12.31500 1.000 15.87355 200 ASP B C 1
ATOM 4682 O O . ASP B 1 200 ? -5.78200 1.46700 11.40900 1.000 19.75750 200 ASP B O 1
ATOM 4687 N N . VAL B 1 201 ? -7.60600 1.55800 12.68700 1.000 17.91589 201 VAL B N 1
ATOM 4688 C CA . VAL B 1 201 ? -8.05200 2.80800 12.05900 1.000 17.31245 201 VAL B CA 1
ATOM 4689 C C . VAL B 1 201 ? -7.69900 4.00600 12.96800 1.000 15.85032 201 VAL B C 1
ATOM 4690 O O . VAL B 1 201 ? -8.18800 4.11300 14.08600 1.000 17.40746 201 VAL B O 1
ATOM 4694 N N . ALA B 1 202 ? -6.87300 4.93200 12.45300 1.000 14.58691 202 ALA B N 1
ATOM 4695 C CA . ALA B 1 202 ? -6.46200 6.12100 13.20000 1.000 15.41758 202 ALA B CA 1
ATOM 4696 C C . ALA B 1 202 ? -7.53900 7.19700 13.15900 1.000 17.58109 202 ALA B C 1
ATOM 4697 O O . ALA B 1 202 ? -7.81100 7.85000 14.17900 1.000 18.50073 202 ALA B O 1
ATOM 4699 N N . ALA B 1 203 ? -8.25200 7.32500 12.04800 1.000 15.64743 203 ALA B N 1
ATOM 4700 C CA . ALA B 1 203 ? -9.16600 8.45500 11.99700 1.000 17.28818 203 ALA B CA 1
ATOM 4701 C C . ALA B 1 203 ? -10.25900 8.17800 10.98200 1.000 19.74969 203 ALA B C 1
ATOM 4702 O O . ALA B 1 203 ? -10.01700 7.54500 9.94400 1.000 16.44452 203 ALA B O 1
ATOM 4704 N N . ILE B 1 204 ? -11.45300 8.70900 11.27200 1.000 17.96783 204 ILE B N 1
ATOM 4705 C CA . ILE B 1 204 ? -12.51200 8.86900 10.27300 1.000 19.15243 204 ILE B CA 1
ATOM 4706 C C . ILE B 1 204 ? -12.61200 10.35100 9.95600 1.000 17.34652 204 ILE B C 1
ATOM 4707 O O . ILE B 1 204 ? -12.73000 11.17900 10.87800 1.000 18.02732 204 ILE B O 1
ATOM 4712 N N . VAL B 1 205 ? -12.53700 10.69000 8.65800 1.000 18.84385 205 VAL B N 1
ATOM 4713 C CA . VAL B 1 205 ? -12.36200 12.06500 8.20000 1.000 14.40013 205 VAL B CA 1
ATOM 4714 C C . VAL B 1 205 ? -13.55400 12.41100 7.30500 1.000 16.17831 205 VAL B C 1
ATOM 4715 O O . VAL B 1 205 ? -13.80300 11.71000 6.29400 1.000 14.57030 205 VAL B O 1
ATOM 4719 N N . LEU B 1 206 ? -14.28600 13.46900 7.65200 1.000 15.58386 206 LEU B N 1
ATOM 4720 C CA . LEU B 1 206 ? -15.41800 13.83000 6.80200 1.000 18.10497 206 LEU B CA 1
ATOM 4721 C C . LEU B 1 206 ? -15.60600 15.33700 6.74600 1.000 18.77909 206 LEU B C 1
ATOM 4722 O O . LEU B 1 206 ? -15.27400 16.04200 7.69100 1.000 17.99513 206 LEU B O 1
ATOM 4727 N N . GLU B 1 207 ? -16.15300 15.81500 5.62700 1.000 17.95363 207 GLU B N 1
ATOM 4728 C CA . GLU B 1 207 ? -16.59000 17.23100 5.54700 1.000 15.81996 207 GLU B CA 1
ATOM 4729 C C . GLU B 1 207 ? -17.97700 17.32800 6.13600 1.000 19.03496 207 GLU B C 1
ATOM 4730 O O . GLU B 1 207 ? -18.86700 16.56600 5.73200 1.000 21.01389 207 GLU B O 1
ATOM 4736 N N . PRO B 1 208 ? -18.19300 18.16900 7.14300 1.000 18.46689 208 PRO B N 1
ATOM 4737 C CA . PRO B 1 208 ? -19.57500 18.34600 7.65100 1.000 19.02265 208 PRO B CA 1
ATOM 4738 C C . PRO B 1 208 ? -20.54400 18.76200 6.55900 1.000 19.03011 208 PRO B C 1
ATOM 4739 O O . PRO B 1 208 ? -21.73200 18.48500 6.67800 1.000 21.64659 208 PRO B O 1
ATOM 4743 N N . VAL B 1 209 ? -20.07900 19.49800 5.54500 1.000 18.29251 209 VAL B N 1
ATOM 4744 C CA . VAL B 1 209 ? -20.83600 19.79100 4.33400 1.000 19.69633 209 VAL B CA 1
ATOM 4745 C C . VAL B 1 209 ? -19.90000 19.45800 3.19100 1.000 18.63310 209 VAL B C 1
ATOM 4746 O O . VAL B 1 209 ? -18.92300 20.17400 2.96900 1.000 18.32660 209 VAL B O 1
ATOM 4750 N N . GLN B 1 210 ? -20.19000 18.37400 2.46000 1.000 16.89860 210 GLN B N 1
ATOM 4751 C CA . GLN B 1 210 ? -19.36300 18.01000 1.33400 1.000 14.85866 210 GLN B CA 1
ATOM 4752 C C . GLN B 1 210 ? -19.34500 19.12400 0.29600 1.000 20.05231 210 GLN B C 1
ATOM 4753 O O . GLN B 1 210 ? -20.39700 19.54400 -0.15900 1.000 24.09597 210 GLN B O 1
ATOM 4759 N N . GLY B 1 211 ? -18.15700 19.51800 -0.15500 1.000 18.57999 211 GLY B N 1
ATOM 4760 C CA . GLY B 1 211 ? -17.98400 20.71500 -0.97300 1.000 21.61912 211 GLY B CA 1
ATOM 4761 C C . GLY B 1 211 ? -18.02900 20.31800 -2.44000 1.000 26.03399 211 GLY B C 1
ATOM 4762 O O . GLY B 1 211 ? -19.10300 20.31100 -3.04000 1.000 28.09398 211 GLY B O 1
ATOM 4763 N N . GLU B 1 212 ? -16.88800 19.88600 -2.98800 1.000 21.85494 212 GLU B N 1
ATOM 4764 C CA . GLU B 1 212 ? -16.84500 19.44000 -4.37600 1.000 24.81524 212 GLU B CA 1
ATOM 4765 C C . GLU B 1 212 ? -17.85000 18.34100 -4.64000 1.000 25.20978 212 GLU B C 1
ATOM 4766 O O . GLU B 1 212 ? -18.35900 18.24400 -5.75400 1.000 27.72400 212 GLU B O 1
ATOM 4772 N N . GLY B 1 213 ? -18.13200 17.49600 -3.63900 1.000 25.04620 213 GLY B N 1
ATOM 4773 C CA . GLY B 1 213 ? -19.09400 16.39800 -3.78800 1.000 26.97970 213 GLY B CA 1
ATOM 4774 C C . GLY B 1 213 ? -20.55400 16.82500 -3.91500 1.000 27.03407 213 GLY B C 1
ATOM 4775 O O . GLY B 1 213 ? -21.40500 15.96300 -4.14300 1.000 28.37258 213 GLY B O 1
ATOM 4776 N N . GLY B 1 214 ? -20.87400 18.11100 -3.75500 1.000 25.37242 214 GLY B N 1
ATOM 4777 C CA . GLY B 1 214 ? -22.19600 18.61800 -4.16700 1.000 22.68416 214 GLY B CA 1
ATOM 4778 C C . GLY B 1 214 ? -23.00100 19.34300 -3.10600 1.000 22.77668 214 GLY B C 1
ATOM 4779 O O . GLY B 1 214 ? -24.22200 19.48200 -3.22000 1.000 23.78085 214 GLY B O 1
ATOM 4780 N N . PHE B 1 215 ? -22.32900 19.83100 -2.06400 1.000 20.15851 215 PHE B N 1
ATOM 4781 C CA . PHE B 1 215 ? -22.97300 20.54000 -0.95700 1.000 21.98820 215 PHE B CA 1
ATOM 4782 C C . PHE B 1 215 ? -23.99800 19.65100 -0.26100 1.000 21.66477 215 PHE B C 1
ATOM 4783 O O . PHE B 1 215 ? -25.18700 19.94900 -0.21300 1.000 22.61027 215 PHE B O 1
ATOM 4791 N N . ASN B 1 216 ? -23.50900 18.53500 0.27300 1.000 21.68725 216 ASN B N 1
ATOM 4792 C CA . ASN B 1 216 ? -24.32700 17.59900 1.05000 1.000 19.68598 216 ASN B CA 1
ATOM 4793 C C . ASN B 1 216 ? -24.10000 17.87200 2.52600 1.000 19.53440 216 ASN B C 1
ATOM 4794 O O . ASN B 1 216 ? -22.97000 17.72600 3.00300 1.000 21.21999 216 ASN B O 1
ATOM 4799 N N . VAL B 1 217 ? -25.15300 18.23700 3.26200 1.000 19.38704 217 VAL B N 1
ATOM 4800 C CA . VAL B 1 217 ? -25.01900 18.56200 4.68900 1.000 19.33455 217 VAL B CA 1
ATOM 4801 C C . VAL B 1 217 ? -25.15300 17.29800 5.54200 1.000 23.76129 217 VAL B C 1
ATOM 4802 O O . VAL B 1 217 ? -26.09300 16.51800 5.34600 1.000 23.34732 217 VAL B O 1
ATOM 4806 N N . VAL B 1 218 ? -24.25600 17.10900 6.51400 1.000 22.94715 218 VAL B N 1
ATOM 4807 C CA . VAL B 1 218 ? -24.31500 15.85900 7.30600 1.000 21.66372 218 VAL B CA 1
ATOM 4808 C C . VAL B 1 218 ? -25.51200 15.89800 8.26200 1.000 23.45771 218 VAL B C 1
ATOM 4809 O O . VAL B 1 218 ? -25.73300 16.90500 8.93200 1.000 24.08864 218 VAL B O 1
ATOM 4813 N N . PRO B 1 219 ? -26.33700 14.85200 8.33500 1.000 23.89905 219 PRO B N 1
ATOM 4814 C CA . PRO B 1 219 ? -27.38100 14.84400 9.36600 1.000 25.78037 219 PRO B CA 1
ATOM 4815 C C . PRO B 1 219 ? -26.75700 14.72900 10.74600 1.000 24.80776 219 PRO B C 1
ATOM 4816 O O . PRO B 1 219 ? -25.71800 14.07100 10.93300 1.000 24.48828 219 PRO B O 1
ATOM 4820 N N . ALA B 1 220 ? -27.35100 15.46200 11.70000 1.000 26.62667 220 ALA B N 1
ATOM 4821 C CA . ALA B 1 220 ? -26.83900 15.43800 13.06100 1.000 26.49771 220 ALA B CA 1
ATOM 4822 C C . ALA B 1 220 ? -26.76400 14.01100 13.59600 1.000 27.51163 220 ALA B C 1
ATOM 4823 O O . ALA B 1 220 ? -25.82700 13.67600 14.31300 1.000 26.69815 220 ALA B O 1
ATOM 4825 N N . GLU B 1 221 ? -27.73300 13.16900 13.24700 1.000 26.51774 221 GLU B N 1
ATOM 4826 C CA . GLU B 1 221 ? -27.79600 11.80900 13.77100 1.000 27.74387 221 GLU B CA 1
ATOM 4827 C C . GLU B 1 221 ? -26.61000 10.99000 13.28700 1.000 29.15581 221 GLU B C 1
ATOM 4828 O O . GLU B 1 221 ? -26.07900 10.14800 14.02500 1.000 28.44627 221 GLU B O 1
ATOM 4834 N N . PHE B 1 222 ? -26.15400 11.24300 12.05100 1.000 28.10977 222 PHE B N 1
ATOM 4835 C CA . PHE B 1 222 ? -24.98600 10.52700 11.55800 1.000 25.72072 222 PHE B CA 1
ATOM 4836 C C . PHE B 1 222 ? -23.74300 10.89900 12.36900 1.000 26.73529 222 PHE B C 1
ATOM 4837 O O . PHE B 1 222 ? -22.98500 10.01600 12.79500 1.000 25.01297 222 PHE B O 1
ATOM 4845 N N . LEU B 1 223 ? -23.56900 12.18200 12.69000 1.000 23.11024 223 LEU B N 1
ATOM 4846 C CA . LEU B 1 223 ? -22.39400 12.58900 13.46300 1.000 23.06333 223 LEU B CA 1
ATOM 4847 C C . LEU B 1 223 ? -22.42600 11.98600 14.85200 1.000 25.64058 223 LEU B C 1
ATOM 4848 O O . LEU B 1 223 ? -21.38900 11.51300 15.33500 1.000 23.65154 223 LEU B O 1
ATOM 4853 N N . LYS B 1 224 ? -23.59200 11.96500 15.46100 1.000 22.61479 224 LYS B N 1
ATOM 4854 C CA . LYS B 1 224 ? -23.71400 11.41600 16.76600 1.000 24.75268 224 LYS B CA 1
ATOM 4855 C C . LYS B 1 224 ? -23.35700 9.91600 16.76700 1.000 26.81411 224 LYS B C 1
ATOM 4856 O O . LYS B 1 224 ? -22.60200 9.46700 17.54500 1.000 28.93194 224 LYS B O 1
ATOM 4862 N N . ARG B 1 225 ? -23.85500 9.17000 15.81800 1.000 24.15176 225 ARG B N 1
ATOM 4863 C CA . ARG B 1 225 ? -23.54600 7.72500 15.77800 1.000 24.95608 225 ARG B CA 1
ATOM 4864 C C . ARG B 1 225 ? -22.09300 7.45900 15.37000 1.000 25.60447 225 ARG B C 1
ATOM 4865 O O . ARG B 1 225 ? -21.46400 6.51200 15.86900 1.000 23.72737 225 ARG B O 1
ATOM 4873 N N . LEU B 1 226 ? -21.54900 8.27400 14.46600 1.000 22.21064 226 LEU B N 1
ATOM 4874 C CA . LEU B 1 226 ? -20.13400 8.16700 14.12200 1.000 20.20123 226 LEU B CA 1
ATOM 4875 C C . LEU B 1 226 ? -19.25200 8.48200 15.32600 1.000 25.61815 226 LEU B C 1
ATOM 4876 O O . LEU B 1 226 ? -18.27000 7.78000 15.58600 1.000 26.95580 226 LEU B O 1
ATOM 4881 N N . ARG B 1 227 ? -19.58100 9.53100 16.07800 1.000 23.48136 227 ARG B N 1
ATOM 4882 C CA . ARG B 1 227 ? -18.83100 9.82100 17.30400 1.000 22.94511 227 ARG B CA 1
ATOM 4883 C C . ARG B 1 227 ? -18.84800 8.61900 18.24300 1.000 24.83422 227 ARG B C 1
ATOM 4884 O O . ARG B 1 227 ? -17.83600 8.28400 18.87300 1.000 27.05226 227 ARG B O 1
ATOM 4892 N N . ALA B 1 228 ? -20.00500 7.97800 18.38200 1.000 23.89551 228 ALA B N 1
ATOM 4893 C CA . ALA B 1 228 ? -20.09200 6.89400 19.33800 1.000 22.86274 228 ALA B CA 1
ATOM 4894 C C . ALA B 1 228 ? -19.24700 5.70700 18.86800 1.000 24.75378 228 ALA B C 1
ATOM 4895 O O . ALA B 1 228 ? -18.65100 4.97700 19.67900 1.000 24.49505 228 ALA B O 1
ATOM 4897 N N . ILE B 1 229 ? -19.24400 5.45800 17.56900 1.000 24.16688 229 ILE B N 1
ATOM 4898 C CA . ILE B 1 229 ? -18.38200 4.41100 17.01600 1.000 23.83400 229 ILE B CA 1
ATOM 4899 C C . ILE B 1 229 ? -16.92100 4.77000 17.24900 1.000 23.28194 229 ILE B C 1
ATOM 4900 O O . ILE B 1 229 ? -16.10500 3.92200 17.63400 1.000 28.03409 229 ILE B O 1
ATOM 4905 N N . CYS B 1 230 ? -16.54400 6.01400 16.93400 1.000 21.71853 230 CYS B N 1
ATOM 4906 C CA . CYS B 1 230 ? -15.13800 6.33900 17.16200 1.000 21.07716 230 CYS B CA 1
ATOM 4907 C C . CYS B 1 230 ? -14.79600 6.23600 18.63600 1.000 24.08300 230 CYS B C 1
ATOM 4908 O O . CYS B 1 230 ? -13.73500 5.71700 18.98700 1.000 25.59339 230 CYS B O 1
ATOM 4911 N N . ASP B 1 231 ? -15.67000 6.67300 19.55700 1.000 23.05155 231 ASP B N 1
ATOM 4912 C CA . ASP B 1 231 ? -15.37300 6.58800 20.97900 1.000 25.70242 231 ASP B CA 1
ATOM 4913 C C . ASP B 1 231 ? -15.19700 5.13500 21.40100 1.000 28.29563 231 ASP B C 1
ATOM 4914 O O . ASP B 1 231 ? -14.31400 4.81900 22.20300 1.000 27.76815 231 ASP B O 1
ATOM 4919 N N . LYS B 1 232 ? -16.03300 4.24600 20.87300 1.000 27.91530 232 LYS B N 1
ATOM 4920 C CA . LYS B 1 232 ? -15.96700 2.82500 21.24400 1.000 27.55487 232 LYS B CA 1
ATOM 4921 C C . LYS B 1 232 ? -14.64400 2.17100 20.83200 1.000 24.93382 232 LYS B C 1
ATOM 4922 O O . LYS B 1 232 ? -14.17200 1.21800 21.50300 1.000 23.12483 232 LYS B O 1
ATOM 4928 N N . HIS B 1 233 ? -14.05400 2.60700 19.70900 1.000 23.35551 233 HIS B N 1
ATOM 4929 C CA . HIS B 1 233 ? -12.86100 1.92700 19.16500 1.000 21.90414 233 HIS B CA 1
ATOM 4930 C C . HIS B 1 233 ? -11.59100 2.75500 19.28400 1.000 21.35537 233 HIS B C 1
ATOM 4931 O O . HIS B 1 233 ? -10.53200 2.32500 18.80000 1.000 21.16661 233 HIS B O 1
ATOM 4938 N N . GLY B 1 234 ? -11.65900 3.92000 19.92300 1.000 22.23922 234 GLY B N 1
ATOM 4939 C CA . GLY B 1 234 ? -10.47000 4.73900 20.074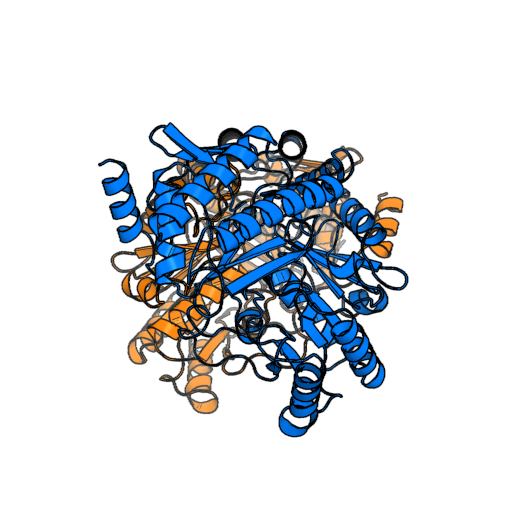00 1.000 24.28237 234 GLY B CA 1
ATOM 4940 C C . GLY B 1 234 ? -10.03400 5.43400 18.80600 1.000 21.07872 234 GLY B C 1
ATOM 4941 O O . GLY B 1 234 ? -8.84700 5.74800 18.65800 1.000 22.22879 234 GLY B O 1
ATOM 4942 N N . ILE B 1 235 ? -10.95000 5.63500 17.86500 1.000 18.56892 235 ILE B N 1
ATOM 4943 C CA . ILE B 1 235 ? -10.66000 6.24300 16.56000 1.000 17.47343 235 ILE B CA 1
ATOM 4944 C C . ILE B 1 235 ? -10.88500 7.75600 16.68300 1.000 18.67303 235 ILE B C 1
ATOM 4945 O O . ILE B 1 235 ? -11.81400 8.20200 17.38100 1.000 20.00982 235 ILE B O 1
ATOM 4950 N N . LEU B 1 236 ? -10.05100 8.55900 16.04100 1.000 18.62186 236 LEU B N 1
ATOM 4951 C CA . LEU B 1 236 ? -10.27900 10.00300 16.10600 1.000 18.75376 236 LEU B CA 1
ATOM 4952 C C . LEU B 1 236 ? -11.23400 10.42900 15.01100 1.000 20.74250 236 LEU B C 1
ATOM 4953 O O . LEU B 1 236 ? -11.18100 9.90900 13.89800 1.000 18.15932 236 LEU B O 1
ATOM 4958 N N . LEU B 1 237 ? -12.03200 11.45800 15.28900 1.000 20.24810 237 LEU B N 1
ATOM 4959 C CA . LEU B 1 237 ? -12.99400 11.96400 14.32100 1.000 18.24265 237 LEU B CA 1
ATOM 4960 C C . LEU B 1 237 ? -12.47600 13.30600 13.79700 1.000 18.19110 237 LEU B C 1
ATOM 4961 O O . LEU B 1 237 ? -12.24600 14.21800 14.58500 1.000 19.98032 237 LEU B O 1
ATOM 4966 N N . VAL B 1 238 ? -12.32800 13.44800 12.48300 1.000 15.57859 238 VAL B N 1
ATOM 4967 C CA . VAL B 1 238 ? -11.73600 14.66700 11.90900 1.000 20.53047 238 VAL B CA 1
ATOM 4968 C C . VAL B 1 238 ? -12.78400 15.35900 11.03900 1.000 19.02776 238 VAL B C 1
ATOM 4969 O O . VAL B 1 238 ? -13.33900 14.74900 10.11400 1.000 18.25827 238 VAL B O 1
ATOM 4973 N N . ALA B 1 239 ? -13.06800 16.62400 11.33100 1.000 18.54679 239 ALA B N 1
ATOM 4974 C CA . ALA B 1 239 ? -13.94900 17.41300 10.48400 1.000 18.97025 239 ALA B CA 1
ATOM 4975 C C . ALA B 1 239 ? -13.08400 18.19200 9.51400 1.000 20.20346 239 ALA B C 1
ATOM 4976 O O . ALA B 1 239 ? -12.29900 19.02000 9.95100 1.000 17.38681 239 ALA B O 1
ATOM 4978 N N . ASP B 1 240 ? -13.24000 17.95200 8.21300 1.000 18.66196 240 ASP B N 1
ATOM 4979 C CA . ASP B 1 240 ? -12.53100 18.75600 7.20200 1.000 19.24768 240 ASP B CA 1
ATOM 4980 C C . ASP B 1 240 ? -13.39700 19.98800 6.86300 1.000 19.07175 240 ASP B C 1
ATOM 4981 O O . ASP B 1 240 ? -14.39000 19.87800 6.13700 1.000 20.25191 240 ASP B O 1
ATOM 4986 N N . GLU B 1 241 ? -13.01600 21.16300 7.38800 1.000 15.74073 241 GLU B N 1
ATOM 4987 C CA . GLU B 1 241 ? -13.70800 22.43600 7.16000 1.000 15.43631 241 GLU B CA 1
ATOM 4988 C C . GLU B 1 241 ? -12.94500 23.36900 6.24000 1.000 18.54562 241 GLU B C 1
ATOM 4989 O O . GLU B 1 241 ? -13.15900 24.58200 6.28500 1.000 18.67712 241 GLU B O 1
ATOM 4995 N N . VAL B 1 242 ? -12.02200 22.83400 5.44900 1.000 18.20449 242 VAL B N 1
ATOM 4996 C CA . VAL B 1 242 ? -11.30200 23.66300 4.48700 1.000 18.83129 242 VAL B CA 1
ATOM 4997 C C . VAL B 1 242 ? -12.28900 24.52000 3.69000 1.000 17.84881 242 VAL B C 1
ATOM 4998 O O . VAL B 1 242 ? -12.02000 25.68800 3.39600 1.000 18.22340 242 VAL B O 1
ATOM 5002 N N . GLN B 1 243 ? -13.42500 23.94600 3.28900 1.000 16.19635 243 GLN B N 1
ATOM 5003 C CA . GLN B 1 243 ? -14.36800 24.69700 2.43400 1.000 17.65132 243 GLN B CA 1
ATOM 5004 C C . GLN B 1 243 ? -15.56300 25.26800 3.20000 1.000 19.17736 243 GLN B C 1
ATOM 5005 O O . GLN B 1 243 ? -16.11100 26.31600 2.80700 1.000 17.75659 243 GLN B O 1
ATOM 5011 N N . SER B 1 244 ? -15.94700 24.64500 4.30000 1.000 15.71160 244 SER B N 1
ATOM 5012 C CA . SER B 1 244 ? -17.14700 25.05400 5.02000 1.000 17.24431 244 SER B CA 1
ATOM 5013 C C . SER B 1 244 ? -16.84300 26.07100 6.09900 1.000 21.46242 244 SER B C 1
ATOM 5014 O O . SER B 1 244 ? -17.77900 26.68600 6.61600 1.000 21.77175 244 SER B O 1
ATOM 5017 N N . GLY B 1 245 ? -15.55900 26.30000 6.42500 1.000 20.00743 245 GLY B N 1
ATOM 5018 C CA . GLY B 1 245 ? -15.22500 27.14400 7.55400 1.000 21.96263 245 GLY B CA 1
ATOM 5019 C C . GLY B 1 245 ? -15.32800 28.65600 7.28300 1.000 23.95086 245 GLY B C 1
ATOM 5020 O O . GLY B 1 245 ? -15.63500 29.14600 6.19100 1.000 26.14089 245 GLY B O 1
ATOM 5021 N N . PHE B 1 246 ? -15.09600 29.39600 8.34700 1.000 22.00942 246 PHE B N 1
ATOM 5022 C CA . PHE B 1 246 ? -15.01300 30.85100 8.33100 1.000 19.21964 246 PHE B CA 1
ATOM 5023 C C . PHE B 1 246 ? -16.30000 31.48000 7.76400 1.000 20.49909 246 PHE B C 1
ATOM 5024 O O . PHE B 1 246 ? -16.30300 32.29200 6.81600 1.000 21.32380 246 PHE B O 1
ATOM 5032 N N . ALA B 1 247 ? -17.41300 31.09100 8.38700 1.000 20.05698 247 ALA B N 1
ATOM 5033 C CA . ALA B 1 247 ? -18.72100 31.78500 8.38300 1.000 18.58234 247 ALA B CA 1
ATOM 5034 C C . ALA B 1 247 ? -19.56700 31.34100 7.19900 1.000 19.49772 247 ALA B C 1
ATOM 5035 O O . ALA B 1 247 ? -20.74400 31.77500 7.11700 1.000 22.89291 247 ALA B O 1
ATOM 5037 N N . ARG B 1 248 ? -19.03300 30.49500 6.30200 1.000 19.52658 248 ARG B N 1
ATOM 5038 C CA . ARG B 1 248 ? -19.79000 30.03900 5.13000 1.000 20.83913 248 ARG B CA 1
ATOM 5039 C C . ARG B 1 248 ? -21.16300 29.51400 5.52200 1.000 25.59587 248 ARG B C 1
ATOM 5040 O O . ARG B 1 248 ? -22.16900 29.83200 4.86400 1.000 24.96214 248 ARG B O 1
ATOM 5048 N N . THR B 1 249 ? -21.24100 28.73900 6.61500 1.000 21.66621 249 THR B N 1
ATOM 5049 C CA . THR B 1 249 ? -22.50100 28.06900 6.92900 1.000 22.05884 249 THR B CA 1
ATOM 5050 C C . THR B 1 249 ? -23.35000 28.85900 7.89900 1.000 23.60089 249 THR B C 1
ATOM 5051 O O . THR B 1 249 ? -24.30200 28.31200 8.43700 1.000 26.73411 249 THR B O 1
ATOM 5055 N N . GLY B 1 250 ? -23.04200 30.11300 8.16500 1.000 21.65978 250 GLY B N 1
ATOM 5056 C CA . GLY B 1 250 ? -23.89000 30.87400 9.10300 1.000 24.37114 250 GLY B CA 1
ATOM 5057 C C . GLY B 1 250 ? -23.48300 30.74300 10.56100 1.000 25.14230 250 GLY B C 1
ATOM 5058 O O . GLY B 1 250 ? -24.06700 31.39300 11.42000 1.000 24.32773 250 GLY B O 1
ATOM 5059 N N . LYS B 1 251 ? -22.48400 29.92600 10.86200 1.000 25.46745 251 LYS B N 1
ATOM 5060 C CA . LYS B 1 251 ? -21.73600 29.94200 12.10500 1.000 26.24636 251 LYS B CA 1
ATOM 5061 C C . LYS B 1 251 ? -20.29000 29.91500 11.68300 1.000 24.27171 251 LYS B C 1
ATOM 5062 O O . LYS B 1 251 ? -20.01200 29.65400 10.51800 1.000 20.16710 251 LYS B O 1
ATOM 5068 N N . LEU B 1 252 ? -19.36800 30.15600 12.62400 1.000 22.93089 252 LEU B N 1
ATOM 5069 C CA . LEU B 1 252 ? -17.98000 30.26400 12.19600 1.000 23.55722 252 LEU B CA 1
ATOM 5070 C C . LEU B 1 252 ? -17.52300 28.96000 11.56200 1.000 18.80353 252 LEU B C 1
ATOM 5071 O O . LEU B 1 252 ? -16.99200 28.95600 10.44000 1.000 21.07305 252 LEU B O 1
ATOM 5076 N N . PHE B 1 253 ? -17.77100 27.83200 12.24400 1.000 19.25136 253 PHE B N 1
ATOM 5077 C CA . PHE B 1 253 ? -17.44300 26.50100 11.73900 1.000 20.96908 253 PHE B CA 1
ATOM 5078 C C . PHE B 1 253 ? -18.74000 25.75800 11.47800 1.000 20.60622 253 PHE B C 1
ATOM 5079 O O . PHE B 1 253 ? -19.69900 25.91900 12.23100 1.000 22.72654 253 PHE B O 1
ATOM 5087 N N . ALA B 1 254 ? -18.77600 24.96300 10.41000 1.000 20.60486 254 ALA B N 1
ATOM 5088 C CA . ALA B 1 254 ? -19.94200 24.10700 10.20500 1.000 23.89179 254 ALA B CA 1
ATOM 5089 C C . ALA B 1 254 ? -20.20700 23.25200 11.44500 1.000 23.69952 254 ALA B C 1
ATOM 5090 O O . ALA B 1 254 ? -21.36300 23.06000 11.83900 1.000 23.66527 254 ALA B O 1
ATOM 5092 N N . MET B 1 255 ? -19.14500 22.76000 12.09900 1.000 20.03768 255 MET B N 1
ATOM 5093 C CA . MET B 1 255 ? -19.33900 21.93400 13.30000 1.000 21.34661 255 MET B CA 1
ATOM 5094 C C . MET B 1 255 ? -20.08300 22.68200 14.40600 1.000 22.87660 255 MET B C 1
ATOM 5095 O O . MET B 1 255 ? -20.50700 22.07200 15.38800 1.000 22.52136 255 MET B O 1
ATOM 5100 N N . ASN B 1 256 ? -20.17800 24.01900 14.32500 1.000 21.88648 256 ASN B N 1
ATOM 5101 C CA . ASN B 1 256 ? -20.87200 24.75100 15.37700 1.000 24.03039 256 ASN B CA 1
ATOM 5102 C C . ASN B 1 256 ? -22.37500 24.53600 15.33100 1.000 23.02033 256 ASN B C 1
ATOM 5103 O O . ASN B 1 256 ? -23.06200 24.88900 16.29400 1.000 26.34350 256 ASN B O 1
ATOM 5108 N N . HIS B 1 257 ? -22.90200 23.92800 14.26900 1.000 23.03916 257 HIS B N 1
ATOM 5109 C CA . HIS B 1 257 ? -24.34500 23.61600 14.22100 1.000 25.99028 257 HIS B CA 1
ATOM 5110 C C . HIS B 1 257 ? -24.72100 22.32300 14.94700 1.000 27.80535 257 HIS B C 1
ATOM 5111 O O . HIS B 1 257 ? -25.91300 22.06700 15.08300 1.000 28.85695 257 HIS B O 1
ATOM 5118 N N . TYR B 1 258 ? -23.74900 21.55000 15.43200 1.000 27.07210 258 TYR B N 1
ATOM 5119 C CA . TYR B 1 258 ? -23.94800 20.19800 15.94300 1.000 27.97601 258 TYR B CA 1
ATOM 5120 C C . TYR B 1 258 ? -23.46400 20.10100 17.38400 1.000 30.02689 258 TYR B C 1
ATOM 5121 O O . TYR B 1 258 ? -22.55700 20.84200 17.78300 1.000 28.15742 258 TYR B O 1
ATOM 5130 N N . GLU B 1 259 ? -24.01800 19.14600 18.15700 1.000 29.28914 259 GLU B N 1
ATOM 5131 C CA . GLU B 1 259 ? -23.55500 18.94100 19.52900 1.000 31.27138 259 GLU B CA 1
ATOM 5132 C C . GLU B 1 259 ? -22.31000 18.07200 19.54600 1.000 28.10253 259 GLU B C 1
ATOM 5133 O O . GLU B 1 259 ? -21.49700 18.17500 20.46500 1.000 31.09842 259 GLU B O 1
ATOM 5139 N N . THR B 1 260 ? -22.17700 17.20500 18.55600 1.000 24.54105 260 THR B N 1
ATOM 5140 C CA . THR B 1 260 ? -21.00300 16.35500 18.45300 1.000 22.17112 260 THR B CA 1
ATOM 5141 C C . THR B 1 260 ? -19.77300 17.18100 18.19200 1.000 22.39445 260 THR B C 1
ATOM 5142 O O . THR B 1 260 ? -19.77900 18.10200 17.37000 1.000 23.46790 260 THR B O 1
ATOM 5146 N N . LYS B 1 261 ? -18.68500 16.85000 18.85700 1.000 23.97510 261 LYS B N 1
ATOM 5147 C CA . LYS B 1 261 ? -17.43100 17.55100 18.58400 1.000 22.40092 261 LYS B CA 1
ATOM 5148 C C . LYS B 1 261 ? -16.43000 16.62800 17.89500 1.000 23.17447 261 LYS B C 1
ATOM 5149 O O . LYS B 1 261 ? -16.34000 15.44400 18.21000 1.000 24.31893 261 LYS B O 1
ATOM 5155 N N . ALA B 1 262 ? -15.68100 17.17900 16.94800 1.000 20.04941 262 ALA B N 1
ATOM 5156 C CA . ALA B 1 262 ? -14.59500 16.45500 16.34900 1.000 18.79634 262 ALA B CA 1
ATOM 5157 C C . ALA B 1 262 ? -13.35600 16.57800 17.22600 1.000 20.85636 262 ALA B C 1
ATOM 5158 O O . ALA B 1 262 ? -13.22600 17.50700 18.04500 1.000 19.44719 262 ALA B O 1
ATOM 5160 N N . ASP B 1 263 ? -12.42800 15.62100 17.04600 1.000 20.10779 263 ASP B N 1
ATOM 5161 C CA . ASP B 1 263 ? -11.16200 15.70700 17.75800 1.000 21.53492 263 ASP B CA 1
ATOM 5162 C C . ASP B 1 263 ? -10.18300 16.67500 17.10700 1.000 17.55315 263 ASP B C 1
ATOM 5163 O O . ASP B 1 263 ? -9.32700 17.24000 17.79900 1.000 19.89427 263 ASP B O 1
ATOM 5168 N N . LEU B 1 264 ? -10.25800 16.82300 15.78800 1.000 17.53053 264 LEU B N 1
ATOM 5169 C CA . LEU B 1 264 ? -9.36500 17.64900 14.98600 1.000 18.38629 264 LEU B CA 1
ATOM 5170 C C . LEU B 1 264 ? -10.21600 18.29800 13.91100 1.000 19.98409 264 LEU B C 1
ATOM 5171 O O . LEU B 1 264 ? -11.13000 17.65300 13.37600 1.000 20.69080 264 LEU B O 1
ATOM 5176 N N . ILE B 1 265 ? -9.89500 19.53100 13.56100 1.000 17.89382 265 ILE B N 1
ATOM 5177 C CA . ILE B 1 265 ? -10.62200 20.26600 12.54800 1.000 16.79247 265 ILE B CA 1
ATOM 5178 C C . ILE B 1 265 ? -9.61000 20.90100 11.61700 1.000 16.26594 265 ILE B C 1
ATOM 5179 O O . ILE B 1 265 ? -8.68600 21.57600 12.08500 1.000 17.53916 265 ILE B O 1
ATOM 5184 N N . THR B 1 266 ? -9.83500 20.79100 10.31000 1.000 14.54351 266 THR B N 1
ATOM 5185 C CA . THR B 1 266 ? -8.91000 21.40200 9.36200 1.000 13.47032 266 THR B CA 1
ATOM 5186 C C . THR B 1 266 ? -9.51200 22.67700 8.78700 1.000 20.58319 266 THR B C 1
ATOM 5187 O O . THR B 1 266 ? -10.73600 22.81500 8.68300 1.000 22.22820 266 THR B O 1
ATOM 5191 N N . MET B 1 267 ? -8.64100 23.58800 8.34400 1.000 15.93993 267 MET B N 1
ATOM 5192 C CA . MET B 1 267 ? -9.08100 24.93000 7.93900 1.000 19.13671 267 MET B CA 1
ATOM 5193 C C . MET B 1 267 ? -8.15300 25.41700 6.83700 1.000 17.84964 267 MET B C 1
ATOM 5194 O O . MET B 1 267 ? -6.95300 25.13700 6.87000 1.000 14.53389 267 MET B O 1
ATOM 5199 N N . ALA B 1 268 ? -8.69500 26.18000 5.88700 1.000 15.84589 268 ALA B N 1
ATOM 5200 C CA . ALA B 1 268 ? -7.86300 26.82900 4.86700 1.000 16.32780 268 ALA B CA 1
ATOM 5201 C C . ALA B 1 268 ? -8.76500 27.78300 4.11300 1.000 15.86634 268 ALA B C 1
ATOM 5202 O O . ALA B 1 268 ? -9.70800 28.28800 4.72700 1.000 16.92782 268 ALA B O 1
ATOM 5204 N N . LYS B 1 269 ? -8.55300 27.97300 2.81000 1.000 14.85045 269 LYS B N 1
ATOM 5205 C CA . LYS B 1 269 ? -9.40100 28.83700 1.99000 1.000 15.10403 269 LYS B CA 1
ATOM 5206 C C . LYS B 1 269 ? -9.74900 30.16200 2.68300 1.000 16.50077 269 LYS B C 1
ATOM 5207 O O . LYS B 1 269 ? -8.87900 31.04700 2.80400 1.000 18.05986 269 LYS B O 1
ATOM 5213 N N . SER B 1 270 ? -11.01600 30.36500 3.11400 1.000 16.87112 270 SER B N 1
ATOM 5214 C CA . SER B 1 270 ? -11.28000 31.74500 3.56500 1.000 14.88685 270 SER B CA 1
ATOM 5215 C C . SER B 1 270 ? -10.67000 32.08200 4.90400 1.000 15.70869 270 SER B C 1
ATOM 5216 O O . SER B 1 270 ? -10.67300 33.26100 5.25100 1.000 16.33930 270 SER B O 1
ATOM 5219 N N . LEU B 1 271 ? -9.98100 31.12500 5.58200 1.000 17.37332 271 LEU B N 1
ATOM 5220 C CA . LEU B 1 271 ? -9.12400 31.50400 6.71400 1.000 15.28055 271 LEU B CA 1
ATOM 5221 C C . LEU B 1 271 ? -8.23300 32.68500 6.35000 1.000 16.73400 271 LEU B C 1
ATOM 5222 O O . LEU B 1 271 ? -7.99500 33.57100 7.17700 1.000 18.32698 271 LEU B O 1
ATOM 5227 N N . GLY B 1 272 ? -7.68700 32.68700 5.13200 1.000 15.88388 272 GLY B N 1
ATOM 5228 C CA . GLY B 1 272 ? -6.69500 33.63700 4.68700 1.000 13.95079 272 GLY B CA 1
ATOM 5229 C C . GLY B 1 272 ? -7.24000 34.81400 3.87100 1.000 17.75456 272 GLY B C 1
ATOM 5230 O O . GLY B 1 272 ? -6.46900 35.74100 3.54500 1.000 15.97393 272 GLY B O 1
ATOM 5231 N N . GLY B 1 273 ? -8.54900 34.82200 3.59000 1.000 17.34182 273 GLY B N 1
ATOM 5232 C CA . GLY B 1 273 ? -9.15200 35.89600 2.80900 1.000 18.87069 273 GLY B CA 1
ATOM 5233 C C . GLY B 1 273 ? -8.47900 36.23700 1.49300 1.000 14.96238 273 GLY B C 1
ATOM 5234 O O . GLY B 1 273 ? -8.57900 37.38600 1.02500 1.000 16.45081 273 GLY B O 1
ATOM 5235 N N . GLY B 1 274 ? -7.84100 35.25000 0.86600 1.000 14.91259 274 GLY B N 1
ATOM 5236 C CA . GLY B 1 274 ? -7.14500 35.44800 -0.39400 1.000 17.37530 274 GLY B CA 1
ATOM 5237 C C . GLY B 1 274 ? -5.63900 35.31200 -0.36300 1.000 18.57343 274 GLY B C 1
ATOM 5238 O O . GLY B 1 274 ? -4.98300 35.67100 -1.36300 1.000 20.39544 274 GLY B O 1
ATOM 5239 N N . PHE B 1 275 ? -5.05500 34.80800 0.73500 1.000 15.90729 275 PHE B N 1
ATOM 5240 C CA . PHE B 1 275 ? -3.62300 34.62700 0.86700 1.000 16.43192 275 PHE B CA 1
ATOM 5241 C C . PHE B 1 275 ? -3.34300 33.21100 1.35000 1.000 16.74728 275 PHE B C 1
ATOM 5242 O O . PHE B 1 275 ? -4.12300 32.68100 2.11600 1.000 17.01635 275 PHE B O 1
ATOM 5250 N N . PRO B 1 276 ? -2.25100 32.56600 0.91000 1.000 15.74563 276 PRO B N 1
ATOM 5251 C CA . PRO B 1 276 ? -2.09600 31.11700 1.24100 1.000 15.59367 276 PRO B CA 1
ATOM 5252 C C . PRO B 1 276 ? -1.78800 30.82200 2.71000 1.000 19.89926 276 PRO B C 1
ATOM 5253 O O . PRO B 1 276 ? -0.72600 31.22600 3.22800 1.000 18.38273 276 PRO B O 1
ATOM 5257 N N . ILE B 1 277 ? -2.74400 30.18100 3.39400 1.000 15.69765 277 ILE B N 1
ATOM 5258 C CA . ILE B 1 277 ? -2.51400 29.69100 4.75500 1.000 16.42490 277 ILE B CA 1
ATOM 5259 C C . ILE B 1 277 ? -3.54200 28.60300 5.05100 1.000 15.37589 277 ILE B C 1
ATOM 5260 O O . ILE B 1 277 ? -4.63400 28.57500 4.45700 1.000 16.81462 277 ILE B O 1
ATOM 5265 N N . SER B 1 278 ? -3.18100 27.69500 5.95200 1.000 15.02764 278 SER B N 1
ATOM 5266 C CA . SER B 1 278 ? -4.11400 26.66200 6.38800 1.000 16.11858 278 SER B CA 1
ATOM 5267 C C . SER B 1 278 ? -3.79400 26.34600 7.83000 1.000 16.20336 278 SER B C 1
ATOM 5268 O O . SER B 1 278 ? -2.81800 26.86100 8.38600 1.000 13.00913 278 SER B O 1
ATOM 5271 N N . GLY B 1 279 ? -4.62700 25.49400 8.46100 1.000 15.92029 279 GLY B N 1
ATOM 5272 C CA . GLY B 1 279 ? -4.24600 25.10800 9.81200 1.000 14.66815 279 GLY B CA 1
ATOM 5273 C C . GLY B 1 279 ? -5.04900 23.92700 10.29500 1.000 15.25871 279 GLY B C 1
ATOM 5274 O O . GLY B 1 279 ? -5.98000 23.46600 9.62600 1.000 16.25200 279 GLY B O 1
ATOM 5275 N N . VAL B 1 280 ? -4.64400 23.40600 11.45500 1.000 15.59009 280 VAL B N 1
ATOM 5276 C CA . VAL B 1 280 ? -5.36100 22.31800 12.13000 1.000 15.96513 280 VAL B CA 1
ATOM 5277 C C . VAL B 1 280 ? -5.49700 22.76700 13.56700 1.000 16.80982 280 VAL B C 1
ATOM 5278 O O . VAL B 1 280 ? -4.50500 23.20000 14.15400 1.000 16.32564 280 VAL B O 1
ATOM 5282 N N . VAL B 1 281 ? -6.67200 22.58300 14.16100 1.000 16.14286 281 VAL B N 1
ATOM 5283 C CA . VAL B 1 281 ? -6.86100 22.82200 15.58000 1.000 16.68404 281 VAL B CA 1
ATOM 5284 C C . VAL B 1 281 ? -7.49300 21.56500 16.13900 1.000 19.07154 281 VAL B C 1
ATOM 5285 O O . VAL B 1 281 ? -8.25200 20.87300 15.44900 1.000 19.57857 281 VAL B O 1
ATOM 5289 N N . GLY B 1 282 ? -7.19300 21.26500 17.40600 1.000 18.40246 282 GLY B N 1
ATOM 5290 C CA . GLY B 1 282 ? -7.71500 20.02800 17.95400 1.000 16.20109 282 GLY B CA 1
ATOM 5291 C C . GLY B 1 282 ? -7.37500 19.91200 19.42600 1.000 17.02643 282 GLY B C 1
ATOM 5292 O O . GLY B 1 282 ? -6.79200 20.81600 20.04700 1.000 17.27252 282 GLY B O 1
ATOM 5293 N N . ARG B 1 283 ? -7.74800 18.77300 20.00200 1.000 18.81384 283 ARG B N 1
ATOM 5294 C CA . ARG B 1 283 ? -7.53000 18.54700 21.42100 1.000 19.22303 283 ARG B CA 1
ATOM 5295 C C . ARG B 1 283 ? -6.04600 18.67500 21.66200 1.000 22.05180 283 ARG B C 1
ATOM 5296 O O . ARG B 1 283 ? -5.23600 18.17400 20.88200 1.000 19.00423 283 ARG B O 1
ATOM 5304 N N . ALA B 1 284 ? -5.68300 19.34900 22.74500 1.000 19.39055 284 ALA B N 1
ATOM 5305 C CA . ALA B 1 284 ? -4.25500 19.56600 23.01100 1.000 18.84630 284 ALA B CA 1
ATOM 5306 C C . ALA B 1 284 ? -3.47700 18.27100 22.95100 1.000 19.28367 284 ALA B C 1
ATOM 5307 O O . ALA B 1 284 ? -2.39300 18.22100 22.36900 1.000 21.50261 284 ALA B O 1
ATOM 5309 N N . GLU B 1 285 ? -3.97500 17.24700 23.66200 1.000 21.23194 285 GLU B N 1
ATOM 5310 C CA . GLU B 1 285 ? -3.28500 15.97000 23.86000 1.000 24.27424 285 GLU B CA 1
ATOM 5311 C C . GLU B 1 285 ? -3.02600 15.30100 22.53600 1.000 22.65076 285 GLU B C 1
ATOM 5312 O O . GLU B 1 285 ? -2.05900 14.52800 22.39300 1.000 21.14551 285 GLU B O 1
ATOM 5318 N N . VAL B 1 286 ? -3.96400 15.48200 21.62400 1.000 17.75657 286 VAL B N 1
ATOM 5319 C CA . VAL B 1 286 ? -3.82600 14.86700 20.29600 1.000 17.03727 286 VAL B CA 1
ATOM 5320 C C . VAL B 1 286 ? -2.79000 15.62400 19.48000 1.000 19.02236 286 VAL B C 1
ATOM 5321 O O . VAL B 1 286 ? -1.88100 15.02200 18.89400 1.000 17.97694 286 VAL B O 1
ATOM 5325 N N . MET B 1 287 ? -2.91700 16.94400 19.44300 1.000 16.34424 287 MET B N 1
ATOM 5326 C CA . MET B 1 287 ? -1.98900 17.80300 18.68600 1.000 19.09850 287 MET B CA 1
ATOM 5327 C C . MET B 1 287 ? -0.55500 17.61600 19.18100 1.000 19.18234 287 MET B C 1
ATOM 5328 O O . MET B 1 287 ? 0.39300 17.67000 18.38700 1.000 18.28826 287 MET B O 1
ATOM 5333 N N . ASP B 1 288 ? -0.39500 17.32900 20.47400 1.000 17.82221 288 ASP B N 1
ATOM 5334 C CA . ASP B 1 288 ? 0.92700 17.23700 21.06400 1.000 20.67061 288 ASP B CA 1
ATOM 5335 C C . ASP B 1 288 ? 1.58700 15.88000 20.80300 1.000 21.70285 288 ASP B C 1
ATOM 5336 O O . ASP B 1 288 ? 2.70600 15.65500 21.27600 1.000 21.86262 288 ASP B O 1
ATOM 5341 N N . ALA B 1 289 ? 0.93600 15.00000 20.05800 1.000 25.11869 289 ALA B N 1
ATOM 5342 C CA . ALA B 1 289 ? 1.47900 13.65300 19.91300 1.000 24.55131 289 ALA B CA 1
ATOM 5343 C C . ALA B 1 289 ? 2.78400 13.65500 19.12200 1.000 22.37825 289 ALA B C 1
ATOM 5344 O O . ALA B 1 289 ? 3.75900 13.05600 19.60100 1.000 20.29308 289 ALA B O 1
ATOM 5346 N N . PRO B 1 290 ? 2.88600 14.28300 17.94300 1.000 20.35739 290 PRO B N 1
ATOM 5347 C CA . PRO B 1 290 ? 4.16700 14.28900 17.23400 1.000 19.52271 290 PRO B CA 1
ATOM 5348 C C . PRO B 1 290 ? 5.27100 14.94200 18.05100 1.000 21.34265 290 PRO B C 1
ATOM 5349 O O . PRO B 1 290 ? 5.04800 15.90300 18.80400 1.000 17.88527 290 PRO B O 1
ATOM 5353 N N . ASN B 1 291 ? 6.49200 14.42200 17.86100 1.000 21.13916 291 ASN B N 1
ATOM 5354 C CA . ASN B 1 291 ? 7.66900 14.94700 18.53600 1.000 22.84522 291 ASN B CA 1
ATOM 5355 C C . ASN B 1 291 ? 8.20000 16.19800 17.82700 1.000 17.17980 291 ASN B C 1
ATOM 5356 O O . ASN B 1 291 ? 7.93400 16.40700 16.64500 1.000 19.15339 291 ASN B O 1
ATOM 5361 N N . PRO B 1 292 ? 8.97300 17.04300 18.53100 1.000 18.18869 292 PRO B N 1
ATOM 5362 C CA . PRO B 1 292 ? 9.55200 18.24400 17.86900 1.000 21.54303 292 PRO B CA 1
ATOM 5363 C C . PRO B 1 292 ? 10.30200 17.86700 16.59800 1.000 22.38156 292 PRO B C 1
ATOM 5364 O O . PRO B 1 292 ? 11.05600 16.89100 16.56800 1.000 22.19847 292 PRO B O 1
ATOM 5368 N N . GLY B 1 293 ? 10.07500 18.65100 15.54100 1.000 20.62981 293 GLY B N 1
ATOM 5369 C CA . GLY B 1 293 ? 10.59300 18.42400 14.21600 1.000 19.62977 293 GLY B CA 1
ATOM 5370 C C . GLY B 1 293 ? 9.67800 17.58600 13.35400 1.000 23.54672 293 GLY B C 1
ATOM 5371 O O . GLY B 1 293 ? 9.92200 17.46700 12.13200 1.000 24.16296 293 GLY B O 1
ATOM 5372 N N . GLY B 1 294 ? 8.67900 16.95500 13.97500 1.000 20.17818 294 GLY B N 1
ATOM 5373 C CA . GLY B 1 294 ? 7.70400 16.10200 13.30200 1.000 21.76556 294 GLY B CA 1
ATOM 5374 C C . GLY B 1 294 ? 6.70100 16.86100 12.45200 1.000 22.17736 294 GLY B C 1
ATOM 5375 O O . GLY B 1 294 ? 6.14100 16.27800 11.52500 1.000 23.72456 294 GLY B O 1
ATOM 5376 N N . LEU B 1 295 ? 6.46800 18.15600 12.73900 1.000 21.11205 295 LEU B N 1
ATOM 5377 C CA . LEU B 1 295 ? 5.57400 19.00800 11.97100 1.000 19.02607 295 LEU B CA 1
ATOM 5378 C C . LEU B 1 295 ? 6.29900 20.28800 11.54900 1.000 21.48777 295 LEU B C 1
ATOM 5379 O O . LEU B 1 295 ? 7.18500 20.78800 12.24400 1.000 25.92018 295 LEU B O 1
ATOM 5384 N N . GLY B 1 296 ? 5.93200 20.79100 10.41000 1.000 21.95070 296 GLY B N 1
ATOM 5385 C CA . GLY B 1 296 ? 6.43100 22.12900 10.05100 1.000 23.16418 296 GLY B CA 1
ATOM 5386 C C . GLY B 1 296 ? 6.25600 22.35900 8.55700 1.000 22.69958 296 GLY B C 1
ATOM 5387 O O . GLY B 1 296 ? 5.34100 21.80500 7.92200 1.000 22.08403 296 GLY B O 1
ATOM 5388 N N . GLY B 1 297 ? 7.14000 23.17400 8.01700 1.000 20.59719 297 GLY B N 1
ATOM 5389 C CA . GLY B 1 297 ? 7.06400 23.49800 6.60200 1.000 20.32439 297 GLY B CA 1
ATOM 5390 C C . GLY B 1 297 ? 7.60900 24.89700 6.36300 1.000 22.00144 297 GLY B C 1
ATOM 5391 O O . GLY B 1 297 ? 7.48300 25.78000 7.20900 1.000 21.58446 297 GLY B O 1
ATOM 5392 N N . THR B 1 298 ? 8.24200 25.06500 5.19600 1.000 17.67014 298 THR B N 1
ATOM 5393 C CA . THR B 1 298 ? 8.87700 26.31300 4.82700 1.000 15.84266 298 THR B CA 1
ATOM 5394 C C . THR B 1 298 ? 7.88000 27.46100 4.86300 1.000 20.74414 298 THR B C 1
ATOM 5395 O O . THR B 1 298 ? 8.08000 28.45800 5.57800 1.000 20.30487 298 THR B O 1
ATOM 5399 N N . TYR B 1 299 ? 6.80400 27.34600 4.10900 1.000 17.62523 299 TYR B N 1
ATOM 5400 C CA . TYR B 1 299 ? 5.86600 28.45500 3.98300 1.000 15.99386 299 TYR B CA 1
ATOM 5401 C C . TYR B 1 299 ? 4.76000 28.47400 5.04500 1.000 18.49917 299 TYR B C 1
ATOM 5402 O O . TYR B 1 299 ? 3.97300 29.42300 5.07400 1.000 22.69643 299 TYR B O 1
ATOM 5411 N N . ALA B 1 300 ? 4.65600 27.43900 5.85400 1.000 18.17770 300 ALA B N 1
ATOM 5412 C CA . ALA B 1 300 ? 3.56100 27.27500 6.82000 1.000 15.23865 300 ALA B CA 1
ATOM 5413 C C . ALA B 1 300 ? 3.38300 28.54400 7.63700 1.000 16.91212 300 ALA B C 1
ATOM 5414 O O . ALA B 1 300 ? 4.36500 29.14600 8.06500 1.000 17.94787 300 ALA B O 1
ATOM 5416 N N . GLY B 1 301 ? 2.13900 28.94900 7.87700 1.000 15.91492 301 GLY B N 1
ATOM 5417 C CA . GLY B 1 301 ? 1.97800 30.12200 8.75000 1.000 13.67858 301 GLY B CA 1
ATOM 5418 C C . GLY B 1 301 ? 2.59900 31.39000 8.21200 1.000 17.26860 301 GLY B C 1
ATOM 5419 O O . GLY B 1 301 ? 3.20100 32.17400 8.98100 1.000 16.98351 301 GLY B O 1
ATOM 5420 N N . SER B 1 302 ? 2.50300 31.60200 6.89000 1.000 16.21809 302 SER B N 1
ATOM 5421 C CA . SER B 1 302 ? 3.18500 32.74800 6.28400 1.000 18.45220 302 SER B CA 1
ATOM 5422 C C . SER B 1 302 ? 2.81400 34.05300 7.02100 1.000 19.77202 302 SER B C 1
ATOM 5423 O O . SER B 1 302 ? 1.63100 34.30900 7.24500 1.000 16.92536 302 SER B O 1
ATOM 5426 N N . PRO B 1 303 ? 3.79400 34.91200 7.40300 1.000 19.15367 303 PRO B N 1
ATOM 5427 C CA . PRO B 1 303 ? 3.47000 36.17400 8.14300 1.000 16.88602 303 PRO B CA 1
ATOM 5428 C C . PRO B 1 303 ? 2.44700 37.03800 7.42500 1.000 19.14001 303 PRO B C 1
ATOM 5429 O O . PRO B 1 303 ? 1.59000 37.64100 8.08300 1.000 19.12809 303 PRO B O 1
ATOM 5433 N N . ILE B 1 304 ? 2.49800 37.07000 6.08800 1.000 19.57236 304 ILE B N 1
ATOM 5434 C CA . ILE B 1 304 ? 1.52000 37.82500 5.28200 1.000 19.31558 304 ILE B CA 1
ATOM 5435 C C . ILE B 1 304 ? 0.10900 37.26000 5.49500 1.000 19.87549 304 ILE B C 1
ATOM 5436 O O . ILE B 1 304 ? -0.86700 37.99300 5.70700 1.000 17.14358 304 ILE B O 1
ATOM 5441 N N . ALA B 1 305 ? -0.03700 35.94400 5.32200 1.000 17.79979 305 ALA B N 1
ATOM 5442 C CA . ALA B 1 305 ? -1.33200 35.32000 5.43800 1.000 16.15600 305 ALA B CA 1
ATOM 5443 C C . ALA B 1 305 ? -1.79200 35.23100 6.88300 1.000 14.89889 305 ALA B C 1
ATOM 5444 O O . ALA B 1 305 ? -3.01300 35.16900 7.13500 1.000 14.46217 305 ALA B O 1
ATOM 5446 N N . VAL B 1 306 ? -0.87000 35.24900 7.84400 1.000 15.06119 306 VAL B N 1
ATOM 5447 C CA . VAL B 1 306 ? -1.32900 35.31200 9.25400 1.000 14.74717 306 VAL B CA 1
ATOM 5448 C C . VAL B 1 306 ? -1.95000 36.68600 9.55200 1.000 17.33127 306 VAL B C 1
ATOM 5449 O O . VAL B 1 306 ? -2.99600 36.79700 10.20300 1.000 15.26824 306 VAL B O 1
ATOM 5453 N N . ALA B 1 307 ? -1.32000 37.75800 9.04100 1.000 16.93494 307 ALA B N 1
ATOM 5454 C CA . ALA B 1 307 ? -1.88900 39.10900 9.18700 1.000 14.88030 307 ALA B CA 1
ATOM 5455 C C . ALA B 1 307 ? -3.26500 39.19800 8.52600 1.000 18.40720 307 ALA B C 1
ATOM 5456 O O . ALA B 1 307 ? -4.20400 39.80700 9.08600 1.000 16.55838 307 ALA B O 1
ATOM 5458 N N . ALA B 1 308 ? -3.41300 38.58500 7.33700 1.000 14.17279 308 ALA B N 1
ATOM 5459 C CA . ALA B 1 308 ? -4.70100 38.52900 6.65400 1.000 18.00159 308 ALA B CA 1
ATOM 5460 C C . ALA B 1 308 ? -5.73700 37.80100 7.49700 1.000 16.73016 308 ALA B C 1
ATOM 5461 O O . ALA B 1 308 ? -6.88200 38.24800 7.59100 1.000 18.46044 308 ALA B O 1
ATOM 5463 N N . ALA B 1 309 ? -5.39100 36.62700 8.00800 1.000 16.95834 309 ALA B N 1
ATOM 5464 C CA . ALA B 1 309 ? -6.35900 35.80600 8.76800 1.000 13.98750 309 ALA B CA 1
ATOM 5465 C C . ALA B 1 309 ? -6.82400 36.52200 10.03600 1.000 15.55740 309 ALA B C 1
ATOM 5466 O O . ALA B 1 309 ? -7.98500 36.38600 10.43400 1.000 16.75253 309 ALA B O 1
ATOM 5468 N N . HIS B 1 310 ? -5.91700 37.21900 10.74000 1.000 19.04698 310 HIS B N 1
ATOM 5469 C CA . HIS B 1 310 ? -6.37900 38.00800 11.88700 1.000 19.12188 310 HIS B CA 1
ATOM 5470 C C . HIS B 1 310 ? -7.45600 39.01200 11.46200 1.000 20.85231 310 HIS B C 1
ATOM 5471 O O . HIS B 1 310 ? -8.48000 39.18900 12.15700 1.000 20.01225 310 HIS B O 1
ATOM 5478 N N . ALA B 1 311 ? -7.28000 39.62600 10.28800 1.000 19.17043 311 ALA B N 1
ATOM 5479 C CA . ALA B 1 311 ? -8.24800 40.60000 9.81300 1.000 16.20453 311 ALA B CA 1
ATOM 5480 C C . ALA B 1 311 ? -9.50700 39.91900 9.29400 1.000 18.20995 311 ALA B C 1
ATOM 5481 O O . ALA B 1 311 ? -10.57600 40.52900 9.31800 1.000 19.01658 311 ALA B O 1
ATOM 5483 N N . VAL B 1 312 ? -9.40600 38.66000 8.81600 1.000 17.13414 312 VAL B N 1
ATOM 5484 C CA . VAL B 1 312 ? -10.59300 37.91200 8.42700 1.000 16.89933 312 VAL B CA 1
ATOM 5485 C C . VAL B 1 312 ? -11.47600 37.64900 9.63400 1.000 17.72577 312 VAL B C 1
ATOM 5486 O O . VAL B 1 312 ? -12.70400 37.79800 9.58500 1.000 18.94011 312 VAL B O 1
ATOM 5490 N N . ILE B 1 313 ? -10.87000 37.19700 10.72300 1.000 16.77686 313 ILE B N 1
ATOM 5491 C CA . ILE B 1 313 ? -11.67500 36.95900 11.91100 1.000 16.25677 313 ILE B CA 1
ATOM 5492 C C . ILE B 1 313 ? -12.28200 38.25100 12.37600 1.000 17.79634 313 ILE B C 1
ATOM 5493 O O . ILE B 1 313 ? -13.45900 38.28700 12.75000 1.000 19.82734 313 ILE B O 1
ATOM 5498 N N . ASP B 1 314 ? -11.50100 39.33400 12.35000 1.000 16.98425 314 ASP B N 1
ATOM 5499 C CA . ASP B 1 314 ? -12.02400 40.63200 12.79800 1.000 21.04136 314 ASP B CA 1
ATOM 5500 C C . ASP B 1 314 ? -13.26300 40.97400 12.00500 1.000 20.20610 314 ASP B C 1
ATOM 5501 O O . ASP B 1 314 ? -14.27500 41.45000 12.54800 1.000 22.31156 314 ASP B O 1
ATOM 5506 N N . ALA B 1 315 ? -13.15700 40.80700 10.68300 1.000 18.01128 315 ALA B N 1
ATOM 5507 C CA . ALA B 1 315 ? -14.19700 41.28000 9.78400 1.000 21.59001 315 ALA B CA 1
ATOM 5508 C C . ALA B 1 315 ? -15.43300 40.41600 9.94200 1.000 19.53251 315 ALA B C 1
ATOM 5509 O O . ALA B 1 315 ? -16.56800 40.91700 9.93700 1.000 18.93503 315 ALA B O 1
ATOM 5511 N N . ILE B 1 316 ? -15.23700 39.10200 10.07900 1.000 18.83941 316 ILE B N 1
ATOM 5512 C CA . ILE B 1 316 ? -16.39300 38.23500 10.23300 1.000 20.76589 316 ILE B CA 1
ATOM 5513 C C . ILE B 1 316 ? -17.19700 38.65600 11.46300 1.000 20.99267 316 ILE B C 1
ATOM 5514 O O . ILE B 1 316 ? -18.44200 38.67300 11.45800 1.000 21.93367 316 ILE B O 1
ATOM 5519 N N . GLU B 1 317 ? -16.49400 38.96800 12.55000 1.000 23.01991 317 GLU B N 1
ATOM 5520 C CA . GLU B 1 317 ? -17.20700 39.28600 13.78000 1.000 24.71191 317 GLU B CA 1
ATOM 5521 C C . GLU B 1 317 ? -17.70600 40.72300 13.77100 1.000 26.57749 317 GLU B C 1
ATOM 5522 O O . GLU B 1 317 ? -18.83900 40.99500 14.20000 1.000 23.73145 317 GLU B O 1
ATOM 5528 N N . GLU B 1 318 ? -16.90700 41.63600 13.21500 1.000 21.61335 318 GLU B N 1
ATOM 5529 C CA . GLU B 1 318 ? -17.26800 43.05100 13.25900 1.000 23.65554 318 GLU B CA 1
ATOM 5530 C C . GLU B 1 318 ? -18.40400 43.34200 12.28200 1.000 23.68060 318 GLU B C 1
ATOM 5531 O O . GLU B 1 318 ? -19.25700 44.18600 12.54700 1.000 25.56067 318 GLU B O 1
ATOM 5537 N N . GLU B 1 319 ? -18.44200 42.64800 11.15400 1.000 28.67265 319 GLU B N 1
ATOM 5538 C CA . GLU B 1 319 ? -19.44600 42.89400 10.12700 1.000 28.41092 319 GLU B CA 1
ATOM 5539 C C . GLU B 1 319 ? -20.58400 41.89300 10.19000 1.000 27.38012 319 GLU B C 1
ATOM 5540 O O . GLU B 1 319 ? -21.46800 41.91300 9.33700 1.000 26.56104 319 GLU B O 1
ATOM 5546 N N . ASN B 1 320 ? -20.61000 41.05800 11.21500 1.000 24.72043 320 ASN B N 1
ATOM 5547 C CA . ASN B 1 320 ? -21.70200 40.11800 11.40100 1.000 26.81537 320 ASN B CA 1
ATOM 5548 C C . ASN B 1 320 ? -21.90200 39.22300 10.17500 1.000 25.17781 320 ASN B C 1
ATOM 5549 O O . ASN B 1 320 ? -23.01500 39.05000 9.70300 1.000 25.88292 320 ASN B O 1
ATOM 5554 N N . LEU B 1 321 ? -20.80500 38.62500 9.66900 1.000 20.79581 321 LEU B N 1
ATOM 5555 C CA . LEU B 1 321 ? -20.90000 37.90600 8.42000 1.000 19.84169 321 LEU B CA 1
ATOM 5556 C C . LEU B 1 321 ? -21.53500 36.53000 8.56200 1.000 23.46260 321 LEU B C 1
ATOM 5557 O O . LEU B 1 321 ? -22.06300 36.00600 7.56500 1.000 23.27061 321 LEU B O 1
ATOM 5562 N N . CYS B 1 322 ? -21.52800 35.92600 9.76100 1.000 24.13859 322 CYS B N 1
ATOM 5563 C CA . CYS B 1 322 ? -22.35100 34.71600 9.94400 1.000 23.93376 322 CYS B CA 1
ATOM 5564 C C . CYS B 1 322 ? -23.82600 35.01900 9.67700 1.000 24.17283 322 CYS B C 1
ATOM 5565 O O . CYS B 1 322 ? -24.53200 34.25800 8.97300 1.000 22.16567 322 CYS B O 1
ATOM 5568 N N . ASP B 1 323 ? -24.30100 36.13400 10.23200 1.000 24.23218 323 ASP B N 1
ATOM 5569 C CA . ASP B 1 323 ? -25.69800 36.51400 10.07700 1.000 26.85039 323 ASP B CA 1
ATOM 5570 C C . ASP B 1 323 ? -25.98700 36.82700 8.63300 1.000 26.94336 323 ASP B C 1
ATOM 5571 O O . ASP B 1 323 ? -27.05300 36.46600 8.10400 1.000 28.38592 323 ASP B O 1
ATOM 5576 N N . ARG B 1 324 ? -25.07400 37.54200 7.98700 1.000 23.33374 324 ARG B N 1
ATOM 5577 C CA . ARG B 1 324 ? -25.27100 37.80100 6.57500 1.000 26.95267 324 ARG B CA 1
ATOM 5578 C C . ARG B 1 324 ? -25.32900 36.49400 5.79600 1.000 24.49465 324 ARG B C 1
ATOM 5579 O O . ARG B 1 324 ? -26.17900 36.33300 4.91400 1.000 26.47187 324 ARG B O 1
ATOM 5587 N N . ALA B 1 325 ? -24.47500 35.51900 6.16800 1.000 23.55275 325 ALA B N 1
ATOM 5588 C CA . ALA B 1 325 ? -24.48900 34.23400 5.47100 1.000 22.23518 325 ALA B CA 1
ATOM 5589 C C . ALA B 1 325 ? -25.86200 33.60000 5.57200 1.000 23.80278 325 ALA B C 1
ATOM 5590 O O . ALA B 1 325 ? -26.37500 33.03300 4.58800 1.000 24.72468 325 ALA B O 1
ATOM 5592 N N . ASN B 1 326 ? -26.50800 33.72600 6.73400 1.000 25.20319 326 ASN B N 1
ATOM 5593 C CA . ASN B 1 326 ? -27.86300 33.16400 6.81900 1.000 23.88357 326 ASN B CA 1
ATOM 5594 C C . ASN B 1 326 ? -28.86100 33.98100 6.02000 1.000 24.69927 326 ASN B C 1
ATOM 5595 O O . ASN B 1 326 ? -29.85500 33.43300 5.50800 1.000 25.35009 326 ASN B O 1
ATOM 5600 N N . GLU B 1 327 ? -28.69400 35.30300 6.00400 1.000 30.25455 327 GLU B N 1
ATOM 5601 C CA . GLU B 1 327 ? -29.68100 36.15000 5.34000 1.000 31.74037 327 GLU B CA 1
ATOM 5602 C C . GLU B 1 327 ? -29.58200 35.98600 3.83800 1.000 28.37965 327 GLU B C 1
ATOM 5603 O O . GLU B 1 327 ? -30.59600 35.81000 3.16200 1.000 26.53451 327 GLU B O 1
ATOM 5609 N N . LEU B 1 328 ? -28.36100 36.04500 3.30200 1.000 25.96730 328 LEU B N 1
ATOM 5610 C CA . LEU B 1 328 ? -28.18800 35.84700 1.87000 1.000 23.25023 328 LEU B CA 1
ATOM 5611 C C . LEU B 1 328 ? -28.59600 34.42500 1.47300 1.000 23.78530 328 LEU B C 1
ATOM 5612 O O . LEU B 1 328 ? -29.18600 34.22400 0.40700 1.000 24.39533 328 LEU B O 1
ATOM 5617 N N . GLY B 1 329 ? -28.19100 33.42000 2.27100 1.000 27.32298 329 GLY B N 1
ATOM 5618 C CA . GLY B 1 329 ? -28.56500 32.02800 1.96700 1.000 23.61825 329 GLY B CA 1
ATOM 5619 C C . GLY B 1 329 ? -30.05900 31.85700 1.83900 1.000 24.75742 329 GLY B C 1
ATOM 5620 O O . GLY B 1 329 ? -30.55700 31.26100 0.87600 1.000 27.16481 329 GLY B O 1
ATOM 5621 N N . ALA B 1 330 ? -30.81900 32.38700 2.80800 1.000 25.87932 330 ALA B N 1
ATOM 5622 C CA . ALA B 1 330 ? -32.26600 32.23100 2.75500 1.000 28.68170 330 ALA B CA 1
ATOM 5623 C C . ALA B 1 330 ? -32.84500 32.90500 1.51900 1.000 29.91927 330 ALA B C 1
ATOM 5624 O O . ALA B 1 330 ? -33.80400 32.40900 0.91800 1.000 30.03278 330 ALA B O 1
ATOM 5626 N N . GLU B 1 331 ? -32.29700 34.06400 1.14400 1.000 30.02408 331 GLU B N 1
ATOM 5627 C CA . GLU B 1 331 ? -32.77900 34.77200 -0.02800 1.000 29.59228 331 GLU B CA 1
ATOM 5628 C C . GLU B 1 331 ? -32.49400 33.99300 -1.29800 1.000 29.48288 331 GLU B C 1
ATOM 5629 O O . GLU B 1 331 ? -33.34000 33.92500 -2.19500 1.000 27.68904 331 GLU B O 1
ATOM 5635 N N . LEU B 1 332 ? -31.29600 33.41800 -1.40400 1.000 28.16401 332 LEU B N 1
ATOM 5636 C CA . LEU B 1 332 ? -30.98900 32.59800 -2.56600 1.000 27.63467 332 LEU B CA 1
ATOM 5637 C C . LEU B 1 332 ? -31.86500 31.35100 -2.58700 1.000 28.10338 332 LEU B C 1
ATOM 5638 O O . LEU B 1 332 ? -32.38900 30.96400 -3.64100 1.000 29.53943 332 LEU B O 1
ATOM 5643 N N . VAL B 1 333 ? -32.08700 30.74200 -1.42700 1.000 26.52229 333 VAL B N 1
ATOM 5644 C CA . VAL B 1 333 ? -32.94900 29.55600 -1.39500 1.000 27.62074 333 VAL B CA 1
ATOM 5645 C C . VAL B 1 333 ? -34.36200 29.89400 -1.86900 1.000 30.84435 333 VAL B C 1
ATOM 5646 O O . VAL B 1 333 ? -35.01200 29.09700 -2.56700 1.000 32.65058 333 VAL B O 1
ATOM 5650 N N . ALA B 1 334 ? -34.87000 31.06600 -1.50900 1.000 27.85495 334 ALA B N 1
ATOM 5651 C CA . ALA B 1 334 ? -36.21200 31.41800 -1.96700 1.000 29.47241 334 ALA B CA 1
ATOM 5652 C C . ALA B 1 334 ? -36.24700 31.56500 -3.48100 1.000 31.18556 334 ALA B C 1
ATOM 5653 O O . ALA B 1 334 ? -37.23000 31.17400 -4.12200 1.000 31.32404 334 ALA B O 1
ATOM 5655 N N . THR B 1 335 ? -35.20300 32.16300 -4.06700 1.000 32.08908 335 THR B N 1
ATOM 5656 C CA . THR B 1 335 ? -35.10500 32.26600 -5.52100 1.000 33.42186 335 THR B CA 1
ATOM 5657 C C . THR B 1 335 ? -35.02700 30.88900 -6.17700 1.000 33.12328 335 THR B C 1
ATOM 5658 O O . THR B 1 335 ? -35.69100 30.62700 -7.19100 1.000 31.88530 335 THR B O 1
ATOM 5662 N N . LEU B 1 336 ? -34.25600 29.97700 -5.59400 1.000 27.09409 336 LEU B N 1
ATOM 5663 C CA . LEU B 1 336 ? -34.21900 28.62000 -6.15700 1.000 30.32813 336 LEU B CA 1
ATOM 5664 C C . LEU B 1 336 ? -35.58500 27.93200 -6.08000 1.000 29.88325 336 LEU B C 1
ATOM 5665 O O . LEU B 1 336 ? -35.95800 27.17400 -6.98900 1.000 32.42307 336 LEU B O 1
ATOM 5670 N N . LYS B 1 337 ? -36.32600 28.11500 -4.98300 1.000 30.33164 337 LYS B N 1
ATOM 5671 C CA . LYS B 1 337 ? -37.64900 27.48700 -4.92400 1.000 34.20739 337 LYS B CA 1
ATOM 5672 C C . LYS B 1 337 ? -38.59000 28.05400 -5.97000 1.000 33.42462 337 LYS B C 1
ATOM 5673 O O . LYS B 1 337 ? -39.48400 27.35900 -6.46100 1.000 33.79603 337 LYS B O 1
ATOM 5679 N N . ASP B 1 338 ? -38.45000 29.33200 -6.27900 1.000 36.15451 338 ASP B N 1
ATOM 5680 C CA . ASP B 1 338 ? -39.30000 29.89600 -7.31100 1.000 38.82878 338 ASP B CA 1
ATOM 5681 C C . ASP B 1 338 ? -38.87900 29.39700 -8.69500 1.000 36.13598 338 ASP B C 1
ATOM 5682 O O . ASP B 1 338 ? -39.72000 29.09700 -9.54700 1.000 37.60877 338 ASP B O 1
ATOM 5687 N N . ILE B 1 339 ? -37.57600 29.29800 -8.95800 1.000 33.97410 339 ILE B N 1
ATOM 5688 C CA . ILE B 1 339 ? -37.11700 28.65500 -10.18500 1.000 34.67065 339 ILE B CA 1
ATOM 5689 C C . ILE B 1 339 ? -37.66800 27.24100 -10.25800 1.000 31.53439 339 ILE B C 1
ATOM 5690 O O . ILE B 1 339 ? -38.11600 26.78000 -11.31600 1.000 34.08274 339 ILE B O 1
ATOM 5695 N N . GLN B 1 340 ? -37.59500 26.51200 -9.13700 1.000 37.12232 340 GLN B N 1
ATOM 5696 C CA . GLN B 1 340 ? -38.11600 25.13700 -9.10800 1.000 37.44131 340 GLN B CA 1
ATOM 5697 C C . GLN B 1 340 ? -39.58100 25.12200 -9.50600 1.000 40.15650 340 GLN B C 1
ATOM 5698 O O . GLN B 1 340 ? -40.02900 24.21100 -10.22500 1.000 38.01063 340 GLN B O 1
ATOM 5704 N N . GLN B 1 341 ? -40.34100 26.14700 -9.08500 1.000 43.65353 341 GLN B N 1
ATOM 5705 C CA . GLN B 1 341 ? -41.74700 26.26200 -9.50800 1.000 48.37161 341 GLN B CA 1
ATOM 5706 C C . GLN B 1 341 ? -41.87500 26.70500 -10.96700 1.000 47.61136 341 GLN B C 1
ATOM 5707 O O . GLN B 1 341 ? -42.56400 26.05800 -11.76300 1.000 46.82556 341 GLN B O 1
ATOM 5713 N N . ALA B 1 342 ? -41.22000 27.80400 -11.34900 1.000 47.02662 342 ALA B N 1
ATOM 5714 C CA . ALA B 1 342 ? -41.27100 28.31900 -12.71400 1.000 46.89327 342 ALA B CA 1
ATOM 5715 C C . ALA B 1 342 ? -40.80300 27.30200 -13.75700 1.000 50.19163 342 ALA B C 1
ATOM 5716 O O . ALA B 1 342 ? -41.15800 27.43700 -14.93300 1.000 54.36820 342 ALA B O 1
ATOM 5718 N N . THR B 1 343 ? -40.03800 26.28100 -13.37000 1.000 55.79139 343 THR B N 1
ATOM 5719 C CA . THR B 1 343 ? -39.49600 25.32900 -14.33300 1.000 52.04928 343 THR B CA 1
ATOM 5720 C C . THR B 1 343 ? -40.19600 23.96400 -14.24500 1.000 51.44148 343 THR B C 1
ATOM 5721 O O . THR B 1 343 ? -40.96500 23.65100 -13.31800 1.000 49.33856 343 THR B O 1
ATOM 5725 N N . GLY B 1 344 ? -39.91600 23.13300 -15.25400 1.000 54.47632 344 GLY B N 1
ATOM 5726 C CA . GLY B 1 344 ? -40.42600 21.77400 -15.31200 1.000 56.01103 344 GLY B CA 1
ATOM 5727 C C . GLY B 1 344 ? -39.34200 20.74600 -15.61900 1.000 55.41066 344 GLY B C 1
ATOM 5728 O O . GLY B 1 344 ? -38.62800 20.85300 -16.62300 1.000 48.25505 344 GLY B O 1
ATOM 5729 N N . ASP B 1 345 ? -39.19900 19.74000 -14.76000 1.000 55.22511 345 ASP B N 1
ATOM 5730 C CA . ASP B 1 345 ? -38.22600 18.68400 -15.05400 1.000 54.76848 345 ASP B CA 1
ATOM 5731 C C . ASP B 1 345 ? -36.78800 19.20400 -15.04100 1.000 47.25303 345 ASP B C 1
ATOM 5732 O O . ASP B 1 345 ? -35.95500 18.75300 -15.84000 1.000 44.96959 345 ASP B O 1
ATOM 5737 N N . VAL B 1 346 ? -36.48600 20.24900 -14.25600 1.000 44.03834 346 VAL B N 1
ATOM 5738 C CA . VAL B 1 346 ? -35.12900 20.80400 -14.21700 1.000 42.20135 346 VAL B CA 1
ATOM 5739 C C . VAL B 1 346 ? -34.48300 20.67200 -12.83200 1.000 40.59322 346 VAL B C 1
ATOM 5740 O O . VAL B 1 346 ? -33.39500 20.11100 -12.71000 1.000 41.64170 346 VAL B O 1
ATOM 5744 N N . VAL B 1 347 ? -35.12700 21.18700 -11.77800 1.000 41.50130 347 VAL B N 1
ATOM 5745 C CA . VAL B 1 347 ? -34.55500 21.24600 -10.43100 1.000 35.56757 347 VAL B CA 1
ATOM 5746 C C . VAL B 1 347 ? -34.86600 19.95400 -9.67500 1.000 36.46060 347 VAL B C 1
ATOM 5747 O O . VAL B 1 347 ? -36.03800 19.60700 -9.49900 1.000 37.19457 347 VAL B O 1
ATOM 5751 N N . THR B 1 348 ? -33.82800 19.19800 -9.26700 1.000 35.13502 348 THR B N 1
ATOM 5752 C CA . THR B 1 348 ? -34.10700 17.97100 -8.51000 1.000 38.02386 348 THR B CA 1
ATOM 5753 C C . THR B 1 348 ? -33.84900 18.08200 -7.01900 1.000 35.82250 348 THR B C 1
ATOM 5754 O O . THR B 1 348 ? -34.32300 17.22200 -6.26600 1.000 36.45412 348 THR B O 1
ATOM 5758 N N . ASP B 1 349 ? -33.09600 19.08200 -6.57500 1.000 34.52059 349 ASP B N 1
ATOM 5759 C CA . ASP B 1 349 ? -32.81000 19.21900 -5.16100 1.000 33.91763 349 ASP B CA 1
ATOM 5760 C C . ASP B 1 349 ? -32.29300 20.62600 -4.92700 1.000 29.37387 349 ASP B C 1
ATOM 5761 O O . ASP B 1 349 ? -31.67900 21.25100 -5.80300 1.000 28.98084 349 ASP B O 1
ATOM 5766 N N . ILE B 1 350 ? -32.57200 21.12400 -3.73300 1.000 30.79540 350 ILE B N 1
ATOM 5767 C CA . ILE B 1 350 ? -31.98600 22.35000 -3.22700 1.000 29.20253 350 ILE B CA 1
ATOM 5768 C C . ILE B 1 350 ? -31.41200 21.99900 -1.87000 1.000 29.87359 350 ILE B C 1
ATOM 5769 O O . ILE B 1 350 ? -32.13000 21.43800 -1.02300 1.000 28.29660 350 ILE B O 1
ATOM 5774 N N . ARG B 1 351 ? -30.11900 22.26100 -1.68700 1.000 26.87540 351 ARG B N 1
ATOM 5775 C CA . ARG B 1 351 ? -29.40800 21.97900 -0.44300 1.000 25.45150 351 ARG B CA 1
ATOM 5776 C C . ARG B 1 351 ? -28.80900 23.26400 0.11500 1.000 24.99186 351 ARG B C 1
ATOM 5777 O O . ARG B 1 351 ? -28.28900 24.09000 -0.64700 1.000 25.43365 351 ARG B O 1
ATOM 5785 N N . ALA B 1 352 ? -28.84400 23.42700 1.44400 1.000 25.91275 352 ALA B N 1
ATOM 5786 C CA . ALA B 1 352 ? -28.34600 24.68100 2.02000 1.000 24.46703 352 ALA B CA 1
ATOM 5787 C C . ALA B 1 352 ? -27.99800 24.50400 3.49100 1.000 25.80813 352 ALA B C 1
ATOM 5788 O O . ALA B 1 352 ? -28.73300 23.83900 4.22900 1.000 27.22219 352 ALA B O 1
ATOM 5790 N N . LEU B 1 353 ? -26.88700 25.11000 3.91200 1.000 21.70202 353 LEU B N 1
ATOM 5791 C CA . LEU B 1 353 ? -26.64200 25.39800 5.32400 1.000 22.48170 353 LEU B CA 1
ATOM 5792 C C . LEU B 1 353 ? -26.00400 26.78500 5.33300 1.000 21.84404 353 LEU B C 1
ATOM 5793 O O . LEU B 1 353 ? -24.89500 26.95400 4.82200 1.000 25.72775 353 LEU B O 1
ATOM 5798 N N . GLY B 1 354 ? -26.71200 27.77900 5.81800 1.000 23.22666 354 GLY B N 1
ATOM 5799 C CA . GLY B 1 354 ? -26.12100 29.11800 5.73400 1.000 22.48760 354 GLY B CA 1
ATOM 5800 C C . GLY B 1 354 ? -26.00500 29.54400 4.27400 1.000 23.97201 354 GLY B C 1
ATOM 5801 O O . GLY B 1 354 ? -26.97100 29.49200 3.49600 1.000 23.23857 354 GLY B O 1
ATOM 5802 N N . SER B 1 355 ? -24.83600 30.05600 3.90300 1.000 23.61291 355 SER B N 1
ATOM 5803 C CA . SER B 1 355 ? -24.56300 30.43400 2.51900 1.000 19.80840 355 SER B CA 1
ATOM 5804 C C . SER B 1 355 ? -23.73600 29.37200 1.83900 1.000 20.71401 355 SER B C 1
ATOM 5805 O O . SER B 1 355 ? -22.99300 29.65600 0.87800 1.000 19.37525 355 SER B O 1
ATOM 5808 N N . MET B 1 356 ? -23.83000 28.13300 2.34400 1.000 23.18576 356 MET B N 1
ATOM 5809 C CA . MET B 1 356 ? -23.32700 26.97900 1.61000 1.000 22.94943 356 MET B CA 1
ATOM 5810 C C . MET B 1 356 ? -24.54000 26.39900 0.88300 1.000 20.42154 356 MET B C 1
ATOM 5811 O O . MET B 1 356 ? -25.24500 25.53600 1.41400 1.000 24.41111 356 MET B O 1
ATOM 5816 N N . VAL B 1 357 ? -24.82800 26.91400 -0.33100 1.000 20.84922 357 VAL B N 1
ATOM 5817 C CA . VAL B 1 357 ? -26.08700 26.61300 -1.01700 1.000 22.00391 357 VAL B CA 1
ATOM 5818 C C . VAL B 1 357 ? -25.80600 26.02900 -2.39200 1.000 24.30738 357 VAL B C 1
ATOM 5819 O O . VAL B 1 357 ? -24.86800 26.47100 -3.06200 1.000 22.84282 357 VAL B O 1
ATOM 5823 N N . ALA B 1 358 ? -26.65200 25.07100 -2.83600 1.000 23.67899 358 ALA B N 1
ATOM 5824 C CA . ALA B 1 358 ? -26.49300 24.47500 -4.16400 1.000 21.80177 358 ALA B CA 1
ATOM 5825 C C . ALA B 1 358 ? -27.85600 24.10900 -4.72400 1.000 26.99654 358 ALA B C 1
ATOM 5826 O O . ALA B 1 358 ? -28.79500 23.85600 -3.98300 1.000 28.44390 358 ALA B O 1
ATOM 5828 N N . VAL B 1 359 ? -27.94800 24.03400 -6.04500 1.000 26.33657 359 VAL B N 1
ATOM 5829 C CA . VAL B 1 359 ? -29.15200 23.54500 -6.70300 1.000 24.56816 359 VAL B CA 1
ATOM 5830 C C . VAL B 1 359 ? -28.71100 22.41700 -7.62700 1.000 24.46732 359 VAL B C 1
ATOM 5831 O O . VAL B 1 359 ? -27.70100 22.55500 -8.32500 1.000 26.75080 359 VAL B O 1
ATOM 5835 N N . GLU B 1 360 ? -29.38700 21.26300 -7.54900 1.000 25.88589 360 GLU B N 1
ATOM 5836 C CA . GLU B 1 360 ? -29.02200 20.14500 -8.39500 1.000 27.00092 360 GLU B CA 1
ATOM 5837 C C . GLU B 1 360 ? -30.02600 20.09000 -9.53100 1.000 31.01636 360 GLU B C 1
ATOM 5838 O O . GLU B 1 360 ? -31.24000 20.22400 -9.29700 1.000 32.27634 360 GLU B O 1
ATOM 5844 N N . LEU B 1 361 ? -29.52100 19.93200 -10.75500 1.000 32.05550 361 LEU B N 1
ATOM 5845 C CA . LEU B 1 361 ? -30.35900 19.90100 -11.94100 1.000 34.96441 361 LEU B CA 1
ATOM 5846 C C . LEU B 1 361 ? -30.39600 18.46900 -12.44900 1.000 36.71535 361 LEU B C 1
ATOM 5847 O O . LEU B 1 361 ? -29.55400 17.64700 -12.07400 1.000 37.62818 361 LEU B O 1
ATOM 5852 N N . GLU B 1 362 ? -31.36700 18.16600 -13.30900 1.000 36.15968 362 GLU B N 1
ATOM 5853 C CA . GLU B 1 362 ? -31.48600 16.77500 -13.74000 1.000 41.25069 362 GLU B CA 1
ATOM 5854 C C . GLU B 1 362 ? -30.23500 16.34900 -14.48000 1.000 43.10890 362 GLU B C 1
ATOM 5855 O O . GLU B 1 362 ? -29.77000 15.21000 -14.32300 1.000 40.72004 362 GLU B O 1
ATOM 5861 N N . THR B 1 363 ? -29.62100 17.28200 -15.19900 1.000 42.14647 363 THR B N 1
ATOM 5862 C CA . THR B 1 363 ? -28.66100 16.98900 -16.23900 1.000 38.87661 363 THR B CA 1
ATOM 5863 C C . THR B 1 363 ? -27.47500 17.94200 -16.12400 1.000 37.46634 363 THR B C 1
ATOM 5864 O O . THR B 1 363 ? -27.65500 19.11700 -15.79300 1.000 36.03692 363 THR B O 1
ATOM 5868 N N . ALA B 1 364 ? -26.25300 17.44500 -16.36900 1.000 38.56404 364 ALA B N 1
ATOM 5869 C CA . ALA B 1 364 ? -25.12300 18.38000 -16.46100 1.000 37.61259 364 ALA B CA 1
ATOM 5870 C C . ALA B 1 364 ? -25.30000 19.34600 -17.62800 1.000 38.44686 364 ALA B C 1
ATOM 5871 O O . ALA B 1 364 ? -24.91600 20.52300 -17.53200 1.000 37.90922 364 ALA B O 1
ATOM 5873 N N . GLU B 1 365 ? -25.85800 18.86400 -18.74900 1.000 41.08801 365 GLU B N 1
ATOM 5874 C CA . GLU B 1 365 ? -26.10600 19.75700 -19.87700 1.000 41.83117 365 GLU B CA 1
ATOM 5875 C C . GLU B 1 365 ? -26.94500 20.94300 -19.44600 1.000 39.50346 365 GLU B C 1
ATOM 5876 O O . GLU B 1 365 ? -26.65800 22.07500 -19.84700 1.000 42.40214 365 GLU B O 1
ATOM 5882 N N . GLN B 1 366 ? -27.95400 20.72100 -18.58700 1.000 36.12400 366 GLN B N 1
ATOM 5883 C CA . GLN B 1 366 ? -28.75100 21.84500 -18.08100 1.000 36.19317 366 GLN B CA 1
ATOM 5884 C C . GLN B 1 366 ? -27.90300 22.79800 -17.27300 1.000 35.64514 366 GLN B C 1
ATOM 5885 O O . GLN B 1 366 ? -28.00900 24.02600 -17.41600 1.000 32.36816 366 GLN B O 1
ATOM 5891 N N . ALA B 1 367 ? -27.07400 22.24900 -16.39700 1.000 32.56574 367 ALA B N 1
ATOM 5892 C CA . ALA B 1 367 ? -26.29600 23.10500 -15.53200 1.000 31.09297 367 ALA B CA 1
ATOM 5893 C C . ALA B 1 367 ? -25.28800 23.90200 -16.35500 1.000 32.47601 367 ALA B C 1
ATOM 5894 O O . ALA B 1 367 ? -24.99300 25.05700 -16.02500 1.000 31.52140 367 ALA B O 1
ATOM 5896 N N . LYS B 1 368 ? -24.79400 23.32000 -17.45400 1.000 31.89998 368 LYS B N 1
ATOM 5897 C CA . LYS B 1 368 ? -23.88100 24.07000 -18.29700 1.000 33.17805 368 LYS B CA 1
ATOM 5898 C C . LYS B 1 368 ? -24.60800 25.15000 -19.07900 1.000 33.89080 368 LYS B C 1
ATOM 5899 O O . LYS B 1 368 ? -24.05100 26.24800 -19.26700 1.000 30.13912 368 LYS B O 1
ATOM 5905 N N . VAL B 1 369 ? -25.88200 24.93300 -19.43300 1.000 31.17387 369 VAL B N 1
ATOM 5906 C CA . VAL B 1 369 ? -26.66100 25.98500 -20.09800 1.000 33.08295 369 VAL B CA 1
ATOM 5907 C C . VAL B 1 369 ? -26.79000 27.19600 -19.18300 1.000 32.94937 369 VAL B C 1
ATOM 5908 O O . VAL B 1 369 ? -26.52900 28.33900 -19.58300 1.000 31.86062 369 VAL B O 1
ATOM 5912 N N . VAL B 1 370 ? -27.11400 26.96200 -17.91600 1.000 33.57199 370 VAL B N 1
ATOM 5913 C CA . VAL B 1 370 ? -27.25400 28.03900 -16.93800 1.000 32.46424 370 VAL B CA 1
ATOM 5914 C C . VAL B 1 370 ? -25.91700 28.73700 -16.69900 1.000 28.90289 370 VAL B C 1
ATOM 5915 O O . VAL B 1 370 ? -25.84600 29.96300 -16.71000 1.000 27.86703 370 VAL B O 1
ATOM 5919 N N . GLN B 1 371 ? -24.86100 27.95300 -16.47300 1.000 26.89523 371 GLN B N 1
ATOM 5920 C CA . GLN B 1 371 ? -23.53300 28.51600 -16.25600 1.000 25.97370 371 GLN B CA 1
ATOM 5921 C C . GLN B 1 371 ? -23.05300 29.33700 -17.44200 1.000 28.09147 371 GLN B C 1
ATOM 5922 O O . GLN B 1 371 ? -22.50200 30.45200 -17.26700 1.000 26.92485 371 GLN B O 1
ATOM 5928 N N . ASN B 1 372 ? -23.28000 28.83700 -18.66300 1.000 31.50531 372 ASN B N 1
ATOM 5929 C CA . ASN B 1 372 ? -22.86900 29.58500 -19.85500 1.000 31.33273 372 ASN B CA 1
ATOM 5930 C C . ASN B 1 372 ? -23.66400 30.87700 -19.99900 1.000 31.41464 372 ASN B C 1
ATOM 5931 O O . ASN B 1 372 ? -23.09800 31.92500 -20.32300 1.000 30.73916 372 ASN B O 1
ATOM 5936 N N . TYR B 1 373 ? -24.98600 30.81600 -19.82700 1.000 32.38856 373 TYR B N 1
ATOM 5937 C CA . TYR B 1 373 ? -25.79100 32.02900 -19.93500 1.000 32.61993 373 TYR B CA 1
ATOM 5938 C C . TYR B 1 373 ? -25.33600 33.05900 -18.90300 1.000 32.85080 373 TYR B C 1
ATOM 5939 O O . TYR B 1 373 ? -25.19700 34.25600 -19.20700 1.000 29.86788 373 TYR B O 1
ATOM 5948 N N . ALA B 1 374 ? -25.11000 32.60500 -17.67800 1.000 29.63621 374 ALA B N 1
ATOM 5949 C CA . ALA B 1 374 ? -24.71100 33.52000 -16.62700 1.000 28.36669 374 ALA B CA 1
ATOM 5950 C C . ALA B 1 374 ? -23.43000 34.22100 -17.01000 1.000 27.59088 374 ALA B C 1
ATOM 5951 O O . ALA B 1 374 ? -23.30900 35.43700 -16.84700 1.000 28.71657 374 ALA B O 1
ATOM 5953 N N . MET B 1 375 ? -22.48000 33.46200 -17.56400 1.000 26.90521 375 MET B N 1
ATOM 5954 C CA . MET B 1 375 ? -21.18400 34.00300 -17.93100 1.000 29.91695 375 MET B CA 1
ATOM 5955 C C . MET B 1 375 ? -21.33100 35.05300 -19.01700 1.000 31.70813 375 MET B C 1
ATOM 5956 O O . MET B 1 375 ? -20.72900 36.13700 -18.92800 1.000 29.91415 375 MET B O 1
ATOM 5961 N N . GLU B 1 376 ? -22.17200 34.76400 -20.01900 1.000 28.60332 376 GLU B N 1
ATOM 5962 C CA . GLU B 1 376 ? -22.50300 35.70500 -21.08800 1.000 33.66001 376 GLU B CA 1
ATOM 5963 C C . GLU B 1 376 ? -23.07000 36.99500 -20.55300 1.000 34.60599 376 GLU B C 1
ATOM 5964 O O . GLU B 1 376 ? -23.01500 38.02800 -21.23600 1.000 35.37264 376 GLU B O 1
ATOM 5970 N N . ASN B 1 377 ? -23.68200 36.93300 -19.37900 1.000 30.27834 377 ASN B N 1
ATOM 5971 C CA . ASN B 1 377 ? -24.42800 38.05200 -18.84200 1.000 31.29028 377 ASN B CA 1
ATOM 5972 C C . ASN B 1 377 ? -23.81200 38.60100 -17.56000 1.000 30.01818 377 ASN B C 1
ATOM 5973 O O . ASN B 1 377 ? -24.50000 39.25600 -16.76200 1.000 32.91499 377 ASN B O 1
ATOM 5978 N N . GLY B 1 378 ? -22.52500 38.35400 -17.36000 1.000 25.37812 378 GLY B N 1
ATOM 5979 C CA . GLY B 1 378 ? -21.78100 38.93400 -16.25900 1.000 23.01207 378 GLY B CA 1
ATOM 5980 C C . GLY B 1 378 ? -21.98900 38.32600 -14.90300 1.000 27.42860 378 GLY B C 1
ATOM 5981 O O . GLY B 1 378 ? -21.94700 39.06100 -13.90200 1.000 24.60198 378 GLY B O 1
ATOM 5982 N N . LEU B 1 379 ? -22.16900 36.99400 -14.82700 1.000 25.59791 379 LEU B N 1
ATOM 5983 C CA . LEU B 1 379 ? -22.30000 36.27600 -13.55300 1.000 25.93969 379 LEU B CA 1
ATOM 5984 C C . LEU B 1 379 ? -21.40900 35.03400 -13.57500 1.000 25.16072 379 LEU B C 1
ATOM 5985 O O . LEU B 1 379 ? -21.53800 34.19100 -14.46800 1.000 28.20454 379 LEU B O 1
ATOM 5990 N N . LEU B 1 380 ? -20.51900 34.90200 -12.58700 1.000 22.79111 380 LEU B N 1
ATOM 5991 C CA . LEU B 1 380 ? -19.55400 33.80300 -12.55200 1.000 19.74891 380 LEU B CA 1
ATOM 5992 C C . LEU B 1 380 ? -20.06200 32.69100 -11.62100 1.000 23.30209 380 LEU B C 1
ATOM 5993 O O . LEU B 1 380 ? -20.24200 32.91600 -10.40800 1.000 22.84321 380 LEU B O 1
ATOM 5998 N N . LEU B 1 381 ? -20.35300 31.50200 -12.20400 1.000 20.04517 381 LEU B N 1
ATOM 5999 C CA . LEU B 1 381 ? -20.96800 30.38700 -11.48700 1.000 22.15169 381 LEU B CA 1
ATOM 6000 C C . LEU B 1 381 ? -20.07200 29.15500 -11.55600 1.000 23.63632 381 LEU B C 1
ATOM 6001 O O . LEU B 1 381 ? -19.45700 28.88200 -12.59900 1.000 25.20098 381 LEU B O 1
ATOM 6006 N N . LEU B 1 382 ? -20.01200 28.42100 -10.44300 1.000 19.06099 382 LEU B N 1
ATOM 6007 C CA . LEU B 1 382 ? -19.32800 27.14000 -10.35600 1.000 19.37392 382 LEU B CA 1
ATOM 6008 C C . LEU B 1 382 ? -20.31100 25.98400 -10.36900 1.000 22.46190 382 LEU B C 1
ATOM 6009 O O . LEU B 1 382 ? -21.37300 26.05900 -9.73100 1.000 22.47261 382 LEU B O 1
ATOM 6014 N N . THR B 1 383 ? -19.91500 24.87100 -11.02700 1.000 20.66315 383 THR B N 1
ATOM 6015 C CA . THR B 1 383 ? -20.61000 23.60900 -10.87100 1.000 24.91616 383 THR B CA 1
ATOM 6016 C C . THR B 1 383 ? -19.78300 22.66100 -9.98300 1.000 29.31387 383 THR B C 1
ATOM 6017 O O . THR B 1 383 ? -18.68100 22.99100 -9.53200 1.000 33.47329 383 THR B O 1
ATOM 6021 N N . CYS B 1 384 ? -20.31900 21.46000 -9.74900 1.000 26.39115 384 CYS B N 1
ATOM 6022 C CA . CYS B 1 384 ? -19.67900 20.46300 -8.88900 1.000 23.77911 384 CYS B CA 1
ATOM 6023 C C . CYS B 1 384 ? -20.50100 19.20000 -8.90700 1.000 24.64003 384 CYS B C 1
ATOM 6024 O O . CYS B 1 384 ? -21.53200 19.14500 -9.57000 1.000 21.89689 384 CYS B O 1
ATOM 6027 N N . GLY B 1 385 ? -20.08500 18.19400 -8.14900 1.000 22.93074 385 GLY B N 1
ATOM 6028 C CA . GLY B 1 385 ? -20.92200 17.00800 -8.07200 1.000 25.84736 385 GLY B CA 1
ATOM 6029 C C . GLY B 1 385 ? -20.39800 15.87700 -8.94300 1.000 25.61171 385 GLY B C 1
ATOM 6030 O O . GLY B 1 385 ? -19.68900 16.08900 -9.92500 1.000 27.14775 385 GLY B O 1
ATOM 6031 N N . LYS B 1 386 ? -20.77700 14.64100 -8.56400 1.000 23.84233 386 LYS B N 1
ATOM 6032 C CA . LYS B 1 386 ? -20.28200 13.45900 -9.26000 1.000 24.02696 386 LYS B CA 1
ATOM 6033 C C . LYS B 1 386 ? -20.60200 13.55400 -10.74300 1.000 28.93402 386 LYS B C 1
ATOM 6034 O O . LYS B 1 386 ? -19.80600 13.13100 -11.59400 1.000 32.06295 386 LYS B O 1
ATOM 6040 N N . TYR B 1 387 ? -21.76500 14.12000 -11.06900 1.000 30.82381 387 TYR B N 1
ATOM 6041 C CA . TYR B 1 387 ? -22.27800 14.14000 -12.43400 1.000 31.16904 387 TYR B CA 1
ATOM 6042 C C . TYR B 1 387 ? -22.23700 15.52600 -13.03800 1.000 32.23804 387 TYR B C 1
ATOM 6043 O O . TYR B 1 387 ? -22.71000 15.70300 -14.16200 1.000 34.01965 387 TYR B O 1
ATOM 6052 N N . GLY B 1 388 ? -21.68400 16.49900 -12.31700 1.000 29.37551 388 GLY B N 1
ATOM 6053 C CA . GLY B 1 388 ? -21.51400 17.83200 -12.86000 1.000 34.07250 388 GLY B CA 1
ATOM 6054 C C . GLY B 1 388 ? -22.81000 18.56500 -13.08500 1.000 33.77023 388 GLY B C 1
ATOM 6055 O O . GLY B 1 388 ? -22.84000 19.52800 -13.85600 1.000 30.93636 388 GLY B O 1
ATOM 6056 N N . ASN B 1 389 ? -23.87300 18.14500 -12.39900 1.000 28.98260 389 ASN B N 1
ATOM 6057 C CA . ASN B 1 389 ? -25.21500 18.69500 -12.52500 1.000 28.36339 389 ASN B CA 1
ATOM 6058 C C . ASN B 1 389 ? -25.60000 19.54500 -11.32000 1.000 27.88468 389 ASN B C 1
ATOM 6059 O O . ASN B 1 389 ? -26.78400 19.78900 -11.09700 1.000 29.94763 389 ASN B O 1
ATOM 6064 N N . VAL B 1 390 ? -24.62500 20.00000 -10.52900 1.000 27.39762 390 VAL B N 1
ATOM 6065 C CA . VAL B 1 390 ? -24.90300 20.82200 -9.35900 1.000 24.40503 390 VAL B CA 1
ATOM 6066 C C . VAL B 1 390 ? -24.28100 22.19500 -9.58300 1.000 20.06530 390 VAL B C 1
ATOM 6067 O O . VAL B 1 390 ? -23.10900 22.29800 -9.97400 1.000 20.90132 390 VAL B O 1
ATOM 6071 N N . ILE B 1 391 ? -25.04200 23.25300 -9.34000 1.000 20.80074 391 ILE B N 1
ATOM 6072 C CA . ILE B 1 391 ? -24.46500 24.60000 -9.28900 1.000 22.27377 391 ILE B CA 1
ATOM 6073 C C . ILE B 1 391 ? -24.30800 24.95200 -7.80900 1.000 21.53745 391 ILE B C 1
ATOM 6074 O O . ILE B 1 391 ? -25.28500 24.88200 -7.05200 1.000 24.89098 391 ILE B O 1
ATOM 6079 N N . ARG B 1 392 ? -23.09200 25.30300 -7.37800 1.000 20.46764 392 ARG B N 1
ATOM 6080 C CA . ARG B 1 392 ? -22.84800 25.60700 -5.97100 1.000 21.65381 392 ARG B CA 1
ATOM 6081 C C . ARG B 1 392 ? -22.62200 27.09800 -5.86800 1.000 23.38870 392 ARG B C 1
ATOM 6082 O O . ARG B 1 392 ? -22.09800 27.68300 -6.82000 1.000 27.10799 392 ARG B O 1
ATOM 6090 N N . PHE B 1 393 ? -23.03100 27.71700 -4.73900 1.000 20.00208 393 PHE B N 1
ATOM 6091 C CA . PHE B 1 393 ? -22.98500 29.17000 -4.59600 1.000 22.20589 393 PHE B CA 1
ATOM 6092 C C . PHE B 1 393 ? -22.00500 29.57600 -3.49500 1.000 20.84475 393 PHE B C 1
ATOM 6093 O O . PHE B 1 393 ? -22.14000 29.16100 -2.33000 1.000 20.90117 393 PHE B O 1
ATOM 6101 N N . LEU B 1 394 ? -21.00200 30.35000 -3.88500 1.000 17.11274 394 LEU B N 1
ATOM 6102 C CA . LEU B 1 394 ? -19.85700 30.67000 -3.04900 1.000 17.98372 394 LEU B CA 1
ATOM 6103 C C . LEU B 1 394 ? -19.52600 32.14800 -3.12600 1.000 17.85165 394 LEU B C 1
ATOM 6104 O O . LEU B 1 394 ? -18.36000 32.53500 -2.98600 1.000 17.88634 394 LEU B O 1
ATOM 6109 N N . TYR B 1 395 ? -20.56600 33.00000 -3.30900 1.000 18.38807 395 TYR B N 1
ATOM 6110 C CA . TYR B 1 395 ? -20.35900 34.44000 -3.36800 1.000 18.38902 395 TYR B CA 1
ATOM 6111 C C . TYR B 1 395 ? -19.72800 34.92000 -2.05500 1.000 18.55446 395 TYR B C 1
ATOM 6112 O O . TYR B 1 395 ? -20.02900 34.37600 -0.98300 1.000 20.60564 395 TYR B O 1
ATOM 6121 N N . PRO B 1 396 ? -18.88400 35.95500 -2.09400 1.000 19.31320 396 PRO B N 1
ATOM 6122 C CA . PRO B 1 396 ? -18.42900 36.58100 -0.83900 1.000 16.61259 396 PRO B CA 1
ATOM 6123 C C . PRO B 1 396 ? -19.62600 36.92500 0.06000 1.000 20.25151 396 PRO B C 1
ATOM 6124 O O . PRO B 1 396 ? -20.70800 37.31200 -0.42600 1.000 20.07803 396 PRO B O 1
ATOM 6128 N N . LEU B 1 397 ? -19.45800 36.76000 1.39400 1.000 17.63228 397 LEU B N 1
ATOM 6129 C CA . LEU B 1 397 ? -20.53600 37.09200 2.30900 1.000 19.33322 397 LEU B CA 1
ATOM 6130 C C . LEU B 1 397 ? -20.66200 38.59500 2.47300 1.000 17.49751 397 LEU B C 1
ATOM 6131 O O . LEU B 1 397 ? -21.61400 39.03700 3.11500 1.000 18.17348 397 LEU B O 1
ATOM 6136 N N . THR B 1 398 ? -19.72400 39.34400 1.92600 1.000 17.51895 398 THR B N 1
ATOM 6137 C CA . THR B 1 398 ? -19.73500 40.80700 1.93400 1.000 18.78344 398 THR B CA 1
ATOM 6138 C C . THR B 1 398 ? -20.39700 41.40100 0.68500 1.000 20.06538 398 THR B C 1
ATOM 6139 O O . THR B 1 398 ? -20.40900 42.63100 0.52100 1.000 19.47493 398 THR B O 1
ATOM 6143 N N . ILE B 1 399 ? -20.93700 40.56800 -0.20000 1.000 20.00404 399 ILE B N 1
ATOM 6144 C CA . ILE B 1 399 ? -21.46300 41.07700 -1.47200 1.000 21.07317 399 ILE B CA 1
ATOM 6145 C C . ILE B 1 399 ? -22.53700 42.12300 -1.21300 1.000 19.36963 399 ILE B C 1
ATOM 6146 O O . ILE B 1 399 ? -23.40300 41.91600 -0.34700 1.000 20.09683 399 ILE B O 1
ATOM 6151 N N . PRO B 1 400 ? -22.54600 43.28000 -1.90100 1.000 20.33301 400 PRO B N 1
ATOM 6152 C CA . PRO B 1 400 ? -23.65600 44.22300 -1.69700 1.000 21.61898 400 PRO B CA 1
ATOM 6153 C C . PRO B 1 400 ? -24.99300 43.56400 -2.05400 1.000 22.37460 400 PRO B C 1
ATOM 6154 O O . PRO B 1 400 ? -25.09800 42.85300 -3.05700 1.000 21.95902 400 PRO B O 1
ATOM 6158 N N . ALA B 1 401 ? -26.02500 43.82800 -1.23400 1.000 23.66352 401 ALA B N 1
ATOM 6159 C CA . ALA B 1 401 ? -27.31900 43.17500 -1.43600 1.000 26.72719 401 ALA B CA 1
ATOM 6160 C C . ALA B 1 401 ? -27.86600 43.46600 -2.81600 1.000 27.34706 401 ALA B C 1
ATOM 6161 O O . ALA B 1 401 ? -28.44900 42.58900 -3.47400 1.000 25.21648 401 ALA B O 1
ATOM 6163 N N . GLU B 1 402 ? -27.69200 44.68600 -3.28800 1.000 27.14443 402 GLU B N 1
ATOM 6164 C CA . GLU B 1 402 ? -28.27300 45.00700 -4.58800 1.000 26.77371 402 GLU B CA 1
ATOM 6165 C C . GLU B 1 402 ? -27.57500 44.23500 -5.70900 1.000 27.27728 402 GLU B C 1
ATOM 6166 O O . GLU B 1 402 ? -28.20700 43.86200 -6.70800 1.000 29.39847 402 GLU B O 1
ATOM 6172 N N . GLN B 1 403 ? -26.29200 43.94300 -5.54100 1.000 23.98227 403 GLN B N 1
ATOM 6173 C CA . GLN B 1 403 ? -25.57100 43.19900 -6.55800 1.000 22.95315 403 GLN B CA 1
ATOM 6174 C C . GLN B 1 403 ? -25.85000 41.69100 -6.47700 1.000 23.90283 403 GLN B C 1
ATOM 6175 O O . GLN B 1 403 ? -25.93400 40.99800 -7.50200 1.000 24.04627 403 GLN B O 1
ATOM 6181 N N . PHE B 1 404 ? -26.05600 41.20000 -5.25500 1.000 23.96717 404 PHE B N 1
ATOM 6182 C CA . PHE B 1 404 ? -26.55300 39.85300 -5.02600 1.000 24.73218 404 PHE B CA 1
ATOM 6183 C C . PHE B 1 404 ? -27.87000 39.62900 -5.75100 1.000 27.24177 404 PHE B C 1
ATOM 6184 O O . PHE B 1 404 ? -28.02800 38.61900 -6.45800 1.000 25.73411 404 PHE B O 1
ATOM 6192 N N . ARG B 1 405 ? -28.81800 40.56300 -5.59500 1.000 28.60311 405 ARG B N 1
ATOM 6193 C CA . ARG B 1 405 ? -30.09500 40.51200 -6.32300 1.000 30.11342 405 ARG B CA 1
ATOM 6194 C C . ARG B 1 405 ? -29.90900 40.51600 -7.82400 1.000 27.92595 405 ARG B C 1
ATOM 6195 O O . ARG B 1 405 ? -30.66500 39.84700 -8.53500 1.000 29.00204 405 ARG B O 1
ATOM 6203 N N . GLN B 1 406 ? -29.02100 41.37100 -8.33200 1.000 29.12437 406 GLN B N 1
ATOM 6204 C CA . GLN B 1 406 ? -28.72900 41.35000 -9.76200 1.000 31.12149 406 GLN B CA 1
ATOM 6205 C C . GLN B 1 406 ? -28.25700 39.96200 -10.22800 1.000 29.39886 406 GLN B C 1
ATOM 6206 O O . GLN B 1 406 ? -28.73600 39.44100 -11.24700 1.000 29.55849 406 GLN B O 1
ATOM 6212 N N . GLY B 1 407 ? -27.32900 39.35100 -9.47600 1.000 25.81487 407 GLY B N 1
ATOM 6213 C CA . GLY B 1 407 ? -26.93300 37.95900 -9.73900 1.000 23.15336 407 GLY B CA 1
ATOM 6214 C C . GLY B 1 407 ? -28.10700 36.99900 -9.68900 1.000 26.18163 407 GLY B C 1
ATOM 6215 O O . GLY B 1 407 ? -28.30100 36.20000 -10.60800 1.000 28.46628 407 GLY B O 1
ATOM 6216 N N . LEU B 1 408 ? -28.93600 37.08800 -8.64100 1.000 25.58326 408 LEU B N 1
ATOM 6217 C CA . LEU B 1 408 ? -30.10000 36.19400 -8.56500 1.000 29.87126 408 LEU B CA 1
ATOM 6218 C C . LEU B 1 408 ? -31.00000 36.35900 -9.78900 1.000 30.60247 408 LEU B C 1
ATOM 6219 O O . LEU B 1 408 ? -31.49300 35.37100 -10.33700 1.000 30.44520 408 LEU B O 1
ATOM 6224 N N . ASP B 1 409 ? -31.17500 37.59000 -10.26400 1.000 30.52924 409 ASP B N 1
ATOM 6225 C CA . ASP B 1 409 ? -32.00000 37.84600 -11.44600 1.000 31.78163 409 ASP B CA 1
ATOM 6226 C C . ASP B 1 409 ? -31.41900 37.18000 -12.69800 1.000 34.01347 409 ASP B C 1
ATOM 6227 O O . ASP B 1 409 ? -32.15800 36.60100 -13.50700 1.000 29.56808 409 ASP B O 1
ATOM 6232 N N . ILE B 1 410 ? -30.10200 37.33900 -12.91200 1.000 30.86825 410 ILE B N 1
ATOM 6233 C CA . ILE B 1 410 ? -29.45400 36.71900 -14.05800 1.000 31.83367 410 ILE B CA 1
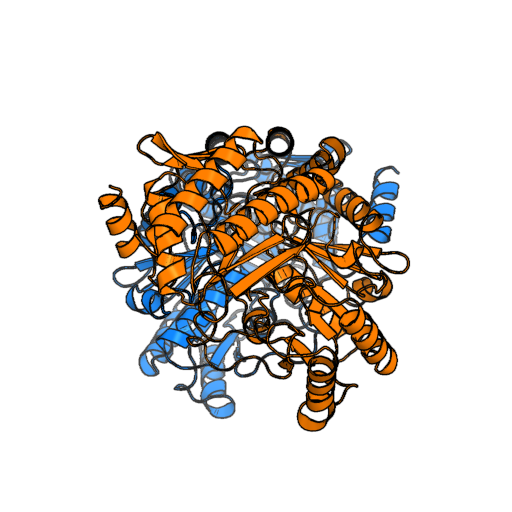ATOM 6234 C C . ILE B 1 410 ? -29.59900 35.19700 -13.97200 1.000 32.75232 410 ILE B C 1
ATOM 6235 O O . ILE B 1 410 ? -29.88600 34.52400 -14.96800 1.000 33.28967 410 ILE B O 1
ATOM 6240 N N . LEU B 1 411 ? -29.41900 34.64400 -12.77500 1.000 28.36524 411 LEU B N 1
ATOM 6241 C CA . LEU B 1 411 ? -29.59200 33.21000 -12.57500 1.000 27.63408 411 LEU B CA 1
ATOM 6242 C C . LEU B 1 411 ? -30.99600 32.77500 -12.99200 1.000 29.53826 411 LEU B C 1
ATOM 6243 O O . LEU B 1 411 ? -31.17000 31.80000 -13.73600 1.000 30.02930 411 LEU B O 1
ATOM 6248 N N . LYS B 1 412 ? -32.02600 33.49900 -12.52900 1.000 30.52804 412 LYS B N 1
ATOM 6249 C CA . LYS B 1 412 ? -33.38800 33.19000 -12.95800 1.000 33.21227 412 LYS B CA 1
ATOM 6250 C C . LYS B 1 412 ? -33.52100 33.25400 -14.47300 1.000 37.22945 412 LYS B C 1
ATOM 6251 O O . LYS B 1 412 ? -34.20700 32.41500 -15.08000 1.000 31.91066 412 LYS B O 1
ATOM 6257 N N . GLN B 1 413 ? -32.91300 34.26900 -15.09900 1.000 37.62626 413 GLN B N 1
ATOM 6258 C CA . GLN B 1 413 ? -32.94700 34.35600 -16.56200 1.000 37.94719 413 GLN B CA 1
ATOM 6259 C C . GLN B 1 413 ? -32.29900 33.12900 -17.20900 1.000 34.57023 413 GLN B C 1
ATOM 6260 O O . GLN B 1 413 ? -32.78500 32.64300 -18.23700 1.000 34.25433 413 GLN B O 1
ATOM 6266 N N . GLY B 1 414 ? -31.16600 32.66800 -16.66400 1.000 33.04111 414 GLY B N 1
ATOM 6267 C CA . GLY B 1 414 ? -30.47300 31.53400 -17.26600 1.000 34.09359 414 GLY B CA 1
ATOM 6268 C C . GLY B 1 414 ? -31.32700 30.28200 -17.24900 1.000 36.86111 414 GLY B C 1
ATOM 6269 O O . GLY B 1 414 ? -31.41600 29.55800 -18.24700 1.000 37.53196 414 GLY B O 1
ATOM 6270 N N . PHE B 1 415 ? -31.99200 30.03500 -16.11400 1.000 34.33485 415 PHE B N 1
ATOM 6271 C CA . PHE B 1 415 ? -32.90800 28.90400 -15.98700 1.000 34.68840 415 PHE B CA 1
ATOM 6272 C C . PHE B 1 415 ? -34.08700 29.05600 -16.93200 1.000 36.42558 415 PHE B C 1
ATOM 6273 O O . PHE B 1 415 ? -34.53500 28.07800 -17.53100 1.000 38.21639 415 PHE B O 1
ATOM 6281 N N . ALA B 1 416 ? -34.61600 30.28600 -17.07200 1.000 38.08372 416 ALA B N 1
ATOM 6282 C CA . ALA B 1 416 ? -35.76200 30.47800 -17.94100 1.000 40.15577 416 ALA B CA 1
ATOM 6283 C C . ALA B 1 416 ? -35.45400 30.08500 -19.37700 1.000 43.23145 416 ALA B C 1
ATOM 6284 O O . ALA B 1 416 ? -36.37000 29.77100 -20.13900 1.000 42.30707 416 ALA B O 1
ATOM 6286 N N . THR B 1 417 ? -34.19000 30.10800 -19.78100 1.000 44.03832 417 THR B N 1
ATOM 6287 C CA . THR B 1 417 ? -33.89400 29.72200 -21.15500 1.000 45.89420 417 THR B CA 1
ATOM 6288 C C . THR B 1 417 ? -33.95500 28.21900 -21.39000 1.000 48.04979 417 THR B C 1
ATOM 6289 O O . THR B 1 417 ? -33.83400 27.80600 -22.54300 1.000 50.62198 417 THR B O 1
ATOM 6293 N N . LEU B 1 418 ? -34.09600 27.39400 -20.34300 1.000 47.95387 418 LEU B N 1
ATOM 6294 C CA . LEU B 1 418 ? -34.02800 25.94700 -20.53200 1.000 52.21355 418 LEU B CA 1
ATOM 6295 C C . LEU B 1 418 ? -35.29400 25.44400 -21.20000 1.000 64.81581 418 LEU B C 1
ATOM 6296 O O . LEU B 1 418 ? -35.23200 24.73600 -22.21000 1.000 67.53308 418 LEU B O 1
ATOM 6301 N N . LYS B 1 419 ? -36.45700 25.81900 -20.65900 1.000 77.79886 419 LYS B N 1
ATOM 6302 C CA . LYS B 1 419 ? -37.65100 25.45800 -21.42500 1.000 86.08783 419 LYS B CA 1
ATOM 6303 C C . LYS B 1 419 ? -37.90900 26.41400 -22.57200 1.000 89.08365 419 LYS B C 1
ATOM 6304 O O . LYS B 1 419 ? -38.48300 26.00000 -23.58600 1.000 92.88854 419 LYS B O 1
ATOM 6310 N N . ALA B 1 420 ? -37.36300 27.62600 -22.56300 1.000 86.93748 420 ALA B N 1
ATOM 6311 C CA . ALA B 1 420 ? -37.38100 28.46700 -23.74700 1.000 86.70897 420 ALA B CA 1
ATOM 6312 C C . ALA B 1 420 ? -36.48900 27.83200 -24.82400 1.000 86.14879 420 ALA B C 1
ATOM 6313 O O . ALA B 1 420 ? -36.47500 28.26400 -25.97700 1.000 87.27057 420 ALA B O 1
#

B-factor: mean 26.96, std 11.55, range [11.77, 96.04]

Organism: Acinetobacter baumannii (strain ATCC 19606 / DSM 30007 / JCM 6841 / CCUG 19606 / CIP 70.34 / NBRC 109757 / NCIMB 12457 / NCTC 12156 / 81) (NCBI:txid575584)

Radius of gyration: 26.04 Å; Cα contacts (8 Å, |Δi|>4): 2097; chains: 2; bounding box: 86×54×59 Å

Solvent-accessible surface area: 26051 Å² total; per-residue (Å²): 158,140,26,75,51,1,21,58,77,30,112,113,0,8,4,112,0,15,26,27,63,2,117,23,0,6,68,80,0,74,40,0,17,4,68,6,73,114,50,82,107,15,11,0,0,1,0,2,13,1,0,1,0,2,0,3,36,13,100,121,1,29,60,29,0,70,90,14,9,68,68,8,3,6,4,2,6,40,5,0,0,3,58,32,3,0,22,0,0,53,53,0,25,134,51,11,17,17,58,56,101,8,24,0,0,1,0,1,11,14,20,40,0,1,6,7,0,0,1,0,0,7,28,85,31,69,44,55,0,1,0,0,2,16,47,2,47,7,8,33,14,1,0,0,0,4,0,0,18,51,83,56,43,26,22,156,16,0,54,80,43,17,76,8,19,59,52,0,106,7,1,19,79,83,110,69,56,53,14,85,41,0,6,102,11,0,80,60,10,26,95,136,73,16,52,29,125,65,0,0,0,0,0,2,10,0,1,2,0,28,11,1,0,10,46,2,32,40,89,0,1,90,82,0,44,60,19,0,92,156,36,44,3,7,1,1,0,5,0,21,14,1,3,1,0,0,0,6,95,22,0,0,2,54,63,29,147,12,84,3,6,0,0,0,0,1,14,2,0,0,2,2,1,7,0,0,0,0,0,0,58,19,104,0,0,37,19,0,54,71,22,3,4,6,9,29,7,10,0,6,3,4,0,0,12,0,0,34,6,0,0,68,2,6,85,130,63,88,2,28,82,56,0,68,111,5,1,65,55,0,27,62,20,0,104,63,2,74,133,66,12,72,110,11,20,73,29,36,26,45,34,16,0,0,0,1,0,18,1,94,49,29,126,35,0,91,70,0,4,73,50,0,39,135,66,17,0,2,0,5,30,11,4,128,156,24,13,4,0,11,0,0,0,0,0,23,0,49,35,126,23,0,121,100,0,7,76,14,0,74,88,0,0,48,79,48,122,175,17,65,77,11,23,64,72,19,112,111,0,9,5,104,0,18,25,29,62,0,108,21,0,7,74,81,0,77,43,0,16,3,65,6,93,108,47,78,103,16,12,0,0,0,0,3,15,2,0,2,0,2,0,2,39,11,102,118,0,31,60,26,1,68,91,14,9,71,66,8,3,6,4,2,8,40,5,1,0,4,57,32,3,0,23,0,0,42,50,0,25,149,67,12,14,17,56,55,100,9,25,0,0,1,2,1,10,14,21,38,0,1,7,7,0,0,1,0,0,8,30,74,29,70,49,54,0,0,0,0,2,18,49,2,36,8,6,46,13,1,1,0,0,4,0,0,17,46,86,38,31,21,22,138,23,0,51,81,46,16,75,10,21,56,54,0,105,7,1,17,83,85,111,68,53,52,14,83,41,0,6,104,13,0,77,60,9,27,93,136,73,15,38,30,124,51,0,0,0,0,0,2,10,0,1,2,0,30,13,1,0,11,44,2,32,56,74,0,1,113,73,0,42,60,15,0,95,157,52,44,3,5,1,0,0,6,1,22,20,2,4,1,0,0,0,6,96,22,0,0,1,52,63,31,151,14,83,3,8,0,0,0,0,3,16,2,0,0,1,3,1,8,0,0,0,0,0,0,61,21,112,0,0,36,21,0,45,78,16,0,1,6,15,35,8,9,0,6,3,5,0,0,14,0,0,32,7,0,0,52,3,6,83,122,69,88,2,29,80,58,0,68,112,5,1,66,50,0,24,61,12,0,116,72,6,73,144,69,18,44,120,7,20,70,32,37,27,44,35,15,0,0,0,1,0,18,0,98,47,21,121,34,0,113,63,0,19,94,57,0,43,143,63,16,0,2,0,8,34,5,8,123,154,22,13,4,0,15,0,0,0,0,0,23,0,49,36,125,25,0,124,101,0,8,75,16,0,76,87,0,2,57,55,44,140,112

Foldseek 3Di:
DVLVVVVVVCPVPDDPVPPDPDSFAFDDFWFQWTATPVGFIFGHQCCVPQQALVGDPNVLLVVLLVVVVVPDWFDFCVVPNDVLQVVLQVVCQVAAQAPDGKGKFKFFAQLLLVVVVQVLLCLLLVARAEEEAACAQRDQDLARQLNHNACPPRPVVPDDGDPRYYHFHAADVLVPCHLVNRVVRVVVCCVPPHPLSRAREYEYECQRRLAFRGHHDLVSLVVVLVVCVVSVHFYEHECQNQACQLQLGRHSCVVYPHDGQKYKYFRNLQNPHTMIMMMGDVVSNCRDDPVRDGHRCTCTSSSSSSNVSSVVCCVVVVLSNLLQVLQVVLVVLVVVLVVVDDQFWSDWHGRRQFTKTFTPALVLVVQLQVQSVVVRYHWDFHHSRRRMITGNRHSSPPPVSSVVNSVSSSVSSVVVD/DCVVVVVVVPVPDPPPPPDDDPFDFDDFWFQWTATPVRFIFGHQCCVPQQALVGDPNPQLVVLLVVVVVPDFFDFCVVPNDVLQVVLQVVCQVAAQAPAGKGKFKFFAQLVLVVVLLVLLCLLLVARAEEAAALAQRDQPLQRLLNHNACPPRPVVPDDGDPRYYHFHAADVLVPCHLVNRVVRVVVCCVPPNPLSRAREYEYACFGRLAFGGHHDLVSLVVVLVVCVVSVHFYEHEQQNVACLLQLGRGSCVVYPHHGQKYKYFRNLQNPHTMIMMMGHPSSNCRDDPVSDGDRCTPGSSSSSSNVSSVVCCVVVVLSNLLQVLQVVLVVLVVVLVVVDDQFWDDWHGRRNFTKTFTPALVLVVQLQVQSVVVRYHWDFHHNRRRMITGNRHSSDPPVVSVVSSVSSSVSSVVPVD